Protein AF-A0A433V174-F1 (afdb_monomer_lite)

Foldseek 3Di:
DVVVVVVVVVVVVVVVPPPPPDDDDPCPLVVVLVVLVVVLVVVVVVCVVPVDDDDDPPVNVVSVVVSVVSVLVVLLVDQDQLVVLVVLLVVLVVCCVPVVVVLVVLLVVLCVLLVAPLLSVVLCPDPLNVVLVVLSVVLNVLSVVLSVPADNPDQDSVSSVSVVVSVVSSVVSVVSSVVNVVSSCCSNPPLPVLLVVLLVLLVVLLDDDPPPDDDDLVVLVVSLVSNLSSLSSLLSSLLSCLLVVDPPVVNLVSLVSLLVSVVSLVVCCVVPVVSSQSSQFDPVLVVVCVVDVVVSVVCCVVCVLNTRRNLNSSLVSLVSSLVSNLVNVNQVSNQSSLVSLLVSLLVQQLDPPCQSSNLVSLVVLLVVLVVCLVRVGPCNLVSLAVSLLVRLLDPSGDCVCLLVSLVSNLVSLLVCLLVVVPVSLLSNLCCCQPPPSQQDQCPVLLVVLLVLLCVLPVVLSVVDPCSVVLNVLLLPQADPVSLVVSVVSLVVVCVSRVVSDDPVSNVVSVVSSSSVNSNSSSSNSLLSLLLSVLLSQLSSVVSVVLLSVLCSVCVQPPPPDPDHRDGDRSHDADPQRLLCSLLVPDRNPDVNAQADPPRDGSVLSSLVSSLLRVQVRCVVDDAPVCLVPDAHDPPDDQQSLVCLLVCLVVSLVSLVVVLVVVPSCVSNVGDSVCSVVHSNSSSVSSNVNSVVVSLVCLLPDDFDPVLLVVLLVLLQVLLVVQAAPQVVCVVLVQAAECAPVDDDPDFDWQADKDKAFSQSRHPDHNDHPPCPSNVRSNVSNLVVNVVVVVVLQVVAAEDAPVCVVVLCVVQPQQKEKEKELDQPCVVPVPDPFWDFCVDPPWDDDPGAQWGTFGHDDHHTHTYGYDYHDPLWIKMKIFRSVQFHHKYWYRPDDPPDPDDASVQKDWDKAQCSVDVVVVVVCLVPPDPVLVVLDDSVSSSSVSSRIIIIIIITTIDGGGGPRTYMYMYTDPRPVVPD

Sequence (976 aa):
MIVKKLKTYWSGTLKHLQVFQAWNQRSLANQQIILYGAYFLIGMSLGSLLGLFKYPVIINILAIFSWIESCLNLIISISPNTGFLSDIVAFQGAIIAIAIPLSLEIISRISERYNSGVITKKFSQEWEIKLLPILLTIDIIAAIILKFFIPADSISGYGKFFAWITFIVFIFTIYILYKFFATLRRYITDTNFLLDEFFNDMGELLTPQTQNKKVDNEGLKLKQKQFVESLEATGNILVFETKNKKGEEKITTGLNRIREKIGQFLEMQKSSPEEFERLLLSQDFFDIYAQDKTNSQLLLTFDSKKHLVSFTAAVNQLLRVREAALEVNNSEIERFATYHLIWLLKDISQIPNNNLLVEQLLKNLAEIRRNTNQNQSSSAHLVSTSWYITIVFNDLFDISYLDLFDRYFFYGIQDIISQGHTLQFKRLVSSLFQSGQLIHNDNWSLSIYEEFISDCNPKKYLEINQIDQIQEIIPHIRTIDNLNSCLTLFEDIVKFVEPCFNESQKEQAKEKEDRIRKSINFAFKFNNLKDIIFGASAYCIFKQKYDYIQYLWNYNQPSDSNVIWINHDIVPKGLGVLINFYFRKNHIQKDFSFIWEDHHGSELYYKQYFLLLLLRELQRNNREEIINQFRLSSTLDSRELNNISYSVDSFIELANKLKEDTENLRVLGLDINNIESALIPFLESLKPKAEERIKSLLRTKNISSKKVDQFKKDFSDNFDKSTIIRNILSYHRLYEDRIHAGLEMGINPFGIIEVSDKAAFLEEWYVTYSDMGITYGRELAISENLRIIEEIENLCQEIDISQFDAAIDVFKENLIILTINLDMNSLLPNRANFKSKQQNDCPKIELKGFQGCYTIENFAIPVFTVYDYTGNQRILILDKSKLGKLVQYSPRNGSETEELTGIFHISIQSFSENQELMNDLLQNPPTWLTDLGDKIQQKEYLEEKVKIEIYEKFQFEKHQDFEGYLIKLPNPDSYN

pLDDT: mean 84.81, std 13.23, range [31.92, 96.75]

Radius of gyration: 49.26 Å; chains: 1; bounding box: 135×81×142 Å

Structure (mmCIF, N/CA/C/O backbone):
data_AF-A0A433V174-F1
#
_entry.id   AF-A0A433V174-F1
#
loop_
_atom_site.group_PDB
_atom_site.id
_atom_site.type_symbol
_atom_site.label_atom_id
_atom_site.label_alt_id
_atom_site.label_comp_id
_atom_site.label_asym_id
_atom_site.label_entity_id
_atom_site.label_seq_id
_atom_site.pdbx_PDB_ins_code
_atom_site.Cartn_x
_atom_site.Cartn_y
_atom_site.Cartn_z
_atom_site.occupancy
_atom_site.B_iso_or_equiv
_atom_site.auth_seq_id
_atom_site.auth_comp_id
_atom_site.auth_asym_id
_atom_site.auth_atom_id
_atom_site.pdbx_PDB_model_num
ATOM 1 N N . MET A 1 1 ? 56.994 33.805 -34.866 1.00 48.50 1 MET A N 1
ATOM 2 C CA . MET A 1 1 ? 58.017 33.084 -35.666 1.00 48.50 1 MET A CA 1
ATOM 3 C C . MET A 1 1 ? 57.459 32.425 -36.941 1.00 48.50 1 MET A C 1
ATOM 5 O O . MET A 1 1 ? 58.162 32.413 -37.940 1.00 48.50 1 MET A O 1
ATOM 9 N N . ILE A 1 2 ? 56.192 31.981 -36.981 1.00 43.62 2 ILE A N 1
ATOM 10 C CA . ILE A 1 2 ? 55.532 31.437 -38.195 1.00 43.62 2 ILE A CA 1
ATOM 11 C C . ILE A 1 2 ? 55.223 32.526 -39.253 1.00 43.62 2 ILE A C 1
ATOM 13 O O . ILE A 1 2 ? 55.424 32.314 -40.446 1.00 43.62 2 ILE A O 1
ATOM 17 N N . VAL A 1 3 ? 54.904 33.756 -38.834 1.00 46.12 3 VAL A N 1
ATOM 18 C CA . VAL A 1 3 ? 54.639 34.898 -39.742 1.00 46.12 3 VAL A CA 1
ATOM 19 C C . VAL A 1 3 ? 55.893 35.383 -40.502 1.00 46.12 3 VAL A C 1
ATOM 21 O O . VAL A 1 3 ? 55.791 35.909 -41.607 1.00 46.12 3 VAL A O 1
ATOM 24 N N . LYS A 1 4 ? 57.104 35.138 -39.974 1.00 44.06 4 LYS A N 1
ATOM 25 C CA . LYS A 1 4 ? 58.372 35.516 -40.633 1.00 44.06 4 LYS A CA 1
ATOM 26 C C . LYS A 1 4 ? 58.852 34.471 -41.658 1.00 44.06 4 LYS A C 1
ATOM 28 O O . LYS A 1 4 ? 59.668 34.813 -42.501 1.00 44.06 4 LYS A O 1
ATOM 33 N N . LYS A 1 5 ? 58.315 33.238 -41.626 1.00 46.41 5 LYS A N 1
ATOM 34 C CA . LYS A 1 5 ? 58.540 32.193 -42.651 1.00 46.41 5 LYS A CA 1
ATOM 35 C C . LYS A 1 5 ? 57.543 32.268 -43.819 1.00 46.41 5 LYS A C 1
ATOM 37 O O . LYS A 1 5 ? 57.889 31.875 -44.925 1.00 46.41 5 LYS A O 1
ATOM 42 N N . LEU A 1 6 ? 56.350 32.832 -43.610 1.00 41.47 6 LEU A N 1
ATOM 43 C CA . LEU A 1 6 ? 55.345 33.022 -44.669 1.00 41.47 6 LEU A CA 1
ATOM 44 C C . LEU A 1 6 ? 55.654 34.207 -45.606 1.00 41.47 6 LEU A C 1
ATOM 46 O O . LEU A 1 6 ? 55.340 34.144 -46.792 1.00 41.47 6 LEU A O 1
ATOM 50 N N . LYS A 1 7 ? 56.340 35.254 -45.119 1.00 42.31 7 LYS A N 1
ATOM 51 C CA . LYS A 1 7 ? 56.664 36.451 -45.922 1.00 42.31 7 LYS A CA 1
ATOM 52 C C . LYS A 1 7 ? 57.814 36.240 -46.925 1.00 42.31 7 LYS A C 1
ATOM 54 O O . LYS A 1 7 ? 57.850 36.910 -47.950 1.00 42.31 7 LYS A O 1
ATOM 59 N N . THR A 1 8 ? 58.720 35.295 -46.668 1.00 46.75 8 THR A N 1
ATOM 60 C CA . THR A 1 8 ? 59.842 34.938 -47.562 1.00 46.75 8 THR A CA 1
ATOM 61 C C . THR A 1 8 ? 59.470 33.897 -48.619 1.00 46.75 8 THR A C 1
ATOM 63 O O . THR A 1 8 ? 60.123 33.832 -49.653 1.00 46.75 8 THR A O 1
ATOM 66 N N . TYR A 1 9 ? 58.404 33.117 -48.405 1.00 45.41 9 TYR A N 1
ATOM 67 C CA . TYR A 1 9 ? 57.895 32.165 -49.401 1.00 45.41 9 TYR A CA 1
ATOM 68 C C . TYR A 1 9 ? 57.085 32.867 -50.507 1.00 45.41 9 TYR A C 1
ATOM 70 O O . TYR A 1 9 ? 57.152 32.480 -51.669 1.00 45.41 9 TYR A O 1
ATOM 78 N N . TRP A 1 10 ? 56.388 33.958 -50.170 1.00 43.72 10 TRP A N 1
ATOM 79 C CA . TRP A 1 10 ? 55.555 34.718 -51.113 1.00 43.72 10 TRP A CA 1
ATOM 80 C C . TRP A 1 10 ? 56.307 35.762 -51.958 1.00 43.72 10 TRP A C 1
ATOM 82 O O . TRP A 1 10 ? 55.774 36.217 -52.967 1.00 43.72 10 TRP A O 1
ATOM 92 N N . SER A 1 11 ? 57.548 36.133 -51.615 1.00 40.97 11 SER A N 1
ATOM 93 C CA . SER A 1 11 ? 58.349 37.054 -52.444 1.00 40.97 11 SER A CA 1
ATOM 94 C C . SER A 1 11 ? 59.171 36.356 -53.538 1.00 40.97 11 SER A C 1
ATOM 96 O O . SER A 1 11 ? 59.639 37.022 -54.461 1.00 40.97 11 SER A O 1
ATOM 98 N N . GLY A 1 12 ? 59.326 35.027 -53.474 1.00 45.56 12 GLY A N 1
ATOM 99 C CA . GLY A 1 12 ? 60.058 34.232 -54.471 1.00 45.56 12 GLY A CA 1
ATOM 100 C C . GLY A 1 12 ? 59.216 33.802 -55.678 1.00 45.56 12 GLY A C 1
ATOM 101 O O . GLY A 1 12 ? 59.742 33.657 -56.778 1.00 45.56 12 GLY A O 1
ATOM 102 N N . THR A 1 13 ? 57.902 33.658 -55.513 1.00 44.47 13 THR A N 1
ATOM 103 C CA . THR A 1 13 ? 56.983 33.167 -56.556 1.00 44.47 13 THR A CA 1
ATOM 104 C C . THR A 1 13 ? 56.435 34.260 -57.478 1.00 44.47 13 THR A C 1
ATOM 106 O O . THR A 1 13 ? 55.940 33.945 -58.557 1.00 44.47 13 THR A O 1
ATOM 109 N N . LEU A 1 14 ? 56.600 35.546 -57.140 1.00 42.00 14 LEU A N 1
ATOM 110 C CA . LEU A 1 14 ? 56.149 36.661 -57.989 1.00 42.00 14 LEU A CA 1
ATOM 111 C C . LEU A 1 14 ? 57.153 37.100 -59.074 1.00 42.00 14 LEU A C 1
ATOM 113 O O . LEU A 1 14 ? 56.806 37.917 -59.922 1.00 42.00 14 LEU A O 1
ATOM 117 N N . LYS A 1 15 ? 58.377 36.552 -59.101 1.00 39.56 15 LYS A N 1
ATOM 118 C CA . LYS A 1 15 ? 59.385 36.870 -60.136 1.00 39.56 15 LYS A CA 1
ATOM 119 C C . LYS A 1 15 ? 59.343 35.967 -61.375 1.00 39.56 15 LYS A C 1
ATOM 121 O O . LYS A 1 15 ? 60.004 36.278 -62.358 1.00 39.56 15 LYS A O 1
ATOM 126 N N . HIS A 1 16 ? 58.539 34.902 -61.369 1.00 43.91 16 HIS A N 1
ATOM 127 C CA . HIS A 1 16 ? 58.416 33.976 -62.506 1.00 43.91 16 HIS A CA 1
ATOM 128 C C . HIS A 1 16 ? 57.191 34.214 -63.407 1.00 43.91 16 HIS A C 1
ATOM 130 O O . HIS A 1 16 ? 57.011 33.499 -64.388 1.00 43.91 16 HIS A O 1
ATOM 136 N N . LEU A 1 17 ? 56.387 35.249 -63.140 1.00 37.06 17 LEU A N 1
ATOM 137 C CA . LEU A 1 17 ? 55.154 35.548 -63.887 1.00 37.06 17 LEU A CA 1
ATOM 138 C C . LEU A 1 17 ? 55.270 36.716 -64.888 1.00 37.06 17 LEU A C 1
ATOM 140 O O . LEU A 1 17 ? 54.263 37.135 -65.446 1.00 37.06 17 LEU A O 1
ATOM 144 N N . GLN A 1 18 ? 56.482 37.212 -65.165 1.00 40.66 18 GLN A N 1
ATOM 145 C CA . GLN A 1 18 ? 56.725 38.301 -66.132 1.00 40.66 18 GLN A CA 1
ATOM 146 C C . GLN A 1 18 ? 57.412 37.878 -67.447 1.00 40.66 18 GLN A C 1
ATOM 148 O O . GLN A 1 18 ? 57.797 38.743 -68.224 1.00 40.66 18 GLN A O 1
ATOM 153 N N . VAL A 1 19 ? 57.542 36.579 -67.752 1.00 42.47 19 VAL A N 1
ATOM 154 C CA . VAL A 1 19 ? 58.231 36.121 -68.988 1.00 42.47 19 VAL A CA 1
ATOM 155 C C . VAL A 1 19 ? 57.324 35.379 -69.986 1.00 42.47 19 VAL A C 1
ATOM 157 O O . VAL A 1 19 ? 57.767 35.025 -71.069 1.00 42.47 19 VAL A O 1
ATOM 160 N N . PHE A 1 20 ? 56.023 35.229 -69.729 1.00 35.66 20 PHE A N 1
ATOM 161 C CA . PHE A 1 20 ? 55.095 34.632 -70.708 1.00 35.66 20 PHE A CA 1
ATOM 162 C C . PHE A 1 20 ? 54.058 35.640 -71.227 1.00 35.66 20 PHE A C 1
ATOM 164 O O . PHE A 1 20 ? 52.850 35.445 -71.137 1.00 35.66 20 PHE A O 1
ATOM 171 N N . GLN A 1 21 ? 54.553 36.744 -71.792 1.00 43.94 21 GLN A N 1
ATOM 172 C CA . GLN A 1 21 ? 53.784 37.674 -72.626 1.00 43.94 21 GLN A CA 1
ATOM 173 C C . GLN A 1 21 ? 54.386 37.718 -74.037 1.00 43.94 21 GLN A C 1
ATOM 175 O O . GLN A 1 21 ? 55.070 38.661 -74.416 1.00 43.94 21 GLN A O 1
ATOM 180 N N . ALA A 1 22 ? 54.135 36.665 -74.815 1.00 41.81 22 ALA A N 1
ATOM 181 C CA . ALA A 1 22 ? 54.191 36.706 -76.276 1.00 41.81 22 ALA A CA 1
ATOM 182 C C . ALA A 1 22 ? 53.597 35.409 -76.850 1.00 41.81 22 ALA A C 1
ATOM 184 O O . ALA A 1 22 ? 54.332 34.470 -77.117 1.00 41.81 22 ALA A O 1
ATOM 185 N N . TRP A 1 23 ? 52.266 35.342 -76.987 1.00 35.31 23 TRP A N 1
ATOM 186 C CA . TRP A 1 23 ? 51.590 35.003 -78.250 1.00 35.31 23 TRP A CA 1
ATOM 187 C C . TRP A 1 23 ? 50.060 34.930 -78.096 1.00 35.31 23 TRP A C 1
ATOM 189 O O . TRP A 1 23 ? 49.528 34.288 -77.196 1.00 35.31 23 TRP A O 1
ATOM 199 N N . ASN A 1 24 ? 49.397 35.504 -79.100 1.00 36.19 24 ASN A N 1
ATOM 200 C CA . ASN A 1 24 ? 48.030 35.278 -79.575 1.00 36.19 24 ASN A CA 1
ATOM 201 C C . ASN A 1 24 ? 46.853 36.092 -78.980 1.00 36.19 24 ASN A C 1
ATOM 203 O O . ASN A 1 24 ? 46.341 35.852 -77.890 1.00 36.19 24 ASN A O 1
ATOM 207 N N . GLN A 1 25 ? 46.350 37.011 -79.813 1.00 44.78 25 GLN A N 1
ATOM 208 C CA . GLN A 1 25 ? 45.271 37.992 -79.604 1.00 44.78 25 GLN A CA 1
ATOM 209 C C . GLN A 1 25 ? 43.840 37.412 -79.463 1.00 44.78 25 GLN A C 1
ATOM 211 O O . GLN A 1 25 ? 42.864 38.121 -79.688 1.00 44.78 25 GLN A O 1
ATOM 216 N N . ARG A 1 26 ? 43.659 36.153 -79.044 1.00 43.22 26 ARG A N 1
ATOM 217 C CA . ARG A 1 26 ? 42.319 35.574 -78.775 1.00 43.22 26 ARG A CA 1
ATOM 218 C C . ARG A 1 26 ? 41.911 35.562 -77.291 1.00 43.22 26 ARG A C 1
ATOM 220 O O . ARG A 1 26 ? 40.786 35.178 -76.992 1.00 43.22 26 ARG A O 1
ATOM 227 N N . SER A 1 27 ? 42.770 36.000 -76.360 1.00 48.34 27 SER A N 1
ATOM 228 C CA . SER A 1 27 ? 42.511 35.894 -74.907 1.00 48.34 27 SER A CA 1
ATOM 229 C C . SER A 1 27 ? 41.794 37.089 -74.255 1.00 48.34 27 SER A C 1
ATOM 231 O O . SER A 1 27 ? 41.352 36.969 -73.113 1.00 48.34 27 SER A O 1
ATOM 233 N N . LEU A 1 28 ? 41.612 38.212 -74.957 1.00 46.66 28 LEU A N 1
ATOM 234 C CA . LEU A 1 28 ? 41.011 39.427 -74.379 1.00 46.66 28 LEU A CA 1
ATOM 235 C C . LEU A 1 28 ? 39.514 39.274 -74.045 1.00 46.66 28 LEU A C 1
ATOM 237 O O . LEU A 1 28 ? 39.068 39.794 -73.025 1.00 46.66 28 LEU A O 1
ATOM 241 N N . ALA A 1 29 ? 38.756 38.495 -74.825 1.00 51.31 29 ALA A N 1
ATOM 242 C CA . ALA A 1 29 ? 37.336 38.238 -74.552 1.00 51.31 29 ALA A CA 1
ATOM 243 C C . ALA A 1 29 ? 37.123 37.323 -73.326 1.00 51.31 29 ALA A C 1
ATOM 245 O O . ALA A 1 29 ? 36.254 37.581 -72.495 1.00 51.31 29 ALA A O 1
ATOM 246 N N . ASN A 1 30 ? 37.972 36.303 -73.149 1.00 49.97 30 ASN A N 1
ATOM 247 C CA . ASN A 1 30 ? 37.908 35.410 -71.985 1.00 49.97 30 ASN A CA 1
ATOM 248 C C . ASN A 1 30 ? 38.409 36.082 -70.699 1.00 49.97 30 ASN A C 1
ATOM 250 O O . ASN A 1 30 ? 37.895 35.795 -69.619 1.00 49.97 30 ASN A O 1
ATOM 254 N N . GLN A 1 31 ? 39.371 37.007 -70.795 1.00 53.78 31 GLN A N 1
ATOM 255 C CA . GLN A 1 31 ? 39.810 37.790 -69.640 1.00 53.78 31 GLN A CA 1
ATOM 256 C C . GLN A 1 31 ? 38.721 38.741 -69.144 1.00 53.78 31 GLN A C 1
ATOM 258 O O . GLN A 1 31 ? 38.557 38.854 -67.936 1.00 53.78 31 GLN A O 1
ATOM 263 N N . GLN A 1 32 ? 37.930 39.356 -70.029 1.00 54.12 32 GLN A N 1
ATOM 264 C CA . GLN A 1 32 ? 36.814 40.213 -69.614 1.00 54.12 32 GLN A CA 1
ATOM 265 C C . GLN A 1 32 ? 35.726 39.432 -68.865 1.00 54.12 32 GLN A C 1
ATOM 267 O O . GLN A 1 32 ? 35.292 39.878 -67.810 1.00 54.12 32 GLN A O 1
ATOM 272 N N . ILE A 1 33 ? 35.343 38.237 -69.326 1.00 54.88 33 ILE A N 1
ATOM 273 C CA . ILE A 1 33 ? 34.321 37.405 -68.659 1.00 54.88 33 ILE A CA 1
ATOM 274 C C . ILE A 1 33 ? 34.782 36.948 -67.265 1.00 54.88 33 ILE A C 1
ATOM 276 O O . ILE A 1 33 ? 34.010 37.008 -66.307 1.00 54.88 33 ILE A O 1
ATOM 280 N N . ILE A 1 34 ? 36.051 36.547 -67.127 1.00 57.91 34 ILE A N 1
ATOM 281 C CA . ILE A 1 34 ? 36.640 36.173 -65.831 1.00 57.91 34 ILE A CA 1
ATOM 282 C C . ILE A 1 34 ? 36.738 37.397 -64.908 1.00 57.91 34 ILE A C 1
ATOM 284 O O . ILE A 1 34 ? 36.458 37.288 -63.716 1.00 57.91 34 ILE A O 1
ATOM 288 N N . LEU A 1 35 ? 37.074 38.570 -65.451 1.00 61.03 35 LEU A N 1
ATOM 289 C CA . LEU A 1 35 ? 37.154 39.820 -64.697 1.00 61.03 35 LEU A CA 1
ATOM 290 C C . LEU A 1 35 ? 35.766 40.275 -64.211 1.00 61.03 35 LEU A C 1
ATOM 292 O O . LEU A 1 35 ? 35.623 40.630 -63.046 1.00 61.03 35 LEU A O 1
ATOM 296 N N . TYR A 1 36 ? 34.728 40.196 -65.052 1.00 62.41 36 TYR A N 1
ATOM 297 C CA . TYR A 1 36 ? 33.346 40.514 -64.673 1.00 62.41 36 TYR A CA 1
ATOM 298 C C . TYR A 1 36 ? 32.771 39.509 -63.666 1.00 62.41 36 TYR A C 1
ATOM 300 O O . TYR A 1 36 ? 32.127 39.923 -62.704 1.00 62.41 36 TYR A O 1
ATOM 308 N N . GLY A 1 37 ? 33.061 38.212 -63.818 1.00 59.47 37 GLY A N 1
ATOM 309 C CA . GLY A 1 37 ? 32.696 37.188 -62.833 1.00 59.47 37 GLY A CA 1
ATOM 310 C C . GLY A 1 37 ? 33.398 37.382 -61.483 1.00 59.47 37 GLY A C 1
ATOM 311 O O . GLY A 1 37 ? 32.775 37.235 -60.431 1.00 59.47 37 GLY A O 1
ATOM 312 N N . ALA A 1 38 ? 34.671 37.791 -61.495 1.00 63.75 38 ALA A N 1
ATOM 313 C CA . ALA A 1 38 ? 35.410 38.145 -60.286 1.00 63.75 38 ALA A CA 1
ATOM 314 C C . ALA A 1 38 ? 34.860 39.423 -59.630 1.00 63.75 38 ALA A C 1
ATOM 316 O O . ALA A 1 38 ? 34.658 39.433 -58.418 1.00 63.75 38 ALA A O 1
ATOM 317 N N . TYR A 1 39 ? 34.539 40.469 -60.400 1.00 64.31 39 TYR A N 1
ATOM 318 C CA . TYR A 1 39 ? 33.893 41.679 -59.875 1.00 64.31 39 TYR A CA 1
ATOM 319 C C . TYR A 1 39 ? 32.500 41.397 -59.298 1.00 64.31 39 TYR A C 1
ATOM 321 O O . TYR A 1 39 ? 32.146 41.976 -58.273 1.00 64.31 39 TYR A O 1
ATOM 329 N N . PHE A 1 40 ? 31.741 40.474 -59.893 1.00 63.00 40 PHE A N 1
ATOM 330 C CA . PHE A 1 40 ? 30.439 40.041 -59.385 1.00 63.00 40 PHE A CA 1
ATOM 331 C C . PHE A 1 40 ? 30.557 39.285 -58.053 1.00 63.00 40 PHE A C 1
ATOM 333 O O . PHE A 1 40 ? 29.862 39.614 -57.092 1.00 63.00 40 PHE A O 1
ATOM 340 N N . LEU A 1 41 ? 31.485 38.326 -57.949 1.00 57.81 41 LEU A N 1
ATOM 341 C CA . LEU A 1 41 ? 31.740 37.590 -56.705 1.00 57.81 41 LEU A CA 1
ATOM 342 C C . LEU A 1 41 ? 32.296 38.496 -55.600 1.00 57.81 41 LEU A C 1
ATOM 344 O O . LEU A 1 41 ? 31.858 38.396 -54.455 1.00 57.81 41 LEU A O 1
ATOM 348 N N . ILE A 1 42 ? 33.204 39.418 -55.931 1.00 65.88 42 ILE A N 1
ATOM 349 C CA . ILE A 1 42 ? 33.726 40.425 -54.995 1.00 65.88 42 ILE A CA 1
ATOM 350 C C . ILE A 1 42 ? 32.598 41.366 -54.547 1.00 65.88 42 ILE A C 1
ATOM 352 O O . ILE A 1 42 ? 32.479 41.636 -53.355 1.00 65.88 42 ILE A O 1
ATOM 356 N N . GLY A 1 43 ? 31.723 41.797 -55.460 1.00 62.22 43 GLY A N 1
ATOM 357 C CA . GLY A 1 43 ? 30.558 42.632 -55.160 1.00 62.22 43 GLY A CA 1
ATOM 358 C C . GLY A 1 43 ? 29.526 41.950 -54.256 1.00 62.22 43 GLY A C 1
ATOM 359 O O . GLY A 1 43 ? 29.065 42.565 -53.296 1.00 62.22 43 GLY A O 1
ATOM 360 N N . MET A 1 44 ? 29.210 40.669 -54.492 1.00 57.78 44 MET A N 1
ATOM 361 C CA . MET A 1 44 ? 28.330 39.885 -53.610 1.00 57.78 44 MET A CA 1
ATOM 362 C C . MET A 1 44 ? 28.953 39.662 -52.228 1.00 57.78 44 MET A C 1
ATOM 364 O O . MET A 1 44 ? 28.273 39.788 -51.209 1.00 57.78 44 MET A O 1
ATOM 368 N N . SER A 1 45 ? 30.260 39.393 -52.188 1.00 61.25 45 SER A N 1
ATOM 369 C CA . SER A 1 45 ? 30.997 39.180 -50.940 1.00 61.25 45 SER A CA 1
ATOM 370 C C . SER A 1 45 ? 31.026 40.455 -50.091 1.00 61.25 45 SER A C 1
ATOM 372 O O . SER A 1 45 ? 30.659 40.406 -48.920 1.00 61.25 45 SER A O 1
ATOM 374 N N . LEU A 1 46 ? 31.366 41.608 -50.687 1.00 57.06 46 LEU A N 1
ATOM 375 C CA . LEU A 1 46 ? 31.376 42.916 -50.015 1.00 57.06 46 LEU A CA 1
ATOM 376 C C . LEU A 1 46 ? 29.971 43.406 -49.635 1.00 57.06 46 LEU A C 1
ATOM 378 O O . LEU A 1 46 ? 29.810 43.996 -48.570 1.00 57.06 46 LEU A O 1
ATOM 382 N N . GLY A 1 47 ? 28.954 43.135 -50.457 1.00 57.00 47 GLY A N 1
ATOM 383 C CA . GLY A 1 47 ? 27.562 43.482 -50.157 1.00 57.00 47 GLY A CA 1
ATOM 384 C C . GLY A 1 47 ? 27.000 42.721 -48.952 1.00 57.00 47 GLY A C 1
ATOM 385 O O . GLY A 1 47 ? 26.312 43.318 -48.125 1.00 57.00 47 GLY A O 1
ATOM 386 N N . SER A 1 48 ? 27.342 41.433 -48.803 1.00 49.81 48 SER A N 1
ATOM 387 C CA . SER A 1 48 ? 26.945 40.637 -47.628 1.00 49.81 48 SER A CA 1
ATOM 388 C C . SER A 1 48 ? 27.698 41.035 -46.350 1.00 49.81 48 SER A C 1
ATOM 390 O O . SER A 1 48 ? 27.139 40.954 -45.261 1.00 49.81 48 SER A O 1
ATOM 392 N N . LEU A 1 49 ? 28.937 41.525 -46.488 1.00 53.56 49 LEU A N 1
ATOM 393 C CA . LEU A 1 49 ? 29.795 41.943 -45.373 1.00 53.56 49 LEU A CA 1
ATOM 394 C C . LEU A 1 49 ? 29.469 43.345 -44.833 1.00 53.56 49 LEU A C 1
ATOM 396 O O . LEU A 1 49 ? 29.753 43.614 -43.670 1.00 53.56 49 LEU A O 1
ATOM 400 N N . LEU A 1 50 ? 28.901 44.239 -45.653 1.00 58.00 50 LEU A N 1
ATOM 401 C CA . LEU A 1 50 ? 28.704 45.655 -45.298 1.00 58.00 50 LEU A CA 1
ATOM 402 C C . LEU A 1 50 ? 27.251 46.064 -45.005 1.00 58.00 50 LEU A C 1
ATOM 404 O O . LEU A 1 50 ? 27.028 47.201 -44.600 1.00 58.00 50 LEU A O 1
ATOM 408 N N . GLY A 1 51 ? 26.259 45.183 -45.180 1.00 49.31 51 GLY A N 1
ATOM 409 C CA . GLY A 1 51 ? 24.880 45.431 -44.721 1.00 49.31 51 GLY A CA 1
ATOM 410 C C . GLY A 1 51 ? 24.168 46.649 -45.339 1.00 49.31 51 GLY A C 1
ATOM 411 O O . GLY A 1 51 ? 23.209 47.157 -44.762 1.00 49.31 51 GLY A O 1
ATOM 412 N N . LEU A 1 52 ? 24.608 47.136 -46.504 1.00 50.81 52 LEU A N 1
ATOM 413 C CA . LEU A 1 52 ? 24.034 48.300 -47.188 1.00 50.81 52 LEU A CA 1
ATOM 414 C C . LEU A 1 52 ? 23.132 47.862 -48.350 1.00 50.81 52 LEU A C 1
ATOM 416 O O . LEU A 1 52 ? 23.599 47.691 -49.472 1.00 50.81 52 LEU A O 1
ATOM 420 N N . PHE A 1 53 ? 21.824 47.737 -48.111 1.00 47.00 53 PHE A N 1
ATOM 421 C CA . PHE A 1 53 ? 20.838 47.591 -49.191 1.00 47.00 53 PHE A CA 1
ATOM 422 C C . PHE A 1 53 ? 19.653 48.546 -49.022 1.00 47.00 53 PHE A C 1
ATOM 424 O O . PHE A 1 53 ? 18.590 48.172 -48.535 1.00 47.00 53 PHE A O 1
ATOM 431 N N . LYS A 1 54 ? 19.815 49.776 -49.523 1.00 49.72 54 LYS A N 1
ATOM 432 C CA . LYS A 1 54 ? 18.729 50.548 -50.148 1.00 49.72 54 LYS A CA 1
ATOM 433 C C . LYS A 1 54 ? 19.311 51.242 -51.388 1.00 49.72 54 LYS A C 1
ATOM 435 O O . LYS A 1 54 ? 19.998 52.241 -51.254 1.00 49.72 54 LYS A O 1
ATOM 440 N N . TYR A 1 55 ? 19.033 50.664 -52.566 1.00 52.25 55 TYR A N 1
ATOM 441 C CA . TYR A 1 55 ? 19.562 50.975 -53.914 1.00 52.25 55 TYR A CA 1
ATOM 442 C C . TYR A 1 55 ? 21.040 50.595 -54.147 1.00 52.25 55 TYR A C 1
ATOM 444 O O . TYR A 1 55 ? 21.930 51.284 -53.662 1.00 52.25 55 TYR A O 1
ATOM 452 N N . PRO A 1 56 ? 21.314 49.500 -54.899 1.00 49.81 56 PRO A N 1
ATOM 453 C CA . PRO A 1 56 ? 21.104 49.492 -56.352 1.00 49.81 56 PRO A CA 1
ATOM 454 C C . PRO A 1 56 ? 20.659 48.111 -56.887 1.00 49.81 56 PRO A C 1
ATOM 456 O O . PRO A 1 56 ? 21.468 47.296 -57.326 1.00 49.81 56 PRO A O 1
ATOM 459 N N . VAL A 1 57 ? 19.355 47.833 -56.895 1.00 53.94 57 VAL A N 1
ATOM 460 C CA . VAL A 1 57 ? 18.834 46.582 -57.489 1.00 53.94 57 VAL A CA 1
ATOM 461 C C . VAL A 1 57 ? 18.906 46.629 -59.024 1.00 53.94 57 VAL A C 1
ATOM 463 O O . VAL A 1 57 ? 19.162 45.620 -59.668 1.00 53.94 57 VAL A O 1
ATOM 466 N N . ILE A 1 58 ? 18.802 47.817 -59.626 1.00 53.16 58 ILE A N 1
ATOM 467 C CA . ILE A 1 58 ? 18.742 47.972 -61.089 1.00 53.16 58 ILE A CA 1
ATOM 468 C C . ILE A 1 58 ? 20.126 47.822 -61.754 1.00 53.16 58 ILE A C 1
ATOM 470 O O . ILE A 1 58 ? 20.229 47.202 -62.810 1.00 53.16 58 ILE A O 1
ATOM 474 N N . ILE A 1 59 ? 21.208 48.304 -61.122 1.00 55.31 59 ILE A N 1
ATOM 475 C CA . ILE A 1 59 ? 22.574 48.183 -61.678 1.00 55.31 59 ILE A CA 1
ATOM 476 C C . ILE A 1 59 ? 23.089 46.737 -61.567 1.00 55.31 59 ILE A C 1
ATOM 478 O O . ILE A 1 59 ? 23.735 46.247 -62.491 1.00 55.31 59 ILE A O 1
ATOM 482 N N . ASN A 1 60 ? 22.730 46.011 -60.499 1.00 57.88 60 ASN A N 1
ATOM 483 C CA . ASN A 1 60 ? 23.073 44.592 -60.366 1.00 57.88 60 ASN A CA 1
ATOM 484 C C . ASN A 1 60 ? 22.254 43.693 -61.299 1.00 57.88 60 ASN A C 1
ATOM 486 O O . ASN A 1 60 ? 22.804 42.738 -61.833 1.00 57.88 60 ASN A O 1
ATOM 490 N N . ILE A 1 61 ? 20.981 44.009 -61.561 1.00 60.22 61 ILE A N 1
ATOM 491 C CA . ILE A 1 61 ? 20.183 43.250 -62.534 1.00 60.22 61 ILE A CA 1
ATOM 492 C C . ILE A 1 61 ? 20.751 43.419 -63.947 1.00 60.22 61 ILE A C 1
ATOM 494 O O . ILE A 1 61 ? 20.906 42.422 -64.640 1.00 60.22 61 ILE A O 1
ATOM 498 N N . LEU A 1 62 ? 21.142 44.628 -64.366 1.00 61.91 62 LEU A N 1
ATOM 499 C CA . LEU A 1 62 ? 21.750 44.842 -65.689 1.00 61.91 62 LEU A CA 1
ATOM 500 C C . LEU A 1 62 ? 23.125 44.172 -65.830 1.00 61.91 62 LEU A C 1
ATOM 502 O O . LEU A 1 62 ? 23.421 43.624 -66.888 1.00 61.91 62 LEU A O 1
ATOM 506 N N . ALA A 1 63 ? 23.941 44.153 -64.772 1.00 64.56 63 ALA A N 1
ATOM 507 C CA . ALA A 1 63 ? 25.210 43.424 -64.766 1.00 64.56 63 ALA A CA 1
ATOM 508 C C . ALA A 1 63 ? 25.003 41.900 -64.804 1.00 64.56 63 ALA A C 1
ATOM 510 O O . ALA A 1 63 ? 25.718 41.207 -65.523 1.00 64.56 63 ALA A O 1
ATOM 511 N N . ILE A 1 64 ? 23.992 41.381 -64.098 1.00 69.25 64 ILE A N 1
ATOM 512 C CA . ILE A 1 64 ? 23.585 39.973 -64.173 1.00 69.25 64 ILE A CA 1
ATOM 513 C C . ILE A 1 64 ? 23.048 39.650 -65.568 1.00 69.25 64 ILE A C 1
ATOM 515 O O . ILE A 1 64 ? 23.441 38.636 -66.123 1.00 69.25 64 ILE A O 1
ATOM 519 N N . PHE A 1 65 ? 22.219 40.505 -66.173 1.00 70.31 65 PHE A N 1
ATOM 520 C CA . PHE A 1 65 ? 21.719 40.302 -67.535 1.00 70.31 65 PHE A CA 1
ATOM 521 C C . PHE A 1 65 ? 22.841 40.354 -68.567 1.00 70.31 65 PHE A C 1
ATOM 523 O O . PHE A 1 65 ? 22.887 39.484 -69.420 1.00 70.31 65 PHE A O 1
ATOM 530 N N . SER A 1 66 ? 23.781 41.296 -68.460 1.00 69.06 66 SER A N 1
ATOM 531 C CA . SER A 1 66 ? 24.942 41.382 -69.354 1.00 69.06 66 SER A CA 1
ATOM 532 C C . SER A 1 66 ? 25.899 40.199 -69.175 1.00 69.06 66 SER A C 1
ATOM 534 O O . SER A 1 66 ? 26.450 39.692 -70.152 1.00 69.06 66 SER A O 1
ATOM 536 N N . TRP A 1 67 ? 26.070 39.708 -67.945 1.00 72.00 67 TRP A N 1
ATOM 537 C CA . TRP A 1 67 ? 26.846 38.504 -67.667 1.00 72.00 67 TRP A CA 1
ATOM 538 C C . TRP A 1 67 ? 26.133 37.242 -68.162 1.00 72.00 67 TRP A C 1
ATOM 540 O O . TRP A 1 67 ? 26.764 36.426 -68.821 1.00 72.00 67 TRP A O 1
ATOM 550 N N . ILE A 1 68 ? 24.821 37.112 -67.944 1.00 70.38 68 ILE A N 1
ATOM 551 C CA . ILE A 1 68 ? 23.988 36.031 -68.490 1.00 70.38 68 ILE A CA 1
ATOM 552 C C . ILE A 1 68 ? 24.011 36.077 -70.014 1.00 70.38 68 ILE A C 1
ATOM 554 O O . ILE A 1 68 ? 24.179 35.038 -70.630 1.00 70.38 68 ILE A O 1
ATOM 558 N N . GLU A 1 69 ? 23.907 37.249 -70.633 1.00 72.25 69 GLU A N 1
ATOM 559 C CA . GLU A 1 69 ? 23.985 37.430 -72.082 1.00 72.25 69 GLU A CA 1
ATOM 560 C C . GLU A 1 69 ? 25.380 37.069 -72.603 1.00 72.25 69 GLU A C 1
ATOM 562 O O . GLU A 1 69 ? 25.502 36.352 -73.590 1.00 72.25 69 GLU A O 1
ATOM 567 N N . SER A 1 70 ? 26.446 37.463 -71.903 1.00 70.69 70 SER A N 1
ATOM 568 C CA . SER A 1 70 ? 27.824 37.087 -72.246 1.00 70.69 70 SER A CA 1
ATOM 569 C C . SER A 1 70 ? 28.068 35.585 -72.087 1.00 70.69 70 SER A C 1
ATOM 571 O O . SER A 1 70 ? 28.705 34.970 -72.940 1.00 70.69 70 SER A O 1
ATOM 573 N N . CYS A 1 71 ? 27.529 34.967 -71.036 1.00 65.50 71 CYS A N 1
ATOM 574 C CA . CYS A 1 71 ? 27.571 33.526 -70.817 1.00 65.50 71 CYS A CA 1
ATOM 575 C C . CYS A 1 71 ? 26.719 32.779 -71.844 1.00 65.50 71 CYS A C 1
ATOM 577 O O . CYS A 1 71 ? 27.184 31.783 -72.380 1.00 65.50 71 CYS A O 1
ATOM 579 N N . LEU A 1 72 ? 25.524 33.266 -72.180 1.00 67.50 72 LEU A N 1
ATOM 580 C CA . LEU A 1 72 ? 24.669 32.707 -73.226 1.00 67.50 72 LEU A CA 1
ATOM 581 C C . LEU A 1 72 ? 25.355 32.813 -74.584 1.00 67.50 72 LEU A C 1
ATOM 583 O O . LEU A 1 72 ? 25.378 31.836 -75.317 1.00 67.50 72 LEU A O 1
ATOM 587 N N . ASN A 1 73 ? 25.995 33.939 -74.894 1.00 68.94 73 ASN A N 1
ATOM 588 C CA . ASN A 1 73 ? 26.748 34.118 -76.132 1.00 68.94 73 ASN A CA 1
ATOM 589 C C . ASN A 1 73 ? 27.981 33.201 -76.185 1.00 68.94 73 ASN A C 1
ATOM 591 O O . ASN A 1 73 ? 28.239 32.587 -77.221 1.00 68.94 73 ASN A O 1
ATOM 595 N N . LEU A 1 74 ? 28.697 33.025 -75.069 1.00 67.44 74 LEU A N 1
ATOM 596 C CA . LEU A 1 74 ? 29.775 32.039 -74.943 1.00 67.44 74 LEU A CA 1
ATOM 597 C C . LEU A 1 74 ? 29.248 30.610 -75.173 1.00 67.44 74 LEU A C 1
ATOM 599 O O . LEU A 1 74 ? 29.805 29.871 -75.981 1.00 67.44 74 LEU A O 1
ATOM 603 N N . ILE A 1 75 ? 28.142 30.245 -74.525 1.00 62.75 75 ILE A N 1
ATOM 604 C CA . ILE A 1 75 ? 27.469 28.942 -74.629 1.00 62.75 75 ILE A CA 1
ATOM 605 C C . ILE A 1 75 ? 26.954 28.694 -76.058 1.00 62.75 75 ILE A C 1
ATOM 607 O O . ILE A 1 75 ? 27.103 27.592 -76.575 1.00 62.75 75 ILE A O 1
ATOM 611 N N . ILE A 1 76 ? 26.412 29.711 -76.736 1.00 65.50 76 ILE A N 1
ATOM 612 C CA . ILE A 1 76 ? 25.942 29.643 -78.131 1.00 65.50 76 ILE A CA 1
ATOM 613 C C . ILE A 1 76 ? 27.124 29.504 -79.106 1.00 65.50 76 ILE A C 1
ATOM 615 O O . ILE A 1 76 ? 27.011 28.808 -80.128 1.00 65.50 76 ILE A O 1
ATOM 619 N N . SER A 1 77 ? 28.261 30.141 -78.792 1.00 65.62 77 SER A N 1
ATOM 620 C CA . SER A 1 77 ? 29.492 30.059 -79.589 1.00 65.62 77 SER A CA 1
ATOM 621 C C . SER A 1 77 ? 30.162 28.684 -79.519 1.00 65.62 77 SER A C 1
ATOM 623 O O . SER A 1 77 ? 30.792 28.257 -80.489 1.00 65.62 77 SER A O 1
ATOM 625 N N . ILE A 1 78 ? 29.970 27.948 -78.421 1.00 67.25 78 ILE A N 1
ATOM 626 C CA . ILE A 1 78 ? 30.435 26.571 -78.282 1.00 67.25 78 ILE A CA 1
ATOM 627 C C . ILE A 1 78 ? 29.352 25.669 -78.873 1.00 67.25 78 ILE A C 1
ATOM 629 O O . ILE A 1 78 ? 28.268 25.536 -78.317 1.00 67.25 78 ILE A O 1
ATOM 633 N N . SER A 1 79 ? 29.624 25.060 -80.027 1.00 69.12 79 SER A N 1
ATOM 634 C CA . SER A 1 79 ? 28.701 24.093 -80.635 1.00 69.12 79 SER A CA 1
ATOM 635 C C . SER A 1 79 ? 29.021 22.713 -80.067 1.00 69.12 79 SER A C 1
ATOM 637 O O . SER A 1 79 ? 30.044 22.144 -80.456 1.00 69.12 79 SER A O 1
ATOM 639 N N . PRO A 1 80 ? 28.227 22.187 -79.119 1.00 67.94 80 PRO A N 1
ATOM 640 C CA . PRO A 1 80 ? 28.558 20.915 -78.513 1.00 67.94 80 PRO A CA 1
ATOM 641 C C . PRO A 1 80 ? 28.345 19.811 -79.558 1.00 67.94 80 PRO A C 1
ATOM 643 O O . PRO A 1 80 ? 27.333 19.782 -80.255 1.00 67.94 80 PRO A O 1
ATOM 646 N N . ASN A 1 81 ? 29.335 18.936 -79.720 1.00 77.38 81 ASN A N 1
ATOM 647 C CA . ASN A 1 81 ? 29.270 17.840 -80.685 1.00 77.38 81 ASN A CA 1
ATOM 648 C C . ASN A 1 81 ? 28.165 16.861 -80.266 1.00 77.38 81 ASN A C 1
ATOM 650 O O . ASN A 1 81 ? 28.302 16.246 -79.218 1.00 77.38 81 ASN A O 1
ATOM 654 N N . THR A 1 82 ? 27.121 16.652 -81.075 1.00 76.19 82 THR A N 1
ATOM 655 C CA . THR A 1 82 ? 25.981 15.771 -80.735 1.00 76.19 82 THR A CA 1
ATOM 656 C C . THR A 1 82 ? 26.382 14.346 -80.322 1.00 76.19 82 THR A C 1
ATOM 658 O O . THR A 1 82 ? 25.599 13.669 -79.656 1.00 76.19 82 THR A O 1
ATOM 661 N N . GLY A 1 83 ? 27.615 13.911 -80.617 1.00 82.19 83 GLY A N 1
ATOM 662 C CA . GLY A 1 83 ? 28.237 12.719 -80.035 1.00 82.19 83 GLY A CA 1
ATOM 663 C C . GLY A 1 83 ? 28.104 12.623 -78.509 1.00 82.19 83 GLY A C 1
ATOM 664 O O . GLY A 1 83 ? 27.730 11.559 -78.017 1.00 82.19 83 GLY A O 1
ATOM 665 N N . PHE A 1 84 ? 28.256 13.734 -77.773 1.00 85.25 84 PHE A N 1
ATOM 666 C CA . PHE A 1 84 ? 28.181 13.729 -76.304 1.00 85.25 84 PHE A CA 1
ATOM 667 C C . PHE A 1 84 ? 26.799 13.304 -75.775 1.00 85.25 84 PHE A C 1
ATOM 669 O O . PHE A 1 84 ? 26.710 12.764 -74.679 1.00 85.25 84 PHE A O 1
ATOM 676 N N . LEU A 1 85 ? 25.711 13.498 -76.537 1.00 87.88 85 LEU A N 1
ATOM 677 C CA . LEU A 1 85 ? 24.372 13.037 -76.136 1.00 87.88 85 LEU A CA 1
ATOM 678 C C . LEU A 1 85 ? 24.309 11.506 -76.083 1.00 87.88 85 LEU A C 1
ATOM 680 O O . LEU A 1 85 ? 23.632 10.936 -75.233 1.00 87.88 85 LEU A O 1
ATOM 684 N N . SER A 1 86 ? 25.048 10.834 -76.971 1.00 90.38 86 SER A N 1
ATOM 685 C CA . SER A 1 86 ? 25.194 9.374 -76.928 1.00 90.38 86 SER A CA 1
ATOM 686 C C . SER A 1 86 ? 26.008 8.944 -75.715 1.00 90.38 86 SER A C 1
ATOM 688 O O . SER A 1 86 ? 25.654 7.957 -75.076 1.00 90.38 86 SER A O 1
ATOM 690 N N . ASP A 1 87 ? 27.052 9.707 -75.382 1.00 91.12 87 ASP A N 1
ATOM 691 C CA . ASP A 1 87 ? 27.886 9.460 -74.206 1.00 91.12 87 ASP A CA 1
ATOM 692 C C . ASP A 1 87 ? 27.088 9.649 -72.909 1.00 91.12 87 ASP A C 1
ATOM 694 O O . ASP A 1 87 ? 27.219 8.835 -71.998 1.00 91.12 87 ASP A O 1
ATOM 698 N N . ILE A 1 88 ? 26.200 10.651 -72.841 1.00 91.56 88 ILE A N 1
ATOM 699 C CA . ILE A 1 88 ? 25.269 10.851 -71.718 1.00 91.56 88 ILE A CA 1
ATOM 700 C C . ILE A 1 88 ? 24.350 9.640 -71.565 1.00 91.56 88 ILE A C 1
ATOM 702 O O . ILE A 1 88 ? 24.299 9.061 -70.483 1.00 91.56 88 ILE A O 1
ATOM 706 N N . VAL A 1 89 ? 23.673 9.212 -72.639 1.00 92.81 89 VAL A N 1
ATOM 707 C CA . VAL A 1 89 ? 22.772 8.046 -72.588 1.00 92.81 89 VAL A CA 1
ATOM 708 C C . VAL A 1 89 ? 23.531 6.786 -72.169 1.00 92.81 89 VAL A C 1
ATOM 710 O O . VAL A 1 89 ? 23.053 6.037 -71.320 1.00 92.81 89 VAL A O 1
ATOM 713 N N . ALA A 1 90 ? 24.727 6.558 -72.721 1.00 93.69 90 ALA A N 1
ATOM 714 C CA . ALA A 1 90 ? 25.559 5.409 -72.373 1.00 93.69 90 ALA A CA 1
ATOM 715 C C . ALA A 1 90 ? 26.006 5.451 -70.903 1.00 93.69 90 ALA A C 1
ATOM 717 O O . ALA A 1 90 ? 25.889 4.453 -70.190 1.00 93.69 90 ALA A O 1
ATOM 718 N N . PHE A 1 91 ? 26.468 6.609 -70.426 1.00 93.06 91 PHE A N 1
ATOM 719 C CA . PHE A 1 91 ? 26.900 6.797 -69.044 1.00 93.06 91 PHE A CA 1
ATOM 720 C C . PHE A 1 91 ? 25.739 6.640 -68.061 1.00 93.06 91 PHE A C 1
ATOM 722 O O . PHE A 1 91 ? 25.874 5.961 -67.049 1.00 93.06 91 PHE A O 1
ATOM 729 N N . GLN A 1 92 ? 24.572 7.205 -68.362 1.00 92.69 92 GLN A N 1
ATOM 730 C CA . GLN A 1 92 ? 23.387 7.077 -67.515 1.00 92.69 92 GLN A CA 1
ATOM 731 C C . GLN A 1 92 ? 22.809 5.669 -67.528 1.00 92.69 92 GLN A C 1
ATOM 733 O O . GLN A 1 92 ? 22.412 5.177 -66.476 1.00 92.69 92 GLN A O 1
ATOM 738 N N . GLY A 1 93 ? 22.837 4.984 -68.673 1.00 92.12 93 GLY A N 1
ATOM 739 C CA . GLY A 1 93 ? 22.536 3.557 -68.748 1.00 92.12 93 GLY A CA 1
ATOM 740 C C . GLY A 1 93 ? 23.457 2.738 -67.840 1.00 92.12 93 GLY A C 1
ATOM 741 O O . GLY A 1 93 ? 22.978 1.889 -67.088 1.00 92.12 93 GLY A O 1
ATOM 742 N N . ALA A 1 94 ? 24.759 3.049 -67.827 1.00 93.56 94 ALA A N 1
ATOM 743 C CA . ALA A 1 94 ? 25.714 2.429 -66.910 1.00 93.56 94 ALA A CA 1
ATOM 744 C C . ALA A 1 94 ? 25.417 2.768 -65.438 1.00 93.56 94 ALA A C 1
ATOM 746 O O . ALA A 1 94 ? 25.471 1.880 -64.587 1.00 93.56 94 ALA A O 1
ATOM 747 N N . ILE A 1 95 ? 25.039 4.014 -65.125 1.00 92.19 95 ILE A N 1
ATOM 748 C CA . ILE A 1 95 ? 24.619 4.397 -63.770 1.00 92.19 95 ILE A CA 1
ATOM 749 C C . ILE A 1 95 ? 23.390 3.601 -63.344 1.00 92.19 95 ILE A C 1
ATOM 751 O O . ILE A 1 95 ? 23.406 3.051 -62.253 1.00 92.19 95 ILE A O 1
ATOM 755 N N . ILE A 1 96 ? 22.345 3.507 -64.168 1.00 92.38 96 ILE A N 1
ATOM 756 C CA . ILE A 1 96 ? 21.128 2.745 -63.846 1.00 92.38 96 ILE A CA 1
ATOM 757 C C . ILE A 1 96 ? 21.478 1.280 -63.561 1.00 92.38 96 ILE A C 1
ATOM 759 O O . ILE A 1 96 ? 21.038 0.729 -62.550 1.00 92.38 96 ILE A O 1
ATOM 763 N N . ALA A 1 97 ? 22.310 0.679 -64.417 1.00 91.19 97 ALA A N 1
ATOM 764 C CA . ALA A 1 97 ? 22.744 -0.709 -64.289 1.00 91.19 97 ALA A CA 1
ATOM 765 C C . ALA A 1 97 ? 23.551 -0.985 -63.008 1.00 91.19 97 ALA A C 1
ATOM 767 O O . ALA A 1 97 ? 23.576 -2.121 -62.547 1.00 91.19 97 ALA A O 1
ATOM 768 N N . ILE A 1 98 ? 24.191 0.032 -62.422 1.00 90.69 98 ILE A N 1
ATOM 769 C CA . ILE A 1 98 ? 24.961 -0.095 -61.177 1.00 90.69 98 ILE A CA 1
ATOM 770 C C . ILE A 1 98 ? 24.121 0.334 -59.970 1.00 90.69 98 ILE A C 1
ATOM 772 O O . ILE A 1 98 ? 23.956 -0.427 -59.023 1.00 90.69 98 ILE A O 1
ATOM 776 N N . ALA A 1 99 ? 23.585 1.552 -59.990 1.00 89.50 99 ALA A N 1
ATOM 777 C CA . ALA A 1 99 ? 22.949 2.198 -58.851 1.00 89.50 99 ALA A CA 1
ATOM 778 C C . ALA A 1 99 ? 21.646 1.510 -58.426 1.00 89.50 99 ALA A C 1
ATOM 780 O O . ALA A 1 99 ? 21.425 1.370 -57.225 1.00 89.50 99 ALA A O 1
ATOM 781 N N . ILE A 1 100 ? 20.805 1.041 -59.364 1.00 87.31 100 ILE A N 1
ATOM 782 C CA . ILE A 1 100 ? 19.542 0.377 -58.999 1.00 87.31 100 ILE A CA 1
ATOM 783 C C . ILE A 1 100 ? 19.804 -0.980 -58.329 1.00 87.31 100 ILE A C 1
ATOM 785 O O . ILE A 1 100 ? 19.361 -1.139 -57.187 1.00 87.31 100 ILE A O 1
ATOM 789 N N . PRO A 1 101 ? 20.544 -1.937 -58.935 1.00 91.19 101 PRO A N 1
ATOM 790 C CA . PRO A 1 101 ? 20.842 -3.206 -58.270 1.00 91.19 101 PRO A CA 1
ATOM 791 C C . PRO A 1 101 ? 21.563 -3.009 -56.940 1.00 91.19 101 PRO A C 1
ATOM 793 O O . PRO A 1 101 ? 21.195 -3.635 -55.951 1.00 91.19 101 PRO A O 1
ATOM 796 N N . LEU A 1 102 ? 22.519 -2.076 -56.887 1.00 88.94 102 LEU A N 1
ATOM 797 C CA . LEU A 1 102 ? 23.245 -1.764 -55.663 1.00 88.94 102 LEU A CA 1
ATOM 798 C C . LEU A 1 102 ? 22.320 -1.192 -54.574 1.00 88.94 102 LEU A C 1
ATOM 800 O O . LEU A 1 102 ? 22.452 -1.562 -53.413 1.00 88.94 102 LEU A O 1
ATOM 804 N N . SER A 1 103 ? 21.350 -0.338 -54.926 1.00 86.94 103 SER A N 1
ATOM 805 C CA . SER A 1 103 ? 20.358 0.181 -53.971 1.00 86.94 103 SER A CA 1
ATOM 806 C C . SER A 1 103 ? 19.478 -0.928 -53.386 1.00 86.94 103 SER A C 1
ATOM 808 O O . SER A 1 103 ? 19.256 -0.946 -52.177 1.00 86.94 103 SER A O 1
ATOM 810 N N . LEU A 1 104 ? 19.039 -1.888 -54.211 1.00 88.88 104 LEU A N 1
ATOM 811 C CA . LEU A 1 104 ? 18.236 -3.033 -53.773 1.00 88.88 104 LEU A CA 1
ATOM 812 C C . LEU A 1 104 ? 19.057 -3.986 -52.902 1.00 88.88 104 LEU A C 1
ATOM 814 O O . LEU A 1 104 ? 18.592 -4.419 -51.848 1.00 88.88 104 LEU A O 1
ATOM 818 N N . GLU A 1 105 ? 20.297 -4.264 -53.305 1.00 90.44 105 GLU A N 1
ATOM 819 C CA . GLU A 1 105 ? 21.234 -5.060 -52.517 1.00 90.44 105 GLU A CA 1
ATOM 820 C C . GLU A 1 105 ? 21.491 -4.407 -51.157 1.00 90.44 105 GLU A C 1
ATOM 822 O O . GLU A 1 105 ? 21.565 -5.089 -50.141 1.00 90.44 105 GLU A O 1
ATOM 827 N N . ILE A 1 106 ? 21.579 -3.082 -51.101 1.00 85.31 106 ILE A N 1
ATOM 828 C CA . ILE A 1 106 ? 21.858 -2.368 -49.857 1.00 85.31 106 ILE A CA 1
ATOM 829 C C . ILE A 1 106 ? 20.635 -2.270 -48.970 1.00 85.31 106 ILE A C 1
ATOM 831 O O . ILE A 1 106 ? 20.777 -2.438 -47.765 1.00 85.31 106 ILE A O 1
ATOM 835 N N . ILE A 1 107 ? 19.441 -2.101 -49.532 1.00 88.06 107 ILE A N 1
ATOM 836 C CA . ILE A 1 107 ? 18.197 -2.282 -48.778 1.00 88.06 107 ILE A CA 1
ATOM 837 C C . ILE A 1 107 ? 18.180 -3.680 -48.153 1.00 88.06 107 ILE A C 1
ATOM 839 O O . ILE A 1 107 ? 17.929 -3.800 -46.955 1.00 88.06 107 ILE A O 1
ATOM 843 N N . SER A 1 108 ? 18.537 -4.716 -48.920 1.00 89.19 108 SER A N 1
ATOM 844 C CA . SER A 1 108 ? 18.648 -6.083 -48.405 1.00 89.19 108 SER A CA 1
ATOM 845 C C . SER A 1 108 ? 19.699 -6.190 -47.300 1.00 89.19 108 SER A C 1
ATOM 847 O O . SER A 1 108 ? 19.397 -6.720 -46.239 1.00 89.19 108 SER A O 1
ATOM 849 N N . ARG A 1 109 ? 20.904 -5.634 -47.486 1.00 89.06 109 ARG A N 1
ATOM 850 C CA . ARG A 1 109 ? 21.986 -5.672 -46.487 1.00 89.06 109 ARG A CA 1
ATOM 851 C C . ARG A 1 109 ? 21.665 -4.869 -45.229 1.00 89.06 109 ARG A C 1
ATOM 853 O O . ARG A 1 109 ? 22.034 -5.296 -44.146 1.00 89.06 109 ARG A O 1
ATOM 860 N N . ILE A 1 110 ? 21.002 -3.716 -45.336 1.00 88.50 110 ILE A N 1
ATOM 861 C CA . ILE A 1 110 ? 20.540 -2.915 -44.189 1.00 88.50 110 ILE A CA 1
ATOM 862 C C . ILE A 1 110 ? 19.454 -3.688 -43.440 1.00 88.50 110 ILE A C 1
ATOM 864 O O . ILE A 1 110 ? 19.507 -3.776 -42.212 1.00 88.50 110 ILE A O 1
ATOM 868 N N . SER A 1 111 ? 18.502 -4.274 -44.176 1.00 89.00 111 SER A N 1
ATOM 869 C CA . SER A 1 111 ? 17.460 -5.128 -43.607 1.00 89.00 111 SER A CA 1
ATOM 870 C C . SER A 1 111 ? 18.065 -6.324 -42.890 1.00 89.00 111 SER A C 1
ATOM 872 O O . SER A 1 111 ? 17.668 -6.608 -41.775 1.00 89.00 111 SER A O 1
ATOM 874 N N . GLU A 1 112 ? 19.030 -7.010 -43.495 1.00 88.75 112 GLU A N 1
ATOM 875 C CA . GLU A 1 112 ? 19.699 -8.176 -42.916 1.00 88.75 112 GLU A CA 1
ATOM 876 C C . GLU A 1 112 ? 20.554 -7.781 -41.709 1.00 88.75 112 GLU A C 1
ATOM 878 O O . GLU A 1 112 ? 20.496 -8.426 -40.665 1.00 88.75 112 GLU A O 1
ATOM 883 N N . ARG A 1 113 ? 21.298 -6.675 -41.818 1.00 89.31 113 ARG A N 1
ATOM 884 C CA . ARG A 1 113 ? 22.171 -6.177 -40.756 1.00 89.31 113 ARG A CA 1
ATOM 885 C C . ARG A 1 113 ? 21.383 -5.805 -39.509 1.00 89.31 113 ARG A C 1
ATOM 887 O O . ARG A 1 113 ? 21.730 -6.249 -38.425 1.00 89.31 113 ARG A O 1
ATOM 894 N N . TYR A 1 114 ? 20.359 -4.969 -39.641 1.00 89.94 114 TYR A N 1
ATOM 895 C CA . TYR A 1 114 ? 19.643 -4.428 -38.483 1.00 89.94 114 TYR A CA 1
ATOM 896 C C . TYR A 1 114 ? 18.324 -5.146 -38.188 1.00 89.94 114 TYR A C 1
ATOM 898 O O . TYR A 1 114 ? 17.692 -4.848 -37.181 1.00 89.94 114 TYR A O 1
ATOM 906 N N . ASN A 1 115 ? 17.882 -6.058 -39.056 1.00 90.12 115 ASN A N 1
ATOM 907 C CA . ASN A 1 115 ? 16.560 -6.685 -39.001 1.00 90.12 115 ASN A CA 1
ATOM 908 C C . ASN A 1 115 ? 15.423 -5.653 -38.848 1.00 90.12 115 ASN A C 1
ATOM 910 O O . ASN A 1 115 ? 14.528 -5.808 -38.019 1.00 90.12 115 ASN A O 1
ATOM 914 N N . SER A 1 116 ? 15.505 -4.548 -39.603 1.00 90.75 116 SER A N 1
ATOM 915 C CA . SER A 1 116 ? 14.645 -3.374 -39.416 1.00 90.75 116 SER A CA 1
ATOM 916 C C . SER A 1 116 ? 14.029 -2.877 -40.723 1.00 90.75 116 SER A C 1
ATOM 918 O O . SER A 1 116 ? 14.706 -2.284 -41.568 1.00 90.75 116 SER A O 1
ATOM 920 N N . GLY A 1 117 ? 12.710 -3.043 -40.850 1.00 90.38 117 GLY A N 1
ATOM 921 C CA . GLY A 1 117 ? 11.919 -2.448 -41.934 1.00 90.38 117 GLY A CA 1
ATOM 922 C C . GLY A 1 117 ? 11.853 -0.915 -41.868 1.00 90.38 117 GLY A C 1
ATOM 923 O O . GLY A 1 117 ? 11.679 -0.250 -42.886 1.00 90.38 117 GLY A O 1
ATOM 924 N N . VAL A 1 118 ? 12.036 -0.329 -40.682 1.00 91.94 118 VAL A N 1
ATOM 925 C CA . VAL A 1 118 ? 11.995 1.130 -40.502 1.00 91.94 118 VAL A CA 1
ATOM 926 C C . VAL A 1 118 ? 13.230 1.793 -41.110 1.00 91.94 118 VAL A C 1
ATOM 928 O O . VAL A 1 118 ? 13.105 2.791 -41.815 1.00 91.94 118 VAL A O 1
ATOM 931 N N . ILE A 1 119 ? 14.419 1.214 -40.911 1.00 91.38 119 ILE A N 1
ATOM 932 C CA . ILE A 1 119 ? 15.675 1.780 -41.433 1.00 91.38 119 ILE A CA 1
ATOM 933 C C . ILE A 1 119 ? 15.704 1.694 -42.961 1.00 91.38 119 ILE A C 1
ATOM 935 O O . ILE A 1 119 ? 16.090 2.649 -43.632 1.00 91.38 119 ILE A O 1
ATOM 939 N N . THR A 1 120 ? 15.236 0.579 -43.530 1.00 91.19 120 THR A N 1
ATOM 940 C CA . THR A 1 120 ? 15.122 0.425 -44.988 1.00 91.19 120 THR A CA 1
ATOM 941 C C . THR A 1 120 ? 14.106 1.390 -45.589 1.00 91.19 120 THR A C 1
ATOM 943 O O . THR A 1 120 ? 14.382 2.008 -46.619 1.00 91.19 120 THR A O 1
ATOM 946 N N . LYS A 1 121 ? 12.962 1.590 -44.922 1.00 92.75 121 LYS A N 1
ATOM 947 C CA . LYS A 1 121 ? 11.968 2.601 -45.296 1.00 92.75 121 LYS A CA 1
ATOM 948 C C . LYS A 1 121 ? 12.563 4.011 -45.247 1.00 92.75 121 LYS A C 1
ATOM 950 O O . LYS A 1 121 ? 12.420 4.725 -46.235 1.00 92.75 121 LYS A O 1
ATOM 955 N N . LYS A 1 122 ? 13.264 4.394 -44.174 1.00 92.44 122 LYS A N 1
ATOM 956 C CA . LYS A 1 122 ? 13.920 5.709 -44.043 1.00 92.44 122 LYS A CA 1
ATOM 957 C C . LYS A 1 122 ? 14.935 5.939 -45.167 1.00 92.44 122 LYS A C 1
ATOM 959 O O . LYS A 1 122 ? 14.808 6.916 -45.896 1.00 92.44 122 LYS A O 1
ATOM 964 N N . PHE A 1 123 ? 15.814 4.966 -45.416 1.00 92.69 123 PHE A N 1
ATOM 965 C CA . PHE A 1 123 ? 16.752 5.000 -46.539 1.00 92.69 123 PHE A CA 1
ATOM 966 C C . PHE A 1 123 ? 16.031 5.195 -47.884 1.00 92.69 123 PHE A C 1
ATOM 968 O O . PHE A 1 123 ? 16.364 6.091 -48.648 1.00 92.69 123 PHE A O 1
ATOM 975 N N . SER A 1 124 ? 14.972 4.427 -48.166 1.00 90.81 124 SER A N 1
ATOM 976 C CA . SER A 1 124 ? 14.197 4.579 -49.411 1.00 90.81 124 SER A CA 1
ATOM 977 C C . SER A 1 124 ? 13.473 5.928 -49.538 1.00 90.81 124 SER A C 1
ATOM 979 O O . SER A 1 124 ? 13.031 6.309 -50.625 1.00 90.81 124 SER A O 1
ATOM 981 N N . GLN A 1 125 ? 13.303 6.641 -48.421 1.00 92.06 125 GLN A N 1
ATOM 982 C CA . GLN A 1 125 ? 12.615 7.920 -48.375 1.00 92.06 125 GLN A CA 1
ATOM 983 C C . GLN A 1 125 ? 13.522 9.117 -48.636 1.00 92.06 125 GLN A C 1
ATOM 985 O O . GLN A 1 125 ? 12.968 10.168 -48.977 1.00 92.06 125 GLN A O 1
ATOM 990 N N . GLU A 1 126 ? 14.841 8.937 -48.547 1.00 92.81 126 GLU A N 1
ATOM 991 C CA . GLU A 1 126 ? 15.833 9.967 -48.838 1.00 92.81 126 GLU A CA 1
ATOM 992 C C . GLU A 1 126 ? 15.624 10.557 -50.228 1.00 92.81 126 GLU A C 1
ATOM 994 O O . GLU A 1 126 ? 15.355 9.862 -51.220 1.00 92.81 126 GLU A O 1
ATOM 999 N N . TRP A 1 127 ? 15.731 11.877 -50.299 1.00 93.19 127 TRP A N 1
ATOM 1000 C CA . TRP A 1 127 ? 15.405 12.603 -51.515 1.00 93.19 127 TRP A CA 1
ATOM 1001 C C . TRP A 1 127 ? 16.383 12.258 -52.642 1.00 93.19 127 TRP A C 1
ATOM 1003 O O . TRP A 1 127 ? 15.944 12.154 -53.783 1.00 93.19 127 TRP A O 1
ATOM 1013 N N . GLU A 1 128 ? 17.663 11.986 -52.354 1.00 92.94 128 GLU A N 1
ATOM 1014 C CA . GLU A 1 128 ? 18.632 11.559 -53.369 1.00 92.94 128 GLU A CA 1
ATOM 1015 C C . GLU A 1 128 ? 18.239 10.220 -53.998 1.00 92.94 128 GLU A C 1
ATOM 1017 O O . GLU A 1 128 ? 18.401 10.027 -55.202 1.00 92.94 128 GLU A O 1
ATOM 1022 N N . ILE A 1 129 ? 17.692 9.307 -53.194 1.00 92.56 129 ILE A N 1
ATOM 1023 C CA . ILE A 1 129 ? 17.325 7.950 -53.613 1.00 92.56 129 ILE A CA 1
ATOM 1024 C C . ILE A 1 129 ? 16.062 7.977 -54.473 1.00 92.56 129 ILE A C 1
ATOM 1026 O O . ILE A 1 129 ? 15.993 7.283 -55.486 1.00 92.56 129 ILE A O 1
ATOM 1030 N N . LYS A 1 130 ? 15.092 8.830 -54.129 1.00 93.19 130 LYS A N 1
ATOM 1031 C CA . LYS A 1 130 ? 13.887 9.049 -54.944 1.00 93.19 130 LYS A CA 1
ATOM 1032 C C . LYS A 1 130 ? 14.162 9.844 -56.217 1.00 93.19 130 LYS A C 1
ATOM 1034 O O . LYS A 1 130 ? 13.567 9.562 -57.255 1.00 93.19 130 LYS A O 1
ATOM 1039 N N . LEU A 1 131 ? 15.027 10.856 -56.141 1.00 92.62 131 LEU A N 1
ATOM 1040 C CA . LEU A 1 131 ? 15.258 11.799 -57.232 1.00 92.62 131 LEU A CA 1
ATOM 1041 C C . LEU A 1 131 ? 16.171 11.219 -58.317 1.00 92.62 131 LEU A C 1
ATOM 1043 O O . LEU A 1 131 ? 15.953 11.493 -59.496 1.00 92.62 131 LEU A O 1
ATOM 1047 N N . LEU A 1 132 ? 17.166 10.405 -57.948 1.00 93.31 132 LEU A N 1
ATOM 1048 C CA . LEU A 1 132 ? 18.156 9.877 -58.889 1.00 93.31 132 LEU A CA 1
ATOM 1049 C C . LEU A 1 132 ? 17.528 9.084 -60.058 1.00 93.31 132 LEU A C 1
ATOM 1051 O O . LEU A 1 132 ? 17.840 9.417 -61.202 1.00 93.31 132 LEU A O 1
ATOM 1055 N N . PRO A 1 133 ? 16.612 8.111 -59.851 1.00 92.12 133 PRO A N 1
ATOM 1056 C CA . PRO A 1 133 ? 15.967 7.400 -60.960 1.00 92.12 133 PRO A CA 1
ATOM 1057 C C . PRO A 1 133 ? 15.143 8.322 -61.867 1.00 92.12 133 PRO A C 1
ATOM 1059 O O . PRO A 1 133 ? 15.121 8.135 -63.085 1.00 92.12 133 PRO A O 1
ATOM 1062 N N . ILE A 1 134 ? 14.490 9.334 -61.286 1.00 93.69 134 ILE A N 1
ATOM 1063 C CA . ILE A 1 134 ? 13.670 10.306 -62.019 1.00 93.69 134 ILE A CA 1
ATOM 1064 C C . ILE A 1 134 ? 14.561 11.170 -62.916 1.00 93.69 134 ILE A C 1
ATOM 1066 O O . ILE A 1 134 ? 14.289 11.286 -64.109 1.00 93.69 134 ILE A O 1
ATOM 1070 N N . LEU A 1 135 ? 15.650 11.727 -62.373 1.00 93.38 135 LEU A N 1
ATOM 1071 C CA . LEU A 1 135 ? 16.599 12.543 -63.136 1.00 93.38 135 LEU A CA 1
ATOM 1072 C C . LEU A 1 135 ? 17.270 11.747 -64.253 1.00 93.38 135 LEU A C 1
ATOM 1074 O O . LEU A 1 135 ? 17.311 12.222 -65.383 1.00 93.38 135 LEU A O 1
ATOM 1078 N N . LEU A 1 136 ? 17.725 10.523 -63.962 1.00 92.88 136 LEU A N 1
ATOM 1079 C CA . LEU A 1 136 ? 18.315 9.636 -64.967 1.00 92.88 136 LEU A CA 1
ATOM 1080 C C . LEU A 1 136 ? 17.332 9.360 -66.109 1.00 92.88 136 LEU A C 1
ATOM 1082 O O . LEU A 1 136 ? 17.706 9.428 -67.274 1.00 92.88 136 LEU A O 1
ATOM 1086 N N . THR A 1 137 ? 16.063 9.092 -65.792 1.00 93.44 137 THR A N 1
ATOM 1087 C CA . THR A 1 137 ? 15.036 8.823 -66.809 1.00 93.44 137 THR A CA 1
ATOM 1088 C C . THR A 1 137 ? 14.752 10.059 -67.664 1.00 93.44 137 THR A C 1
ATOM 1090 O O . THR A 1 137 ? 14.704 9.958 -68.889 1.00 93.44 137 THR A O 1
ATOM 1093 N N . ILE A 1 138 ? 14.591 11.229 -67.036 1.00 93.88 138 ILE A N 1
ATOM 1094 C CA . ILE A 1 138 ? 14.336 12.493 -67.740 1.00 93.88 138 ILE A CA 1
ATOM 1095 C C . ILE A 1 138 ? 15.499 12.835 -68.673 1.00 93.88 138 ILE A C 1
ATOM 1097 O O . ILE A 1 138 ? 15.265 13.202 -69.823 1.00 93.88 138 ILE A O 1
ATOM 1101 N N . ASP A 1 139 ? 16.735 12.697 -68.200 1.00 93.81 139 ASP A N 1
ATOM 1102 C CA . ASP A 1 139 ? 17.916 13.100 -68.957 1.00 93.81 139 ASP A CA 1
ATOM 1103 C C . ASP A 1 139 ? 18.226 12.129 -70.110 1.00 93.81 139 ASP A C 1
ATOM 1105 O O . ASP A 1 139 ? 18.524 12.576 -71.218 1.00 93.81 139 ASP A O 1
ATOM 1109 N N . ILE A 1 140 ? 18.001 10.817 -69.924 1.00 93.94 140 ILE A N 1
ATOM 1110 C CA . ILE A 1 140 ? 18.052 9.827 -71.016 1.00 93.94 140 ILE A CA 1
ATOM 1111 C C . ILE A 1 140 ? 17.009 10.156 -72.086 1.00 93.94 140 ILE A C 1
ATOM 1113 O O . ILE A 1 140 ? 17.336 10.196 -73.273 1.00 93.94 140 ILE A O 1
ATOM 1117 N N . ILE A 1 141 ? 15.753 10.396 -71.691 1.00 94.31 141 ILE A N 1
ATOM 1118 C CA . ILE A 1 141 ? 14.675 10.721 -72.635 1.00 94.31 141 ILE A CA 1
ATOM 1119 C C . ILE A 1 141 ? 15.008 12.016 -73.384 1.00 94.31 141 ILE A C 1
ATOM 1121 O O . ILE A 1 141 ? 14.899 12.053 -74.610 1.00 94.31 141 ILE A O 1
ATOM 1125 N N . ALA A 1 142 ? 15.468 13.054 -72.680 1.00 93.44 142 ALA A N 1
ATOM 1126 C CA . ALA A 1 142 ? 15.865 14.319 -73.285 1.00 93.44 142 ALA A CA 1
ATOM 1127 C C . ALA A 1 142 ? 17.023 14.137 -74.279 1.00 93.44 142 ALA A C 1
ATOM 1129 O O . ALA A 1 142 ? 16.936 14.615 -75.410 1.00 93.44 142 ALA A O 1
ATOM 1130 N N . ALA A 1 143 ? 18.070 13.397 -73.907 1.00 93.31 143 ALA A N 1
ATOM 1131 C CA . ALA A 1 143 ? 19.218 13.138 -74.769 1.00 93.31 143 ALA A CA 1
ATOM 1132 C C . ALA A 1 143 ? 18.845 12.316 -76.016 1.00 93.31 143 ALA A C 1
ATOM 1134 O O . ALA A 1 143 ? 19.311 12.630 -77.113 1.00 93.31 143 ALA A O 1
ATOM 1135 N N . ILE A 1 144 ? 17.964 11.314 -75.884 1.00 93.06 144 ILE A N 1
ATOM 1136 C CA . ILE A 1 144 ? 17.440 10.531 -77.015 1.00 93.06 144 ILE A CA 1
ATOM 1137 C C . ILE A 1 144 ? 16.627 11.427 -77.951 1.00 93.06 144 ILE A C 1
ATOM 1139 O O . ILE A 1 144 ? 16.896 11.448 -79.152 1.00 93.06 144 ILE A O 1
ATOM 1143 N N . ILE A 1 145 ? 15.671 12.194 -77.419 1.00 92.88 145 ILE A N 1
ATOM 1144 C CA . ILE A 1 145 ? 14.850 13.123 -78.208 1.00 92.88 145 ILE A CA 1
ATOM 1145 C C . ILE A 1 145 ? 15.762 14.095 -78.967 1.00 92.88 145 ILE A C 1
ATOM 1147 O O . ILE A 1 145 ? 15.663 14.211 -80.187 1.00 92.88 145 ILE A O 1
ATOM 1151 N N . LEU A 1 146 ? 16.716 14.733 -78.290 1.00 89.50 146 LEU A N 1
ATOM 1152 C CA . LEU A 1 146 ? 17.636 15.671 -78.935 1.00 89.50 146 LEU A CA 1
ATOM 1153 C C . LEU A 1 146 ? 18.495 15.004 -80.010 1.00 89.50 146 LEU A C 1
ATOM 1155 O O . LEU A 1 146 ? 18.687 15.589 -81.072 1.00 89.50 146 LEU A O 1
ATOM 1159 N N . LYS A 1 147 ? 18.955 13.770 -79.788 1.00 88.88 147 LYS A N 1
ATOM 1160 C CA . LYS A 1 147 ? 19.727 13.015 -80.783 1.00 88.88 147 LYS A CA 1
ATOM 1161 C C . LYS A 1 147 ? 18.912 12.680 -82.037 1.00 88.88 147 LYS A C 1
ATOM 1163 O O . LYS A 1 147 ? 19.476 12.669 -83.126 1.00 88.88 147 LYS A O 1
ATOM 1168 N N . PHE A 1 148 ? 17.614 12.407 -81.901 1.00 88.62 148 PHE A N 1
ATOM 1169 C CA . PHE A 1 148 ? 16.742 12.096 -83.039 1.00 88.62 148 PHE A CA 1
ATOM 1170 C C . PHE A 1 148 ? 16.285 13.340 -83.808 1.00 88.62 148 PHE A C 1
ATOM 1172 O O . PHE A 1 148 ? 16.167 13.287 -85.030 1.00 88.62 148 PHE A O 1
ATOM 1179 N N . PHE A 1 149 ? 16.023 14.451 -83.115 1.00 86.50 149 PHE A N 1
ATOM 1180 C CA . PHE A 1 149 ? 15.438 15.650 -83.727 1.00 86.50 149 PHE A CA 1
ATOM 1181 C C . PHE A 1 149 ? 16.462 16.712 -84.155 1.00 86.50 149 PHE A C 1
ATOM 1183 O O . PHE A 1 149 ? 16.089 17.659 -84.849 1.00 86.50 149 PHE A O 1
ATOM 1190 N N . ILE A 1 150 ? 17.739 16.579 -83.781 1.00 82.56 150 ILE A N 1
ATOM 1191 C CA . ILE A 1 150 ? 18.808 17.503 -84.186 1.00 82.56 150 ILE A CA 1
ATOM 1192 C C . ILE A 1 150 ? 19.686 16.836 -85.262 1.00 82.56 150 ILE A C 1
ATOM 1194 O O . ILE A 1 150 ? 20.425 15.903 -84.944 1.00 82.56 150 ILE A O 1
ATOM 1198 N N . PRO A 1 151 ? 19.658 17.312 -86.525 1.00 76.06 151 PRO A N 1
ATOM 1199 C CA . PRO A 1 151 ? 20.511 16.793 -87.594 1.00 76.06 151 PRO A CA 1
ATOM 1200 C C . PRO A 1 151 ? 21.999 16.961 -87.264 1.00 76.06 151 PRO A C 1
ATOM 1202 O O . PRO A 1 151 ? 22.410 18.020 -86.784 1.00 76.06 151 PRO A O 1
ATOM 1205 N N . ALA A 1 152 ? 22.811 15.943 -87.568 1.00 70.75 152 ALA A N 1
ATOM 1206 C CA . ALA A 1 152 ? 24.245 15.918 -87.256 1.00 70.75 152 ALA A CA 1
ATOM 1207 C C . ALA A 1 152 ? 25.035 17.094 -87.866 1.00 70.75 152 ALA A C 1
ATOM 1209 O O . ALA A 1 152 ? 26.019 17.540 -87.278 1.00 70.75 152 ALA A O 1
ATOM 1210 N N . ASP A 1 153 ? 24.561 17.637 -88.990 1.00 73.31 153 ASP A N 1
ATOM 1211 C CA . ASP A 1 153 ? 25.303 18.616 -89.789 1.00 73.31 153 ASP A CA 1
ATOM 1212 C C . ASP A 1 153 ? 24.916 20.080 -89.494 1.00 73.31 153 ASP A C 1
ATOM 1214 O O . ASP A 1 153 ? 25.606 21.003 -89.931 1.00 73.31 153 ASP A O 1
ATOM 1218 N N . SER A 1 154 ? 23.840 20.336 -88.731 1.00 70.31 154 SER A N 1
ATOM 1219 C CA . SER A 1 154 ? 23.419 21.704 -88.384 1.00 70.31 154 SER A CA 1
ATOM 1220 C C . SER A 1 154 ? 22.535 21.766 -87.130 1.00 70.31 154 SER A C 1
ATOM 1222 O O . SER A 1 154 ? 21.313 21.605 -87.192 1.00 70.31 154 SER A O 1
ATOM 1224 N N . ILE A 1 155 ? 23.137 22.067 -85.977 1.00 71.06 155 ILE A N 1
ATOM 1225 C CA . ILE A 1 155 ? 22.396 22.284 -84.728 1.00 71.06 155 ILE A CA 1
ATOM 1226 C C . ILE A 1 155 ? 21.743 23.673 -84.771 1.00 71.06 155 ILE A C 1
ATOM 1228 O O . ILE A 1 155 ? 22.435 24.694 -84.726 1.00 71.06 155 ILE A O 1
ATOM 1232 N N . SER A 1 156 ? 20.410 23.720 -84.837 1.00 78.00 156 SER A N 1
ATOM 1233 C CA . SER A 1 156 ? 19.643 24.967 -84.710 1.00 78.00 156 SER A CA 1
ATOM 1234 C C . SER A 1 156 ? 19.921 25.655 -83.362 1.00 78.00 156 SER A C 1
ATOM 1236 O O . SER A 1 156 ? 20.306 25.002 -82.391 1.00 78.00 156 SER A O 1
ATOM 1238 N N . GLY A 1 157 ? 19.718 26.975 -83.264 1.00 79.44 157 GLY A N 1
ATOM 1239 C CA . GLY A 1 157 ? 19.961 27.716 -82.013 1.00 79.44 157 GLY A CA 1
ATOM 1240 C C . GLY A 1 157 ? 19.229 27.117 -80.801 1.00 79.44 157 GLY A C 1
ATOM 1241 O O . GLY A 1 157 ? 19.818 26.970 -79.732 1.00 79.44 157 GLY A O 1
ATOM 1242 N N . TYR A 1 158 ? 17.988 26.662 -81.000 1.00 80.19 158 TYR A N 1
ATOM 1243 C CA . TYR A 1 158 ? 17.214 25.955 -79.977 1.00 80.19 158 TYR A CA 1
ATOM 1244 C C . TYR A 1 158 ? 17.797 24.577 -79.641 1.00 80.19 158 TYR A C 1
ATOM 1246 O O . TYR A 1 158 ? 17.859 24.214 -78.470 1.00 80.19 158 TYR A O 1
ATOM 1254 N N . GLY A 1 159 ? 18.290 23.834 -80.636 1.00 83.62 159 GLY A N 1
ATOM 1255 C CA . GLY A 1 159 ? 18.959 22.554 -80.410 1.00 83.62 159 GLY A CA 1
ATOM 1256 C C . GLY A 1 159 ? 20.206 22.687 -79.531 1.00 83.62 159 GLY A C 1
ATOM 1257 O O . GLY A 1 159 ? 20.402 21.882 -78.626 1.00 83.62 159 GLY A O 1
ATOM 1258 N N . LYS A 1 160 ? 21.005 23.748 -79.726 1.00 83.06 160 LYS A N 1
ATOM 1259 C CA . LYS A 1 160 ? 22.170 24.041 -78.871 1.00 83.06 160 LYS A CA 1
ATOM 1260 C C . LYS A 1 160 ? 21.749 24.336 -77.437 1.00 83.06 160 LYS A C 1
ATOM 1262 O O . LYS A 1 160 ? 22.366 23.837 -76.503 1.00 83.06 160 LYS A O 1
ATOM 1267 N N . PHE A 1 161 ? 20.700 25.136 -77.270 1.00 84.12 161 PHE A N 1
ATOM 1268 C CA . PHE A 1 161 ? 20.179 25.493 -75.956 1.00 84.12 161 PHE A CA 1
ATOM 1269 C C . PHE A 1 161 ? 19.707 24.260 -75.175 1.00 84.12 161 PHE A C 1
ATOM 1271 O O . PHE A 1 161 ? 20.139 24.052 -74.043 1.00 84.12 161 PHE A O 1
ATOM 1278 N N . PHE A 1 162 ? 18.896 23.395 -75.792 1.00 88.00 162 PHE A N 1
ATOM 1279 C CA . PHE A 1 162 ? 18.445 22.164 -75.141 1.00 88.00 162 PHE A CA 1
ATOM 1280 C C . PHE A 1 162 ? 19.590 21.181 -74.878 1.00 88.00 162 PHE A C 1
ATOM 1282 O O . PHE A 1 162 ? 19.633 20.596 -73.802 1.00 88.00 162 PHE A O 1
ATOM 1289 N N . ALA A 1 163 ? 20.558 21.058 -75.793 1.00 87.44 163 ALA A N 1
ATOM 1290 C CA . ALA A 1 163 ? 21.755 20.244 -75.583 1.00 87.44 163 ALA A CA 1
ATOM 1291 C C . ALA A 1 163 ? 22.551 20.692 -74.341 1.00 87.44 163 ALA A C 1
ATOM 1293 O O . ALA A 1 163 ? 23.009 19.856 -73.562 1.00 87.44 163 ALA A O 1
ATOM 1294 N N . TRP A 1 164 ? 22.665 22.003 -74.109 1.00 86.88 164 TRP A N 1
ATOM 1295 C CA . TRP A 1 164 ? 23.290 22.549 -72.904 1.00 86.88 164 TRP A CA 1
ATOM 1296 C C . TRP A 1 164 ? 22.460 22.337 -71.637 1.00 86.88 164 TRP A C 1
ATOM 1298 O O . TRP A 1 164 ? 23.038 22.035 -70.596 1.00 86.88 164 TRP A O 1
ATOM 1308 N N . ILE A 1 165 ? 21.128 22.443 -71.702 1.00 90.06 165 ILE A N 1
ATOM 1309 C CA . ILE A 1 165 ? 20.258 22.107 -70.562 1.00 90.06 165 ILE A CA 1
ATOM 1310 C C . ILE A 1 165 ? 20.427 20.639 -70.179 1.00 90.06 165 ILE A C 1
ATOM 1312 O O . ILE A 1 165 ? 20.673 20.356 -69.011 1.00 90.06 165 ILE A O 1
ATOM 1316 N N . THR A 1 166 ? 20.352 19.722 -71.146 1.00 91.50 166 THR A N 1
ATOM 1317 C CA . THR A 1 166 ? 20.598 18.288 -70.936 1.00 91.50 166 THR A CA 1
ATOM 1318 C C . THR A 1 166 ? 21.979 18.067 -70.323 1.00 91.50 166 THR A C 1
ATOM 1320 O O . THR A 1 166 ? 22.111 17.362 -69.334 1.00 91.50 166 THR A O 1
ATOM 1323 N N . PHE A 1 167 ? 23.015 18.765 -70.794 1.00 90.19 167 PHE A N 1
ATOM 1324 C CA . PHE A 1 167 ? 24.337 18.680 -70.170 1.00 90.19 167 PHE A CA 1
ATOM 1325 C C . PHE A 1 167 ? 24.373 19.203 -68.717 1.00 90.19 167 PHE A C 1
ATOM 1327 O O . PHE A 1 167 ? 25.040 18.622 -67.865 1.00 90.19 167 PHE A O 1
ATOM 1334 N N . ILE A 1 168 ? 23.653 20.277 -68.387 1.00 90.81 168 ILE A N 1
ATOM 1335 C CA . ILE A 1 168 ? 23.568 20.783 -67.005 1.00 90.81 168 ILE A CA 1
ATOM 1336 C C . ILE A 1 168 ? 22.817 19.792 -66.107 1.00 90.81 168 ILE A C 1
ATOM 1338 O O . ILE A 1 168 ? 23.274 19.512 -64.997 1.00 90.81 168 ILE A O 1
ATOM 1342 N N . VAL A 1 169 ? 21.698 19.237 -66.586 1.00 92.81 169 VAL A N 1
ATOM 1343 C CA . VAL A 1 169 ? 20.941 18.186 -65.887 1.00 92.81 169 VAL A CA 1
ATOM 1344 C C . VAL A 1 169 ? 21.820 16.955 -65.677 1.00 92.81 169 VAL A C 1
ATOM 1346 O O . VAL A 1 169 ? 21.817 16.388 -64.585 1.00 92.81 169 VAL A O 1
ATOM 1349 N N . PHE A 1 170 ? 22.652 16.602 -66.652 1.00 93.56 170 PHE A N 1
ATOM 1350 C CA . PHE A 1 170 ? 23.637 15.536 -66.537 1.00 93.56 170 PHE A CA 1
ATOM 1351 C C . PHE A 1 170 ? 24.663 15.795 -65.423 1.00 93.56 170 PHE A C 1
ATOM 1353 O O . PHE A 1 170 ? 24.865 14.940 -64.559 1.00 93.56 170 PHE A O 1
ATOM 1360 N N . ILE A 1 171 ? 25.273 16.987 -65.375 1.00 92.88 171 ILE A N 1
ATOM 1361 C CA . ILE A 1 171 ? 26.213 17.361 -64.301 1.00 92.88 171 ILE A CA 1
ATOM 1362 C C . ILE A 1 171 ? 25.522 17.344 -62.931 1.00 92.88 171 ILE A C 1
ATOM 1364 O O . ILE A 1 171 ? 26.085 16.840 -61.956 1.00 92.88 171 ILE A O 1
ATOM 1368 N N . PHE A 1 172 ? 24.289 17.845 -62.852 1.00 93.88 172 PHE A N 1
ATOM 1369 C CA . PHE A 1 172 ? 23.490 17.772 -61.633 1.00 93.88 172 PHE A CA 1
ATOM 1370 C C . PHE A 1 172 ? 23.209 16.317 -61.234 1.00 93.88 172 PHE A C 1
ATOM 1372 O O . PHE A 1 172 ? 23.369 15.960 -60.071 1.00 93.88 172 PHE A O 1
ATOM 1379 N N . THR A 1 173 ? 22.901 15.446 -62.194 1.00 93.12 173 THR A N 1
ATOM 1380 C CA . THR A 1 173 ? 22.694 14.009 -61.969 1.00 93.12 173 THR A CA 1
ATOM 1381 C C . THR A 1 173 ? 23.959 13.333 -61.439 1.00 93.12 173 THR A C 1
ATOM 1383 O O . THR A 1 173 ? 23.869 12.533 -60.512 1.00 93.12 173 THR A O 1
ATOM 1386 N N . ILE A 1 174 ? 25.150 13.694 -61.935 1.00 93.06 174 ILE A N 1
ATOM 1387 C CA . ILE A 1 174 ? 26.433 13.221 -61.381 1.00 93.06 174 ILE A CA 1
ATOM 1388 C C . ILE A 1 174 ? 26.606 13.673 -59.926 1.00 93.06 174 ILE A C 1
ATOM 1390 O O . ILE A 1 174 ? 27.032 12.885 -59.080 1.00 93.06 174 ILE A O 1
ATOM 1394 N N . TYR A 1 175 ? 26.265 14.924 -59.610 1.00 94.69 175 TYR A N 1
ATOM 1395 C CA . TYR A 1 175 ? 26.314 15.422 -58.235 1.00 94.69 175 TYR A CA 1
ATOM 1396 C C . TYR A 1 175 ? 25.349 14.660 -57.312 1.00 94.69 175 TYR A C 1
ATOM 1398 O O . TYR A 1 175 ? 25.744 14.252 -56.216 1.00 94.69 175 TYR A O 1
ATOM 1406 N N . ILE A 1 176 ? 24.114 14.411 -57.763 1.00 94.25 176 ILE A N 1
ATOM 1407 C CA . ILE A 1 176 ? 23.136 13.599 -57.026 1.00 94.25 176 ILE A CA 1
ATOM 1408 C C . ILE A 1 176 ? 23.628 12.161 -56.871 1.00 94.25 176 ILE A C 1
ATOM 1410 O O . ILE A 1 176 ? 23.506 11.605 -55.787 1.00 94.25 176 ILE A O 1
ATOM 1414 N N . LEU A 1 177 ? 24.255 11.571 -57.889 1.00 92.94 177 LEU A N 1
ATOM 1415 C CA . LEU A 1 177 ? 24.851 10.239 -57.796 1.00 92.94 177 LEU A CA 1
ATOM 1416 C C . LEU A 1 177 ? 25.979 10.188 -56.752 1.00 92.94 177 LEU A C 1
ATOM 1418 O O . LEU A 1 177 ? 26.051 9.253 -55.956 1.00 92.94 177 LEU A O 1
ATOM 1422 N N . TYR A 1 178 ? 26.844 11.204 -56.712 1.00 94.62 178 TYR A N 1
ATOM 1423 C CA . TYR A 1 178 ? 27.869 11.320 -55.674 1.00 94.62 178 TYR A CA 1
ATOM 1424 C C . TYR A 1 178 ? 27.242 11.394 -54.274 1.00 94.62 178 TYR A C 1
ATOM 1426 O O . TYR A 1 178 ? 27.679 10.692 -53.360 1.00 94.62 178 TYR A O 1
ATOM 1434 N N . LYS A 1 179 ? 26.193 12.210 -54.108 1.00 94.31 179 LYS A N 1
ATOM 1435 C CA . LYS A 1 179 ? 25.441 12.305 -52.852 1.00 94.31 179 LYS A CA 1
ATOM 1436 C C . LYS A 1 179 ? 24.766 10.987 -52.486 1.00 94.31 179 LYS A C 1
ATOM 1438 O O . LYS A 1 179 ? 24.909 10.562 -51.347 1.00 94.31 179 LYS A O 1
ATOM 1443 N N . PHE A 1 180 ? 24.154 10.301 -53.448 1.00 93.69 180 PHE A N 1
ATOM 1444 C CA . PHE A 1 180 ? 23.591 8.965 -53.286 1.00 93.69 180 PHE A CA 1
ATOM 1445 C C . PHE A 1 180 ? 24.633 8.005 -52.705 1.00 93.69 180 PHE A C 1
ATOM 1447 O O . PHE A 1 180 ? 24.385 7.421 -51.657 1.00 93.69 180 PHE A O 1
ATOM 1454 N N . PHE A 1 181 ? 25.832 7.904 -53.292 1.00 91.19 181 PHE A N 1
ATOM 1455 C CA . PHE A 1 181 ? 26.898 7.046 -52.757 1.00 91.19 181 PHE A CA 1
ATOM 1456 C C . PHE A 1 181 ? 27.406 7.491 -51.378 1.00 91.19 181 PHE A C 1
ATOM 1458 O O . PHE A 1 181 ? 27.785 6.652 -50.557 1.00 91.19 181 PHE A O 1
ATOM 1465 N N . ALA A 1 182 ? 27.420 8.795 -51.093 1.00 92.06 182 ALA A N 1
ATOM 1466 C CA . ALA A 1 182 ? 27.775 9.302 -49.771 1.00 92.06 182 ALA A CA 1
ATOM 1467 C C . ALA A 1 182 ? 26.733 8.901 -48.710 1.00 92.06 182 ALA A C 1
ATOM 1469 O O . ALA A 1 182 ? 27.117 8.406 -47.649 1.00 92.06 182 ALA A O 1
ATOM 1470 N N . THR A 1 183 ? 25.438 9.051 -49.006 1.00 91.81 183 THR A N 1
ATOM 1471 C CA . THR A 1 183 ? 24.320 8.612 -48.155 1.00 91.81 183 THR A CA 1
ATOM 1472 C C . THR A 1 183 ? 24.359 7.099 -47.965 1.00 91.81 183 THR A C 1
ATOM 1474 O O . THR A 1 183 ? 24.341 6.610 -46.840 1.00 91.81 183 THR A O 1
ATOM 1477 N N . LEU A 1 184 ? 24.564 6.355 -49.050 1.00 89.38 184 LEU A N 1
ATOM 1478 C CA . LEU A 1 184 ? 24.739 4.907 -49.050 1.00 89.38 184 LEU A CA 1
ATOM 1479 C C . LEU A 1 184 ? 25.831 4.452 -48.081 1.00 89.38 184 LEU A C 1
ATOM 1481 O O . LEU A 1 184 ? 25.623 3.579 -47.239 1.00 89.38 184 LEU A O 1
ATOM 1485 N N . ARG A 1 185 ? 27.005 5.082 -48.173 1.00 91.31 185 ARG A N 1
ATOM 1486 C CA . ARG A 1 185 ? 28.134 4.785 -47.295 1.00 91.31 185 ARG A CA 1
ATOM 1487 C C . ARG A 1 185 ? 27.788 5.069 -45.836 1.00 91.31 185 ARG A C 1
ATOM 1489 O O . ARG A 1 185 ? 28.160 4.264 -44.984 1.00 91.31 185 ARG A O 1
ATOM 1496 N N . ARG A 1 186 ? 27.096 6.175 -45.540 1.00 91.94 186 ARG A N 1
ATOM 1497 C CA . ARG A 1 186 ? 26.683 6.524 -44.169 1.00 91.94 186 ARG A CA 1
ATOM 1498 C C . ARG A 1 186 ? 25.755 5.465 -43.584 1.00 91.94 186 ARG A C 1
ATOM 1500 O O . ARG A 1 186 ? 26.104 4.888 -42.564 1.00 91.94 186 ARG A O 1
ATOM 1507 N N . TYR A 1 187 ? 24.679 5.110 -44.282 1.00 91.00 187 TYR A N 1
ATOM 1508 C CA . TYR A 1 187 ? 23.722 4.096 -43.822 1.00 91.00 187 TYR A CA 1
ATOM 1509 C C . TYR A 1 187 ? 24.349 2.706 -43.623 1.00 91.00 187 TYR A C 1
ATOM 1511 O O . TYR A 1 187 ? 23.931 1.953 -42.748 1.00 91.00 187 TYR A O 1
ATOM 1519 N N . ILE A 1 188 ? 25.368 2.349 -44.414 1.00 87.00 188 ILE A N 1
ATOM 1520 C CA . ILE A 1 188 ? 26.050 1.057 -44.268 1.00 87.00 188 ILE A CA 1
ATOM 1521 C C . ILE A 1 188 ? 27.118 1.090 -43.182 1.00 87.00 188 ILE A C 1
ATOM 1523 O O . ILE A 1 188 ? 27.325 0.082 -42.525 1.00 87.00 188 ILE A O 1
ATOM 1527 N N . THR A 1 189 ? 27.879 2.168 -43.015 1.00 86.94 189 THR A N 1
ATOM 1528 C CA . THR A 1 189 ? 29.107 2.120 -42.192 1.00 86.94 189 THR A CA 1
ATOM 1529 C C . THR A 1 189 ? 29.023 2.920 -40.903 1.00 86.94 189 THR A C 1
ATOM 1531 O O . THR A 1 189 ? 29.705 2.571 -39.939 1.00 86.94 189 THR A O 1
ATOM 1534 N N . ASP A 1 190 ? 28.185 3.950 -40.860 1.00 91.44 190 ASP A N 1
ATOM 1535 C CA . ASP A 1 190 ? 28.137 4.919 -39.776 1.00 91.44 190 ASP A CA 1
ATOM 1536 C C . ASP A 1 190 ? 26.900 4.712 -38.896 1.00 91.44 190 ASP A C 1
ATOM 1538 O O . ASP A 1 190 ? 25.850 5.327 -39.073 1.00 91.44 190 ASP A O 1
ATOM 1542 N N . THR A 1 191 ? 27.039 3.827 -37.910 1.00 91.94 191 THR A N 1
ATOM 1543 C CA . THR A 1 191 ? 25.989 3.591 -36.915 1.00 91.94 191 THR A CA 1
ATOM 1544 C C . THR A 1 191 ? 25.642 4.856 -36.114 1.00 91.94 191 THR A C 1
ATOM 1546 O O . THR A 1 191 ? 24.495 5.011 -35.703 1.00 91.94 191 THR A O 1
ATOM 1549 N N . ASN A 1 192 ? 26.600 5.767 -35.893 1.00 92.50 192 ASN A N 1
ATOM 1550 C CA . ASN A 1 192 ? 26.350 6.979 -35.107 1.00 92.50 192 ASN A CA 1
ATOM 1551 C C . ASN A 1 192 ? 25.431 7.927 -35.870 1.00 92.50 192 ASN A C 1
ATOM 1553 O O . ASN A 1 192 ? 24.477 8.428 -35.288 1.00 92.50 192 ASN A O 1
ATOM 1557 N N . PHE A 1 193 ? 25.670 8.083 -37.175 1.00 94.06 193 PHE A N 1
ATOM 1558 C CA . PHE A 1 193 ? 24.787 8.842 -38.055 1.00 94.06 193 PHE A CA 1
ATOM 1559 C C . PHE A 1 193 ? 23.333 8.353 -37.965 1.00 94.06 193 PHE A C 1
ATOM 1561 O O . PHE A 1 193 ? 22.439 9.166 -37.754 1.00 94.06 193 PHE A O 1
ATOM 1568 N N . LEU A 1 194 ? 23.100 7.036 -38.047 1.00 93.88 194 LEU A N 1
ATOM 1569 C CA . LEU A 1 194 ? 21.745 6.476 -37.949 1.00 93.88 194 LEU A CA 1
ATOM 1570 C C . LEU A 1 194 ? 21.104 6.734 -36.583 1.00 93.88 194 LEU A C 1
ATOM 1572 O O . LEU A 1 194 ? 19.944 7.127 -36.510 1.00 93.88 194 LEU A O 1
ATOM 1576 N N . LEU A 1 195 ? 21.851 6.517 -35.496 1.00 94.56 195 LEU A N 1
ATOM 1577 C CA . LEU A 1 195 ? 21.352 6.797 -34.150 1.00 94.56 195 LEU A CA 1
ATOM 1578 C C . LEU A 1 195 ? 20.994 8.280 -34.000 1.00 94.56 195 LEU A C 1
ATOM 1580 O O . LEU A 1 195 ? 19.907 8.596 -33.525 1.00 94.56 195 LEU A O 1
ATOM 1584 N N . ASP A 1 196 ? 21.879 9.182 -34.429 1.00 95.69 196 ASP A N 1
ATOM 1585 C CA . ASP A 1 196 ? 21.648 10.625 -34.383 1.00 95.69 196 ASP A CA 1
ATOM 1586 C C . ASP A 1 196 ? 20.391 11.027 -35.144 1.00 95.69 196 ASP A C 1
ATOM 1588 O O . ASP A 1 196 ? 19.586 11.797 -34.623 1.00 95.69 196 ASP A O 1
ATOM 1592 N N . GLU A 1 197 ? 20.193 10.469 -36.334 1.00 94.50 197 GLU A N 1
ATOM 1593 C CA . GLU A 1 197 ? 19.017 10.722 -37.155 1.00 94.50 197 GLU A CA 1
ATOM 1594 C C . GLU A 1 197 ? 17.722 10.301 -36.446 1.00 94.50 197 GLU A C 1
ATOM 1596 O O . GLU A 1 197 ? 16.829 11.130 -36.269 1.00 94.50 197 GLU A O 1
ATOM 1601 N N . PHE A 1 198 ? 17.637 9.069 -35.933 1.00 96.31 198 PHE A N 1
ATOM 1602 C CA . PHE A 1 198 ? 16.425 8.608 -35.244 1.00 96.31 198 PHE A CA 1
ATOM 1603 C C . PHE A 1 198 ? 16.167 9.341 -33.923 1.00 96.31 198 PHE A C 1
ATOM 1605 O O . PHE A 1 198 ? 15.014 9.591 -33.571 1.00 96.31 198 PHE A O 1
ATOM 1612 N N . PHE A 1 199 ? 17.205 9.726 -33.177 1.00 96.75 199 PHE A N 1
ATOM 1613 C CA . PHE A 1 199 ? 17.029 10.525 -31.960 1.00 96.75 199 PHE A CA 1
ATOM 1614 C C . PHE A 1 199 ? 16.614 11.973 -32.250 1.00 96.75 199 PHE A C 1
ATOM 1616 O O . PHE A 1 199 ? 15.893 12.568 -31.440 1.00 96.75 199 PHE A O 1
ATOM 1623 N N . ASN A 1 200 ? 17.055 12.541 -33.375 1.00 94.94 200 ASN A N 1
ATOM 1624 C CA . ASN A 1 200 ? 16.593 13.846 -33.841 1.00 94.94 200 ASN A CA 1
ATOM 1625 C C . ASN A 1 200 ? 15.125 13.767 -34.266 1.00 94.94 200 ASN A C 1
ATOM 1627 O O . ASN A 1 200 ? 14.333 14.560 -33.763 1.00 94.94 200 ASN A O 1
ATOM 1631 N N . ASP A 1 201 ? 14.747 12.746 -35.045 1.00 93.69 201 ASP A N 1
ATOM 1632 C CA . ASP A 1 201 ? 13.351 12.477 -35.409 1.00 93.69 201 ASP A CA 1
ATOM 1633 C C . ASP A 1 201 ? 12.470 12.381 -34.150 1.00 93.69 201 ASP A C 1
ATOM 1635 O O . ASP A 1 201 ? 11.440 13.042 -34.053 1.00 93.69 201 ASP A O 1
ATOM 1639 N N . MET A 1 202 ? 12.894 11.623 -33.128 1.00 95.62 202 MET A N 1
ATOM 1640 C CA . MET A 1 202 ? 12.178 11.569 -31.845 1.00 95.62 202 MET A CA 1
ATOM 1641 C C . MET A 1 202 ? 12.055 12.948 -31.187 1.00 95.62 202 MET A C 1
ATOM 1643 O O . MET A 1 202 ? 11.000 13.277 -30.665 1.00 95.62 202 MET A O 1
ATOM 1647 N N . GLY A 1 203 ? 13.118 13.758 -31.181 1.00 93.50 203 GLY A N 1
ATOM 1648 C CA . GLY A 1 203 ? 13.086 15.100 -30.587 1.00 93.50 203 GLY A CA 1
ATOM 1649 C C . GLY A 1 203 ? 12.102 16.040 -31.283 1.00 93.50 203 GLY A C 1
ATOM 1650 O O . GLY A 1 203 ? 11.334 16.734 -30.616 1.00 93.50 203 GLY A O 1
ATOM 1651 N N . GLU A 1 204 ? 12.080 16.023 -32.614 1.00 92.56 204 GLU A N 1
ATOM 1652 C CA . GLU A 1 204 ? 11.115 16.789 -33.407 1.00 92.56 204 GLU A CA 1
ATOM 1653 C C . GLU A 1 204 ? 9.680 16.333 -33.119 1.00 92.56 204 GLU A C 1
ATOM 1655 O O . GLU A 1 204 ? 8.787 17.159 -32.922 1.00 92.56 204 GLU A O 1
ATOM 1660 N N . LEU A 1 205 ? 9.469 15.019 -32.988 1.00 92.06 205 LEU A N 1
ATOM 1661 C CA . LEU A 1 205 ? 8.180 14.437 -32.616 1.00 92.06 205 LEU A CA 1
ATOM 1662 C C . LEU A 1 205 ? 7.792 14.705 -31.153 1.00 92.06 205 LEU A C 1
ATOM 1664 O O . LEU A 1 205 ? 6.625 14.596 -30.823 1.00 92.06 205 LEU A O 1
ATOM 1668 N N . LEU A 1 206 ? 8.694 15.079 -30.253 1.00 91.69 206 LEU A N 1
ATOM 1669 C CA . LEU A 1 206 ? 8.328 15.416 -28.867 1.00 91.69 206 LEU A CA 1
ATOM 1670 C C . LEU A 1 206 ? 8.190 16.925 -28.636 1.00 91.69 206 LEU A C 1
ATOM 1672 O O . LEU A 1 206 ? 7.768 17.356 -27.567 1.00 91.69 206 LEU A O 1
ATOM 1676 N N . THR A 1 207 ? 8.500 17.745 -29.642 1.00 87.50 207 THR A N 1
ATOM 1677 C CA . THR A 1 207 ? 8.331 19.195 -29.541 1.00 87.50 207 THR A CA 1
ATOM 1678 C C . THR A 1 207 ? 6.833 19.546 -29.596 1.00 87.50 207 THR A C 1
ATOM 1680 O O . THR A 1 207 ? 6.153 19.119 -30.541 1.00 87.50 207 THR A O 1
ATOM 1683 N N . PRO A 1 208 ? 6.293 20.308 -28.619 1.00 74.38 208 PRO A N 1
ATOM 1684 C CA . PRO A 1 208 ? 4.882 20.685 -28.605 1.00 74.38 208 PRO A CA 1
ATOM 1685 C C . PRO A 1 208 ? 4.510 21.458 -29.869 1.00 74.38 208 PRO A C 1
ATOM 1687 O O . PRO A 1 208 ? 5.208 22.400 -30.262 1.00 74.38 208 PRO A O 1
ATOM 1690 N N . GLN A 1 209 ? 3.395 21.098 -30.506 1.00 68.12 209 GLN A N 1
ATOM 1691 C CA . GLN A 1 209 ? 2.867 21.929 -31.585 1.00 68.12 209 GLN A CA 1
ATOM 1692 C C . GLN A 1 209 ? 2.362 23.253 -30.991 1.00 68.12 209 GLN A C 1
ATOM 1694 O O . GLN A 1 209 ? 1.701 23.281 -29.955 1.00 68.12 209 GLN A O 1
ATOM 1699 N N . THR A 1 210 ? 2.708 24.379 -31.620 1.00 58.19 210 THR A N 1
ATOM 1700 C CA . THR A 1 210 ? 2.315 25.714 -31.143 1.00 58.19 210 THR A CA 1
ATOM 1701 C C . THR A 1 210 ? 0.792 25.805 -30.982 1.00 58.19 210 THR A C 1
ATOM 1703 O O . THR A 1 210 ? 0.045 25.459 -31.896 1.00 58.19 210 THR A O 1
ATOM 1706 N N . GLN A 1 211 ? 0.352 26.306 -29.820 1.00 52.91 211 GLN A N 1
ATOM 1707 C CA . GLN A 1 211 ? -1.001 26.229 -29.228 1.00 52.91 211 GLN A CA 1
ATOM 1708 C C . GLN A 1 211 ? -2.195 26.732 -30.079 1.00 52.91 211 GLN A C 1
ATOM 1710 O O . GLN A 1 211 ? -3.330 26.689 -29.621 1.00 52.91 211 GLN A O 1
ATOM 1715 N N . ASN A 1 212 ? -1.989 27.188 -31.317 1.00 52.84 212 ASN A N 1
ATOM 1716 C CA . ASN A 1 212 ? -3.028 27.811 -32.145 1.00 52.84 212 ASN A CA 1
ATOM 1717 C C . ASN A 1 212 ? -3.604 26.916 -33.256 1.00 52.84 212 ASN A C 1
ATOM 1719 O O . ASN A 1 212 ? -4.469 27.371 -34.006 1.00 52.84 212 ASN A O 1
ATOM 1723 N N . LYS A 1 213 ? -3.164 25.658 -33.393 1.00 58.69 213 LYS A N 1
ATOM 1724 C CA . LYS A 1 213 ? -3.717 24.727 -34.389 1.00 58.69 213 LYS A CA 1
ATOM 1725 C C . LYS A 1 213 ? -4.510 23.628 -33.689 1.00 58.69 213 LYS A C 1
ATOM 1727 O O . LYS A 1 213 ? -3.965 22.899 -32.870 1.00 58.69 213 LYS A O 1
ATOM 1732 N N . LYS A 1 214 ? -5.803 23.525 -34.016 1.00 60.69 214 LYS A N 1
ATOM 1733 C CA . LYS A 1 214 ? -6.682 22.442 -33.558 1.00 60.69 214 LYS A CA 1
ATOM 1734 C C . LYS A 1 214 ? -5.998 21.104 -33.856 1.00 60.69 214 LYS A C 1
ATOM 1736 O O . LYS A 1 214 ? -5.658 20.845 -35.010 1.00 60.69 214 LYS A O 1
ATOM 1741 N N . VAL A 1 215 ? -5.762 20.325 -32.806 1.00 62.91 215 VAL A N 1
ATOM 1742 C CA . VAL A 1 215 ? -5.053 19.047 -32.845 1.00 62.91 215 VAL A CA 1
ATOM 1743 C C . VAL A 1 215 ? -5.789 18.093 -33.791 1.00 62.91 215 VAL A C 1
ATOM 1745 O O . VAL A 1 215 ? -6.965 17.792 -33.591 1.00 62.91 215 VAL A O 1
ATOM 1748 N N . ASP A 1 216 ? -5.118 17.673 -34.862 1.00 79.69 216 ASP A N 1
ATOM 1749 C CA . ASP A 1 216 ? -5.648 16.710 -35.828 1.00 79.69 216 ASP A CA 1
ATOM 1750 C C . ASP A 1 216 ? -5.367 15.282 -35.337 1.00 79.69 216 ASP A C 1
ATOM 1752 O O . ASP A 1 216 ? -4.207 14.897 -35.177 1.00 79.69 216 ASP A O 1
ATOM 1756 N N . ASN A 1 217 ? -6.423 14.498 -35.095 1.00 80.75 217 ASN A N 1
ATOM 1757 C CA . ASN A 1 217 ? -6.314 13.126 -34.588 1.00 80.75 217 ASN A CA 1
ATOM 1758 C C . ASN A 1 217 ? -5.501 12.222 -35.528 1.00 80.75 217 ASN A C 1
ATOM 1760 O O . ASN A 1 217 ? -4.707 11.411 -35.053 1.00 80.75 217 ASN A O 1
ATOM 1764 N N . GLU A 1 218 ? -5.650 12.372 -36.849 1.00 85.75 218 GLU A N 1
ATOM 1765 C CA . GLU A 1 218 ? -4.858 11.595 -37.816 1.00 85.75 218 GLU A CA 1
ATOM 1766 C C . GLU A 1 218 ? -3.383 12.016 -37.788 1.00 85.75 218 GLU A C 1
ATOM 1768 O O . GLU A 1 218 ? -2.482 11.173 -37.839 1.00 85.75 218 GLU A O 1
ATOM 1773 N N . GLY A 1 219 ? -3.125 13.314 -37.607 1.00 86.94 219 GLY A N 1
ATOM 1774 C CA . GLY A 1 219 ? -1.785 13.851 -37.383 1.00 86.94 219 GLY A CA 1
ATOM 1775 C C . GLY A 1 219 ? -1.113 13.262 -36.141 1.00 86.94 219 GLY A C 1
ATOM 1776 O O . GLY A 1 219 ? 0.032 12.818 -36.221 1.00 86.94 219 GLY A O 1
ATOM 1777 N N . LEU A 1 220 ? -1.821 13.191 -35.008 1.00 86.75 220 LEU A N 1
ATOM 1778 C CA . LEU A 1 220 ? -1.292 12.593 -33.776 1.00 86.75 220 LEU A CA 1
ATOM 1779 C C . LEU A 1 220 ? -1.076 11.084 -33.884 1.00 86.75 220 LEU A C 1
ATOM 1781 O O . LEU A 1 220 ? -0.080 10.571 -33.379 1.00 86.75 220 LEU A O 1
ATOM 1785 N N . LYS A 1 221 ? -1.958 10.372 -34.587 1.00 89.19 221 LYS A N 1
ATOM 1786 C CA . LYS A 1 221 ? -1.792 8.942 -34.863 1.00 89.19 221 LYS A CA 1
ATOM 1787 C C . LYS A 1 221 ? -0.540 8.673 -35.696 1.00 89.19 221 LYS A C 1
ATOM 1789 O O . LYS A 1 221 ? 0.238 7.768 -35.387 1.00 89.19 221 LYS A O 1
ATOM 1794 N N . LEU A 1 222 ? -0.312 9.478 -36.736 1.00 91.00 222 LEU A N 1
ATOM 1795 C CA . LEU A 1 222 ? 0.910 9.403 -37.534 1.00 91.00 222 LEU A CA 1
ATOM 1796 C C . LEU A 1 222 ? 2.145 9.722 -36.681 1.00 91.00 222 LEU A C 1
ATOM 1798 O O . LEU A 1 222 ? 3.141 9.006 -36.768 1.00 91.00 222 LEU A O 1
ATOM 1802 N N . LYS A 1 223 ? 2.048 10.741 -35.823 1.00 92.38 223 LYS A N 1
ATOM 1803 C CA . LYS A 1 223 ? 3.104 11.163 -34.898 1.00 92.38 223 LYS A CA 1
ATOM 1804 C C . LYS A 1 223 ? 3.482 10.054 -33.906 1.00 92.38 223 LYS A C 1
ATOM 1806 O O . LYS A 1 223 ? 4.663 9.741 -33.781 1.00 92.38 223 LYS A O 1
ATOM 1811 N N . GLN A 1 224 ? 2.500 9.394 -33.282 1.00 93.88 224 GLN A N 1
ATOM 1812 C CA . GLN A 1 224 ? 2.710 8.231 -32.407 1.00 93.88 224 GLN A CA 1
ATOM 1813 C C . GLN A 1 224 ? 3.409 7.096 -33.159 1.00 93.88 224 GLN A C 1
ATOM 1815 O O . GLN A 1 224 ? 4.413 6.561 -32.693 1.00 93.88 224 GLN A O 1
ATOM 1820 N N . LYS A 1 225 ? 2.910 6.754 -34.354 1.00 94.44 225 LYS A N 1
ATOM 1821 C CA . LYS A 1 225 ? 3.496 5.699 -35.186 1.00 94.44 225 LYS A CA 1
ATOM 1822 C C . LYS A 1 225 ? 4.954 5.994 -35.534 1.00 94.44 225 LYS A C 1
ATOM 1824 O O . LYS A 1 225 ? 5.788 5.108 -35.412 1.00 94.44 225 LYS A O 1
ATOM 1829 N N . GLN A 1 226 ? 5.264 7.219 -35.954 1.00 94.25 226 GLN A N 1
ATOM 1830 C CA . GLN A 1 226 ? 6.634 7.628 -36.274 1.00 94.25 226 GLN A CA 1
ATOM 1831 C C . GLN A 1 226 ? 7.540 7.581 -35.042 1.00 94.25 226 GLN A C 1
ATOM 1833 O O . GLN A 1 226 ? 8.674 7.127 -35.142 1.00 94.25 226 GLN A O 1
ATOM 1838 N N . PHE A 1 227 ? 7.033 7.988 -33.877 1.00 95.25 227 PHE A N 1
ATOM 1839 C CA . PHE A 1 227 ? 7.792 7.940 -32.631 1.00 95.25 227 PHE A CA 1
ATOM 1840 C C . PHE A 1 227 ? 8.148 6.498 -32.239 1.00 95.25 227 PHE A C 1
ATOM 1842 O O . PHE A 1 227 ? 9.307 6.202 -31.944 1.00 95.25 227 PHE A O 1
ATOM 1849 N N . VAL A 1 228 ? 7.175 5.585 -32.319 1.00 95.75 228 VAL A N 1
ATOM 1850 C CA . VAL A 1 228 ? 7.371 4.145 -32.088 1.00 95.75 228 VAL A CA 1
ATOM 1851 C C . VAL A 1 228 ? 8.330 3.537 -33.114 1.00 95.75 228 VAL A C 1
ATOM 1853 O O . VAL A 1 228 ? 9.275 2.857 -32.720 1.00 95.75 228 VAL A O 1
ATOM 1856 N N . GLU A 1 229 ? 8.146 3.823 -34.409 1.00 95.62 229 GLU A N 1
ATOM 1857 C CA . GLU A 1 229 ? 9.033 3.355 -35.486 1.00 95.62 229 GLU A CA 1
ATOM 1858 C C . GLU A 1 229 ? 10.489 3.797 -35.230 1.00 95.62 229 GLU A C 1
ATOM 1860 O O . GLU A 1 229 ? 11.410 2.983 -35.333 1.00 95.62 229 GLU A O 1
ATOM 1865 N N . SER A 1 230 ? 10.711 5.056 -34.835 1.00 96.31 230 SER A N 1
ATOM 1866 C CA . SER A 1 230 ? 12.047 5.559 -34.496 1.00 96.31 230 SER A CA 1
ATOM 1867 C C . SER A 1 230 ? 12.638 4.850 -33.277 1.00 96.31 230 SER A C 1
ATOM 1869 O O . SER A 1 230 ? 13.825 4.520 -33.282 1.00 96.31 230 SER A O 1
ATOM 1871 N N . LEU A 1 231 ? 11.841 4.588 -32.231 1.00 96.19 231 LEU A N 1
ATOM 1872 C CA . LEU A 1 231 ? 12.303 3.844 -31.051 1.00 96.19 231 LEU A CA 1
ATOM 1873 C C . LEU A 1 231 ? 12.747 2.433 -31.444 1.00 96.19 231 LEU A C 1
ATOM 1875 O O . LEU A 1 231 ? 13.850 2.014 -31.095 1.00 96.19 231 LEU A O 1
ATOM 1879 N N . GLU A 1 232 ? 11.927 1.721 -32.213 1.00 96.12 232 GLU A N 1
ATOM 1880 C CA . GLU A 1 232 ? 12.236 0.377 -32.706 1.00 96.12 232 GLU A CA 1
ATOM 1881 C C . GLU A 1 232 ? 13.485 0.351 -33.590 1.00 96.12 232 GLU A C 1
ATOM 1883 O O . GLU A 1 232 ? 14.323 -0.542 -33.439 1.00 96.12 232 GLU A O 1
ATOM 1888 N N . ALA A 1 233 ? 13.651 1.336 -34.478 1.00 95.94 233 ALA A N 1
ATOM 1889 C CA . ALA A 1 233 ? 14.837 1.464 -35.318 1.00 95.94 233 ALA A CA 1
ATOM 1890 C C . ALA A 1 233 ? 16.109 1.646 -34.480 1.00 95.94 233 ALA A C 1
ATOM 1892 O O . ALA A 1 233 ? 17.087 0.924 -34.690 1.00 95.94 233 ALA A O 1
ATOM 1893 N N . THR A 1 234 ? 16.075 2.539 -33.489 1.00 96.69 234 THR A N 1
ATOM 1894 C CA . THR A 1 234 ? 17.172 2.725 -32.532 1.00 96.69 234 THR A CA 1
ATOM 1895 C C . THR A 1 234 ? 17.466 1.432 -31.775 1.00 96.69 234 THR A C 1
ATOM 1897 O O . THR A 1 234 ? 18.617 1.004 -31.716 1.00 96.69 234 THR A O 1
ATOM 1900 N N . GLY A 1 235 ? 16.446 0.754 -31.243 1.00 96.38 235 GLY A N 1
ATOM 1901 C CA . GLY A 1 235 ? 16.629 -0.514 -30.534 1.00 96.38 235 GLY A CA 1
ATOM 1902 C C . GLY A 1 235 ? 17.234 -1.612 -31.414 1.00 96.38 235 GLY A C 1
ATOM 1903 O O . GLY A 1 235 ? 18.156 -2.299 -30.983 1.00 96.38 235 GLY A O 1
ATOM 1904 N N . ASN A 1 236 ? 16.795 -1.728 -32.671 1.00 96.25 236 ASN A N 1
ATOM 1905 C CA . ASN A 1 236 ? 17.359 -2.649 -33.664 1.00 96.25 236 ASN A CA 1
ATOM 1906 C C . ASN A 1 236 ? 18.856 -2.397 -33.900 1.00 96.25 236 ASN A C 1
ATOM 1908 O O . ASN A 1 236 ? 19.651 -3.340 -33.935 1.00 96.25 236 ASN A O 1
ATOM 1912 N N . ILE A 1 237 ? 19.253 -1.125 -34.001 1.00 95.12 237 ILE A N 1
ATOM 1913 C CA . ILE A 1 237 ? 20.658 -0.729 -34.129 1.00 95.12 237 ILE A CA 1
ATOM 1914 C C . ILE A 1 237 ? 21.459 -1.137 -32.885 1.00 95.12 237 ILE A C 1
ATOM 1916 O O . ILE A 1 237 ? 22.510 -1.766 -33.012 1.00 95.12 237 ILE A O 1
ATOM 1920 N N . LEU A 1 238 ? 20.967 -0.823 -31.684 1.00 96.25 238 LEU A N 1
ATOM 1921 C CA . LEU A 1 238 ? 21.674 -1.120 -30.433 1.00 96.25 238 LEU A CA 1
ATOM 1922 C C . LEU A 1 238 ? 21.796 -2.627 -30.166 1.00 96.25 238 LEU A C 1
ATOM 1924 O O . LEU A 1 238 ? 22.846 -3.092 -29.718 1.00 96.25 238 LEU A O 1
ATOM 1928 N N . VAL A 1 239 ? 20.755 -3.401 -30.480 1.00 96.44 239 VAL A N 1
ATOM 1929 C CA . VAL A 1 239 ? 20.771 -4.871 -30.425 1.00 96.44 239 VAL A CA 1
ATOM 1930 C C . VAL A 1 239 ? 21.838 -5.430 -31.361 1.00 96.44 239 VAL A C 1
ATOM 1932 O O . VAL A 1 239 ? 22.623 -6.285 -30.950 1.00 96.44 239 VAL A O 1
ATOM 1935 N N . PHE A 1 240 ? 21.913 -4.930 -32.598 1.00 94.81 240 PHE A N 1
ATOM 1936 C CA . PHE A 1 240 ? 22.941 -5.346 -33.548 1.00 94.81 240 PHE A CA 1
ATOM 1937 C C . PHE A 1 240 ? 24.357 -5.055 -33.031 1.00 94.81 240 PHE A C 1
ATOM 1939 O O . PHE A 1 240 ? 25.212 -5.940 -33.057 1.00 94.81 240 PHE A O 1
ATOM 1946 N N . GLU A 1 241 ? 24.623 -3.841 -32.542 1.00 94.00 241 GLU A N 1
ATOM 1947 C CA . GLU A 1 241 ? 25.954 -3.485 -32.021 1.00 94.00 241 GLU A CA 1
ATOM 1948 C C . GLU A 1 241 ? 26.327 -4.344 -30.802 1.00 94.00 241 GLU A C 1
ATOM 1950 O O . GLU A 1 241 ? 27.449 -4.849 -30.710 1.00 94.00 241 GLU A O 1
ATOM 1955 N N . THR A 1 242 ? 25.349 -4.626 -29.935 1.00 94.81 242 THR A N 1
ATOM 1956 C CA . THR A 1 242 ? 25.523 -5.496 -28.765 1.00 94.81 242 THR A CA 1
ATOM 1957 C C . THR A 1 242 ? 25.907 -6.915 -29.184 1.00 94.81 242 THR A C 1
ATOM 1959 O O . THR A 1 242 ? 26.900 -7.453 -28.690 1.00 94.81 242 THR A O 1
ATOM 1962 N N . LYS A 1 243 ? 25.199 -7.503 -30.160 1.00 93.56 243 LYS A N 1
ATOM 1963 C CA . LYS A 1 243 ? 25.499 -8.856 -30.662 1.00 93.56 243 LYS A CA 1
ATOM 1964 C C . LYS A 1 243 ? 26.887 -8.969 -31.295 1.00 93.56 243 LYS A C 1
ATOM 1966 O O . LYS A 1 243 ? 27.520 -10.019 -31.220 1.00 93.56 243 LYS A O 1
ATOM 1971 N N . ASN A 1 244 ? 27.395 -7.884 -31.874 1.00 89.75 244 ASN A N 1
ATOM 1972 C CA . ASN A 1 244 ? 28.712 -7.865 -32.508 1.00 89.75 244 ASN A CA 1
ATOM 1973 C C . ASN A 1 244 ? 29.879 -7.590 -31.549 1.00 89.75 244 ASN A C 1
ATOM 1975 O O . ASN A 1 244 ? 31.021 -7.533 -32.013 1.00 89.75 244 ASN A O 1
ATOM 1979 N N . LYS A 1 245 ? 29.627 -7.425 -30.239 1.00 82.56 245 LYS A N 1
ATOM 1980 C CA . LYS A 1 245 ? 30.644 -7.117 -29.211 1.00 82.56 245 LYS A CA 1
ATOM 1981 C C . LYS A 1 245 ? 31.533 -5.918 -29.576 1.00 82.56 245 LYS A C 1
ATOM 1983 O O . LYS A 1 245 ? 32.726 -5.901 -29.278 1.00 82.56 245 LYS A O 1
ATOM 1988 N N . LYS A 1 246 ? 30.970 -4.927 -30.269 1.00 73.06 246 LYS A N 1
ATOM 1989 C CA . LYS A 1 246 ? 31.662 -3.699 -30.678 1.00 73.06 246 LYS A CA 1
ATOM 1990 C C . LYS A 1 246 ? 30.879 -2.489 -30.183 1.00 73.06 246 LYS A C 1
ATOM 1992 O O . LYS A 1 246 ? 29.658 -2.515 -30.136 1.00 73.06 246 LYS A O 1
ATOM 1997 N N . GLY A 1 247 ? 31.601 -1.416 -29.858 1.00 77.25 247 GLY A N 1
ATOM 1998 C CA . GLY A 1 247 ? 30.990 -0.115 -29.591 1.00 77.25 247 GLY A CA 1
ATOM 1999 C C . GLY A 1 247 ? 30.237 -0.022 -28.265 1.00 77.25 247 GLY A C 1
ATOM 2000 O O . GLY A 1 247 ? 29.141 0.525 -28.251 1.00 77.25 247 GLY A O 1
ATOM 2001 N N . GLU A 1 248 ? 30.820 -0.493 -27.160 1.00 87.31 248 GLU A N 1
ATOM 2002 C CA . GLU A 1 248 ? 30.229 -0.346 -25.816 1.00 87.31 248 GLU A CA 1
ATOM 2003 C C . GLU A 1 248 ? 29.836 1.106 -25.515 1.00 87.31 248 GLU A C 1
ATOM 2005 O O . GLU A 1 248 ? 28.705 1.355 -25.114 1.00 87.31 248 GLU A O 1
ATOM 2010 N N . GLU A 1 249 ? 30.697 2.075 -25.846 1.00 90.56 249 GLU A N 1
ATOM 2011 C CA . GLU A 1 249 ? 30.401 3.513 -25.738 1.00 90.56 249 GLU A CA 1
ATOM 2012 C C . GLU A 1 249 ? 29.162 3.940 -26.546 1.00 90.56 249 GLU A C 1
ATOM 2014 O O . GLU A 1 249 ? 28.372 4.774 -26.104 1.00 90.56 249 GLU A O 1
ATOM 2019 N N . LYS A 1 250 ? 28.950 3.352 -27.729 1.00 91.31 250 LYS A N 1
ATOM 2020 C CA . LYS A 1 250 ? 27.774 3.646 -28.561 1.00 91.31 250 LYS A CA 1
ATOM 2021 C C . LYS A 1 250 ? 26.510 3.085 -27.931 1.00 91.31 250 LYS A C 1
ATOM 2023 O O . LYS A 1 250 ? 25.475 3.745 -27.954 1.00 91.31 250 LYS A O 1
ATOM 2028 N N . ILE A 1 251 ? 26.598 1.880 -27.369 1.00 94.06 251 ILE A N 1
ATOM 2029 C CA . ILE A 1 251 ? 25.474 1.224 -26.704 1.00 94.06 251 ILE A CA 1
ATOM 2030 C C . ILE A 1 251 ? 25.085 2.013 -25.454 1.00 94.06 251 ILE A C 1
ATOM 2032 O O . ILE A 1 251 ? 23.914 2.352 -25.291 1.00 94.06 251 ILE A O 1
ATOM 2036 N N . THR A 1 252 ? 26.055 2.377 -24.614 1.00 93.06 252 THR A N 1
ATOM 2037 C CA . THR A 1 252 ? 25.798 3.154 -23.395 1.00 93.06 252 THR A CA 1
ATOM 2038 C C . THR A 1 252 ? 25.242 4.542 -23.718 1.00 93.06 252 THR A C 1
ATOM 2040 O O . THR A 1 252 ? 24.237 4.952 -23.137 1.00 93.06 252 THR A O 1
ATOM 2043 N N . THR A 1 253 ? 25.807 5.234 -24.712 1.00 94.62 253 THR A N 1
ATOM 2044 C CA . THR A 1 253 ? 25.290 6.526 -25.198 1.00 94.62 253 THR A CA 1
ATOM 2045 C C . THR A 1 253 ? 23.875 6.396 -25.766 1.00 94.62 253 THR A C 1
ATOM 2047 O O . THR A 1 253 ? 23.016 7.229 -25.486 1.00 94.62 253 THR A O 1
ATOM 2050 N N . GLY A 1 254 ? 23.597 5.337 -26.530 1.00 95.31 254 GLY A N 1
ATOM 2051 C CA . GLY A 1 254 ? 22.269 5.067 -27.075 1.00 95.31 254 GLY A CA 1
ATOM 2052 C C . GLY A 1 254 ? 21.221 4.826 -25.988 1.00 95.31 254 GLY A C 1
ATOM 2053 O O . GLY A 1 254 ? 20.142 5.410 -26.041 1.00 95.31 254 GLY A O 1
ATOM 2054 N N . LEU A 1 255 ? 21.543 4.027 -24.968 1.00 95.81 255 LEU A N 1
ATOM 2055 C CA . LEU A 1 255 ? 20.646 3.765 -23.836 1.00 95.81 255 LEU A CA 1
ATOM 2056 C C . LEU A 1 255 ? 20.377 5.033 -23.004 1.00 95.81 255 LEU A C 1
ATOM 2058 O O . LEU A 1 255 ? 19.227 5.284 -22.633 1.00 95.81 255 LEU A O 1
ATOM 2062 N N . ASN A 1 256 ? 21.398 5.872 -22.786 1.00 95.50 256 ASN A N 1
ATOM 2063 C CA . ASN A 1 256 ? 21.238 7.196 -22.171 1.00 95.50 256 ASN A CA 1
ATOM 2064 C C . ASN A 1 256 ? 20.256 8.066 -22.964 1.00 95.50 256 ASN A C 1
ATOM 2066 O O . ASN A 1 256 ? 19.295 8.579 -22.395 1.00 95.50 256 ASN A O 1
ATOM 2070 N N . ARG A 1 257 ? 20.437 8.165 -24.283 1.00 96.31 257 ARG A N 1
ATOM 2071 C CA . ARG A 1 257 ? 19.568 8.979 -25.143 1.00 96.31 257 ARG A CA 1
ATOM 2072 C C . ARG A 1 257 ? 18.142 8.443 -25.223 1.00 96.31 257 ARG A C 1
ATOM 2074 O O . ARG A 1 257 ? 17.214 9.242 -25.257 1.00 96.31 257 ARG A O 1
ATOM 2081 N N . ILE A 1 258 ? 17.929 7.121 -25.190 1.00 95.88 258 ILE A N 1
ATOM 2082 C CA . ILE A 1 258 ? 16.576 6.549 -25.057 1.00 95.88 258 ILE A CA 1
ATOM 2083 C C . ILE A 1 258 ? 15.925 7.054 -23.766 1.00 95.88 258 ILE A C 1
ATOM 2085 O O . ILE A 1 258 ? 14.810 7.568 -23.813 1.00 95.88 258 ILE A O 1
ATOM 2089 N N . ARG A 1 259 ? 16.620 6.966 -22.623 1.00 94.62 259 ARG A N 1
ATOM 2090 C CA . ARG A 1 259 ? 16.102 7.470 -21.340 1.00 94.62 259 ARG A CA 1
ATOM 2091 C C . ARG A 1 259 ? 15.797 8.968 -21.402 1.00 94.62 259 ARG A C 1
ATOM 2093 O O . ARG A 1 259 ? 14.721 9.367 -20.972 1.00 94.62 259 ARG A O 1
ATOM 2100 N N . GLU A 1 260 ? 16.693 9.777 -21.964 1.00 95.06 260 GLU A N 1
ATOM 2101 C CA . GLU A 1 260 ? 16.473 11.220 -22.148 1.00 95.06 260 GLU A CA 1
ATOM 2102 C C . GLU A 1 260 ? 15.219 11.508 -22.981 1.00 95.06 260 GLU A C 1
ATOM 2104 O O . GLU A 1 260 ? 14.422 12.370 -22.615 1.00 95.06 260 GLU A O 1
ATOM 2109 N N . LYS A 1 261 ? 14.995 10.764 -24.073 1.00 95.75 261 LYS A N 1
ATOM 2110 C CA . LYS A 1 261 ? 13.791 10.915 -24.905 1.00 95.75 261 LYS A CA 1
ATOM 2111 C C . LYS A 1 261 ? 12.520 10.476 -24.194 1.00 95.75 261 LYS A C 1
ATOM 2113 O O . LYS A 1 261 ? 11.490 11.117 -24.372 1.00 95.75 261 LYS A O 1
ATOM 2118 N N . ILE A 1 262 ? 12.582 9.450 -23.349 1.00 94.06 262 ILE A N 1
ATOM 2119 C CA . ILE A 1 262 ? 11.446 9.090 -22.494 1.00 94.06 262 ILE A CA 1
ATOM 2120 C C . ILE A 1 262 ? 11.188 10.191 -21.456 1.00 94.06 262 ILE A C 1
ATOM 2122 O O . ILE A 1 262 ? 10.036 10.534 -21.223 1.00 94.06 262 ILE A O 1
ATOM 2126 N N . GLY A 1 263 ? 12.233 10.800 -20.887 1.00 92.62 263 GLY A N 1
ATOM 2127 C CA . GLY A 1 263 ? 12.105 11.967 -20.010 1.00 92.62 263 GLY A CA 1
ATOM 2128 C C . GLY A 1 263 ? 11.390 13.132 -20.699 1.00 92.62 263 GLY A C 1
ATOM 2129 O O . GLY A 1 263 ? 10.394 13.625 -20.179 1.00 92.62 263 GLY A O 1
ATOM 2130 N N . GLN A 1 264 ? 11.817 13.492 -21.915 1.00 93.19 264 GLN A N 1
ATOM 2131 C CA . GLN A 1 264 ? 11.152 14.511 -22.744 1.00 93.19 264 GLN A CA 1
ATOM 2132 C C . GLN A 1 264 ? 9.686 14.153 -23.029 1.00 93.19 264 GLN A C 1
ATOM 2134 O O . GLN A 1 264 ? 8.810 15.009 -22.957 1.00 93.19 264 GLN A O 1
ATOM 2139 N N . PHE A 1 265 ? 9.405 12.880 -23.314 1.00 93.81 265 PHE A N 1
ATOM 2140 C CA . PHE A 1 265 ? 8.043 12.392 -23.515 1.00 93.81 265 PHE A CA 1
ATOM 2141 C C . PHE A 1 265 ? 7.182 12.537 -22.251 1.00 93.81 265 PHE A C 1
ATOM 2143 O O . PHE A 1 265 ? 6.041 12.977 -22.341 1.00 93.81 265 PHE A O 1
ATOM 2150 N N . LEU A 1 266 ? 7.720 12.245 -21.066 1.00 91.69 266 LEU A N 1
ATOM 2151 C CA . LEU A 1 266 ? 7.012 12.417 -19.793 1.00 91.69 266 LEU A CA 1
ATOM 2152 C C . LEU A 1 266 ? 6.819 13.894 -19.424 1.00 91.69 266 LEU A C 1
ATOM 2154 O O . LEU A 1 266 ? 5.794 14.254 -18.853 1.00 91.69 266 LEU A O 1
ATOM 2158 N N . GLU A 1 267 ? 7.749 14.780 -19.785 1.00 91.06 267 GLU A N 1
ATOM 2159 C CA . GLU A 1 267 ? 7.584 16.228 -19.597 1.00 91.06 267 GLU A CA 1
ATOM 2160 C C . GLU A 1 267 ? 6.386 16.790 -20.382 1.00 91.06 267 GLU A C 1
ATOM 2162 O O . GLU A 1 267 ? 5.768 17.769 -19.943 1.00 91.06 267 GLU A O 1
ATOM 2167 N N . MET A 1 268 ? 5.987 16.140 -21.485 1.00 90.56 268 MET A N 1
ATOM 2168 C CA . MET A 1 268 ? 4.767 16.494 -22.221 1.00 90.56 268 MET A CA 1
ATOM 2169 C C . MET A 1 268 ? 3.509 16.379 -21.360 1.00 90.56 268 MET A C 1
ATOM 2171 O O . MET A 1 268 ? 2.570 17.140 -21.570 1.00 90.56 268 MET A O 1
ATOM 2175 N N . GLN A 1 269 ? 3.500 15.517 -20.338 1.00 90.12 269 GLN A N 1
ATOM 2176 C CA . GLN A 1 269 ? 2.389 15.411 -19.390 1.00 90.12 269 GLN A CA 1
ATOM 2177 C C . GLN A 1 269 ? 2.080 16.755 -18.710 1.00 90.12 269 GLN A C 1
ATOM 2179 O O . GLN A 1 269 ? 0.927 17.032 -18.399 1.00 90.12 269 GLN A O 1
ATOM 2184 N N . LYS A 1 270 ? 3.096 17.605 -18.492 1.00 88.62 270 LYS A N 1
ATOM 2185 C CA . LYS A 1 270 ? 2.930 18.935 -17.883 1.00 88.62 270 LYS A CA 1
ATOM 2186 C C . LYS A 1 270 ? 2.628 20.019 -18.916 1.00 88.62 270 LYS A C 1
ATOM 2188 O O . LYS A 1 270 ? 1.841 20.918 -18.637 1.00 88.62 270 LYS A O 1
ATOM 2193 N N . SER A 1 271 ? 3.271 19.970 -20.083 1.00 88.50 271 SER A N 1
ATOM 2194 C CA . SER A 1 271 ? 3.180 21.036 -21.093 1.00 88.50 271 SER A CA 1
ATOM 2195 C C . SER A 1 271 ? 2.012 20.869 -22.073 1.00 88.50 271 SER A C 1
ATOM 2197 O O . SER A 1 271 ? 1.496 21.864 -22.580 1.00 88.50 271 SER A O 1
ATOM 2199 N N . SER A 1 272 ? 1.598 19.629 -22.347 1.00 88.75 272 SER A N 1
ATOM 2200 C CA . SER A 1 272 ? 0.599 19.253 -23.359 1.00 88.75 272 SER A CA 1
ATOM 2201 C C . SER A 1 272 ? -0.109 17.920 -23.009 1.00 88.75 272 SER A C 1
ATOM 2203 O O . SER A 1 272 ? 0.060 16.923 -23.712 1.00 88.75 272 SER A O 1
ATOM 2205 N N . PRO A 1 273 ? -0.937 17.876 -21.940 1.00 89.44 273 PRO A N 1
ATOM 2206 C CA . PRO A 1 273 ? -1.501 16.627 -21.407 1.00 89.44 273 PRO A CA 1
ATOM 2207 C C . PRO A 1 273 ? -2.309 15.800 -22.422 1.00 89.44 273 PRO A C 1
ATOM 2209 O O . PRO A 1 273 ? -2.156 14.585 -22.487 1.00 89.44 273 PRO A O 1
ATOM 2212 N N . GLU A 1 274 ? -3.134 16.450 -23.251 1.00 87.75 274 GLU A N 1
ATOM 2213 C CA . GLU A 1 274 ? -3.950 15.767 -24.270 1.00 87.75 274 GLU A CA 1
ATOM 2214 C C . GLU A 1 274 ? -3.079 15.116 -25.356 1.00 87.75 274 GLU A C 1
ATOM 2216 O O . GLU A 1 274 ? -3.327 13.987 -25.779 1.00 87.75 274 GLU A O 1
ATOM 2221 N N . GLU A 1 275 ? -2.023 15.808 -25.788 1.00 89.88 275 GLU A N 1
ATOM 2222 C CA . GLU A 1 275 ? -1.076 15.278 -26.767 1.00 89.88 275 GLU A CA 1
ATOM 2223 C C . GLU A 1 275 ? -0.268 14.116 -26.176 1.00 89.88 275 GLU A C 1
ATOM 2225 O O . GLU A 1 275 ? -0.090 13.092 -26.838 1.00 89.88 275 GLU A O 1
ATOM 2230 N N . PHE A 1 276 ? 0.152 14.234 -24.913 1.00 92.50 276 PHE A N 1
ATOM 2231 C CA . PHE A 1 276 ? 0.797 13.153 -24.175 1.00 92.50 276 PHE A CA 1
ATOM 2232 C C . PHE A 1 276 ? -0.083 11.900 -24.108 1.00 92.50 276 PHE A C 1
ATOM 2234 O O . PHE A 1 276 ? 0.376 10.824 -24.486 1.00 92.50 276 PHE A O 1
ATOM 2241 N N . GLU A 1 277 ? -1.350 12.020 -23.698 1.00 90.56 277 GLU A N 1
ATOM 2242 C CA . GLU A 1 277 ? -2.272 10.879 -23.622 1.00 90.56 277 GLU A CA 1
ATOM 2243 C C . GLU A 1 277 ? -2.458 10.202 -24.984 1.00 90.56 277 GLU A C 1
ATOM 2245 O O . GLU A 1 277 ? -2.413 8.974 -25.082 1.00 90.56 277 GLU A O 1
ATOM 2250 N N . ARG A 1 278 ? -2.612 10.992 -26.052 1.00 89.81 278 ARG A N 1
ATOM 2251 C CA . ARG A 1 278 ? -2.769 10.488 -27.425 1.00 89.81 278 ARG A CA 1
ATOM 2252 C C . ARG A 1 278 ? -1.526 9.782 -27.950 1.00 89.81 278 ARG A C 1
ATOM 2254 O O . ARG A 1 278 ? -1.646 8.807 -28.684 1.00 89.81 278 ARG A O 1
ATOM 2261 N N . LEU A 1 279 ? -0.341 10.261 -27.584 1.00 91.38 279 LEU A N 1
ATOM 2262 C CA . LEU A 1 279 ? 0.917 9.602 -27.920 1.00 91.38 279 LEU A CA 1
ATOM 2263 C C . LEU A 1 279 ? 1.164 8.371 -27.042 1.00 91.38 279 LEU A C 1
ATOM 2265 O O . LEU A 1 279 ? 1.778 7.412 -27.507 1.00 91.38 279 LEU A O 1
ATOM 2269 N N . LEU A 1 280 ? 0.689 8.355 -25.800 1.00 93.56 280 LEU A N 1
ATOM 2270 C CA . LEU A 1 280 ? 0.874 7.241 -24.875 1.00 93.56 280 LEU A CA 1
ATOM 2271 C C . LEU A 1 280 ? -0.018 6.044 -25.220 1.00 93.56 280 LEU A C 1
ATOM 2273 O O . LEU A 1 280 ? 0.467 4.912 -25.244 1.00 93.56 280 LEU A O 1
ATOM 2277 N N . LEU A 1 281 ? -1.304 6.299 -25.462 1.00 92.38 281 LEU A N 1
ATOM 2278 C CA . LEU A 1 281 ? -2.349 5.281 -25.517 1.00 92.38 281 LEU A CA 1
ATOM 2279 C C . LEU A 1 281 ? -2.625 4.792 -26.944 1.00 92.38 281 LEU A C 1
ATOM 2281 O O . LEU A 1 281 ? -2.591 5.559 -27.903 1.00 92.38 281 LEU A O 1
ATOM 2285 N N . SER A 1 282 ? -2.933 3.502 -27.094 1.00 90.62 282 SER A N 1
ATOM 2286 C CA . SER A 1 282 ? -3.327 2.903 -28.378 1.00 90.62 282 SER A CA 1
ATOM 2287 C C . SER A 1 282 ? -4.599 3.545 -28.941 1.00 90.62 282 SER A C 1
ATOM 2289 O O . SER A 1 282 ? -5.500 3.886 -28.176 1.00 90.62 282 SER A O 1
ATOM 2291 N N . GLN A 1 283 ? -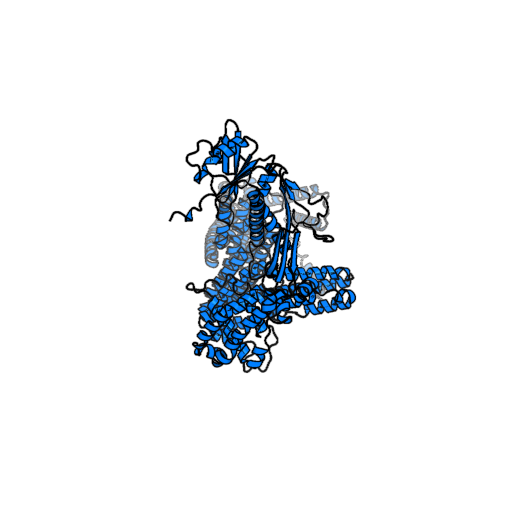4.740 3.599 -30.268 1.00 86.94 283 GLN A N 1
ATOM 2292 C CA . GLN A 1 283 ? -5.991 4.047 -30.894 1.00 86.94 283 GLN A CA 1
ATOM 2293 C C . GLN A 1 283 ? -7.189 3.184 -30.466 1.00 86.94 283 GLN A C 1
ATOM 2295 O O . GLN A 1 283 ? -8.218 3.730 -30.081 1.00 86.94 283 GLN A O 1
ATOM 2300 N N . ASP A 1 284 ? -7.011 1.860 -30.424 1.00 85.94 284 ASP A N 1
ATOM 2301 C CA . ASP A 1 284 ? -8.035 0.909 -29.979 1.00 85.94 284 ASP A CA 1
ATOM 2302 C C . ASP A 1 284 ? -8.567 1.246 -28.576 1.00 85.94 284 ASP A C 1
ATOM 2304 O O . ASP A 1 284 ? -9.755 1.095 -28.303 1.00 85.94 284 ASP A O 1
ATOM 2308 N N . PHE A 1 285 ? -7.704 1.744 -27.682 1.00 88.69 285 PHE A N 1
ATOM 2309 C CA . PHE A 1 285 ? -8.127 2.194 -26.357 1.00 88.69 285 PHE A CA 1
ATOM 2310 C C . PHE A 1 285 ? -9.096 3.376 -26.449 1.00 88.69 285 PHE A C 1
ATOM 2312 O O . PHE A 1 285 ? -10.127 3.358 -25.784 1.00 88.69 285 PHE A O 1
ATOM 2319 N N . PHE A 1 286 ? -8.803 4.385 -27.274 1.00 86.75 286 PHE A N 1
ATOM 2320 C CA . PHE A 1 286 ? -9.694 5.537 -27.441 1.00 86.75 286 PHE A CA 1
ATOM 2321 C C . PHE A 1 286 ? -11.016 5.158 -28.109 1.00 86.75 286 PHE A C 1
ATOM 2323 O O . PHE A 1 286 ? -12.056 5.705 -27.742 1.00 86.75 286 PHE A O 1
ATOM 2330 N N . ASP A 1 287 ? -10.983 4.210 -29.043 1.00 87.12 287 ASP A N 1
ATOM 2331 C CA . ASP A 1 287 ? -12.182 3.700 -29.705 1.00 87.12 287 ASP A CA 1
ATOM 2332 C C . ASP A 1 287 ? -13.096 2.979 -28.695 1.00 87.12 287 ASP A C 1
ATOM 2334 O O . ASP A 1 287 ? -14.310 3.190 -28.704 1.00 87.12 287 ASP A O 1
ATOM 2338 N N . ILE A 1 288 ? -12.520 2.202 -27.766 1.00 87.12 288 ILE A N 1
ATOM 2339 C CA . ILE A 1 288 ? -13.261 1.554 -26.671 1.00 87.12 288 ILE A CA 1
ATOM 2340 C C . ILE A 1 288 ? -13.705 2.579 -25.623 1.00 87.12 288 ILE A C 1
ATOM 2342 O O . ILE A 1 288 ? -14.845 2.528 -25.181 1.00 87.12 288 ILE A O 1
ATOM 2346 N N . TYR A 1 289 ? -12.855 3.536 -25.244 1.00 87.56 289 TYR A N 1
ATOM 2347 C CA . TYR A 1 289 ? -13.181 4.580 -24.264 1.00 87.56 289 TYR A CA 1
ATOM 2348 C C . TYR A 1 289 ? -14.374 5.435 -24.711 1.00 87.56 289 TYR A C 1
ATOM 2350 O O . TYR A 1 289 ? -15.204 5.820 -23.888 1.00 87.56 289 TYR A O 1
ATOM 2358 N N . ALA A 1 290 ? -14.491 5.702 -26.016 1.00 87.44 290 ALA A N 1
ATOM 2359 C CA . ALA A 1 290 ? -15.638 6.400 -26.592 1.00 87.44 290 ALA A CA 1
ATOM 2360 C C . ALA A 1 290 ? -16.948 5.592 -26.502 1.00 87.44 290 ALA A C 1
ATOM 2362 O O . ALA A 1 290 ? -18.025 6.187 -26.512 1.00 87.44 290 ALA A O 1
ATOM 2363 N N . GLN A 1 291 ? -16.864 4.260 -26.416 1.00 90.81 291 GLN A N 1
ATOM 2364 C CA . GLN A 1 291 ? -18.013 3.355 -26.315 1.00 90.81 291 GLN A CA 1
ATOM 2365 C C . GLN A 1 291 ? -18.373 3.031 -24.856 1.00 90.81 291 GLN A C 1
ATOM 2367 O O . GLN A 1 291 ? -19.546 3.066 -24.496 1.00 90.81 291 GLN A O 1
ATOM 2372 N N . ASP A 1 292 ? -17.375 2.726 -24.022 1.00 89.50 292 ASP A N 1
ATOM 2373 C CA . ASP A 1 292 ? -17.523 2.328 -22.621 1.00 89.50 292 ASP A CA 1
ATOM 2374 C C . ASP A 1 292 ? -16.297 2.750 -21.790 1.00 89.50 292 ASP A C 1
ATOM 2376 O O . ASP A 1 292 ? -15.226 2.125 -21.793 1.00 89.50 292 ASP A O 1
ATOM 2380 N N . LYS A 1 293 ? -16.483 3.820 -21.014 1.00 87.62 293 LYS A N 1
ATOM 2381 C CA . LYS A 1 293 ? -15.450 4.373 -20.137 1.00 87.62 293 LYS A CA 1
ATOM 2382 C C . LYS A 1 293 ? -15.026 3.394 -19.038 1.00 87.62 293 LYS A C 1
ATOM 2384 O O . LYS A 1 293 ? -13.838 3.310 -18.742 1.00 87.62 293 LYS A O 1
ATOM 2389 N N . THR A 1 294 ? -15.949 2.642 -18.447 1.00 83.00 294 THR A N 1
ATOM 2390 C CA . THR A 1 294 ? -15.634 1.728 -17.340 1.00 83.00 294 THR A CA 1
ATOM 2391 C C . THR A 1 294 ? -14.848 0.522 -17.845 1.00 83.00 294 THR A C 1
ATOM 2393 O O . THR A 1 294 ? -13.810 0.182 -17.276 1.00 83.00 294 THR A O 1
ATOM 2396 N N . ASN A 1 295 ? -15.275 -0.078 -18.957 1.00 85.25 295 ASN A N 1
ATOM 2397 C CA . ASN A 1 295 ? -14.566 -1.210 -19.552 1.00 85.25 295 ASN A CA 1
ATOM 2398 C C . ASN A 1 295 ? -13.166 -0.818 -20.055 1.00 85.25 295 ASN A C 1
ATOM 2400 O O . ASN A 1 295 ? -12.203 -1.551 -19.843 1.00 85.25 295 ASN A O 1
ATOM 2404 N N . SER A 1 296 ? -13.015 0.367 -20.657 1.00 82.06 296 SER A N 1
ATOM 2405 C CA . SER A 1 296 ? -11.697 0.850 -21.093 1.00 82.06 296 SER A CA 1
ATOM 2406 C C . SER A 1 296 ? -10.703 1.000 -19.928 1.00 82.06 296 SER A C 1
ATOM 2408 O O . SER A 1 296 ? -9.544 0.604 -20.052 1.00 82.06 296 SER A O 1
ATOM 2410 N N . GLN A 1 297 ? -11.154 1.495 -18.770 1.00 80.69 297 GLN A N 1
ATOM 2411 C CA . GLN A 1 297 ? -10.320 1.601 -17.570 1.00 80.69 297 GLN A CA 1
ATOM 2412 C C . GLN A 1 297 ? -9.897 0.223 -17.047 1.00 80.69 297 GLN A C 1
ATOM 2414 O O . GLN A 1 297 ? -8.728 0.038 -16.720 1.00 80.69 297 GLN A O 1
ATOM 2419 N N . LEU A 1 298 ? -10.805 -0.759 -17.044 1.00 83.06 298 LEU A N 1
ATOM 2420 C CA . LEU A 1 298 ? -10.475 -2.140 -16.677 1.00 83.06 298 LEU A CA 1
ATOM 2421 C C . LEU A 1 298 ? -9.435 -2.746 -17.631 1.00 83.06 298 LEU A C 1
ATOM 2423 O O . LEU A 1 298 ? -8.466 -3.352 -17.177 1.00 83.06 298 LEU A O 1
ATOM 2427 N N . LEU A 1 299 ? -9.586 -2.546 -18.943 1.00 81.94 299 LEU A N 1
ATOM 2428 C CA . LEU A 1 299 ? -8.627 -3.038 -19.938 1.00 81.94 299 LEU A CA 1
ATOM 2429 C C . LEU A 1 299 ? -7.227 -2.449 -19.744 1.00 81.94 299 LEU A C 1
ATOM 2431 O O . LEU A 1 299 ? -6.246 -3.183 -19.846 1.00 81.94 299 LEU A O 1
ATOM 2435 N N . LEU A 1 300 ? -7.120 -1.160 -19.402 1.00 79.69 300 LEU A N 1
ATOM 2436 C CA . LEU A 1 300 ? -5.832 -0.554 -19.052 1.00 79.69 300 LEU A CA 1
ATOM 2437 C C . LEU A 1 300 ? -5.189 -1.203 -17.825 1.00 79.69 300 LEU A C 1
ATOM 2439 O O . LEU A 1 300 ? -3.970 -1.362 -17.792 1.00 79.69 300 LEU A O 1
ATOM 2443 N N . THR A 1 301 ? -5.988 -1.583 -16.828 1.00 77.75 301 THR A N 1
ATOM 2444 C CA . THR A 1 301 ? -5.495 -2.261 -15.624 1.00 77.75 301 THR A CA 1
ATOM 2445 C C . THR A 1 301 ? -5.031 -3.691 -15.923 1.00 77.75 301 THR A C 1
ATOM 2447 O O . THR A 1 301 ? -3.983 -4.115 -15.430 1.00 77.75 301 THR A O 1
ATOM 2450 N N . PHE A 1 302 ? -5.769 -4.439 -16.751 1.00 79.25 302 PHE A N 1
ATOM 2451 C CA . PHE A 1 302 ? -5.466 -5.846 -17.038 1.00 79.25 302 PHE A CA 1
ATOM 2452 C C . PHE A 1 302 ? -4.396 -6.050 -18.121 1.00 79.25 302 PHE A C 1
ATOM 2454 O O . PHE A 1 302 ? -3.596 -6.978 -17.999 1.00 79.25 302 PHE A O 1
ATOM 2461 N N . ASP A 1 303 ? -4.337 -5.190 -19.143 1.00 82.94 303 ASP A N 1
ATOM 2462 C CA . ASP A 1 303 ? -3.408 -5.308 -20.278 1.00 82.94 303 ASP A CA 1
ATOM 2463 C C . ASP A 1 303 ? -2.742 -3.965 -20.626 1.00 82.94 303 ASP A C 1
ATOM 2465 O O . ASP A 1 303 ? -2.828 -3.428 -21.735 1.00 82.94 303 ASP A O 1
ATOM 2469 N N . SER A 1 304 ? -2.039 -3.401 -19.641 1.00 84.50 304 SER A N 1
ATOM 2470 C CA . SER A 1 304 ? -1.333 -2.128 -19.803 1.00 84.50 304 SER A CA 1
ATOM 2471 C C . SER A 1 304 ? -0.274 -2.165 -20.916 1.00 84.50 304 SER A C 1
ATOM 2473 O O . SER A 1 304 ? -0.094 -1.169 -21.615 1.00 84.50 304 SER A O 1
ATOM 2475 N N . LYS A 1 305 ? 0.373 -3.321 -21.154 1.00 84.69 305 LYS A N 1
ATOM 2476 C CA . LYS A 1 305 ? 1.375 -3.504 -22.225 1.00 84.69 305 LYS A CA 1
ATOM 2477 C C . LYS A 1 305 ? 0.769 -3.271 -23.616 1.00 84.69 305 LYS A C 1
ATOM 2479 O O . LYS A 1 305 ? 1.416 -2.654 -24.459 1.00 84.69 305 LYS A O 1
ATOM 2484 N N . LYS A 1 306 ? -0.458 -3.739 -23.868 1.00 86.12 306 LYS A N 1
ATOM 2485 C CA . LYS A 1 306 ? -1.130 -3.550 -25.163 1.00 86.12 306 LYS A CA 1
ATOM 2486 C C . LYS A 1 306 ? -1.530 -2.098 -25.413 1.00 86.12 306 LYS A C 1
ATOM 2488 O O . LYS A 1 306 ? -1.493 -1.634 -26.551 1.00 86.12 306 LYS A O 1
ATOM 2493 N N . HIS A 1 307 ? -1.915 -1.387 -24.359 1.00 87.00 307 HIS A N 1
ATOM 2494 C CA . HIS A 1 307 ? -2.532 -0.073 -24.495 1.00 87.00 307 HIS A CA 1
ATOM 2495 C C . HIS A 1 307 ? -1.562 1.100 -24.310 1.00 87.00 307 HIS A C 1
ATOM 2497 O O . HIS A 1 307 ? -1.820 2.155 -24.877 1.00 87.00 307 HIS A O 1
ATOM 2503 N N . LEU A 1 308 ? -0.431 0.941 -23.615 1.00 91.44 308 LEU A N 1
ATOM 2504 C CA . LEU A 1 308 ? 0.592 1.984 -23.426 1.00 91.44 308 LEU A CA 1
ATOM 2505 C C . LEU A 1 308 ? 1.666 1.924 -24.525 1.00 91.44 308 LEU A C 1
ATOM 2507 O O . LEU A 1 308 ? 2.840 1.684 -24.243 1.00 91.44 308 LEU A O 1
ATOM 2511 N N . VAL A 1 309 ? 1.269 2.081 -25.789 1.00 92.50 309 VAL A N 1
ATOM 2512 C CA . VAL A 1 309 ? 2.072 1.730 -26.978 1.00 92.50 309 VAL A CA 1
ATOM 2513 C C . VAL A 1 309 ? 3.461 2.372 -26.976 1.00 92.50 309 VAL A C 1
ATOM 2515 O O . VAL A 1 309 ? 4.460 1.656 -27.025 1.00 92.50 309 VAL A O 1
ATOM 2518 N N . SER A 1 310 ? 3.549 3.703 -26.886 1.00 93.25 310 SER A N 1
ATOM 2519 C CA . SER A 1 310 ? 4.836 4.414 -26.989 1.00 93.25 310 SER A CA 1
ATOM 2520 C C . SER A 1 310 ? 5.772 4.104 -25.826 1.00 93.25 310 SER A C 1
ATOM 2522 O O . SER A 1 310 ? 6.966 3.878 -26.023 1.00 93.25 310 SER A O 1
ATOM 2524 N N . PHE A 1 311 ? 5.226 4.037 -24.610 1.00 94.50 311 PHE A N 1
ATOM 2525 C CA . PHE A 1 311 ? 6.009 3.710 -23.424 1.00 94.50 311 PHE A CA 1
ATOM 2526 C C . PHE A 1 311 ? 6.490 2.254 -23.452 1.00 94.50 311 PHE A C 1
ATOM 2528 O O . PHE A 1 311 ? 7.669 1.981 -23.228 1.00 94.50 311 PHE A O 1
ATOM 2535 N N . THR A 1 312 ? 5.608 1.326 -23.827 1.00 94.38 312 THR A N 1
ATOM 2536 C CA . THR A 1 312 ? 5.937 -0.092 -24.007 1.00 94.38 312 THR A CA 1
ATOM 2537 C C . THR A 1 312 ? 7.012 -0.277 -25.069 1.00 94.38 312 THR A C 1
ATOM 2539 O O . THR A 1 312 ? 7.969 -1.011 -24.838 1.00 94.38 312 THR A O 1
ATOM 2542 N N . ALA A 1 313 ? 6.909 0.420 -26.205 1.00 94.75 313 ALA A N 1
ATOM 2543 C CA . ALA A 1 313 ? 7.910 0.370 -27.266 1.00 94.75 313 ALA A CA 1
ATOM 2544 C C . ALA A 1 313 ? 9.290 0.810 -26.763 1.00 94.75 313 ALA A C 1
ATOM 2546 O O . ALA A 1 313 ? 10.276 0.117 -27.016 1.00 94.75 313 ALA A O 1
ATOM 2547 N N . ALA A 1 314 ? 9.356 1.908 -26.007 1.00 94.88 314 ALA A N 1
ATOM 2548 C CA . ALA A 1 314 ? 10.584 2.408 -25.394 1.00 94.88 314 ALA A CA 1
ATOM 2549 C C . ALA A 1 314 ? 11.198 1.399 -24.408 1.00 94.88 314 ALA A C 1
ATOM 2551 O O . ALA A 1 314 ? 12.376 1.050 -24.523 1.00 94.88 314 ALA A O 1
ATOM 2552 N N . VAL A 1 315 ? 10.396 0.882 -23.473 1.00 95.38 315 VAL A N 1
ATOM 2553 C CA . VAL A 1 315 ? 10.849 -0.099 -22.474 1.00 95.38 315 VAL A CA 1
ATOM 2554 C C . VAL A 1 315 ? 11.302 -1.403 -23.136 1.00 95.38 315 VAL A C 1
ATOM 2556 O O . VAL A 1 315 ? 12.342 -1.952 -22.767 1.00 95.38 315 VAL A O 1
ATOM 2559 N N . ASN A 1 316 ? 10.592 -1.860 -24.169 1.00 95.50 316 ASN A N 1
ATOM 2560 C CA . ASN A 1 316 ? 10.961 -3.048 -24.933 1.00 95.50 316 ASN A CA 1
ATOM 2561 C C . ASN A 1 316 ? 12.335 -2.909 -25.593 1.00 95.50 316 ASN A C 1
ATOM 2563 O O . ASN A 1 316 ? 13.059 -3.897 -25.665 1.00 95.50 316 ASN A O 1
ATOM 2567 N N . GLN A 1 317 ? 12.751 -1.716 -26.030 1.00 96.12 317 GLN A N 1
ATOM 2568 C CA . GLN A 1 317 ? 14.096 -1.567 -26.595 1.00 96.12 317 GLN A CA 1
ATOM 2569 C C . GLN A 1 317 ? 15.189 -1.797 -25.548 1.00 96.12 317 GLN A C 1
ATOM 2571 O O . GLN A 1 317 ? 16.185 -2.454 -25.844 1.00 96.12 317 GLN A O 1
ATOM 2576 N N . LEU A 1 318 ? 14.987 -1.329 -24.312 1.00 96.44 318 LEU A N 1
ATOM 2577 C CA . LEU A 1 318 ? 15.914 -1.591 -23.206 1.00 96.44 318 LEU A CA 1
ATOM 2578 C C . LEU A 1 318 ? 15.982 -3.095 -22.886 1.00 96.44 318 LEU A C 1
ATOM 2580 O O . LEU A 1 318 ? 17.072 -3.643 -22.711 1.00 96.44 318 LEU A O 1
ATOM 2584 N N . LEU A 1 319 ? 14.828 -3.773 -22.870 1.00 95.50 319 LEU A N 1
ATOM 2585 C CA . LEU A 1 319 ? 14.737 -5.222 -22.652 1.00 95.50 319 LEU A CA 1
ATOM 2586 C C . LEU A 1 319 ? 15.444 -6.017 -23.756 1.00 95.50 319 LEU A C 1
ATOM 2588 O O . LEU A 1 319 ? 16.253 -6.891 -23.453 1.00 95.50 319 LEU A O 1
ATOM 2592 N N . ARG A 1 320 ? 15.223 -5.666 -25.026 1.00 96.00 320 ARG A N 1
ATOM 2593 C CA . ARG A 1 320 ? 15.847 -6.336 -26.177 1.00 96.00 320 ARG A CA 1
ATOM 2594 C C . ARG A 1 320 ? 17.365 -6.178 -26.194 1.00 96.00 320 ARG A C 1
ATOM 2596 O O . ARG A 1 320 ? 18.073 -7.136 -26.493 1.00 96.00 320 ARG A O 1
ATOM 2603 N N . VAL A 1 321 ? 17.885 -4.992 -25.862 1.00 96.06 321 VAL A N 1
ATOM 2604 C CA . VAL A 1 321 ? 19.339 -4.776 -25.737 1.00 96.06 321 VAL A CA 1
ATOM 2605 C C . VAL A 1 321 ? 19.912 -5.637 -24.611 1.00 96.06 321 VAL A C 1
ATOM 2607 O O . VAL A 1 321 ? 20.951 -6.271 -24.792 1.00 96.06 321 VAL A O 1
ATOM 2610 N N . ARG A 1 322 ? 19.213 -5.726 -23.474 1.00 94.00 322 ARG A N 1
ATOM 2611 C CA . ARG A 1 322 ? 19.600 -6.605 -22.364 1.00 94.00 322 ARG A CA 1
ATOM 2612 C C . ARG A 1 322 ? 19.620 -8.082 -22.777 1.00 94.00 322 ARG A C 1
ATOM 2614 O O . ARG A 1 322 ? 20.583 -8.780 -22.474 1.00 94.00 322 ARG A O 1
ATOM 2621 N N . GLU A 1 323 ? 18.585 -8.565 -23.458 1.00 92.88 323 GLU A N 1
ATOM 2622 C CA . GLU A 1 323 ? 18.504 -9.948 -23.951 1.00 92.88 323 GLU A CA 1
ATOM 2623 C C . GLU A 1 323 ? 19.626 -10.259 -24.943 1.00 92.88 323 GLU A C 1
ATOM 2625 O O . GLU A 1 323 ? 20.325 -11.258 -24.795 1.00 92.88 323 GLU A O 1
ATOM 2630 N N . ALA A 1 324 ? 19.883 -9.350 -25.884 1.00 94.25 324 ALA A N 1
ATOM 2631 C CA . ALA A 1 324 ? 21.000 -9.468 -26.812 1.00 94.25 324 ALA A CA 1
ATOM 2632 C C . ALA A 1 324 ? 22.357 -9.527 -26.091 1.00 94.25 324 ALA A C 1
ATOM 2634 O O . ALA A 1 324 ? 23.240 -10.273 -26.511 1.00 94.25 324 ALA A O 1
ATOM 2635 N N . ALA A 1 325 ? 22.527 -8.771 -25.000 1.00 92.62 325 ALA A N 1
ATOM 2636 C CA . ALA A 1 325 ? 23.737 -8.805 -24.182 1.00 92.62 325 ALA A CA 1
ATOM 2637 C C . ALA A 1 325 ? 23.907 -10.150 -23.457 1.00 92.62 325 ALA A C 1
ATOM 2639 O O . ALA A 1 325 ? 25.023 -10.672 -23.402 1.00 92.62 325 ALA A O 1
ATOM 2640 N N . LEU A 1 326 ? 22.813 -10.738 -22.959 1.00 89.81 326 LEU A N 1
ATOM 2641 C CA . LEU A 1 326 ? 22.811 -12.079 -22.367 1.00 89.81 326 LEU A CA 1
ATOM 2642 C C . LEU A 1 326 ? 23.191 -13.151 -23.392 1.00 89.81 326 LEU A C 1
ATOM 2644 O O . LEU A 1 326 ? 24.061 -13.968 -23.105 1.00 89.81 326 LEU A O 1
ATOM 2648 N N . GLU A 1 327 ? 22.612 -13.113 -24.597 1.00 91.00 327 GLU A N 1
ATOM 2649 C CA . GLU A 1 327 ? 22.917 -14.068 -25.677 1.00 91.00 327 GLU A CA 1
ATOM 2650 C C . GLU A 1 327 ? 24.417 -14.119 -26.013 1.00 91.00 327 GLU A C 1
ATOM 2652 O O . GLU A 1 327 ? 24.949 -15.178 -26.348 1.00 91.00 327 GLU A O 1
ATOM 2657 N N . VAL A 1 328 ? 25.120 -12.986 -25.903 1.00 92.19 328 VAL A N 1
ATOM 2658 C CA . VAL A 1 328 ? 26.559 -12.893 -26.202 1.00 92.19 328 VAL A CA 1
ATOM 2659 C C . VAL A 1 328 ? 27.467 -12.907 -24.969 1.00 92.19 328 VAL A C 1
ATOM 2661 O O . VAL A 1 328 ? 28.688 -12.759 -25.116 1.00 92.19 328 VAL A O 1
ATOM 2664 N N . ASN A 1 329 ? 26.902 -13.120 -23.776 1.00 89.69 329 ASN A N 1
ATOM 2665 C CA . ASN A 1 329 ? 27.588 -13.097 -22.480 1.00 89.69 329 ASN A CA 1
ATOM 2666 C C . ASN A 1 329 ? 28.344 -11.780 -22.196 1.00 89.69 329 ASN A C 1
ATOM 2668 O O . ASN A 1 329 ? 29.466 -11.805 -21.689 1.00 89.69 329 ASN A O 1
ATOM 2672 N N . ASN A 1 330 ? 27.761 -10.623 -22.535 1.00 90.56 330 ASN A N 1
ATOM 2673 C CA . ASN A 1 330 ? 28.287 -9.312 -22.137 1.00 90.56 330 ASN A CA 1
ATOM 2674 C C . ASN A 1 330 ? 27.581 -8.819 -20.859 1.00 90.56 330 ASN A C 1
ATOM 2676 O O . ASN A 1 330 ? 26.538 -8.167 -20.916 1.00 90.56 330 ASN A O 1
ATOM 2680 N N . SER A 1 331 ? 28.168 -9.125 -19.699 1.00 88.69 331 SER A N 1
ATOM 2681 C CA . SER A 1 331 ? 27.628 -8.759 -18.381 1.00 88.69 331 SER A CA 1
ATOM 2682 C C . SER A 1 331 ? 27.578 -7.251 -18.119 1.00 88.69 331 SER A C 1
ATOM 2684 O O . SER A 1 331 ? 26.754 -6.792 -17.332 1.00 88.69 331 SER A O 1
ATOM 2686 N N . GLU A 1 332 ? 28.463 -6.467 -18.739 1.00 90.62 332 GLU A N 1
ATOM 2687 C CA . GLU A 1 332 ? 28.529 -5.022 -18.510 1.00 90.62 332 GLU A CA 1
ATOM 2688 C C . GLU A 1 332 ? 27.351 -4.306 -19.170 1.00 90.62 332 GLU A C 1
ATOM 2690 O O . GLU A 1 332 ? 26.613 -3.588 -18.493 1.00 90.62 332 GLU A O 1
ATOM 2695 N N . ILE A 1 333 ? 27.107 -4.578 -20.455 1.00 92.94 333 ILE A N 1
ATOM 2696 C CA . ILE A 1 333 ? 25.963 -4.018 -21.187 1.00 92.94 333 ILE A CA 1
ATOM 2697 C C . ILE A 1 333 ? 24.639 -4.524 -20.610 1.00 92.94 333 ILE A C 1
ATOM 2699 O O . ILE A 1 333 ? 23.691 -3.753 -20.474 1.00 92.94 333 ILE A O 1
ATOM 2703 N N . GLU A 1 334 ? 24.576 -5.793 -20.207 1.00 92.12 334 GLU A N 1
ATOM 2704 C CA . GLU A 1 334 ? 23.412 -6.372 -19.533 1.00 92.12 334 GLU A CA 1
ATOM 2705 C C . GLU A 1 334 ? 23.067 -5.628 -18.235 1.00 92.12 334 GLU A C 1
ATOM 2707 O O . GLU A 1 334 ? 21.915 -5.229 -18.014 1.00 92.12 334 GLU A O 1
ATOM 2712 N N . ARG A 1 335 ? 24.080 -5.373 -17.399 1.00 90.38 335 ARG A N 1
ATOM 2713 C CA . ARG A 1 335 ? 23.940 -4.603 -16.164 1.00 90.38 335 ARG A CA 1
ATOM 2714 C C . ARG A 1 335 ? 23.553 -3.155 -16.455 1.00 90.38 335 ARG A C 1
ATOM 2716 O O . ARG A 1 335 ? 22.689 -2.612 -15.770 1.00 90.38 335 ARG A O 1
ATOM 2723 N N . PHE A 1 336 ? 24.154 -2.540 -17.470 1.00 92.12 336 PHE A N 1
ATOM 2724 C CA . PHE A 1 336 ? 23.890 -1.156 -17.851 1.00 92.12 336 PHE A CA 1
ATOM 2725 C C . PHE A 1 336 ? 22.459 -0.962 -18.377 1.00 92.12 336 PHE A C 1
ATOM 2727 O O . PHE A 1 336 ? 21.743 -0.084 -17.899 1.00 92.12 336 PHE A O 1
ATOM 2734 N N . ALA A 1 337 ? 21.980 -1.835 -19.267 1.00 94.25 337 ALA A N 1
ATOM 2735 C CA . ALA A 1 337 ? 20.590 -1.830 -19.731 1.00 94.25 337 ALA A CA 1
ATOM 2736 C C . ALA A 1 337 ? 19.597 -2.033 -18.570 1.00 94.25 337 ALA A C 1
ATOM 2738 O O . ALA A 1 337 ? 18.567 -1.361 -18.494 1.00 94.25 337 ALA A O 1
ATOM 2739 N N . THR A 1 338 ? 19.942 -2.900 -17.613 1.00 93.81 338 THR A N 1
ATOM 2740 C CA . THR A 1 338 ? 19.152 -3.096 -16.389 1.00 93.81 338 THR A CA 1
ATOM 2741 C C . THR A 1 338 ? 19.118 -1.836 -15.515 1.00 93.81 338 THR A C 1
ATOM 2743 O O . THR A 1 338 ? 18.057 -1.468 -15.011 1.00 93.81 338 THR A O 1
ATOM 2746 N N . TYR A 1 339 ? 20.244 -1.131 -15.358 1.00 93.81 339 TYR A N 1
ATOM 2747 C CA . TYR A 1 339 ? 20.271 0.149 -14.646 1.00 93.81 339 TYR A CA 1
ATOM 2748 C C . TYR A 1 339 ? 19.377 1.191 -15.302 1.00 93.81 339 TYR A C 1
ATOM 2750 O O . TYR A 1 339 ? 18.674 1.896 -14.589 1.00 93.81 339 TYR A O 1
ATOM 2758 N N . HIS A 1 340 ? 19.339 1.251 -16.631 1.00 94.62 340 HIS A N 1
ATOM 2759 C CA . HIS A 1 340 ? 18.454 2.170 -17.340 1.00 94.62 340 HIS A CA 1
ATOM 2760 C C . HIS A 1 340 ? 16.970 1.916 -17.070 1.00 94.62 340 HIS A C 1
ATOM 2762 O O . HIS A 1 340 ? 16.217 2.878 -16.942 1.00 94.62 340 HIS A O 1
ATOM 2768 N N . LEU A 1 341 ? 16.555 0.657 -16.908 1.00 94.81 341 LEU A N 1
ATOM 2769 C CA . LEU A 1 341 ? 15.190 0.325 -16.486 1.00 94.81 341 LEU A CA 1
ATOM 2770 C C . LEU A 1 341 ? 14.903 0.797 -15.054 1.00 94.81 341 LEU A C 1
ATOM 2772 O O . LEU A 1 341 ? 13.858 1.390 -14.799 1.00 94.81 341 LEU A O 1
ATOM 2776 N N . ILE A 1 342 ? 15.840 0.575 -14.127 1.00 95.19 342 ILE A N 1
ATOM 2777 C CA . ILE A 1 342 ? 15.716 1.007 -12.724 1.00 95.19 342 ILE A CA 1
ATOM 2778 C C . ILE A 1 342 ? 15.723 2.537 -12.618 1.00 95.19 342 ILE A C 1
ATOM 2780 O O . ILE A 1 342 ? 14.941 3.105 -11.862 1.00 95.19 342 ILE A O 1
ATOM 2784 N N . TRP A 1 343 ? 16.577 3.223 -13.375 1.00 95.19 343 TRP A N 1
ATOM 2785 C CA . TRP A 1 343 ? 16.615 4.682 -13.420 1.00 95.19 343 TRP A CA 1
ATOM 2786 C C . TRP A 1 343 ? 15.353 5.264 -14.038 1.00 95.19 343 TRP A C 1
ATOM 2788 O O . TRP A 1 343 ? 14.839 6.243 -13.518 1.00 95.19 343 TRP A O 1
ATOM 2798 N N . LEU A 1 344 ? 14.810 4.639 -15.082 1.00 95.50 344 LEU A N 1
ATOM 2799 C CA . LEU A 1 344 ? 13.534 5.063 -15.641 1.00 95.50 344 LEU A CA 1
ATOM 2800 C C . LEU A 1 344 ? 12.392 4.894 -14.627 1.00 95.50 344 LEU A C 1
ATOM 2802 O O . LEU A 1 344 ? 11.584 5.803 -14.460 1.00 95.50 344 LEU A O 1
ATOM 2806 N N . LEU A 1 345 ? 12.354 3.767 -13.905 1.00 96.44 345 LEU A N 1
ATOM 2807 C CA . LEU A 1 345 ? 11.392 3.558 -12.820 1.00 96.44 345 LEU A CA 1
ATOM 2808 C C . LEU A 1 345 ? 11.552 4.619 -11.726 1.00 96.44 345 LEU A C 1
ATOM 2810 O O . LEU A 1 345 ? 10.554 5.169 -11.264 1.00 96.44 345 LEU A O 1
ATOM 2814 N N . LYS A 1 346 ? 12.799 4.939 -11.356 1.00 95.94 346 LYS A N 1
ATOM 2815 C CA . LYS A 1 346 ? 13.115 6.012 -10.413 1.00 95.94 346 LYS A CA 1
ATOM 2816 C C . LYS A 1 346 ? 12.527 7.338 -10.886 1.00 95.94 346 LYS A C 1
ATOM 2818 O O . LYS A 1 346 ? 11.761 7.930 -10.139 1.00 95.94 346 LYS A O 1
ATOM 2823 N N . ASP A 1 347 ? 12.845 7.768 -12.104 1.00 93.94 347 ASP A N 1
ATOM 2824 C CA . ASP A 1 347 ? 12.423 9.064 -12.644 1.00 93.94 347 ASP A CA 1
ATOM 2825 C C . ASP A 1 347 ? 10.888 9.181 -12.697 1.00 93.94 347 ASP A C 1
ATOM 2827 O O . ASP A 1 347 ? 10.324 10.197 -12.298 1.00 93.94 347 ASP A O 1
ATOM 2831 N N . ILE A 1 348 ? 10.191 8.118 -13.111 1.00 94.56 348 ILE A N 1
ATOM 2832 C CA . ILE A 1 348 ? 8.720 8.103 -13.194 1.00 94.56 348 ILE A CA 1
ATOM 2833 C C . ILE A 1 348 ? 8.074 8.118 -11.807 1.00 94.56 348 ILE A C 1
ATOM 2835 O O . ILE A 1 348 ? 7.066 8.795 -11.616 1.00 94.56 348 ILE A O 1
ATOM 2839 N N . SER A 1 349 ? 8.657 7.412 -10.834 1.00 96.19 349 SER A N 1
ATOM 2840 C CA . SER A 1 349 ? 8.144 7.353 -9.455 1.00 96.19 349 SER A CA 1
ATOM 2841 C C . SER A 1 349 ? 8.289 8.663 -8.669 1.00 96.19 349 SER A C 1
ATOM 2843 O O . SER A 1 349 ? 7.806 8.754 -7.544 1.00 96.19 349 SER A O 1
ATOM 2845 N N . GLN A 1 350 ? 8.947 9.677 -9.240 1.00 94.69 350 GLN A N 1
ATOM 2846 C CA . GLN A 1 350 ? 9.020 11.029 -8.673 1.00 94.69 350 GLN A CA 1
ATOM 2847 C C . GLN A 1 350 ? 7.855 11.923 -9.118 1.00 94.69 350 GLN A C 1
ATOM 2849 O O . GLN A 1 350 ? 7.680 13.024 -8.600 1.00 94.69 350 GLN A O 1
ATOM 2854 N N . ILE A 1 351 ? 7.085 11.487 -10.118 1.00 91.69 351 ILE A N 1
ATOM 2855 C CA . ILE A 1 351 ? 5.982 12.251 -10.697 1.00 91.69 351 ILE A CA 1
ATOM 2856 C C . ILE A 1 351 ? 4.670 11.592 -10.251 1.00 91.69 351 ILE A C 1
ATOM 2858 O O . ILE A 1 351 ? 4.512 10.398 -10.511 1.00 91.69 351 ILE A O 1
ATOM 2862 N N . PRO A 1 352 ? 3.723 12.318 -9.628 1.00 90.00 352 PRO A N 1
ATOM 2863 C CA . PRO A 1 352 ? 2.434 11.762 -9.208 1.00 90.00 352 PRO A CA 1
ATOM 2864 C C . PRO A 1 352 ? 1.586 11.292 -10.399 1.00 90.00 352 PRO A C 1
ATOM 2866 O O . PRO A 1 352 ? 1.769 11.745 -11.528 1.00 90.00 352 PRO A O 1
ATOM 2869 N N . ASN A 1 353 ? 0.596 10.433 -10.135 1.00 88.25 353 ASN A N 1
ATOM 2870 C CA . ASN A 1 353 ? -0.420 9.971 -11.100 1.00 88.25 353 ASN A CA 1
ATOM 2871 C C . ASN A 1 353 ? 0.085 9.126 -12.293 1.00 88.25 353 ASN A C 1
ATOM 2873 O O . ASN A 1 353 ? -0.594 9.017 -13.311 1.00 88.25 353 ASN A O 1
ATOM 2877 N N . ASN A 1 354 ? 1.224 8.452 -12.153 1.00 91.75 354 ASN A N 1
ATOM 2878 C CA . ASN A 1 354 ? 1.834 7.553 -13.141 1.00 91.75 354 ASN A CA 1
ATOM 2879 C C . ASN A 1 354 ? 1.721 6.062 -12.766 1.00 91.75 354 ASN A C 1
ATOM 2881 O O . ASN A 1 354 ? 2.522 5.244 -13.225 1.00 91.75 354 ASN A O 1
ATOM 2885 N N . ASN A 1 355 ? 0.712 5.689 -11.966 1.00 90.62 355 ASN A N 1
ATOM 2886 C CA . ASN A 1 355 ? 0.509 4.330 -11.436 1.00 90.62 355 ASN A CA 1
ATOM 2887 C C . ASN A 1 355 ? 0.673 3.225 -12.499 1.00 90.62 355 ASN A C 1
ATOM 2889 O O . ASN A 1 355 ? 1.391 2.256 -12.271 1.00 90.62 355 ASN A O 1
ATOM 2893 N N . LEU A 1 356 ? 0.074 3.397 -13.686 1.00 90.62 356 LEU A N 1
ATOM 2894 C CA . LEU A 1 356 ? 0.132 2.405 -14.769 1.00 90.62 356 LEU A CA 1
ATOM 2895 C C . LEU A 1 356 ? 1.547 2.225 -15.351 1.00 90.62 356 LEU A C 1
ATOM 2897 O O . LEU A 1 356 ? 1.960 1.099 -15.629 1.00 90.62 356 LEU A O 1
ATOM 2901 N N . LEU A 1 357 ? 2.298 3.322 -15.519 1.00 93.88 357 LEU A N 1
ATOM 2902 C CA . LEU A 1 357 ? 3.670 3.296 -16.046 1.00 93.88 357 LEU A CA 1
ATOM 2903 C C . LEU A 1 357 ? 4.626 2.649 -15.038 1.00 93.88 357 LEU A C 1
ATOM 2905 O O . LEU A 1 357 ? 5.448 1.804 -15.401 1.00 93.88 357 LEU A O 1
ATOM 2909 N N . VAL A 1 358 ? 4.476 3.022 -13.762 1.00 95.44 358 VAL A N 1
ATOM 2910 C CA . VAL A 1 358 ? 5.211 2.440 -12.633 1.00 95.44 358 VAL A CA 1
ATOM 2911 C C . VAL A 1 358 ? 4.948 0.938 -12.554 1.00 95.44 358 VAL A C 1
ATOM 2913 O O . VAL A 1 358 ? 5.891 0.146 -12.549 1.00 95.44 358 VAL A O 1
ATOM 2916 N N . GLU A 1 359 ? 3.679 0.525 -12.555 1.00 93.94 359 GLU A N 1
ATOM 2917 C CA . GLU A 1 359 ? 3.307 -0.885 -12.468 1.00 93.94 359 GLU A CA 1
ATOM 2918 C C . GLU A 1 359 ? 3.845 -1.693 -13.654 1.00 93.94 359 GLU A C 1
ATOM 2920 O O . GLU A 1 359 ? 4.360 -2.794 -13.465 1.00 93.94 359 GLU A O 1
ATOM 2925 N N . GLN A 1 360 ? 3.789 -1.156 -14.877 1.00 93.12 360 GLN A N 1
ATOM 2926 C CA . GLN A 1 360 ? 4.337 -1.839 -16.047 1.00 93.12 360 GLN A CA 1
ATOM 2927 C C . GLN A 1 360 ? 5.847 -2.093 -15.915 1.00 93.12 360 GLN A C 1
ATOM 2929 O O . GLN A 1 360 ? 6.318 -3.191 -16.225 1.00 93.12 360 GLN A O 1
ATOM 2934 N N . LEU A 1 361 ? 6.616 -1.110 -15.438 1.00 95.12 361 LEU A N 1
ATOM 2935 C CA . LEU A 1 361 ? 8.047 -1.289 -15.193 1.00 95.12 361 LEU A CA 1
ATOM 2936 C C . LEU A 1 361 ? 8.317 -2.300 -14.077 1.00 95.12 361 LEU A C 1
ATOM 2938 O O . LEU A 1 361 ? 9.206 -3.136 -14.230 1.00 95.12 361 LEU A O 1
ATOM 2942 N N . LEU A 1 362 ? 7.532 -2.284 -12.999 1.00 95.12 362 LEU A N 1
ATOM 2943 C CA . LEU A 1 362 ? 7.626 -3.276 -11.926 1.00 95.12 362 LEU A CA 1
ATOM 2944 C C . LEU A 1 362 ? 7.310 -4.698 -12.425 1.00 95.12 362 LEU A C 1
ATOM 2946 O O . LEU A 1 362 ? 8.037 -5.635 -12.086 1.00 95.12 362 LEU A O 1
ATOM 2950 N N . LYS A 1 363 ? 6.301 -4.864 -13.295 1.00 92.81 363 LYS A N 1
ATOM 2951 C CA . LYS A 1 363 ? 5.998 -6.133 -13.987 1.00 92.81 363 LYS A CA 1
ATOM 2952 C C . LYS A 1 363 ? 7.183 -6.605 -14.826 1.00 92.81 363 LYS A C 1
ATOM 2954 O O . LYS A 1 363 ? 7.581 -7.762 -14.715 1.00 92.81 363 LYS A O 1
ATOM 2959 N N . ASN A 1 364 ? 7.788 -5.710 -15.606 1.00 92.50 364 ASN A N 1
ATOM 2960 C CA . ASN A 1 364 ? 8.959 -6.039 -16.420 1.00 92.50 364 ASN A CA 1
ATOM 2961 C C . ASN A 1 364 ? 10.182 -6.392 -15.558 1.00 92.50 364 ASN A C 1
ATOM 2963 O O . ASN A 1 364 ? 10.892 -7.341 -15.875 1.00 92.50 364 ASN A O 1
ATOM 2967 N N . LEU A 1 365 ? 10.418 -5.698 -14.438 1.00 92.88 365 LEU A N 1
ATOM 2968 C CA . LEU A 1 365 ? 11.479 -6.061 -13.490 1.00 92.88 365 LEU A CA 1
ATOM 2969 C C . LEU A 1 365 ? 11.223 -7.427 -12.839 1.00 92.88 365 LEU A C 1
ATOM 2971 O O . LEU A 1 365 ? 12.161 -8.207 -12.668 1.00 92.88 365 LEU A O 1
ATOM 2975 N N . ALA A 1 366 ? 9.969 -7.748 -12.510 1.00 90.69 366 ALA A N 1
ATOM 2976 C CA . ALA A 1 366 ? 9.595 -9.061 -11.991 1.00 90.69 366 ALA A CA 1
ATOM 2977 C C . ALA A 1 366 ? 9.802 -10.178 -13.031 1.00 90.69 366 ALA A C 1
ATOM 2979 O O . ALA A 1 366 ? 10.304 -11.249 -12.688 1.00 90.69 366 ALA A O 1
ATOM 2980 N N . GLU A 1 367 ? 9.471 -9.926 -14.299 1.00 89.38 367 GLU A N 1
ATOM 2981 C CA . GLU A 1 367 ? 9.723 -10.835 -15.423 1.00 89.38 367 GLU A CA 1
ATOM 2982 C C . GLU A 1 367 ? 11.228 -11.043 -15.647 1.00 89.38 367 GLU A C 1
ATOM 2984 O O . GLU A 1 367 ? 11.705 -12.178 -15.703 1.00 89.38 367 GLU A O 1
ATOM 2989 N N . ILE A 1 368 ? 12.004 -9.953 -15.648 1.00 89.50 368 ILE A N 1
ATOM 2990 C CA . ILE A 1 368 ? 13.465 -10.007 -15.702 1.00 89.50 368 ILE A CA 1
ATOM 2991 C C . ILE A 1 368 ? 14.006 -10.863 -14.559 1.00 89.50 368 ILE A C 1
ATOM 2993 O O . ILE A 1 368 ? 14.818 -11.750 -14.811 1.00 89.50 368 ILE A O 1
ATOM 2997 N N . ARG A 1 369 ? 13.573 -10.637 -13.316 1.00 87.44 369 ARG A N 1
ATOM 2998 C CA . ARG A 1 369 ? 14.026 -11.406 -12.148 1.00 87.44 369 ARG A CA 1
ATOM 2999 C C . ARG A 1 369 ? 13.823 -12.910 -12.348 1.00 87.44 369 ARG A C 1
ATOM 3001 O O . ARG A 1 369 ? 14.786 -13.661 -12.187 1.00 87.44 369 ARG A O 1
ATOM 3008 N N . ARG A 1 370 ? 12.624 -13.329 -12.772 1.00 82.38 370 ARG A N 1
ATOM 3009 C CA . ARG A 1 370 ? 12.305 -14.742 -13.055 1.00 82.38 370 ARG A CA 1
ATOM 3010 C C . ARG A 1 370 ? 13.258 -15.342 -14.096 1.00 82.38 370 ARG A C 1
ATOM 3012 O O . ARG A 1 370 ? 13.806 -16.416 -13.867 1.00 82.38 370 ARG A O 1
ATOM 3019 N N . ASN A 1 371 ? 13.543 -14.609 -15.174 1.00 79.81 371 ASN A N 1
ATOM 3020 C CA . ASN A 1 371 ? 14.446 -15.060 -16.242 1.00 79.81 371 ASN A CA 1
ATOM 3021 C C . ASN A 1 371 ? 15.933 -15.034 -15.825 1.00 79.81 371 ASN A C 1
ATOM 3023 O O . ASN A 1 371 ? 16.739 -15.837 -16.288 1.00 79.81 371 ASN A O 1
ATOM 3027 N N . THR A 1 372 ? 16.329 -14.105 -14.951 1.00 73.25 372 THR A N 1
ATOM 3028 C CA . THR A 1 372 ? 17.734 -13.900 -14.542 1.00 73.25 372 THR A CA 1
ATOM 3029 C C . THR A 1 372 ? 18.205 -14.970 -13.559 1.00 73.25 372 THR A C 1
ATOM 3031 O O . THR A 1 372 ? 19.367 -15.380 -13.600 1.00 73.25 372 THR A O 1
ATOM 3034 N N . ASN A 1 373 ? 17.301 -15.455 -12.707 1.00 60.47 373 ASN A N 1
ATOM 3035 C CA . ASN A 1 373 ? 17.587 -16.498 -11.725 1.00 60.47 373 ASN A CA 1
ATOM 3036 C C . ASN A 1 373 ? 17.974 -17.845 -12.365 1.00 60.47 373 ASN A C 1
ATOM 3038 O O . ASN A 1 373 ? 18.739 -18.600 -11.774 1.00 60.47 373 ASN A O 1
ATOM 3042 N N . GLN A 1 374 ? 17.546 -18.100 -13.602 1.00 58.88 374 GLN A N 1
ATOM 3043 C CA . GLN A 1 374 ? 17.911 -19.301 -14.361 1.00 58.88 374 GLN A CA 1
ATOM 3044 C C . GLN A 1 374 ? 19.334 -19.237 -14.955 1.00 58.88 374 GLN A C 1
ATOM 3046 O O . GLN A 1 374 ? 19.939 -20.275 -15.203 1.00 58.88 374 GLN A O 1
ATOM 3051 N N . ASN A 1 375 ? 19.899 -18.033 -15.129 1.00 56.75 375 ASN A N 1
ATOM 3052 C CA . ASN A 1 375 ? 21.096 -17.798 -15.953 1.00 56.75 375 ASN A CA 1
ATOM 3053 C C . ASN A 1 375 ? 22.332 -17.292 -15.178 1.00 56.75 375 ASN A C 1
ATOM 3055 O O . ASN A 1 375 ? 23.301 -16.867 -15.799 1.00 56.75 375 ASN A O 1
ATOM 3059 N N . GLN A 1 376 ? 22.312 -17.289 -13.836 1.00 63.44 376 GLN A N 1
ATOM 3060 C CA . GLN A 1 376 ? 23.412 -16.789 -12.980 1.00 63.44 376 GLN A CA 1
ATOM 3061 C C . GLN A 1 376 ? 23.929 -15.376 -13.358 1.00 63.44 376 GLN A C 1
ATOM 3063 O O . GLN A 1 376 ? 25.117 -15.081 -13.214 1.00 63.44 376 GLN A O 1
ATOM 3068 N N . SER A 1 377 ? 23.057 -14.482 -13.843 1.00 70.38 377 SER A N 1
ATOM 3069 C CA . SER A 1 377 ? 23.496 -13.178 -14.369 1.00 70.38 377 SER A CA 1
ATOM 3070 C C . SER A 1 377 ? 24.012 -12.214 -13.286 1.00 70.38 377 SER A C 1
ATOM 3072 O O . SER A 1 377 ? 23.573 -12.206 -12.129 1.00 70.38 377 SER A O 1
ATOM 3074 N N . SER A 1 378 ? 24.934 -11.341 -13.700 1.00 70.00 378 SER A N 1
ATOM 3075 C CA . SER A 1 378 ? 25.501 -10.245 -12.910 1.00 70.00 378 SER A CA 1
ATOM 3076 C C . SER A 1 378 ? 24.467 -9.251 -12.383 1.00 70.00 378 SER A C 1
ATOM 3078 O O . SER A 1 378 ? 24.680 -8.671 -11.315 1.00 70.00 378 SER A O 1
ATOM 3080 N N . SER A 1 379 ? 23.349 -9.047 -13.087 1.00 81.25 379 SER A N 1
ATOM 3081 C CA . SER A 1 379 ? 22.308 -8.098 -12.679 1.00 81.25 379 SER A CA 1
ATOM 3082 C C . SER A 1 379 ? 21.293 -8.677 -11.696 1.00 81.25 379 SER A C 1
ATOM 3084 O O . SER A 1 379 ? 20.495 -7.911 -11.157 1.00 81.25 379 SER A O 1
ATOM 3086 N N . ALA A 1 380 ? 21.335 -9.984 -11.396 1.00 80.31 380 ALA A N 1
ATOM 3087 C CA . ALA A 1 380 ? 20.338 -10.654 -10.555 1.00 80.31 380 ALA A CA 1
ATOM 3088 C C . ALA A 1 380 ? 20.101 -9.930 -9.222 1.00 80.31 380 ALA A C 1
ATOM 3090 O O . ALA A 1 380 ? 18.965 -9.769 -8.790 1.00 80.31 380 ALA A O 1
ATOM 3091 N N . HIS A 1 381 ? 21.164 -9.423 -8.594 1.00 80.69 381 HIS A N 1
ATOM 3092 C CA . HIS A 1 381 ? 21.060 -8.634 -7.365 1.00 80.69 381 HIS A CA 1
ATOM 3093 C C . HIS A 1 381 ? 20.318 -7.300 -7.559 1.00 80.69 381 HIS A C 1
ATOM 3095 O O . HIS A 1 381 ? 19.519 -6.906 -6.710 1.00 80.69 381 HIS A O 1
ATOM 3101 N N . LEU A 1 382 ? 20.550 -6.618 -8.683 1.00 83.81 382 LEU A N 1
ATOM 3102 C CA . LEU A 1 382 ? 19.958 -5.314 -8.972 1.00 83.81 382 LEU A CA 1
ATOM 3103 C C . LEU A 1 382 ? 18.444 -5.408 -9.126 1.00 83.81 382 LEU A C 1
ATOM 3105 O O . LEU A 1 382 ? 17.731 -4.661 -8.464 1.00 83.81 382 LEU A O 1
ATOM 3109 N N . VAL A 1 383 ? 17.970 -6.357 -9.940 1.00 85.69 383 VAL A N 1
ATOM 3110 C CA . VAL A 1 383 ? 16.533 -6.577 -10.188 1.00 85.69 383 VAL A CA 1
ATOM 3111 C C . VAL A 1 383 ? 15.813 -7.278 -9.043 1.00 85.69 383 VAL A C 1
ATOM 3113 O O . VAL A 1 383 ? 14.600 -7.145 -8.904 1.00 85.69 383 VAL A O 1
ATOM 3116 N N . SER A 1 384 ? 16.541 -8.019 -8.209 1.00 80.94 384 SER A N 1
ATOM 3117 C CA . SER A 1 384 ? 15.922 -8.751 -7.105 1.00 80.94 384 SER A CA 1
ATOM 3118 C C . SER A 1 384 ? 15.811 -7.911 -5.840 1.00 80.94 384 SER A C 1
ATOM 3120 O O . SER A 1 384 ? 14.814 -8.038 -5.138 1.00 80.94 384 SER A O 1
ATOM 3122 N N . THR A 1 385 ? 16.810 -7.073 -5.530 1.00 79.31 385 THR A N 1
ATOM 3123 C CA . THR A 1 385 ? 16.900 -6.475 -4.187 1.00 79.31 385 THR A CA 1
ATOM 3124 C C . THR A 1 385 ? 17.297 -4.996 -4.173 1.00 79.31 385 THR A C 1
ATOM 3126 O O . THR A 1 385 ? 16.705 -4.219 -3.433 1.00 79.31 385 THR A O 1
ATOM 3129 N N . SER A 1 386 ? 18.274 -4.571 -4.983 1.00 85.31 386 SER A N 1
ATOM 3130 C CA . SER A 1 386 ? 18.857 -3.221 -4.856 1.00 85.31 386 SER A CA 1
ATOM 3131 C C . SER A 1 386 ? 17.932 -2.093 -5.325 1.00 85.31 386 SER A C 1
ATOM 3133 O O . SER A 1 386 ? 18.036 -0.973 -4.818 1.00 85.31 386 SER A O 1
ATOM 3135 N N . TRP A 1 387 ? 17.071 -2.355 -6.314 1.00 92.94 387 TRP A N 1
ATOM 3136 C CA . TRP A 1 387 ? 16.221 -1.331 -6.932 1.00 92.94 387 TRP A CA 1
ATOM 3137 C C . TRP A 1 387 ? 15.274 -0.673 -5.921 1.00 92.94 387 TRP A C 1
ATOM 3139 O O . TRP A 1 387 ? 15.142 0.548 -5.930 1.00 92.94 387 TRP A O 1
ATOM 3149 N N . TYR A 1 388 ? 14.682 -1.461 -5.017 1.00 94.69 388 TYR A N 1
ATOM 3150 C CA . TYR A 1 388 ? 13.695 -0.981 -4.051 1.00 94.69 388 TYR A CA 1
ATOM 3151 C C . TYR A 1 388 ? 14.304 0.072 -3.126 1.00 94.69 388 TYR A C 1
ATOM 3153 O O . TYR A 1 388 ? 13.808 1.192 -3.066 1.00 94.69 388 TYR A O 1
ATOM 3161 N N . ILE A 1 389 ? 15.437 -0.247 -2.486 1.00 91.69 389 ILE A N 1
ATOM 3162 C CA . ILE A 1 389 ? 16.116 0.683 -1.573 1.00 91.69 389 ILE A CA 1
ATOM 3163 C C . ILE A 1 389 ? 16.526 1.954 -2.331 1.00 91.69 389 ILE A C 1
ATOM 3165 O O . ILE A 1 389 ? 16.233 3.059 -1.883 1.00 91.69 389 ILE A O 1
ATOM 3169 N N . THR A 1 390 ? 17.099 1.785 -3.530 1.00 91.31 390 THR A N 1
ATOM 3170 C CA . THR A 1 390 ? 17.588 2.888 -4.378 1.00 91.31 390 THR A CA 1
ATOM 3171 C C . THR A 1 390 ? 16.497 3.895 -4.746 1.00 91.31 390 THR A C 1
ATOM 3173 O O . THR A 1 390 ? 16.784 5.090 -4.873 1.00 91.31 390 THR A O 1
ATOM 3176 N N . ILE A 1 391 ? 15.274 3.409 -4.967 1.00 95.25 391 ILE A N 1
ATOM 3177 C CA . ILE A 1 391 ? 14.149 4.213 -5.441 1.00 95.25 391 ILE A CA 1
ATOM 3178 C C . ILE A 1 391 ? 13.314 4.730 -4.271 1.00 95.25 391 ILE A C 1
ATOM 3180 O O . ILE A 1 391 ? 13.144 5.938 -4.154 1.00 95.25 391 ILE A O 1
ATOM 3184 N N . VAL A 1 392 ? 12.844 3.853 -3.381 1.00 94.94 392 VAL A N 1
ATOM 3185 C CA . VAL A 1 392 ? 11.905 4.212 -2.305 1.00 94.94 392 VAL A CA 1
ATOM 3186 C C . VAL A 1 392 ? 12.528 5.190 -1.312 1.00 94.94 392 VAL A C 1
ATOM 3188 O O . VAL A 1 392 ? 11.890 6.166 -0.914 1.00 94.94 392 VAL A O 1
ATOM 3191 N N . PHE A 1 393 ? 13.797 4.987 -0.952 1.00 92.00 393 PHE A N 1
ATOM 3192 C CA . PHE A 1 393 ? 14.522 5.863 -0.025 1.00 92.00 393 PHE A CA 1
ATOM 3193 C C . PHE A 1 393 ? 15.175 7.064 -0.722 1.00 92.00 393 PHE A C 1
ATOM 3195 O O . PHE A 1 393 ? 16.019 7.742 -0.147 1.00 92.00 393 PHE A O 1
ATOM 3202 N N . ASN A 1 394 ? 14.786 7.362 -1.964 1.00 91.31 394 ASN A N 1
ATOM 3203 C CA . ASN A 1 394 ? 15.109 8.636 -2.584 1.00 91.31 394 ASN A CA 1
ATOM 3204 C C . ASN A 1 394 ? 14.184 9.746 -2.048 1.00 91.31 394 ASN A C 1
ATOM 3206 O O . ASN A 1 394 ? 12.974 9.546 -1.933 1.00 91.31 394 ASN A O 1
ATOM 3210 N N . ASP A 1 395 ? 14.744 10.928 -1.784 1.00 87.44 395 ASP A N 1
ATOM 3211 C CA . ASP A 1 395 ? 13.992 12.096 -1.293 1.00 87.44 395 ASP A CA 1
ATOM 3212 C C . ASP A 1 395 ? 12.860 12.540 -2.229 1.00 87.44 395 ASP A C 1
ATOM 3214 O O . ASP A 1 395 ? 11.863 13.079 -1.764 1.00 87.44 395 ASP A O 1
ATOM 3218 N N . LEU A 1 396 ? 13.006 12.316 -3.539 1.00 91.50 396 LEU A N 1
ATOM 3219 C CA . LEU A 1 396 ? 12.025 12.726 -4.546 1.00 91.50 396 LEU A CA 1
ATOM 3220 C C . LEU A 1 396 ? 10.951 11.658 -4.805 1.00 91.50 396 LEU A C 1
ATOM 3222 O O . LEU A 1 396 ? 10.082 11.878 -5.640 1.00 91.50 396 LEU A O 1
ATOM 3226 N N . PHE A 1 397 ? 11.026 10.492 -4.155 1.00 95.19 397 PHE A N 1
ATOM 3227 C CA . PHE A 1 397 ? 10.057 9.413 -4.347 1.00 95.19 397 PHE A CA 1
ATOM 3228 C C . PHE A 1 397 ? 8.670 9.815 -3.844 1.00 95.19 397 PHE A C 1
ATOM 3230 O O . PHE A 1 397 ? 8.519 10.189 -2.676 1.00 95.19 397 PHE A O 1
ATOM 3237 N N . ASP A 1 398 ? 7.662 9.655 -4.698 1.00 94.62 398 ASP A N 1
ATOM 3238 C CA . ASP A 1 398 ? 6.269 9.894 -4.348 1.00 94.62 398 ASP A CA 1
ATOM 3239 C C . ASP A 1 398 ? 5.710 8.731 -3.512 1.00 94.62 398 ASP A C 1
ATOM 3241 O O . ASP A 1 398 ? 5.634 7.579 -3.948 1.00 94.62 398 ASP A O 1
ATOM 3245 N N . ILE A 1 399 ? 5.299 9.055 -2.284 1.00 92.75 399 ILE A N 1
ATOM 3246 C CA . ILE A 1 399 ? 4.815 8.101 -1.280 1.00 92.75 399 ILE A CA 1
ATOM 3247 C C . ILE A 1 399 ? 3.540 7.375 -1.732 1.00 92.75 399 ILE A C 1
ATOM 3249 O O . ILE A 1 399 ? 3.294 6.257 -1.279 1.00 92.75 399 ILE A O 1
ATOM 3253 N N . SER A 1 400 ? 2.763 7.944 -2.658 1.00 92.56 400 SER A N 1
ATOM 3254 C CA . SER A 1 400 ? 1.564 7.291 -3.198 1.00 92.56 400 SER A CA 1
ATOM 3255 C C . SER A 1 400 ? 1.862 5.956 -3.893 1.00 92.56 400 SER A C 1
ATOM 3257 O O . SER A 1 400 ? 0.996 5.083 -3.926 1.00 92.56 400 SER A O 1
ATOM 3259 N N . TYR A 1 401 ? 3.093 5.739 -4.373 1.00 94.69 401 TYR A N 1
ATOM 3260 C CA . TYR A 1 401 ? 3.508 4.472 -4.983 1.00 94.69 401 TYR A CA 1
ATOM 3261 C C . TYR A 1 401 ? 4.022 3.432 -3.985 1.00 94.69 401 TYR A C 1
ATOM 3263 O O . TYR A 1 401 ? 4.340 2.315 -4.396 1.00 94.69 401 TYR A O 1
ATOM 3271 N N . LEU A 1 402 ? 4.144 3.764 -2.695 1.00 93.00 402 LEU A N 1
ATOM 3272 C CA . LEU A 1 402 ? 4.841 2.914 -1.730 1.00 93.00 402 LEU A CA 1
ATOM 3273 C C . LEU A 1 402 ? 4.221 1.516 -1.621 1.00 93.00 402 LEU A C 1
ATOM 3275 O O . LEU A 1 402 ? 4.948 0.538 -1.735 1.00 93.00 402 LEU A O 1
ATOM 3279 N N . ASP A 1 403 ? 2.894 1.406 -1.512 1.00 90.38 403 ASP A N 1
ATOM 3280 C CA . ASP A 1 403 ? 2.221 0.099 -1.431 1.00 90.38 403 ASP A CA 1
ATOM 3281 C C . ASP A 1 403 ? 2.493 -0.780 -2.665 1.00 90.38 403 ASP A C 1
ATOM 3283 O O . ASP A 1 403 ? 2.745 -1.983 -2.562 1.00 90.38 403 ASP A O 1
ATOM 3287 N N . LEU A 1 404 ? 2.512 -0.165 -3.850 1.00 91.62 404 LEU A N 1
ATOM 3288 C CA . LEU A 1 404 ? 2.811 -0.862 -5.095 1.00 91.62 404 LEU A CA 1
ATOM 3289 C C . LEU A 1 404 ? 4.264 -1.364 -5.113 1.00 91.62 404 LEU A C 1
ATOM 3291 O O . LEU A 1 404 ? 4.519 -2.509 -5.485 1.00 91.62 404 LEU A O 1
ATOM 3295 N N . PHE A 1 405 ? 5.220 -0.539 -4.683 1.00 94.94 405 PHE A N 1
ATOM 3296 C CA . PHE A 1 405 ? 6.626 -0.936 -4.566 1.00 94.94 405 PHE A CA 1
ATOM 3297 C C . PHE A 1 405 ? 6.821 -2.045 -3.522 1.00 94.94 405 PHE A C 1
ATOM 3299 O O . PHE A 1 405 ? 7.482 -3.043 -3.828 1.00 94.94 405 PHE A O 1
ATOM 3306 N N . ASP A 1 406 ? 6.210 -1.906 -2.339 1.00 92.50 406 ASP A N 1
ATOM 3307 C CA . ASP A 1 406 ? 6.219 -2.885 -1.245 1.00 92.50 406 ASP A CA 1
ATOM 3308 C C . ASP A 1 406 ? 5.769 -4.260 -1.754 1.00 92.50 406 ASP A C 1
ATOM 3310 O O . ASP A 1 406 ? 6.443 -5.268 -1.533 1.00 92.50 406 ASP A O 1
ATOM 3314 N N . ARG A 1 407 ? 4.673 -4.288 -2.524 1.00 90.56 407 ARG A N 1
ATOM 3315 C CA . ARG A 1 407 ? 4.092 -5.500 -3.117 1.00 90.56 407 ARG A CA 1
ATOM 3316 C C . ARG A 1 407 ? 5.064 -6.241 -4.024 1.00 90.56 407 ARG A C 1
ATOM 3318 O O . ARG A 1 407 ? 5.329 -7.428 -3.835 1.00 90.56 407 ARG A O 1
ATOM 3325 N N . TYR A 1 408 ? 5.603 -5.548 -5.027 1.00 92.44 408 TYR A N 1
ATOM 3326 C CA . TYR A 1 408 ? 6.503 -6.159 -6.010 1.00 92.44 408 TYR A CA 1
ATOM 3327 C C . TYR A 1 408 ? 7.848 -6.553 -5.398 1.00 92.44 408 TYR A C 1
ATOM 3329 O O . TYR A 1 408 ? 8.466 -7.529 -5.845 1.00 92.44 408 TYR A O 1
ATOM 3337 N N . PHE A 1 409 ? 8.294 -5.817 -4.379 1.00 94.06 409 PHE A N 1
ATOM 3338 C CA . PHE A 1 409 ? 9.476 -6.161 -3.607 1.00 94.06 409 PHE A CA 1
ATOM 3339 C C . PHE A 1 409 ? 9.244 -7.419 -2.769 1.00 94.06 409 PHE A C 1
ATOM 3341 O O . PHE A 1 409 ? 10.021 -8.366 -2.893 1.00 94.06 409 PHE A O 1
ATOM 3348 N N . PHE A 1 410 ? 8.136 -7.500 -2.026 1.00 92.31 410 PHE A N 1
ATOM 3349 C CA . PHE A 1 410 ? 7.775 -8.684 -1.246 1.00 92.31 410 PHE A CA 1
ATOM 3350 C C . PHE A 1 410 ? 7.620 -9.935 -2.123 1.00 92.31 410 PHE A C 1
ATOM 3352 O O . PHE A 1 410 ? 8.241 -10.956 -1.832 1.00 92.31 410 PHE A O 1
ATOM 3359 N N . TYR A 1 411 ? 6.923 -9.841 -3.262 1.00 90.19 411 TYR A N 1
ATOM 3360 C CA . TYR A 1 411 ? 6.842 -10.937 -4.241 1.00 90.19 411 TYR A CA 1
ATOM 3361 C C . TYR A 1 411 ? 8.214 -11.363 -4.773 1.00 90.19 411 TYR A C 1
ATOM 3363 O O . TYR A 1 411 ? 8.435 -12.532 -5.086 1.00 90.19 411 TYR A O 1
ATOM 3371 N N . GLY A 1 412 ? 9.157 -10.425 -4.890 1.00 91.00 412 GLY A N 1
ATOM 3372 C CA . GLY A 1 412 ? 10.538 -10.752 -5.232 1.00 91.00 412 GLY A CA 1
ATOM 3373 C C . GLY A 1 412 ? 11.257 -11.528 -4.143 1.00 91.00 412 GLY A C 1
ATOM 3374 O O . GLY A 1 412 ? 11.964 -12.483 -4.452 1.00 91.00 412 GLY A O 1
ATOM 3375 N N . ILE A 1 413 ? 11.041 -11.170 -2.881 1.00 92.38 413 ILE A N 1
ATOM 3376 C CA . ILE A 1 413 ? 11.612 -11.892 -1.745 1.00 92.38 413 ILE A CA 1
ATOM 3377 C C . ILE A 1 413 ? 11.008 -13.301 -1.639 1.00 92.38 413 ILE A C 1
ATOM 3379 O O . ILE A 1 413 ? 11.753 -14.262 -1.452 1.00 92.38 413 ILE A O 1
ATOM 3383 N N . GLN A 1 414 ? 9.695 -13.452 -1.840 1.00 91.50 414 GLN A N 1
ATOM 3384 C CA . GLN A 1 414 ? 9.033 -14.761 -1.867 1.00 91.50 414 GLN A CA 1
ATOM 3385 C C . GLN A 1 414 ? 9.591 -15.669 -2.972 1.00 91.50 414 GLN A C 1
ATOM 3387 O O . GLN A 1 414 ? 9.887 -16.836 -2.716 1.00 91.50 414 GLN A O 1
ATOM 3392 N N . ASP A 1 415 ? 9.816 -15.138 -4.177 1.00 89.94 415 ASP A N 1
ATOM 3393 C CA . ASP A 1 415 ? 10.452 -15.872 -5.282 1.00 89.94 415 ASP A CA 1
ATOM 3394 C C . ASP A 1 415 ? 11.878 -16.335 -4.918 1.00 89.94 415 ASP A C 1
ATOM 3396 O O . ASP A 1 415 ? 12.239 -17.488 -5.138 1.00 89.94 415 ASP A O 1
ATOM 3400 N N . ILE A 1 416 ? 12.681 -15.479 -4.271 1.00 90.94 416 ILE A N 1
ATOM 3401 C CA . ILE A 1 416 ? 14.027 -15.843 -3.788 1.00 90.94 416 ILE A CA 1
ATOM 3402 C C . ILE A 1 416 ? 13.965 -16.989 -2.764 1.00 90.94 416 ILE A C 1
ATOM 3404 O O . ILE A 1 416 ? 14.760 -17.927 -2.851 1.00 90.94 416 ILE A O 1
ATOM 3408 N N . ILE A 1 417 ? 13.048 -16.910 -1.793 1.00 93.81 417 ILE A N 1
ATOM 3409 C CA . ILE A 1 417 ? 12.919 -17.888 -0.702 1.00 93.81 417 ILE A CA 1
ATOM 3410 C C . ILE A 1 417 ? 12.392 -19.228 -1.225 1.00 93.81 417 ILE A C 1
ATOM 3412 O O . ILE A 1 417 ? 12.985 -20.272 -0.949 1.00 93.81 417 ILE A O 1
ATOM 3416 N N . SER A 1 418 ? 11.304 -19.203 -1.999 1.00 91.94 418 SER A N 1
ATOM 3417 C CA . SER A 1 418 ? 10.648 -20.406 -2.529 1.00 91.94 418 SER A CA 1
ATOM 3418 C C . SER A 1 418 ? 11.553 -21.203 -3.469 1.00 91.94 418 SER A C 1
ATOM 3420 O O . SER A 1 418 ? 11.588 -22.427 -3.379 1.00 91.94 418 SER A O 1
ATOM 3422 N N . GLN A 1 419 ? 12.343 -20.521 -4.303 1.00 89.75 419 GLN A N 1
ATOM 3423 C CA . GLN A 1 419 ? 13.306 -21.153 -5.210 1.00 89.75 419 GLN A CA 1
ATOM 3424 C C . GLN A 1 419 ? 14.646 -21.505 -4.532 1.00 89.75 419 GLN A C 1
ATOM 3426 O O . GLN A 1 419 ? 15.510 -22.127 -5.146 1.00 89.75 419 GLN A O 1
ATOM 3431 N N . GLY A 1 420 ? 14.855 -21.121 -3.266 1.00 89.88 420 GLY A N 1
ATOM 3432 C CA . GLY A 1 420 ? 16.084 -21.427 -2.525 1.00 89.88 420 GLY A CA 1
ATOM 3433 C C . GLY A 1 420 ? 17.335 -20.700 -3.040 1.00 89.88 420 GLY A C 1
ATOM 3434 O O . GLY A 1 420 ? 18.443 -21.235 -2.963 1.00 89.88 420 GLY A O 1
ATOM 3435 N N . HIS A 1 421 ? 17.187 -19.480 -3.560 1.00 89.50 421 HIS A N 1
ATOM 3436 C CA . HIS A 1 421 ? 18.284 -18.668 -4.095 1.00 89.50 421 HIS A CA 1
ATOM 3437 C C . HIS A 1 421 ? 19.138 -18.018 -2.984 1.00 89.50 421 HIS A C 1
ATOM 3439 O O . HIS A 1 421 ? 19.115 -16.802 -2.766 1.00 89.50 421 HIS A O 1
ATOM 3445 N N . THR A 1 422 ? 19.937 -18.825 -2.279 1.00 90.81 422 THR A N 1
ATOM 3446 C CA . THR A 1 422 ? 20.656 -18.412 -1.056 1.00 90.81 422 THR A CA 1
ATOM 3447 C C . THR A 1 422 ? 21.601 -17.227 -1.262 1.00 90.81 422 THR A C 1
ATOM 3449 O O . THR A 1 422 ? 21.681 -16.349 -0.404 1.00 90.81 422 THR A O 1
ATOM 3452 N N . LEU A 1 423 ? 22.321 -17.149 -2.387 1.00 88.19 423 LEU A N 1
ATOM 3453 C CA . LEU A 1 423 ? 23.238 -16.031 -2.650 1.00 88.19 423 LEU A CA 1
ATOM 3454 C C . LEU A 1 423 ? 22.479 -14.701 -2.789 1.00 88.19 423 LEU A C 1
ATOM 3456 O O . LEU A 1 423 ? 22.916 -13.679 -2.263 1.00 88.19 423 LEU A O 1
ATOM 3460 N N . GLN A 1 424 ? 21.339 -14.716 -3.473 1.00 88.81 424 GLN A N 1
ATOM 3461 C CA . GLN A 1 424 ? 20.468 -13.564 -3.674 1.00 88.81 424 GLN A CA 1
ATOM 3462 C C . GLN A 1 424 ? 19.859 -13.120 -2.346 1.00 88.81 424 GLN A C 1
ATOM 3464 O O . GLN A 1 424 ? 19.863 -11.924 -2.062 1.00 88.81 424 GLN A O 1
ATOM 3469 N N . PHE A 1 425 ? 19.431 -14.063 -1.501 1.00 92.19 425 PHE A N 1
ATOM 3470 C CA . PHE A 1 425 ? 18.969 -13.754 -0.148 1.00 92.19 425 PHE A CA 1
ATOM 3471 C C . PHE A 1 425 ? 20.078 -13.114 0.701 1.00 92.19 425 PHE A C 1
ATOM 3473 O O . PHE A 1 425 ? 19.868 -12.077 1.323 1.00 92.19 425 PHE A O 1
ATOM 3480 N N . LYS A 1 426 ? 21.306 -13.649 0.671 1.00 91.50 426 LYS A N 1
ATOM 3481 C CA . LYS A 1 426 ? 22.436 -13.038 1.394 1.00 91.50 426 LYS A CA 1
ATOM 3482 C C . LYS A 1 426 ? 22.732 -11.614 0.917 1.00 91.50 426 LYS A C 1
ATOM 3484 O O . LYS A 1 426 ? 23.001 -10.730 1.729 1.00 91.50 426 LYS A O 1
ATOM 3489 N N . ARG A 1 427 ? 22.642 -11.370 -0.394 1.00 89.00 427 ARG A N 1
ATOM 3490 C CA . ARG A 1 427 ? 22.797 -10.029 -0.975 1.00 89.00 427 ARG A CA 1
ATOM 3491 C C . ARG A 1 427 ? 21.636 -9.087 -0.625 1.00 89.00 427 ARG A C 1
ATOM 3493 O O . ARG A 1 427 ? 21.891 -7.907 -0.407 1.00 89.00 427 ARG A O 1
ATOM 3500 N N . LEU A 1 428 ? 20.398 -9.587 -0.529 1.00 91.25 428 LEU A N 1
ATOM 3501 C CA . LEU A 1 428 ? 19.252 -8.834 0.002 1.00 91.25 428 LEU A CA 1
ATOM 3502 C C . LEU A 1 428 ? 19.575 -8.331 1.406 1.00 91.25 428 LEU A C 1
ATOM 3504 O O . LEU A 1 428 ? 19.585 -7.126 1.636 1.00 91.25 428 LEU A O 1
ATOM 3508 N N . VAL A 1 429 ? 19.905 -9.253 2.311 1.00 91.12 429 VAL A N 1
ATOM 3509 C CA . VAL A 1 429 ? 20.233 -8.941 3.705 1.00 91.12 429 VAL A CA 1
ATOM 3510 C C . VAL A 1 429 ? 21.380 -7.933 3.773 1.00 91.12 429 VAL A C 1
ATOM 3512 O O . VAL A 1 429 ? 21.255 -6.912 4.437 1.00 91.12 429 VAL A O 1
ATOM 3515 N N . SER A 1 430 ? 22.443 -8.135 2.994 1.00 87.06 430 SER A N 1
ATOM 3516 C CA . SER A 1 430 ? 23.548 -7.177 2.908 1.00 87.06 430 SER A CA 1
ATOM 3517 C C . SER A 1 430 ? 23.104 -5.774 2.489 1.00 87.06 430 SER A C 1
ATOM 3519 O O . SER A 1 430 ? 23.508 -4.798 3.120 1.00 87.06 430 SER A O 1
ATOM 3521 N N . SER A 1 431 ? 22.217 -5.653 1.497 1.00 87.06 431 SER A N 1
ATOM 3522 C CA . SER A 1 431 ? 21.698 -4.349 1.070 1.00 87.06 431 SER A CA 1
ATOM 3523 C C . SER A 1 431 ? 20.833 -3.650 2.128 1.00 87.06 431 SER A C 1
ATOM 3525 O O . SER A 1 431 ? 20.863 -2.424 2.200 1.00 87.06 431 SER A O 1
ATOM 3527 N N . LEU A 1 432 ? 20.130 -4.401 2.985 1.00 87.19 432 LEU A N 1
ATOM 3528 C CA . LEU A 1 432 ? 19.314 -3.842 4.073 1.00 87.19 432 LEU A CA 1
ATOM 3529 C C . LEU A 1 432 ? 20.157 -3.183 5.174 1.00 87.19 432 LEU A C 1
ATOM 3531 O O . LEU A 1 432 ? 19.677 -2.273 5.839 1.00 87.19 432 LEU A O 1
ATOM 3535 N N . PHE A 1 433 ? 21.402 -3.626 5.363 1.00 80.94 433 PHE A N 1
ATOM 3536 C CA . PHE A 1 433 ? 22.258 -3.156 6.459 1.00 80.94 433 PHE A CA 1
ATOM 3537 C C . PHE A 1 433 ? 23.412 -2.252 6.012 1.00 80.94 433 PHE A C 1
ATOM 3539 O O . PHE A 1 433 ? 23.869 -1.417 6.792 1.00 80.94 433 PHE A O 1
ATOM 3546 N N . GLN A 1 434 ? 23.897 -2.408 4.776 1.00 76.94 434 GLN A N 1
ATOM 3547 C CA . GLN A 1 434 ? 25.063 -1.677 4.261 1.00 76.94 434 GLN A CA 1
ATOM 3548 C C . GLN A 1 434 ? 24.709 -0.514 3.323 1.00 76.94 434 GLN A C 1
ATOM 3550 O O . GLN A 1 434 ? 25.597 0.246 2.940 1.00 76.94 434 GLN A O 1
ATOM 3555 N N . SER A 1 435 ? 23.445 -0.360 2.916 1.00 73.31 435 SER A N 1
ATOM 3556 C CA . SER A 1 435 ? 23.065 0.744 2.029 1.00 73.31 435 SER A CA 1
ATOM 3557 C C . SER A 1 435 ? 23.182 2.081 2.756 1.00 73.31 435 SER A C 1
ATOM 3559 O O . SER A 1 435 ? 22.426 2.334 3.687 1.00 73.31 435 SER A O 1
ATOM 3561 N N . GLY A 1 436 ? 24.064 2.973 2.288 1.00 65.50 436 GLY A N 1
ATOM 3562 C CA . GLY A 1 436 ? 24.223 4.326 2.842 1.00 65.50 436 GLY A CA 1
ATOM 3563 C C . GLY A 1 436 ? 22.920 5.132 2.909 1.00 65.50 436 GLY A C 1
ATOM 3564 O O . GLY A 1 436 ? 22.768 5.974 3.787 1.00 65.50 436 GLY A O 1
ATOM 3565 N N . GLN A 1 437 ? 21.945 4.818 2.049 1.00 71.50 437 GLN A N 1
ATOM 3566 C CA . GLN A 1 437 ? 20.612 5.430 2.075 1.00 71.50 437 GLN A CA 1
ATOM 3567 C C . GLN A 1 437 ? 19.785 5.046 3.309 1.00 71.50 437 GLN A C 1
ATOM 3569 O O . GLN A 1 437 ? 18.879 5.783 3.662 1.00 71.50 437 GLN A O 1
ATOM 3574 N N . LEU A 1 438 ? 20.079 3.912 3.956 1.00 73.56 438 LEU A N 1
ATOM 3575 C CA . LEU A 1 438 ? 19.410 3.450 5.179 1.00 73.56 438 LEU A CA 1
ATOM 3576 C C . LEU A 1 438 ? 20.175 3.832 6.459 1.00 73.56 438 LEU A C 1
ATOM 3578 O O . LEU A 1 438 ? 19.660 3.647 7.558 1.00 73.56 438 LEU A O 1
ATOM 3582 N N . ILE A 1 439 ? 21.407 4.334 6.320 1.00 64.12 439 ILE A N 1
ATOM 3583 C CA . ILE A 1 439 ? 22.309 4.659 7.436 1.00 64.12 439 ILE A CA 1
ATOM 3584 C C . ILE A 1 439 ? 22.061 6.083 7.956 1.00 64.12 439 ILE A C 1
ATOM 3586 O O . ILE A 1 439 ? 22.232 6.341 9.145 1.00 64.12 439 ILE A O 1
ATOM 3590 N N . HIS A 1 440 ? 21.616 7.000 7.093 1.00 55.78 440 HIS A N 1
ATOM 3591 C CA . HIS A 1 440 ? 21.331 8.386 7.462 1.00 55.78 440 HIS A CA 1
ATOM 3592 C C . HIS A 1 440 ? 19.883 8.559 7.917 1.00 55.78 440 HIS A C 1
ATOM 3594 O O . HIS A 1 440 ? 19.009 8.912 7.131 1.00 55.78 440 HIS A O 1
ATOM 3600 N N . ASN A 1 441 ? 19.645 8.329 9.202 1.00 54.69 441 ASN A N 1
ATOM 3601 C CA . ASN A 1 441 ? 18.445 8.807 9.868 1.00 54.69 441 ASN A CA 1
ATOM 3602 C C . ASN A 1 441 ? 18.878 9.772 10.970 1.00 54.69 441 ASN A C 1
ATOM 3604 O O . ASN A 1 441 ? 19.342 9.361 12.037 1.00 54.69 441 ASN A O 1
ATOM 3608 N N . ASP A 1 442 ? 18.753 11.064 10.691 1.00 54.72 442 ASP A N 1
ATOM 3609 C CA . ASP A 1 442 ? 18.997 12.109 11.670 1.00 54.72 442 ASP A CA 1
ATOM 3610 C C . ASP A 1 442 ? 17.805 12.142 12.639 1.00 54.72 442 ASP A C 1
ATOM 3612 O O . ASP A 1 442 ? 17.013 13.078 12.625 1.00 54.72 442 ASP A O 1
ATOM 3616 N N . ASN A 1 443 ? 17.685 11.165 13.549 1.00 54.22 443 ASN A N 1
ATOM 3617 C CA . ASN A 1 443 ? 16.847 11.344 14.749 1.00 54.22 443 ASN A CA 1
ATOM 3618 C C . ASN A 1 443 ? 17.270 12.612 15.529 1.00 54.22 443 ASN A C 1
ATOM 3620 O O . ASN A 1 443 ? 16.510 13.132 16.337 1.00 54.22 443 ASN A O 1
ATOM 3624 N N . TRP A 1 444 ? 18.471 13.132 15.256 1.00 55.06 444 TRP A N 1
ATOM 3625 C CA . TRP A 1 444 ? 18.988 14.398 15.764 1.00 55.06 444 TRP A CA 1
ATOM 3626 C C . TRP A 1 444 ? 18.309 15.626 15.131 1.00 55.06 444 TRP A C 1
ATOM 3628 O O . TRP A 1 444 ? 18.484 16.731 15.631 1.00 55.06 444 TRP A O 1
ATOM 3638 N N . SER A 1 445 ? 17.531 15.489 14.047 1.00 72.25 445 SER A N 1
ATOM 3639 C CA . SER A 1 445 ? 16.948 16.645 13.354 1.00 72.25 445 SER A CA 1
ATOM 3640 C C . SER A 1 445 ? 15.908 17.383 14.197 1.00 72.25 445 SER A C 1
ATOM 3642 O O . SER A 1 445 ? 15.832 18.606 14.105 1.00 72.25 445 SER A O 1
ATOM 3644 N N . LEU A 1 446 ? 15.134 16.662 15.022 1.00 80.56 446 LEU A N 1
ATOM 3645 C CA . LEU A 1 446 ? 14.125 17.274 15.892 1.00 80.56 446 LEU A CA 1
ATOM 3646 C C . LEU A 1 446 ? 14.784 18.016 17.062 1.00 80.56 446 LEU A C 1
ATOM 3648 O O . LEU A 1 446 ? 14.525 19.199 17.248 1.00 80.56 446 LEU A O 1
ATOM 3652 N N . SER A 1 447 ? 15.740 17.373 17.742 1.00 80.62 447 SER A N 1
ATOM 3653 C CA . SER A 1 447 ? 16.503 17.988 18.836 1.00 80.62 447 SER A CA 1
ATOM 3654 C C . SER A 1 447 ? 17.321 19.203 18.381 1.00 80.62 447 SER A C 1
ATOM 3656 O O . SER A 1 447 ? 17.448 20.178 19.111 1.00 80.62 447 SER A O 1
ATOM 3658 N N . ILE A 1 448 ? 17.845 19.191 17.149 1.00 83.25 448 ILE A N 1
ATOM 3659 C CA . ILE A 1 448 ? 18.539 20.353 16.563 1.00 83.25 448 ILE A CA 1
ATOM 3660 C C . ILE A 1 448 ? 17.565 21.516 16.308 1.00 83.25 448 ILE A C 1
ATOM 3662 O O . ILE A 1 448 ? 17.954 22.682 16.383 1.00 83.25 448 ILE A O 1
ATOM 3666 N N . TYR A 1 449 ? 16.308 21.228 15.965 1.00 87.00 449 TYR A N 1
ATOM 3667 C CA . TYR A 1 449 ? 15.288 22.262 15.784 1.00 87.00 449 TYR A CA 1
ATOM 3668 C C . TYR A 1 449 ? 14.768 22.785 17.125 1.00 87.00 449 TYR A C 1
ATOM 3670 O O . TYR A 1 449 ? 14.582 23.988 17.263 1.00 87.00 449 TYR A O 1
ATOM 3678 N N . GLU A 1 450 ? 14.626 21.919 18.129 1.00 85.75 450 GLU A N 1
ATOM 3679 C CA . GLU A 1 450 ? 14.356 22.301 19.521 1.00 85.75 450 GLU A CA 1
ATOM 3680 C C . GLU A 1 450 ? 15.409 23.271 20.055 1.00 85.75 450 GLU A C 1
ATOM 3682 O O . GLU A 1 450 ? 15.063 24.350 20.534 1.00 85.75 450 GLU A O 1
ATOM 3687 N N . GLU A 1 451 ? 16.691 22.921 19.917 1.00 87.12 451 GLU A N 1
ATOM 3688 C CA . GLU A 1 451 ? 17.814 23.771 20.319 1.00 87.12 451 GLU A CA 1
ATOM 3689 C C . GLU A 1 451 ? 17.769 25.115 19.580 1.00 87.12 451 GLU A C 1
ATOM 3691 O O . GLU A 1 451 ? 17.865 26.172 20.199 1.00 87.12 451 GLU A O 1
ATOM 3696 N N . PHE A 1 452 ? 17.493 25.094 18.272 1.00 89.12 452 PHE A N 1
ATOM 3697 C CA . PHE A 1 452 ? 17.344 26.309 17.474 1.00 89.12 452 PHE A CA 1
ATOM 3698 C C . PHE A 1 452 ? 16.179 27.202 17.938 1.00 89.12 452 PHE A C 1
ATOM 3700 O O . PHE A 1 452 ? 16.343 28.421 18.036 1.00 89.12 452 PHE A O 1
ATOM 3707 N N . ILE A 1 453 ? 15.009 26.627 18.239 1.00 88.25 453 ILE A N 1
ATOM 3708 C CA . ILE A 1 453 ? 13.863 27.378 18.772 1.00 88.25 453 ILE A CA 1
ATOM 3709 C C . ILE A 1 453 ? 14.215 27.957 20.144 1.00 88.25 453 ILE A C 1
ATOM 3711 O O . ILE A 1 453 ? 13.936 29.130 20.396 1.00 88.25 453 ILE A O 1
ATOM 3715 N N . SER A 1 454 ? 14.839 27.156 21.011 1.00 87.94 454 SER A N 1
ATOM 3716 C CA . SER A 1 454 ? 15.281 27.572 22.342 1.00 87.94 454 SER A CA 1
ATOM 3717 C C . SER A 1 454 ? 16.251 28.754 22.264 1.00 87.94 454 SER A C 1
ATOM 3719 O O . SER A 1 454 ? 16.047 29.751 22.954 1.00 87.94 454 SER A O 1
ATOM 3721 N N . ASP A 1 455 ? 17.243 28.698 21.374 1.00 88.19 455 ASP A N 1
ATOM 3722 C CA . ASP A 1 455 ? 18.218 29.775 21.168 1.00 88.19 455 ASP A CA 1
ATOM 3723 C C . ASP A 1 455 ? 17.573 31.058 20.630 1.00 88.19 455 ASP A C 1
ATOM 3725 O O . ASP A 1 455 ? 17.965 32.169 20.999 1.00 88.19 455 ASP A O 1
ATOM 3729 N N . CYS A 1 456 ? 16.565 30.925 19.764 1.00 87.31 456 CYS A N 1
ATOM 3730 C CA . CYS A 1 456 ? 15.871 32.070 19.181 1.00 87.31 456 CYS A CA 1
ATOM 3731 C C . CYS A 1 456 ? 14.862 32.706 20.149 1.00 87.31 456 CYS A C 1
ATOM 3733 O O . CYS A 1 456 ? 14.757 33.934 20.206 1.00 87.31 456 CYS A O 1
ATOM 3735 N N . ASN A 1 457 ? 14.090 31.899 20.885 1.00 85.00 457 ASN A N 1
ATOM 3736 C CA . ASN A 1 457 ? 13.064 32.371 21.812 1.00 85.00 457 ASN A CA 1
ATOM 3737 C C . ASN A 1 457 ? 12.791 31.362 22.955 1.00 85.00 457 ASN A C 1
ATOM 3739 O O . ASN A 1 457 ? 11.833 30.581 22.888 1.00 85.00 457 ASN A O 1
ATOM 3743 N N . PRO A 1 458 ? 13.548 31.444 24.067 1.00 84.06 458 PRO A N 1
ATOM 3744 C CA . PRO A 1 458 ? 13.451 30.495 25.180 1.00 84.06 458 PRO A CA 1
ATOM 3745 C C . PRO A 1 458 ? 12.070 30.448 25.847 1.00 84.06 458 PRO A C 1
ATOM 3747 O O . PRO A 1 458 ? 11.645 29.409 26.343 1.00 84.06 458 PRO A O 1
ATOM 3750 N N . LYS A 1 459 ? 11.349 31.579 25.879 1.00 83.62 459 LYS A N 1
ATOM 3751 C CA . LYS A 1 459 ? 10.008 31.640 26.486 1.00 83.62 459 LYS A CA 1
ATOM 3752 C C . LYS A 1 459 ? 8.992 30.872 25.655 1.00 83.62 459 LYS A C 1
ATOM 3754 O O . LYS A 1 459 ? 8.173 30.160 26.218 1.00 83.62 459 LYS A O 1
ATOM 3759 N N . LYS A 1 460 ? 9.064 31.017 24.329 1.00 81.12 460 LYS A N 1
ATOM 3760 C CA . LYS A 1 460 ? 8.150 30.337 23.412 1.00 81.12 460 LYS A CA 1
ATOM 3761 C C . LYS A 1 460 ? 8.421 28.838 23.368 1.00 81.12 460 LYS A C 1
ATOM 3763 O O . LYS A 1 460 ? 7.470 28.074 23.336 1.00 81.12 460 LYS A O 1
ATOM 3768 N N . TYR A 1 461 ? 9.688 28.429 23.459 1.00 82.44 461 TYR A N 1
ATOM 3769 C CA . TYR A 1 461 ? 10.082 27.024 23.581 1.00 82.44 461 TYR A CA 1
ATOM 3770 C C . TYR A 1 461 ? 9.392 26.311 24.757 1.00 82.44 461 TYR A C 1
ATOM 3772 O O . TYR A 1 461 ? 8.839 25.233 24.572 1.00 82.44 461 TYR A O 1
ATOM 3780 N N . LEU A 1 462 ? 9.331 26.942 25.938 1.00 81.75 462 LEU A N 1
ATOM 3781 C CA . LEU A 1 462 ? 8.661 26.373 27.119 1.00 81.75 462 LEU A CA 1
ATOM 3782 C C . LEU A 1 462 ? 7.143 26.168 26.943 1.00 81.75 462 LEU A C 1
ATOM 3784 O O . LEU A 1 462 ? 6.539 25.434 27.722 1.00 81.75 462 LEU A O 1
ATOM 3788 N N . GLU A 1 463 ? 6.521 26.807 25.949 1.00 81.75 463 GLU A N 1
ATOM 3789 C CA . GLU A 1 463 ? 5.103 26.618 25.618 1.00 81.75 463 GLU A CA 1
ATOM 3790 C C . GLU A 1 463 ? 4.873 25.414 24.680 1.00 81.75 463 GLU A C 1
ATOM 3792 O O . GLU A 1 463 ? 3.729 24.993 24.507 1.00 81.75 463 GLU A O 1
ATOM 3797 N N . ILE A 1 464 ? 5.927 24.839 24.083 1.00 79.19 464 ILE A N 1
ATOM 3798 C CA . ILE A 1 464 ? 5.818 23.757 23.097 1.00 79.19 464 ILE A CA 1
ATOM 3799 C C . ILE A 1 464 ? 5.902 22.394 23.793 1.00 79.19 464 ILE A C 1
ATOM 3801 O O . ILE A 1 464 ? 6.969 21.808 23.935 1.00 79.19 464 ILE A O 1
ATOM 3805 N N . ASN A 1 465 ? 4.754 21.847 24.187 1.00 75.94 465 ASN A N 1
ATOM 3806 C CA . ASN A 1 465 ? 4.656 20.486 24.738 1.00 75.94 465 ASN A CA 1
ATOM 3807 C C . ASN A 1 465 ? 4.465 19.390 23.665 1.00 75.94 465 ASN A C 1
ATOM 3809 O O . ASN A 1 465 ? 4.467 18.202 23.978 1.00 75.94 465 ASN A O 1
ATOM 3813 N N . GLN A 1 466 ? 4.261 19.776 22.404 1.00 78.94 466 GLN A N 1
ATOM 3814 C CA . GLN A 1 466 ? 3.918 18.867 21.300 1.00 78.94 466 GLN A CA 1
ATOM 3815 C C . GLN A 1 466 ? 5.137 18.177 20.676 1.00 78.94 466 GLN A C 1
ATOM 3817 O O . GLN A 1 466 ? 4.986 17.175 19.982 1.00 78.94 466 GLN A O 1
ATOM 3822 N N . ILE A 1 467 ? 6.347 18.689 20.908 1.00 78.25 467 ILE A N 1
ATOM 3823 C CA . ILE A 1 467 ? 7.568 18.131 20.320 1.00 78.25 467 ILE A CA 1
ATOM 3824 C C . ILE A 1 467 ? 7.865 16.730 20.873 1.00 78.25 467 ILE A C 1
ATOM 3826 O O . ILE A 1 467 ? 8.110 15.812 20.089 1.00 78.25 467 ILE A O 1
ATOM 3830 N N . ASP A 1 468 ? 7.744 16.538 22.189 1.00 78.50 468 ASP A N 1
ATOM 3831 C CA . ASP A 1 468 ? 7.888 15.220 22.822 1.00 78.50 468 ASP A CA 1
ATOM 3832 C C . ASP A 1 468 ? 6.886 14.214 22.232 1.00 78.50 468 ASP A C 1
ATOM 3834 O O . ASP A 1 468 ? 7.226 13.065 21.955 1.00 78.50 468 ASP A O 1
ATOM 3838 N N . GLN A 1 469 ? 5.664 14.671 21.928 1.00 79.69 469 GLN A N 1
ATOM 3839 C CA . GLN A 1 469 ? 4.644 13.840 21.282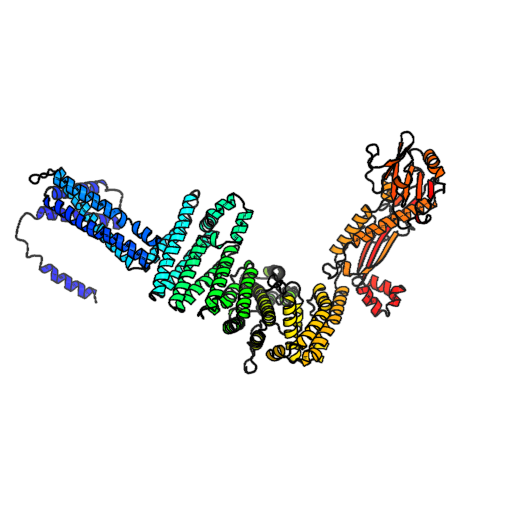 1.00 79.69 469 GLN A CA 1
ATOM 3840 C C . GLN A 1 469 ? 5.081 13.401 19.876 1.00 79.69 469 GLN A C 1
ATOM 3842 O O . GLN A 1 469 ? 4.896 12.241 19.512 1.00 79.69 469 GLN A O 1
ATOM 3847 N N . ILE A 1 470 ? 5.700 14.286 19.084 1.00 81.19 470 ILE A N 1
ATOM 3848 C CA . ILE A 1 470 ? 6.244 13.928 17.763 1.00 81.19 470 ILE A CA 1
ATOM 3849 C C . ILE A 1 470 ? 7.358 12.886 17.902 1.00 81.19 470 ILE A C 1
ATOM 3851 O O . ILE A 1 470 ? 7.358 11.899 17.159 1.00 81.19 470 ILE A O 1
ATOM 3855 N N . GLN A 1 471 ? 8.280 13.064 18.855 1.00 81.44 471 GLN A N 1
ATOM 3856 C CA . GLN A 1 471 ? 9.355 12.097 19.101 1.00 81.44 471 GLN A CA 1
ATOM 3857 C C . GLN A 1 471 ? 8.804 10.711 19.459 1.00 81.44 471 GLN A C 1
ATOM 3859 O O . GLN A 1 471 ? 9.315 9.702 18.970 1.00 81.44 471 GLN A O 1
ATOM 3864 N N . GLU A 1 472 ? 7.734 10.651 20.254 1.00 77.94 472 GLU A N 1
ATOM 3865 C CA . GLU A 1 472 ? 7.061 9.398 20.598 1.00 77.94 472 GLU A CA 1
ATOM 3866 C C . GLU A 1 472 ? 6.314 8.775 19.406 1.00 77.94 472 GLU A C 1
ATOM 3868 O O . GLU A 1 472 ? 6.266 7.551 19.283 1.00 77.94 472 GLU A O 1
ATOM 3873 N N . ILE A 1 473 ? 5.753 9.582 18.499 1.00 79.94 473 ILE A N 1
ATOM 3874 C CA . ILE A 1 473 ? 4.976 9.096 17.348 1.00 79.94 473 ILE A CA 1
ATOM 3875 C C . ILE A 1 473 ? 5.874 8.572 16.219 1.00 79.94 473 ILE A C 1
ATOM 3877 O O . ILE A 1 473 ? 5.531 7.558 15.606 1.00 79.94 473 ILE A O 1
ATOM 3881 N N . ILE A 1 474 ? 7.016 9.217 15.935 1.00 82.94 474 ILE A N 1
ATOM 3882 C CA . ILE A 1 474 ? 7.899 8.903 14.789 1.00 82.94 474 ILE A CA 1
ATOM 3883 C C . ILE A 1 474 ? 8.242 7.403 14.661 1.00 82.94 474 ILE A C 1
ATOM 3885 O O . ILE A 1 474 ? 8.045 6.840 13.576 1.00 82.94 474 ILE A O 1
ATOM 3889 N N . PRO A 1 475 ? 8.683 6.700 15.726 1.00 79.38 475 PRO A N 1
ATOM 3890 C CA . PRO A 1 475 ? 8.988 5.266 15.669 1.00 79.38 475 PRO A CA 1
ATOM 3891 C C . PRO A 1 475 ? 7.788 4.381 15.304 1.00 79.38 475 PRO A C 1
ATOM 3893 O O . PRO A 1 475 ? 7.949 3.188 15.034 1.00 79.38 475 PRO A O 1
ATOM 3896 N N . HIS A 1 476 ? 6.583 4.945 15.314 1.00 76.56 476 HIS A N 1
ATOM 3897 C CA . HIS A 1 476 ? 5.317 4.253 15.147 1.00 76.56 476 HIS A CA 1
ATOM 3898 C C . HIS A 1 476 ? 4.519 4.715 13.914 1.00 76.56 476 HIS A C 1
ATOM 3900 O O . HIS A 1 476 ? 3.394 4.255 13.707 1.00 76.56 476 HIS A O 1
ATOM 3906 N N . ILE A 1 477 ? 5.089 5.572 13.058 1.00 83.81 477 ILE A N 1
ATOM 3907 C CA . ILE A 1 477 ? 4.448 5.997 11.806 1.00 83.81 477 ILE A CA 1
ATOM 3908 C C . ILE A 1 477 ? 4.472 4.847 10.803 1.00 83.81 477 ILE A C 1
ATOM 3910 O O . ILE A 1 477 ? 5.537 4.420 10.352 1.00 83.81 477 ILE A O 1
ATOM 3914 N N . ARG A 1 478 ? 3.285 4.337 10.467 1.00 78.19 478 ARG A N 1
ATOM 3915 C CA . ARG A 1 478 ? 3.113 3.130 9.643 1.00 78.19 478 ARG A CA 1
ATOM 3916 C C . ARG A 1 478 ? 1.901 3.147 8.713 1.00 78.19 478 ARG A C 1
ATOM 3918 O O . ARG A 1 478 ? 1.791 2.279 7.855 1.00 78.19 478 ARG A O 1
ATOM 3925 N N . THR A 1 479 ? 1.006 4.123 8.842 1.00 81.00 479 THR A N 1
ATOM 3926 C CA . THR A 1 479 ? -0.062 4.397 7.866 1.00 81.00 479 THR A CA 1
ATOM 3927 C C . THR A 1 479 ? 0.136 5.779 7.257 1.00 81.00 479 THR A C 1
ATOM 3929 O O . THR A 1 479 ? 0.826 6.626 7.832 1.00 81.00 479 THR A O 1
ATOM 3932 N N . ILE A 1 480 ? -0.500 6.011 6.107 1.00 85.94 480 ILE A N 1
ATOM 3933 C CA . ILE A 1 480 ? -0.556 7.345 5.506 1.00 85.94 480 ILE A CA 1
ATOM 3934 C C . ILE A 1 480 ? -1.271 8.338 6.431 1.00 85.94 480 ILE A C 1
ATOM 3936 O O . ILE A 1 480 ? -0.835 9.476 6.544 1.00 85.94 480 ILE A O 1
ATOM 3940 N N . ASP A 1 481 ? -2.290 7.887 7.169 1.00 84.31 481 ASP A N 1
ATOM 3941 C CA . ASP A 1 481 ? -3.000 8.715 8.144 1.00 84.31 481 ASP A CA 1
ATOM 3942 C C . ASP A 1 481 ? -2.084 9.109 9.304 1.00 84.31 481 ASP A C 1
ATOM 3944 O O . ASP A 1 481 ? -1.980 10.289 9.608 1.00 84.31 481 ASP A O 1
ATOM 3948 N N . ASN A 1 482 ? -1.323 8.169 9.879 1.00 84.56 482 ASN A N 1
ATOM 3949 C CA . ASN A 1 482 ? -0.359 8.466 10.943 1.00 84.56 482 ASN A CA 1
ATOM 3950 C C . ASN A 1 482 ? 0.743 9.410 10.446 1.00 84.56 482 ASN A C 1
ATOM 3952 O O . ASN A 1 482 ? 1.189 10.280 11.193 1.00 84.56 482 ASN A O 1
ATOM 3956 N N . LEU A 1 483 ? 1.189 9.236 9.196 1.00 89.88 483 LEU A N 1
ATOM 3957 C CA . LEU A 1 483 ? 2.160 10.131 8.571 1.00 89.88 483 LEU A CA 1
ATOM 3958 C C . LEU A 1 483 ? 1.579 11.543 8.453 1.00 89.88 483 LEU A C 1
ATOM 3960 O O . LEU A 1 483 ? 2.203 12.497 8.908 1.00 89.88 483 LEU A O 1
ATOM 3964 N N . ASN A 1 484 ? 0.372 11.666 7.903 1.00 90.75 484 ASN A N 1
ATOM 3965 C CA . ASN A 1 484 ? -0.313 12.941 7.725 1.00 90.75 484 ASN A CA 1
ATOM 3966 C C . ASN A 1 484 ? -0.622 13.616 9.067 1.00 90.75 484 ASN A C 1
ATOM 3968 O O . ASN A 1 484 ? -0.412 14.819 9.197 1.00 90.75 484 ASN A O 1
ATOM 3972 N N . SER A 1 485 ? -1.063 12.866 10.080 1.00 88.00 485 SER A N 1
ATOM 3973 C CA . SER A 1 485 ? -1.290 13.375 11.435 1.00 88.00 485 SER A CA 1
ATOM 3974 C C . SER A 1 485 ? 0.001 13.885 12.073 1.00 88.00 485 SER A C 1
ATOM 3976 O O . SER A 1 485 ? 0.001 14.977 12.633 1.00 88.00 485 SER A O 1
ATOM 3978 N N . CYS A 1 486 ? 1.110 13.148 11.947 1.00 90.06 486 CYS A N 1
ATOM 3979 C CA . CYS A 1 486 ? 2.407 13.587 12.464 1.00 90.06 486 CYS A CA 1
ATOM 3980 C C . CYS A 1 486 ? 2.918 14.840 11.734 1.00 90.06 486 CYS A C 1
ATOM 3982 O O . CYS A 1 486 ? 3.346 15.798 12.374 1.00 90.06 486 CYS A O 1
ATOM 3984 N N . LEU A 1 487 ? 2.817 14.873 10.400 1.00 91.56 487 LEU A N 1
ATOM 3985 C CA . LEU A 1 487 ? 3.176 16.051 9.608 1.00 91.56 487 LEU A CA 1
ATOM 3986 C C . LEU A 1 487 ? 2.294 17.256 9.959 1.00 91.56 487 LEU A C 1
ATOM 3988 O O . LEU A 1 487 ? 2.816 18.352 10.093 1.00 91.56 487 LEU A O 1
ATOM 3992 N N . THR A 1 488 ? 0.991 17.065 10.175 1.00 92.88 488 THR A N 1
ATOM 3993 C CA . THR A 1 488 ? 0.077 18.147 10.586 1.00 92.88 488 THR A CA 1
ATOM 3994 C C . THR A 1 488 ? 0.472 18.712 11.946 1.00 92.88 488 THR A C 1
ATOM 3996 O O . THR A 1 488 ? 0.593 19.926 12.082 1.00 92.88 488 THR A O 1
ATOM 3999 N N . LEU A 1 489 ? 0.763 17.841 12.919 1.00 89.75 489 LEU A N 1
ATOM 4000 C CA . LEU A 1 489 ? 1.246 18.253 14.237 1.00 89.75 489 LEU A CA 1
ATOM 4001 C C . LEU A 1 489 ? 2.554 19.054 14.132 1.00 89.75 489 LEU A C 1
ATOM 4003 O O . LEU A 1 489 ? 2.713 20.071 14.802 1.00 89.75 489 LEU A O 1
ATOM 4007 N N . PHE A 1 490 ? 3.473 18.631 13.259 1.00 91.94 490 PHE A N 1
ATOM 4008 C CA . PHE A 1 490 ? 4.707 19.367 13.000 1.00 91.94 490 PHE A CA 1
ATOM 4009 C C . PHE A 1 490 ? 4.451 20.735 12.348 1.00 91.94 490 PHE A C 1
ATOM 4011 O O . PHE A 1 490 ? 5.015 21.734 12.788 1.00 91.94 490 PHE A O 1
ATOM 4018 N N . GLU A 1 491 ? 3.572 20.815 11.345 1.00 92.56 491 GLU A N 1
ATOM 4019 C CA . GLU A 1 491 ? 3.216 22.084 10.693 1.00 92.56 491 GLU A CA 1
ATOM 4020 C C . GLU A 1 491 ? 2.543 23.072 11.656 1.00 92.56 491 GLU A C 1
ATOM 4022 O O . GLU A 1 491 ? 2.725 24.284 11.532 1.00 92.56 491 GLU A O 1
ATOM 4027 N N . ASP A 1 492 ? 1.789 22.582 12.638 1.00 90.44 492 ASP A N 1
ATOM 4028 C CA . ASP A 1 492 ? 1.189 23.433 13.665 1.00 90.44 492 ASP A CA 1
ATOM 4029 C C . ASP A 1 492 ? 2.254 24.040 14.592 1.00 90.44 492 ASP A C 1
ATOM 4031 O O . ASP A 1 492 ? 2.173 25.227 14.922 1.00 90.44 492 ASP A O 1
ATOM 4035 N N . ILE A 1 493 ? 3.307 23.282 14.926 1.00 89.25 493 ILE A N 1
ATOM 4036 C CA . ILE A 1 493 ? 4.474 23.807 15.652 1.00 89.25 493 ILE A CA 1
ATOM 4037 C C . ILE A 1 493 ? 5.192 24.859 14.806 1.00 89.25 493 ILE A C 1
ATOM 4039 O O . ILE A 1 493 ? 5.470 25.944 15.315 1.00 89.25 493 ILE A O 1
ATOM 4043 N N . VAL A 1 494 ? 5.445 24.580 13.521 1.00 91.19 494 VAL A N 1
ATOM 4044 C CA . VAL A 1 494 ? 6.098 25.527 12.600 1.00 91.19 494 VAL A CA 1
ATOM 4045 C C . VAL A 1 494 ? 5.330 26.850 12.557 1.00 91.19 494 VAL A C 1
ATOM 4047 O O . VAL A 1 494 ? 5.913 27.902 12.813 1.00 91.19 494 VAL A O 1
ATOM 4050 N N . LYS A 1 495 ? 4.007 26.817 12.349 1.00 91.56 495 LYS A N 1
ATOM 4051 C CA . LYS A 1 495 ? 3.158 28.026 12.346 1.00 91.56 495 LYS A CA 1
ATOM 4052 C C . LYS A 1 495 ? 3.171 28.768 13.681 1.00 91.56 495 LYS A C 1
ATOM 4054 O O . LYS A 1 495 ? 3.032 29.991 13.708 1.00 91.56 495 LYS A O 1
ATOM 4059 N N . PHE A 1 496 ? 3.303 28.045 14.791 1.00 88.38 496 PHE A N 1
ATOM 4060 C CA . PHE A 1 496 ? 3.357 28.634 16.125 1.00 88.38 496 PHE A CA 1
ATOM 4061 C C . PHE A 1 496 ? 4.676 29.376 16.390 1.00 88.38 496 PHE A C 1
ATOM 4063 O O . PHE A 1 496 ? 4.664 30.420 17.050 1.00 88.38 496 PHE A O 1
ATOM 4070 N N . VAL A 1 497 ? 5.804 28.873 15.869 1.00 89.62 497 VAL A N 1
ATOM 4071 C CA . VAL A 1 497 ? 7.141 29.452 16.102 1.00 89.62 497 VAL A CA 1
ATOM 4072 C C . VAL A 1 497 ? 7.603 30.422 15.016 1.00 89.62 497 VAL A C 1
ATOM 4074 O O . VAL A 1 497 ? 8.342 31.350 15.334 1.00 89.62 497 VAL A O 1
ATOM 4077 N N . GLU A 1 498 ? 7.137 30.285 13.770 1.00 90.25 498 GLU A N 1
ATOM 4078 C CA . GLU A 1 498 ? 7.541 31.120 12.625 1.00 90.25 498 GLU A CA 1
ATOM 4079 C C . GLU A 1 498 ? 7.473 32.639 12.900 1.00 90.25 498 GLU A C 1
ATOM 4081 O O . GLU A 1 498 ? 8.430 33.346 12.559 1.00 90.25 498 GLU A O 1
ATOM 4086 N N . PRO A 1 499 ? 6.432 33.185 13.574 1.00 90.50 499 PRO A N 1
ATOM 4087 C CA . PRO A 1 499 ? 6.363 34.615 13.885 1.00 90.50 499 PRO A CA 1
ATOM 4088 C C . PRO A 1 499 ? 7.482 35.115 14.811 1.00 90.50 499 PRO A C 1
ATOM 4090 O O . PRO A 1 499 ? 7.672 36.324 14.941 1.00 90.50 499 PRO A O 1
ATOM 4093 N N . CYS A 1 500 ? 8.205 34.210 15.477 1.00 86.12 500 CYS A N 1
ATOM 4094 C CA . CYS A 1 500 ? 9.293 34.539 16.395 1.00 86.12 500 CYS A CA 1
ATOM 4095 C C . CYS A 1 500 ? 10.649 34.714 15.694 1.00 86.12 500 CYS A C 1
ATOM 4097 O O . CYS A 1 500 ? 11.604 35.142 16.342 1.00 86.12 500 CYS A O 1
ATOM 4099 N N . PHE A 1 501 ? 10.752 34.389 14.403 1.00 91.56 501 PHE A N 1
ATOM 4100 C CA . PHE A 1 501 ? 12.008 34.416 13.658 1.00 91.56 501 PHE A CA 1
ATOM 4101 C C . PHE A 1 501 ? 12.162 35.696 12.826 1.00 91.56 501 PHE A C 1
ATOM 4103 O O . PHE A 1 501 ? 11.232 36.151 12.157 1.00 91.56 501 PHE A O 1
ATOM 4110 N N . ASN A 1 502 ? 13.369 36.266 12.816 1.00 90.94 502 ASN A N 1
ATOM 4111 C CA . ASN A 1 502 ? 13.750 37.276 11.826 1.00 90.94 502 ASN A CA 1
ATOM 4112 C C . ASN A 1 502 ? 14.023 36.631 10.451 1.00 90.94 502 ASN A C 1
ATOM 4114 O O . ASN A 1 502 ? 14.142 35.416 10.345 1.00 90.94 502 ASN A O 1
ATOM 4118 N N . GLU A 1 503 ? 14.165 37.428 9.390 1.00 89.44 503 GLU A N 1
ATOM 4119 C CA . GLU A 1 503 ? 14.322 36.902 8.019 1.00 89.44 503 GLU A CA 1
ATOM 4120 C C . GLU A 1 503 ? 15.509 35.932 7.842 1.00 89.44 503 GLU A C 1
ATOM 4122 O O . GLU A 1 503 ? 15.377 34.930 7.147 1.00 89.44 503 GLU A O 1
ATOM 4127 N N . SER A 1 504 ? 16.639 36.162 8.522 1.00 89.88 504 SER A N 1
ATOM 4128 C CA . SER A 1 504 ? 17.794 35.245 8.481 1.00 89.88 504 SER A CA 1
ATOM 4129 C C . SER A 1 504 ? 17.517 33.935 9.228 1.00 89.88 504 SER A C 1
ATOM 4131 O O . SER A 1 504 ? 17.883 32.849 8.776 1.00 89.88 504 SER A O 1
ATOM 4133 N N . GLN A 1 505 ? 16.824 34.020 10.364 1.00 91.19 505 GLN A N 1
ATOM 4134 C CA . GLN A 1 505 ? 16.397 32.853 11.133 1.00 91.19 505 GLN A CA 1
ATOM 4135 C C . GLN A 1 505 ? 15.342 32.037 10.384 1.00 91.19 505 GLN A C 1
ATOM 4137 O O . GLN A 1 505 ? 15.388 30.818 10.461 1.00 91.19 505 GLN A O 1
ATOM 4142 N N . LYS A 1 506 ? 14.440 32.669 9.623 1.00 90.94 506 LYS A N 1
ATOM 4143 C CA . LYS A 1 506 ? 13.432 31.962 8.816 1.00 90.94 506 LYS A CA 1
ATOM 4144 C C . LYS A 1 506 ? 14.061 31.067 7.752 1.00 90.94 506 LYS A C 1
ATOM 4146 O O . LYS A 1 506 ? 13.605 29.947 7.555 1.00 90.94 506 LYS A O 1
ATOM 4151 N N . GLU A 1 507 ? 15.123 31.524 7.090 1.00 91.00 507 GLU A N 1
ATOM 4152 C CA . GLU A 1 507 ? 15.830 30.707 6.096 1.00 91.00 507 GLU A CA 1
ATOM 4153 C C . GLU A 1 507 ? 16.511 29.490 6.746 1.00 91.00 507 GLU A C 1
ATOM 4155 O O . GLU A 1 507 ? 16.377 28.367 6.258 1.00 91.00 507 GLU A O 1
ATOM 4160 N N . GLN A 1 508 ? 17.154 29.686 7.904 1.00 90.81 508 GLN A N 1
ATOM 4161 C CA . GLN A 1 508 ? 17.754 28.593 8.681 1.00 90.81 508 GLN A CA 1
ATOM 4162 C C . GLN A 1 508 ? 16.708 27.626 9.253 1.00 90.81 508 GLN A C 1
ATOM 4164 O O . GLN A 1 508 ? 16.930 26.414 9.253 1.00 90.81 508 GLN A O 1
ATOM 4169 N N . ALA A 1 509 ? 15.575 28.147 9.731 1.00 90.38 509 ALA A N 1
ATOM 4170 C CA . ALA A 1 509 ? 14.452 27.363 10.232 1.00 90.38 509 ALA A CA 1
ATOM 4171 C C . ALA A 1 509 ? 13.910 26.461 9.124 1.00 90.38 509 ALA A C 1
ATOM 4173 O O . ALA A 1 509 ? 13.834 25.250 9.309 1.00 90.38 509 ALA A O 1
ATOM 4174 N N . LYS A 1 510 ? 13.673 27.024 7.934 1.00 91.62 510 LYS A N 1
ATOM 4175 C CA . LYS A 1 510 ? 13.174 26.288 6.771 1.00 91.62 510 LYS A CA 1
ATOM 4176 C C . LYS A 1 510 ? 14.076 25.117 6.379 1.00 91.62 510 LYS A C 1
ATOM 4178 O O . LYS A 1 510 ? 13.578 24.025 6.122 1.00 91.62 510 LYS A O 1
ATOM 4183 N N . GLU A 1 511 ? 15.398 25.304 6.384 1.00 90.00 511 GLU A N 1
ATOM 4184 C CA . GLU A 1 511 ? 16.335 24.207 6.102 1.00 90.00 511 GLU A CA 1
ATOM 4185 C C . GLU A 1 511 ? 16.211 23.067 7.130 1.00 90.00 511 GLU A C 1
ATOM 4187 O O . GLU A 1 511 ? 16.239 21.889 6.766 1.00 90.00 511 GLU A O 1
ATOM 4192 N N . LYS A 1 512 ? 16.056 23.396 8.420 1.00 90.38 512 LYS A N 1
ATOM 4193 C CA . LYS A 1 512 ? 15.876 22.403 9.492 1.00 90.38 512 LYS A CA 1
ATOM 4194 C C . LYS A 1 512 ? 14.517 21.711 9.406 1.00 90.38 512 LYS A C 1
ATOM 4196 O O . LYS A 1 512 ? 14.447 20.493 9.555 1.00 90.38 512 LYS A O 1
ATOM 4201 N N . GLU A 1 513 ? 13.462 22.460 9.113 1.00 91.56 513 GLU A N 1
ATOM 4202 C CA . GLU A 1 513 ? 12.109 21.936 8.928 1.00 91.56 513 GLU A CA 1
ATOM 4203 C C . GLU A 1 513 ? 12.045 20.952 7.757 1.00 91.56 513 GLU A C 1
ATOM 4205 O O . GLU A 1 513 ? 11.483 19.866 7.892 1.00 91.56 513 GLU A O 1
ATOM 4210 N N . ASP A 1 514 ? 12.695 21.267 6.633 1.00 89.75 514 ASP A N 1
ATOM 4211 C CA . ASP A 1 514 ? 12.782 20.361 5.486 1.00 89.75 514 ASP A CA 1
ATOM 4212 C C . ASP A 1 514 ? 13.533 19.067 5.831 1.00 89.75 514 ASP A C 1
ATOM 4214 O O . ASP A 1 514 ? 13.148 17.988 5.370 1.00 89.75 514 ASP A O 1
ATOM 4218 N N . ARG A 1 515 ? 14.564 19.130 6.686 1.00 88.00 515 ARG A N 1
ATOM 4219 C CA . ARG A 1 515 ? 15.232 17.925 7.207 1.00 88.00 515 ARG A CA 1
ATOM 4220 C C . ARG A 1 515 ? 14.299 17.095 8.089 1.00 88.00 515 ARG A C 1
ATOM 4222 O O . ARG A 1 515 ? 14.259 15.882 7.917 1.00 88.00 515 ARG A O 1
ATOM 4229 N N . ILE A 1 516 ? 13.509 17.718 8.964 1.00 88.69 516 ILE A N 1
ATOM 4230 C CA . ILE A 1 516 ? 12.535 17.002 9.807 1.00 88.69 516 ILE A CA 1
ATOM 4231 C C . ILE A 1 516 ? 11.468 16.313 8.953 1.00 88.69 516 ILE A C 1
ATOM 4233 O O . ILE A 1 516 ? 11.208 15.126 9.152 1.00 88.69 516 ILE A O 1
ATOM 4237 N N . ARG A 1 517 ? 10.899 17.002 7.952 1.00 89.81 517 ARG A N 1
ATOM 4238 C CA . ARG A 1 517 ? 9.934 16.401 7.011 1.00 89.81 517 ARG A CA 1
ATOM 4239 C C . ARG A 1 517 ? 10.529 15.173 6.314 1.00 89.81 517 ARG A C 1
ATOM 4241 O O . ARG A 1 517 ? 9.858 14.146 6.182 1.00 89.81 517 ARG A O 1
ATOM 4248 N N . LYS A 1 518 ? 11.802 15.242 5.908 1.00 88.44 518 LYS A N 1
ATOM 4249 C CA . LYS A 1 518 ? 12.529 14.095 5.342 1.00 88.44 518 LYS A CA 1
ATOM 4250 C C . LYS A 1 518 ? 12.700 12.959 6.352 1.00 88.44 518 LYS A C 1
ATOM 4252 O O . LYS A 1 518 ? 12.419 11.821 5.985 1.00 88.44 518 LYS A O 1
ATOM 4257 N N . SER A 1 519 ? 13.077 13.241 7.601 1.00 86.94 519 SER A N 1
ATOM 4258 C CA . SER A 1 519 ? 13.208 12.233 8.667 1.00 86.94 519 SER A CA 1
ATOM 4259 C C . SER A 1 519 ? 11.879 11.532 8.975 1.00 86.94 519 SER A C 1
ATOM 4261 O O . SER A 1 519 ? 11.836 10.308 9.082 1.00 86.94 519 SER A O 1
ATOM 4263 N N . ILE A 1 520 ? 10.770 12.278 9.042 1.00 89.62 520 ILE A N 1
ATOM 4264 C CA . ILE A 1 520 ? 9.421 11.727 9.251 1.00 89.62 520 ILE A CA 1
ATOM 4265 C C . ILE A 1 520 ? 9.037 10.780 8.097 1.00 89.62 520 ILE A C 1
ATOM 4267 O O . ILE A 1 520 ? 8.626 9.639 8.327 1.00 89.62 520 ILE A O 1
ATOM 4271 N N . ASN A 1 521 ? 9.234 11.212 6.845 1.00 90.88 521 ASN A N 1
ATOM 4272 C CA . ASN A 1 521 ? 8.982 10.381 5.663 1.00 90.88 521 ASN A CA 1
ATOM 4273 C C . ASN A 1 521 ? 9.894 9.146 5.610 1.00 90.88 521 ASN A C 1
ATOM 4275 O O . ASN A 1 521 ? 9.451 8.058 5.232 1.00 90.88 521 ASN A O 1
ATOM 4279 N N . PHE A 1 522 ? 11.164 9.296 5.991 1.00 89.75 522 PHE A N 1
ATOM 4280 C CA . PHE A 1 522 ? 12.112 8.193 6.096 1.00 89.75 522 PHE A CA 1
ATOM 4281 C C . PHE A 1 522 ? 11.642 7.164 7.128 1.00 89.75 522 PHE A C 1
ATOM 4283 O O . PHE A 1 522 ? 11.595 5.977 6.809 1.00 89.75 522 PHE A O 1
ATOM 4290 N N . ALA A 1 523 ? 11.233 7.600 8.324 1.00 88.19 523 ALA A N 1
ATOM 4291 C CA . ALA A 1 523 ? 10.737 6.719 9.377 1.00 88.19 523 ALA A CA 1
ATOM 4292 C C . ALA A 1 523 ? 9.527 5.898 8.907 1.00 88.19 523 ALA A C 1
ATOM 4294 O O . ALA A 1 523 ? 9.497 4.683 9.107 1.00 88.19 523 ALA A O 1
ATOM 4295 N N . PHE A 1 524 ? 8.584 6.525 8.196 1.00 90.25 524 PHE A N 1
ATOM 4296 C CA . PHE A 1 524 ? 7.455 5.823 7.584 1.00 90.25 524 PHE A CA 1
ATOM 4297 C C . PHE A 1 524 ? 7.908 4.749 6.580 1.00 90.25 524 PHE A C 1
ATOM 4299 O O . PHE A 1 524 ? 7.530 3.582 6.699 1.00 90.25 524 PHE A O 1
ATOM 4306 N N . LYS A 1 525 ? 8.766 5.106 5.613 1.00 91.81 525 LYS A N 1
ATOM 4307 C CA . LYS A 1 525 ? 9.314 4.166 4.612 1.00 91.81 525 LYS A CA 1
ATOM 4308 C C . LYS A 1 525 ? 10.097 3.021 5.266 1.00 91.81 525 LYS A C 1
ATOM 4310 O O . LYS A 1 525 ? 9.975 1.866 4.861 1.00 91.81 525 LYS A O 1
ATOM 4315 N N . PHE A 1 526 ? 10.877 3.324 6.300 1.00 90.25 526 PHE A N 1
ATOM 4316 C CA . PHE A 1 526 ? 11.687 2.351 7.024 1.00 90.25 526 PHE A CA 1
ATOM 4317 C C . PHE A 1 526 ? 10.836 1.385 7.851 1.00 90.25 526 PHE A C 1
ATOM 4319 O O . PHE A 1 526 ? 11.094 0.182 7.845 1.00 90.25 526 PHE A O 1
ATOM 4326 N N . ASN A 1 527 ? 9.785 1.873 8.512 1.00 87.06 527 ASN A N 1
ATOM 4327 C CA . ASN A 1 527 ? 8.843 1.014 9.226 1.00 87.06 527 ASN A CA 1
ATOM 4328 C C . ASN A 1 527 ? 8.081 0.086 8.266 1.00 87.06 527 ASN A C 1
ATOM 4330 O O . ASN A 1 527 ? 7.945 -1.098 8.563 1.00 87.06 527 ASN A O 1
ATOM 4334 N N . ASN A 1 528 ? 7.694 0.571 7.080 1.00 88.38 528 ASN A N 1
ATOM 4335 C CA . ASN A 1 528 ? 7.125 -0.281 6.029 1.00 88.38 528 ASN A CA 1
ATOM 4336 C C . ASN A 1 528 ? 8.105 -1.377 5.580 1.00 88.38 528 ASN A C 1
ATOM 4338 O O . ASN A 1 528 ? 7.722 -2.539 5.460 1.00 88.38 528 ASN A O 1
ATOM 4342 N N . LEU A 1 529 ? 9.389 -1.044 5.409 1.00 91.06 529 LEU A N 1
ATOM 4343 C CA . LEU A 1 529 ? 10.418 -2.037 5.094 1.00 91.06 529 LEU A CA 1
ATOM 4344 C C . LEU A 1 529 ? 10.573 -3.084 6.211 1.00 91.06 529 LEU A C 1
ATOM 4346 O O . LEU A 1 529 ? 10.718 -4.268 5.909 1.00 91.06 529 LEU A O 1
ATOM 4350 N N . LYS A 1 530 ? 10.498 -2.694 7.492 1.00 89.62 530 LYS A N 1
ATOM 4351 C CA . LYS A 1 530 ? 10.509 -3.656 8.610 1.00 89.62 530 LYS A CA 1
ATOM 4352 C C . LYS A 1 530 ? 9.345 -4.639 8.525 1.00 89.62 530 LYS A C 1
ATOM 4354 O O . LYS A 1 530 ? 9.559 -5.829 8.745 1.00 89.62 530 LYS A O 1
ATOM 4359 N N . ASP A 1 531 ? 8.155 -4.170 8.161 1.00 87.94 531 ASP A N 1
ATOM 4360 C CA . ASP A 1 531 ? 6.972 -5.024 8.007 1.00 87.94 531 ASP A CA 1
ATOM 4361 C C . ASP A 1 531 ? 7.150 -6.041 6.873 1.00 87.94 531 ASP A C 1
ATOM 4363 O O . ASP A 1 531 ? 6.863 -7.228 7.051 1.00 87.94 531 ASP A O 1
ATOM 4367 N N . ILE A 1 532 ? 7.728 -5.618 5.743 1.00 90.75 532 ILE A N 1
ATOM 4368 C CA . ILE A 1 532 ? 8.074 -6.516 4.631 1.00 90.75 532 ILE A CA 1
ATOM 4369 C C . ILE A 1 532 ? 9.066 -7.591 5.087 1.00 90.75 532 ILE A C 1
ATOM 4371 O O . ILE A 1 532 ? 8.881 -8.769 4.784 1.00 90.75 532 ILE A O 1
ATOM 4375 N N . ILE A 1 533 ? 10.117 -7.218 5.824 1.00 93.00 533 ILE A N 1
ATOM 4376 C CA . ILE A 1 533 ? 11.137 -8.171 6.289 1.00 93.00 533 ILE A CA 1
ATOM 4377 C C . ILE A 1 533 ? 10.597 -9.104 7.378 1.00 93.00 533 ILE A C 1
ATOM 4379 O O . ILE A 1 533 ? 10.956 -10.287 7.411 1.00 93.00 533 ILE A O 1
ATOM 4383 N N . PHE A 1 534 ? 9.687 -8.621 8.224 1.00 92.06 534 PHE A N 1
ATOM 4384 C CA . PHE A 1 534 ? 8.954 -9.459 9.166 1.00 92.06 534 PHE A CA 1
ATOM 4385 C C . PHE A 1 534 ? 8.113 -10.506 8.421 1.00 92.06 534 PHE A C 1
ATOM 4387 O O . PHE A 1 534 ? 8.214 -11.698 8.714 1.00 92.06 534 PHE A O 1
ATOM 4394 N N . GLY A 1 535 ? 7.368 -10.086 7.393 1.00 91.31 535 GLY A N 1
ATOM 4395 C CA . GLY A 1 535 ? 6.611 -10.990 6.526 1.00 91.31 535 GLY A CA 1
ATOM 4396 C C . GLY A 1 535 ? 7.483 -11.967 5.746 1.00 91.31 535 GLY A C 1
ATOM 4397 O O . GLY A 1 535 ? 7.149 -13.144 5.636 1.00 91.31 535 GLY A O 1
ATOM 4398 N N . ALA A 1 536 ? 8.644 -11.526 5.259 1.00 93.19 536 ALA A N 1
ATOM 4399 C CA . ALA A 1 536 ? 9.586 -12.391 4.553 1.00 93.19 536 ALA A CA 1
ATOM 4400 C C . ALA A 1 536 ? 10.131 -13.486 5.473 1.00 93.19 536 ALA A C 1
ATOM 4402 O O . ALA A 1 536 ? 10.290 -14.630 5.057 1.00 93.19 536 ALA A O 1
ATOM 4403 N N . SER A 1 537 ? 10.365 -13.150 6.741 1.00 94.81 537 SER A N 1
ATOM 4404 C CA . SER A 1 537 ? 10.819 -14.108 7.747 1.00 94.81 537 SER A CA 1
ATOM 4405 C C . SER A 1 537 ? 9.718 -15.101 8.127 1.00 94.81 537 SER A C 1
ATOM 4407 O O . SER A 1 537 ? 9.995 -16.290 8.247 1.00 94.81 537 SER A O 1
ATOM 4409 N N . ALA A 1 538 ? 8.461 -14.656 8.226 1.00 93.94 538 ALA A N 1
ATOM 4410 C CA . ALA A 1 538 ? 7.315 -15.556 8.358 1.00 93.94 538 ALA A CA 1
ATOM 4411 C C . ALA A 1 538 ? 7.195 -16.497 7.141 1.00 93.94 538 ALA A C 1
ATOM 4413 O O . ALA A 1 538 ? 6.993 -17.700 7.293 1.00 93.94 538 ALA A O 1
ATOM 4414 N N . TYR A 1 539 ? 7.406 -15.986 5.927 1.00 94.62 539 TYR A N 1
ATOM 4415 C CA . TYR A 1 539 ? 7.404 -16.803 4.712 1.00 94.62 539 TYR A CA 1
ATOM 4416 C C . TYR A 1 539 ? 8.574 -17.806 4.670 1.00 94.62 539 TYR A C 1
ATOM 4418 O O . TYR A 1 539 ? 8.404 -18.929 4.192 1.00 94.62 539 TYR A O 1
ATOM 4426 N N . CYS A 1 540 ? 9.740 -17.469 5.239 1.00 96.50 540 CYS A N 1
ATOM 4427 C CA . CYS A 1 540 ? 10.817 -18.439 5.457 1.00 96.50 540 CYS A CA 1
ATOM 4428 C C . CYS A 1 540 ? 10.362 -19.610 6.337 1.00 96.50 540 CYS A C 1
ATOM 4430 O O . CYS A 1 540 ? 10.712 -20.743 6.023 1.00 96.50 540 CYS A O 1
ATOM 4432 N N . ILE A 1 541 ? 9.567 -19.376 7.389 1.00 95.44 541 ILE A N 1
ATOM 4433 C CA . ILE A 1 541 ? 9.021 -20.459 8.228 1.00 95.44 541 ILE A CA 1
ATOM 4434 C C . ILE A 1 541 ? 8.111 -21.363 7.395 1.00 95.44 541 ILE A C 1
ATOM 4436 O O . ILE A 1 541 ? 8.288 -22.580 7.390 1.00 95.44 541 ILE A O 1
ATOM 4440 N N . PHE A 1 542 ? 7.201 -20.774 6.615 1.00 94.50 542 PHE A N 1
ATOM 4441 C CA . PHE A 1 542 ? 6.316 -21.525 5.722 1.00 94.50 542 PHE A CA 1
ATOM 4442 C C . PHE A 1 542 ? 7.073 -22.399 4.715 1.00 94.50 542 PHE A C 1
ATOM 4444 O O . PHE A 1 542 ? 6.705 -23.551 4.495 1.00 94.50 542 PHE A O 1
ATOM 4451 N N . LYS A 1 543 ? 8.170 -21.888 4.144 1.00 95.38 543 LYS A N 1
ATOM 4452 C CA . LYS A 1 543 ? 9.042 -22.637 3.221 1.00 95.38 543 LYS A CA 1
ATOM 4453 C C . LYS A 1 543 ? 10.146 -23.447 3.914 1.00 95.38 543 LYS A C 1
ATOM 4455 O O . LYS A 1 543 ? 11.019 -23.972 3.223 1.00 95.38 543 LYS A O 1
ATOM 4460 N N . GLN A 1 544 ? 10.128 -23.549 5.246 1.00 95.25 544 GLN A N 1
ATOM 4461 C CA . GLN A 1 544 ? 11.122 -24.260 6.065 1.00 95.25 544 GLN A CA 1
ATOM 4462 C C . GLN A 1 544 ? 12.581 -23.809 5.815 1.00 95.25 544 GLN A C 1
ATOM 4464 O O . GLN A 1 544 ? 13.518 -24.603 5.853 1.00 95.25 544 GLN A O 1
ATOM 4469 N N . LYS A 1 545 ? 12.793 -22.514 5.555 1.00 96.38 545 LYS A N 1
ATOM 4470 C CA . LYS A 1 545 ? 14.100 -21.863 5.337 1.00 96.38 545 LYS A CA 1
ATOM 4471 C C . LYS A 1 545 ? 14.604 -21.157 6.599 1.00 96.38 545 LYS A C 1
ATOM 4473 O O . LYS A 1 545 ? 14.841 -19.949 6.612 1.00 96.38 545 LYS A O 1
ATOM 4478 N N . TYR A 1 546 ? 14.747 -21.898 7.695 1.00 95.81 546 TYR A N 1
ATOM 4479 C CA . TYR A 1 546 ? 15.202 -21.348 8.981 1.00 95.81 546 TYR A CA 1
ATOM 4480 C C . TYR A 1 546 ? 16.650 -20.834 8.951 1.00 95.81 546 TYR A C 1
ATOM 4482 O O . TYR A 1 546 ? 16.990 -19.888 9.661 1.00 95.81 546 TYR A O 1
ATOM 4490 N N . ASP A 1 547 ? 17.490 -21.385 8.076 1.00 95.38 547 ASP A N 1
ATOM 4491 C CA . ASP A 1 547 ? 18.854 -20.914 7.825 1.00 95.38 547 ASP A CA 1
ATOM 4492 C C . ASP A 1 547 ? 18.890 -19.465 7.302 1.00 95.38 547 ASP A C 1
ATOM 4494 O O . ASP A 1 547 ? 19.807 -18.701 7.613 1.00 95.38 547 ASP A O 1
ATOM 4498 N N . TYR A 1 548 ? 17.862 -19.041 6.559 1.00 96.56 548 TYR A N 1
ATOM 4499 C CA . TYR A 1 548 ? 17.745 -17.666 6.063 1.00 96.56 548 TYR A CA 1
ATOM 4500 C C . TYR A 1 548 ? 17.426 -16.698 7.204 1.00 96.56 548 TYR A C 1
ATOM 4502 O O . TYR A 1 548 ? 18.015 -15.617 7.287 1.00 96.56 548 TYR A O 1
ATOM 4510 N N . ILE A 1 549 ? 16.546 -17.106 8.121 1.00 96.19 549 ILE A N 1
ATOM 4511 C CA . ILE A 1 549 ? 16.233 -16.342 9.335 1.00 96.19 549 ILE A CA 1
ATOM 4512 C C . ILE A 1 549 ? 17.490 -16.212 10.202 1.00 96.19 549 ILE A C 1
ATOM 4514 O O . ILE A 1 549 ? 17.838 -15.105 10.611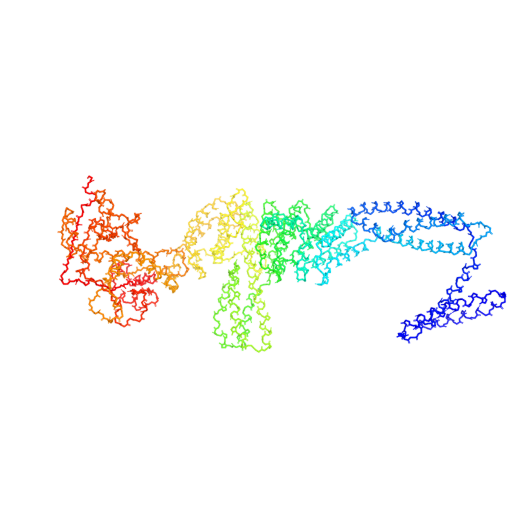 1.00 96.19 549 ILE A O 1
ATOM 4518 N N . GLN A 1 550 ? 18.219 -17.312 10.418 1.00 94.56 550 GLN A N 1
ATOM 4519 C CA . GLN A 1 550 ? 19.47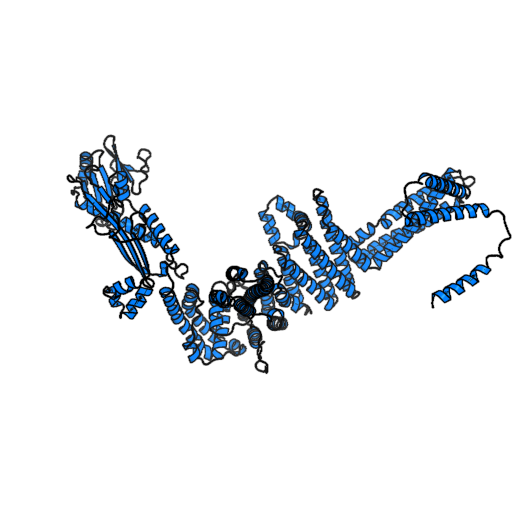9 -17.306 11.164 1.00 94.56 550 GLN A CA 1
ATOM 4520 C C . GLN A 1 550 ? 20.492 -16.323 10.554 1.00 94.56 550 GLN A C 1
ATOM 4522 O O . GLN A 1 550 ? 21.115 -15.539 11.275 1.00 94.56 550 GLN A O 1
ATOM 4527 N N . TYR A 1 551 ? 20.637 -16.333 9.225 1.00 94.12 551 TYR A N 1
ATOM 4528 C CA . TYR A 1 551 ? 21.533 -15.417 8.523 1.00 94.12 551 TYR A CA 1
ATOM 4529 C C . TYR A 1 551 ? 21.124 -13.950 8.711 1.00 94.12 551 TYR A C 1
ATOM 4531 O O . TYR A 1 551 ? 21.971 -13.125 9.050 1.00 94.12 551 TYR A O 1
ATOM 4539 N N . LEU A 1 552 ? 19.834 -13.625 8.551 1.00 93.88 552 LEU A N 1
ATOM 4540 C CA . LEU A 1 552 ? 19.297 -12.279 8.788 1.00 93.88 552 LEU A CA 1
ATOM 4541 C C . LEU A 1 552 ? 19.573 -11.811 10.224 1.00 93.88 552 LEU A C 1
ATOM 4543 O O . LEU A 1 552 ? 20.023 -10.690 10.449 1.00 93.88 552 LEU A O 1
ATOM 4547 N N . TRP A 1 553 ? 19.330 -12.683 11.199 1.00 91.69 553 TRP A N 1
ATOM 4548 C CA . TRP A 1 553 ? 19.481 -12.387 12.619 1.00 91.69 553 TRP A CA 1
ATOM 4549 C C . TRP A 1 553 ? 20.918 -12.097 13.040 1.00 91.69 553 TRP A C 1
ATOM 4551 O O . TRP A 1 553 ? 21.124 -11.254 13.919 1.00 91.69 553 TRP A O 1
ATOM 4561 N N . ASN A 1 554 ? 21.884 -12.796 12.451 1.00 88.56 554 ASN A N 1
ATOM 4562 C CA . ASN A 1 554 ? 23.290 -12.729 12.844 1.00 88.56 554 ASN A CA 1
ATOM 4563 C C . ASN A 1 554 ? 24.124 -11.804 11.947 1.00 88.56 554 ASN A C 1
ATOM 4565 O O . ASN A 1 554 ? 25.308 -11.627 12.211 1.00 88.56 554 ASN A O 1
ATOM 4569 N N . TYR A 1 555 ? 23.522 -11.187 10.923 1.00 87.88 555 TYR A N 1
ATOM 4570 C CA . TYR A 1 555 ? 24.246 -10.369 9.950 1.00 87.88 555 TYR A CA 1
ATOM 4571 C C . TYR A 1 555 ? 25.003 -9.191 10.583 1.00 87.88 555 TYR A C 1
ATOM 4573 O O . TYR A 1 555 ? 26.188 -9.013 10.319 1.00 87.88 555 TYR A O 1
ATOM 4581 N N . ASN A 1 556 ? 24.333 -8.405 11.433 1.00 78.62 556 ASN A N 1
ATOM 4582 C CA . ASN A 1 556 ? 24.930 -7.217 12.059 1.00 78.62 556 ASN A CA 1
ATOM 4583 C C . ASN A 1 556 ? 25.969 -7.544 13.133 1.00 78.62 556 ASN A C 1
ATOM 4585 O O . ASN A 1 556 ? 26.849 -6.735 13.401 1.00 78.62 556 ASN A O 1
ATOM 4589 N N . GLN A 1 557 ? 25.841 -8.696 13.789 1.00 75.81 557 GLN A N 1
ATOM 4590 C CA . GLN A 1 557 ? 26.696 -9.060 14.913 1.00 75.81 557 GLN A CA 1
ATOM 4591 C C . GLN A 1 557 ? 26.992 -10.569 14.885 1.00 75.81 557 GLN A C 1
ATOM 4593 O O . GLN A 1 557 ? 26.406 -11.320 15.671 1.00 75.81 557 GLN A O 1
ATOM 4598 N N . PRO A 1 558 ? 27.869 -11.030 13.971 1.00 77.75 558 PRO A N 1
ATOM 4599 C CA . PRO A 1 558 ? 28.369 -12.400 13.981 1.00 77.75 558 PRO A CA 1
ATOM 4600 C C . PRO A 1 558 ? 29.002 -12.755 15.331 1.00 77.75 558 PRO A C 1
ATOM 4602 O O . PRO A 1 558 ? 29.532 -11.883 16.024 1.00 77.75 558 PRO A O 1
ATOM 4605 N N . SER A 1 559 ? 28.975 -14.035 15.706 1.00 71.75 559 SER A N 1
ATOM 4606 C CA . SER A 1 559 ? 29.496 -14.509 17.000 1.00 71.75 559 SER A CA 1
ATOM 4607 C C . SER A 1 559 ? 30.998 -14.274 17.193 1.00 71.75 559 SER A C 1
ATOM 4609 O O . SER A 1 559 ? 31.474 -14.253 18.321 1.00 71.75 559 SER A O 1
ATOM 4611 N N . ASP A 1 560 ? 31.739 -14.114 16.100 1.00 75.19 560 ASP A N 1
ATOM 4612 C CA . ASP A 1 560 ? 33.174 -13.837 16.044 1.00 75.19 560 ASP A CA 1
ATOM 4613 C C . ASP A 1 560 ? 33.497 -12.352 15.790 1.00 75.19 560 ASP A C 1
ATOM 4615 O O . ASP A 1 560 ? 34.666 -11.989 15.649 1.00 75.19 560 ASP A O 1
ATOM 4619 N N . SER A 1 561 ? 32.485 -11.476 15.743 1.00 77.06 561 SER A N 1
ATOM 4620 C CA . SER A 1 561 ? 32.693 -10.051 15.484 1.00 77.06 561 SER A CA 1
ATOM 4621 C C . SER A 1 561 ? 33.375 -9.353 16.659 1.00 77.06 561 SER A C 1
ATOM 4623 O O . SER A 1 561 ? 32.873 -9.349 17.783 1.00 77.06 561 SER A O 1
ATOM 4625 N N . ASN A 1 562 ? 34.488 -8.680 16.373 1.00 72.50 562 ASN A N 1
ATOM 4626 C CA . ASN A 1 562 ? 35.200 -7.797 17.298 1.00 72.50 562 ASN A CA 1
ATOM 4627 C C . ASN A 1 562 ? 34.738 -6.326 17.218 1.00 72.50 562 ASN A C 1
ATOM 4629 O O . ASN A 1 562 ? 35.259 -5.487 17.951 1.00 72.50 562 ASN A O 1
ATOM 4633 N N . VAL A 1 563 ? 33.780 -6.008 16.338 1.00 71.25 563 VAL A N 1
ATOM 4634 C CA . VAL A 1 563 ? 33.222 -4.660 16.141 1.00 71.25 563 VAL A CA 1
ATOM 4635 C C . VAL A 1 563 ? 31.735 -4.665 16.494 1.00 71.25 563 VAL A C 1
ATOM 4637 O O . VAL A 1 563 ? 31.008 -5.596 16.145 1.00 71.25 563 VAL A O 1
ATOM 4640 N N . ILE A 1 564 ? 31.275 -3.624 17.189 1.00 66.69 564 ILE A N 1
ATOM 4641 C CA . ILE A 1 564 ? 29.852 -3.398 17.475 1.00 66.69 564 ILE A CA 1
ATOM 4642 C C . ILE A 1 564 ? 29.254 -2.607 16.312 1.00 66.69 564 ILE A C 1
ATOM 4644 O O . ILE A 1 564 ? 29.754 -1.535 15.969 1.00 66.69 564 ILE A O 1
ATOM 4648 N N . TRP A 1 565 ? 28.190 -3.129 15.706 1.00 65.50 565 TRP A N 1
ATOM 4649 C CA . TRP A 1 565 ? 27.475 -2.430 14.639 1.00 65.50 565 TRP A CA 1
ATOM 4650 C C . TRP A 1 565 ? 26.481 -1.413 15.218 1.00 65.50 565 TRP A C 1
ATOM 4652 O O . TRP A 1 565 ? 25.686 -1.759 16.090 1.00 65.50 565 TRP A O 1
ATOM 4662 N N . ILE A 1 566 ? 26.523 -0.162 14.738 1.00 60.81 566 ILE A N 1
ATOM 4663 C CA . ILE A 1 566 ? 25.788 0.982 15.324 1.00 60.81 566 ILE A CA 1
ATOM 4664 C C . ILE A 1 566 ? 24.568 1.409 14.469 1.00 60.81 566 ILE A C 1
ATOM 4666 O O . ILE A 1 566 ? 23.773 2.239 14.900 1.00 60.81 566 ILE A O 1
ATOM 4670 N N . ASN A 1 567 ? 24.352 0.833 13.277 1.00 66.06 567 ASN A N 1
ATOM 4671 C CA . ASN A 1 567 ? 23.229 1.242 12.414 1.00 66.06 567 ASN A CA 1
ATOM 4672 C C . ASN A 1 567 ? 21.871 0.701 12.890 1.00 66.06 567 ASN A C 1
ATOM 4674 O O . ASN A 1 567 ? 21.788 -0.266 13.650 1.00 66.06 567 ASN A O 1
ATOM 4678 N N . HIS A 1 568 ? 20.793 1.294 12.365 1.00 69.31 568 HIS A N 1
ATOM 4679 C CA . HIS A 1 568 ? 19.428 0.823 12.582 1.00 69.31 568 HIS A CA 1
ATOM 4680 C C . HIS A 1 568 ? 19.256 -0.650 12.203 1.00 69.31 568 HIS A C 1
ATOM 4682 O O . HIS A 1 568 ? 19.599 -1.077 11.101 1.00 69.31 568 HIS A O 1
ATOM 4688 N N . ASP A 1 569 ? 18.674 -1.422 13.120 1.00 79.50 569 ASP A N 1
ATOM 4689 C CA . ASP A 1 569 ? 18.333 -2.813 12.859 1.00 79.50 569 ASP A CA 1
ATOM 4690 C C . ASP A 1 569 ? 16.971 -2.919 12.163 1.00 79.50 569 ASP A C 1
ATOM 4692 O O . ASP A 1 569 ? 15.996 -2.265 12.555 1.00 79.50 569 ASP A O 1
ATOM 4696 N N . ILE A 1 570 ? 16.910 -3.757 11.129 1.00 86.94 570 ILE A N 1
ATOM 4697 C CA . ILE A 1 570 ? 15.668 -4.081 10.428 1.00 86.94 570 ILE A CA 1
ATOM 4698 C C . ILE A 1 570 ? 14.858 -5.135 11.188 1.00 86.94 570 ILE A C 1
ATOM 4700 O O . ILE A 1 570 ? 13.638 -5.192 11.053 1.00 86.94 570 ILE A O 1
ATOM 4704 N N . VAL A 1 571 ? 15.520 -5.947 12.019 1.00 89.69 571 VAL A N 1
ATOM 4705 C CA . VAL A 1 571 ? 14.862 -6.903 12.906 1.00 89.69 571 VAL A CA 1
ATOM 4706 C C . VAL A 1 571 ? 14.535 -6.184 14.218 1.00 89.69 571 VAL A C 1
ATOM 4708 O O . VAL A 1 571 ? 15.455 -5.700 14.883 1.00 89.69 571 VAL A O 1
ATOM 4711 N N . PRO A 1 572 ? 13.254 -6.100 14.625 1.00 87.62 572 PRO A N 1
ATOM 4712 C CA . PRO A 1 572 ? 12.895 -5.489 15.899 1.00 87.62 572 PRO A CA 1
ATOM 4713 C C . PRO A 1 572 ? 13.568 -6.219 17.074 1.00 87.62 572 PRO A C 1
ATOM 4715 O O . PRO A 1 572 ? 13.598 -7.449 17.114 1.00 87.62 572 PRO A O 1
ATOM 4718 N N . LYS A 1 573 ? 14.109 -5.452 18.026 1.00 85.31 573 LYS A N 1
ATOM 4719 C CA . LYS A 1 573 ? 14.820 -5.941 19.218 1.00 85.31 573 LYS A CA 1
ATOM 4720 C C . LYS A 1 573 ? 14.224 -5.326 20.479 1.00 85.31 573 LYS A C 1
ATOM 4722 O O . LYS A 1 573 ? 13.789 -4.177 20.447 1.00 85.31 573 LYS A O 1
ATOM 4727 N N . GLY A 1 574 ? 14.256 -6.067 21.582 1.00 87.19 574 GLY A N 1
ATOM 4728 C CA . GLY A 1 574 ? 13.634 -5.689 22.846 1.00 87.19 574 GLY A CA 1
ATOM 4729 C C . GLY A 1 574 ? 12.152 -6.060 22.921 1.00 87.19 574 GLY A C 1
ATOM 4730 O O . GLY A 1 574 ? 11.384 -5.861 21.979 1.00 87.19 574 GLY A O 1
ATOM 4731 N N . LEU A 1 575 ? 11.737 -6.568 24.084 1.00 89.62 575 LEU A N 1
ATOM 4732 C CA . LEU A 1 575 ? 10.373 -7.058 24.311 1.00 89.62 575 LEU A CA 1
ATOM 4733 C C . LEU A 1 575 ? 9.315 -5.975 24.070 1.00 89.62 575 LEU A C 1
ATOM 4735 O O . LEU A 1 575 ? 8.343 -6.223 23.369 1.00 89.62 575 LEU A O 1
ATOM 4739 N N . GLY A 1 576 ? 9.519 -4.755 24.579 1.00 87.56 576 GLY A N 1
ATOM 4740 C CA . GLY A 1 576 ? 8.541 -3.667 24.430 1.00 87.56 576 GLY A CA 1
ATOM 4741 C C . GLY A 1 576 ? 8.351 -3.241 22.976 1.00 87.56 576 GLY A C 1
ATOM 4742 O O . GLY A 1 576 ? 7.223 -3.052 22.526 1.00 87.56 576 GLY A O 1
ATOM 4743 N N . VAL A 1 577 ? 9.452 -3.173 22.219 1.00 86.38 577 VAL A N 1
ATOM 4744 C CA . VAL A 1 577 ? 9.417 -2.879 20.782 1.00 86.38 577 VAL A CA 1
ATOM 4745 C C . VAL A 1 577 ? 8.711 -4.002 20.032 1.00 86.38 577 VAL A C 1
ATOM 4747 O O . VAL A 1 577 ? 7.900 -3.700 19.169 1.00 86.38 577 VAL A O 1
ATOM 4750 N N . LEU A 1 578 ? 8.967 -5.273 20.365 1.00 89.94 578 LEU A N 1
ATOM 4751 C CA . LEU A 1 578 ? 8.310 -6.424 19.735 1.00 89.94 578 LEU A CA 1
ATOM 4752 C C . LEU A 1 578 ? 6.802 -6.460 20.002 1.00 89.94 578 LEU A C 1
ATOM 4754 O O . LEU A 1 578 ? 6.035 -6.602 19.052 1.00 89.94 578 LEU A O 1
ATOM 4758 N N . ILE A 1 579 ? 6.372 -6.293 21.260 1.00 90.50 579 ILE A N 1
ATOM 4759 C CA . ILE A 1 579 ? 4.945 -6.237 21.616 1.00 90.50 579 ILE A CA 1
ATOM 4760 C C . ILE A 1 579 ? 4.262 -5.094 20.854 1.00 90.50 579 ILE A C 1
ATOM 4762 O O . ILE A 1 579 ? 3.269 -5.324 20.167 1.00 90.50 579 ILE A O 1
ATOM 4766 N N . ASN A 1 580 ? 4.830 -3.884 20.901 1.00 86.38 580 ASN A N 1
ATOM 4767 C CA . ASN A 1 580 ? 4.277 -2.734 20.184 1.00 86.38 580 ASN A CA 1
ATOM 4768 C C . ASN A 1 580 ? 4.282 -2.934 18.664 1.00 86.38 580 ASN A C 1
ATOM 4770 O O . ASN A 1 580 ? 3.347 -2.523 17.987 1.00 86.38 580 ASN A O 1
ATOM 4774 N N . PHE A 1 581 ? 5.336 -3.544 18.118 1.00 85.62 581 PHE A N 1
ATOM 4775 C CA . PHE A 1 581 ? 5.466 -3.819 16.690 1.00 85.62 581 PHE A CA 1
ATOM 4776 C C . PHE A 1 581 ? 4.362 -4.761 16.206 1.00 85.62 581 PHE A C 1
ATOM 4778 O O . PHE A 1 581 ? 3.784 -4.512 15.153 1.00 85.62 581 PHE A O 1
ATOM 4785 N N . TYR A 1 582 ? 4.086 -5.830 16.957 1.00 87.69 582 TYR A N 1
ATOM 4786 C CA . TYR A 1 582 ? 3.161 -6.880 16.537 1.00 87.69 582 TYR A CA 1
ATOM 4787 C C . TYR A 1 582 ? 1.690 -6.515 16.769 1.00 87.69 582 TYR A C 1
ATOM 4789 O O . TYR A 1 582 ? 0.855 -6.755 15.900 1.00 87.69 582 TYR A O 1
ATOM 4797 N N . PHE A 1 583 ? 1.361 -5.951 17.936 1.00 85.94 583 PHE A N 1
ATOM 4798 C CA . PHE A 1 583 ? -0.033 -5.750 18.345 1.00 85.94 583 PHE A CA 1
ATOM 4799 C C . PHE A 1 583 ? -0.653 -4.436 17.879 1.00 85.94 583 PHE A C 1
ATOM 4801 O O . PHE A 1 583 ? -1.881 -4.336 17.902 1.00 85.94 583 PHE A O 1
ATOM 4808 N N . ARG A 1 584 ? 0.145 -3.454 17.435 1.00 79.69 584 ARG A N 1
ATOM 4809 C CA . ARG A 1 584 ? -0.413 -2.212 16.893 1.00 79.69 584 ARG A CA 1
ATOM 4810 C C . ARG A 1 584 ? -1.218 -2.488 15.625 1.00 79.69 584 ARG A C 1
ATOM 4812 O O . ARG A 1 584 ? -0.712 -3.059 14.653 1.00 79.69 584 ARG A O 1
ATOM 4819 N N . LYS A 1 585 ? -2.501 -2.132 15.675 1.00 57.34 585 LYS A N 1
ATOM 4820 C CA . LYS A 1 585 ? -3.521 -2.532 14.696 1.00 57.34 585 LYS A CA 1
ATOM 4821 C C . LYS A 1 585 ? -3.183 -1.948 13.311 1.00 57.34 585 LYS A C 1
ATOM 4823 O O . LYS A 1 585 ? -2.876 -0.766 13.223 1.00 57.34 585 LYS A O 1
ATOM 4828 N N . ASN A 1 586 ? -3.293 -2.773 12.254 1.00 54.59 586 ASN A N 1
ATOM 4829 C CA . ASN A 1 586 ? -3.192 -2.470 10.801 1.00 54.59 586 ASN A CA 1
ATOM 4830 C C . ASN A 1 586 ? -1.906 -2.868 10.036 1.00 54.59 586 ASN A C 1
ATOM 4832 O O . ASN A 1 586 ? -1.834 -2.594 8.840 1.00 54.59 586 ASN A O 1
ATOM 4836 N N . HIS A 1 587 ? -0.901 -3.515 10.637 1.00 53.56 587 HIS A N 1
ATOM 4837 C CA . HIS A 1 587 ? 0.431 -3.552 9.987 1.00 53.56 587 HIS A CA 1
ATOM 4838 C C . HIS A 1 587 ? 0.892 -4.899 9.445 1.00 53.56 587 HIS A C 1
ATOM 4840 O O . HIS A 1 587 ? 1.411 -4.975 8.334 1.00 53.56 587 HIS A O 1
ATOM 4846 N N . ILE A 1 588 ? 0.643 -5.982 10.175 1.00 51.97 588 ILE A N 1
ATOM 4847 C CA . ILE A 1 588 ? 0.960 -7.325 9.675 1.00 51.97 588 ILE A CA 1
ATOM 4848 C C . ILE A 1 588 ? -0.054 -7.773 8.602 1.00 51.97 588 ILE A C 1
ATOM 4850 O O . ILE A 1 588 ? 0.277 -8.568 7.727 1.00 51.97 588 ILE A O 1
ATOM 4854 N N . GLN A 1 589 ? -1.253 -7.181 8.617 1.00 50.03 589 GLN A N 1
ATOM 4855 C CA . GLN A 1 589 ? -2.360 -7.438 7.692 1.00 50.03 589 GLN A CA 1
ATOM 4856 C C . GLN A 1 589 ? -2.418 -6.455 6.506 1.00 50.03 589 GLN A C 1
ATOM 4858 O O . GLN A 1 589 ? -3.503 -6.098 6.056 1.00 50.03 589 GLN A O 1
ATOM 4863 N N . LYS A 1 590 ? -1.276 -6.001 5.967 1.00 54.81 590 LYS A N 1
ATOM 4864 C CA . LYS A 1 590 ? -1.294 -5.467 4.590 1.00 54.81 590 LYS A CA 1
ATOM 4865 C C . LYS A 1 590 ? -1.793 -6.575 3.647 1.00 54.81 590 LYS A C 1
ATOM 4867 O O . LYS A 1 590 ? -1.575 -7.757 3.934 1.00 54.81 590 LYS A O 1
ATOM 4872 N N . ASP A 1 591 ? -2.397 -6.214 2.514 1.00 54.00 591 ASP A N 1
ATOM 4873 C CA . ASP A 1 591 ? -2.989 -7.124 1.507 1.00 54.00 591 ASP A CA 1
ATOM 4874 C C . ASP A 1 591 ? -2.068 -8.276 1.024 1.00 54.00 591 ASP A C 1
ATOM 4876 O O . ASP A 1 591 ? -2.513 -9.204 0.352 1.00 54.00 591 ASP A O 1
ATOM 4880 N N . PHE A 1 592 ? -0.782 -8.272 1.392 1.00 56.91 592 PHE A N 1
ATOM 4881 C CA . PHE A 1 592 ? 0.214 -9.321 1.136 1.00 56.91 592 PHE A CA 1
ATOM 4882 C C . PHE A 1 592 ? 0.014 -10.629 1.930 1.00 56.91 592 PHE A C 1
ATOM 4884 O O . PHE A 1 592 ? 0.740 -11.599 1.701 1.00 56.91 592 PHE A O 1
ATOM 4891 N N . SER A 1 593 ? -0.908 -10.655 2.898 1.00 55.03 593 SER A N 1
ATOM 4892 C CA . SER A 1 593 ? -0.894 -11.612 4.016 1.00 55.03 593 SER A CA 1
ATOM 4893 C C . SER A 1 593 ? -2.107 -12.551 4.099 1.00 55.03 593 SER A C 1
ATOM 4895 O O . SER A 1 593 ? -2.091 -13.495 4.886 1.00 55.03 593 SER A O 1
ATOM 4897 N N . PHE A 1 594 ? -3.167 -12.377 3.314 1.00 60.47 594 PHE A N 1
ATOM 4898 C CA . PHE A 1 594 ? -4.358 -13.205 3.551 1.00 60.47 594 PHE A CA 1
ATOM 4899 C C . PHE A 1 594 ? -4.221 -14.624 2.997 1.00 60.47 594 PHE A C 1
ATOM 4901 O O . PHE A 1 594 ? -4.655 -15.573 3.648 1.00 60.47 594 PHE A O 1
ATOM 4908 N N . ILE A 1 595 ? -3.592 -14.784 1.828 1.00 64.81 595 ILE A N 1
ATOM 4909 C CA . ILE A 1 595 ? -3.478 -16.075 1.144 1.00 64.81 595 ILE A CA 1
ATOM 4910 C C . ILE A 1 595 ? -2.102 -16.197 0.474 1.00 64.81 595 ILE A C 1
ATOM 4912 O O . ILE A 1 595 ? -1.749 -15.398 -0.392 1.00 64.81 595 ILE A O 1
ATOM 4916 N N . TRP A 1 596 ? -1.329 -17.203 0.876 1.00 83.62 596 TRP A N 1
ATOM 4917 C CA . TRP A 1 596 ? -0.097 -17.637 0.211 1.00 83.62 596 TRP A CA 1
ATOM 4918 C C . TRP A 1 596 ? -0.376 -18.788 -0.764 1.00 83.62 596 TRP A C 1
ATOM 4920 O O . TRP A 1 596 ? -1.535 -19.095 -1.058 1.00 83.62 596 TRP A O 1
ATOM 4930 N N . GLU A 1 597 ? 0.675 -19.395 -1.331 1.00 82.19 597 GLU A N 1
ATOM 4931 C CA . GLU A 1 597 ? 0.493 -20.523 -2.250 1.00 82.19 597 GLU A CA 1
ATOM 4932 C C . GLU A 1 597 ? -0.320 -21.653 -1.591 1.00 82.19 597 GLU A C 1
ATOM 4934 O O . GLU A 1 597 ? -0.318 -21.804 -0.368 1.00 82.19 597 GLU A O 1
ATOM 4939 N N . ASP A 1 598 ? -1.056 -22.409 -2.407 1.00 82.62 598 ASP A N 1
ATOM 4940 C CA . ASP A 1 598 ? -1.942 -23.503 -1.977 1.00 82.62 598 ASP A CA 1
ATOM 4941 C C . ASP A 1 598 ? -3.050 -23.089 -0.988 1.00 82.62 598 ASP A C 1
ATOM 4943 O O . ASP A 1 598 ? -3.569 -23.900 -0.226 1.00 82.62 598 ASP A O 1
ATOM 4947 N N . HIS A 1 599 ? -3.453 -21.814 -1.028 1.00 79.00 599 HIS A N 1
ATOM 4948 C CA . HIS A 1 599 ? -4.506 -21.235 -0.189 1.00 79.00 599 HIS A CA 1
ATOM 4949 C C . HIS A 1 599 ? -4.196 -21.206 1.320 1.00 79.00 599 HIS A C 1
ATOM 4951 O O . HIS A 1 599 ? -5.105 -21.047 2.138 1.00 79.00 599 HIS A O 1
ATOM 4957 N N . HIS A 1 600 ? -2.923 -21.320 1.712 1.00 82.62 600 HIS A N 1
ATOM 4958 C CA . HIS A 1 600 ? -2.526 -21.221 3.115 1.00 82.62 600 HIS A CA 1
ATOM 4959 C C . HIS A 1 600 ? -2.639 -19.781 3.637 1.00 82.62 600 HIS A C 1
ATOM 4961 O O . HIS A 1 600 ? -2.123 -18.843 3.030 1.00 82.62 600 HIS A O 1
ATOM 4967 N N . GLY A 1 601 ? -3.278 -19.600 4.795 1.00 83.38 601 GLY A N 1
ATOM 4968 C CA . GLY A 1 601 ? -3.294 -18.314 5.495 1.00 83.38 601 GLY A CA 1
ATOM 4969 C C . GLY A 1 601 ? -1.936 -18.004 6.131 1.00 83.38 601 GLY A C 1
ATOM 4970 O O . GLY A 1 601 ? -1.313 -18.883 6.727 1.00 83.38 601 GLY A O 1
ATOM 4971 N N . SER A 1 602 ? -1.471 -16.755 6.034 1.00 87.69 602 SER A N 1
ATOM 4972 C CA . SER A 1 602 ? -0.144 -16.391 6.558 1.00 87.69 602 SER A CA 1
ATOM 4973 C C . SER A 1 602 ? -0.090 -16.208 8.078 1.00 87.69 602 SER A C 1
ATOM 4975 O O . SER A 1 602 ? 0.986 -16.312 8.669 1.00 87.69 602 SER A O 1
ATOM 4977 N N . GLU A 1 603 ? -1.233 -15.942 8.721 1.00 87.06 603 GLU A N 1
ATOM 4978 C CA . GLU A 1 603 ? -1.314 -15.491 10.118 1.00 87.06 603 GLU A CA 1
ATOM 4979 C C . GLU A 1 603 ? -0.569 -16.419 11.087 1.00 87.06 603 GLU A C 1
ATOM 4981 O O . GLU A 1 603 ? 0.159 -15.950 11.965 1.00 87.06 603 GLU A O 1
ATOM 4986 N N . LEU A 1 604 ? -0.690 -17.735 10.883 1.00 90.56 604 LEU A N 1
ATOM 4987 C CA . LEU A 1 604 ? 0.022 -18.749 11.660 1.00 90.56 604 LEU A CA 1
ATOM 4988 C C . LEU A 1 604 ? 1.536 -18.499 11.662 1.00 90.56 604 LEU A C 1
ATOM 4990 O O . LEU A 1 604 ? 2.161 -18.488 12.720 1.00 90.56 604 LEU A O 1
ATOM 4994 N N . TYR A 1 605 ? 2.121 -18.257 10.492 1.00 92.25 605 TYR A N 1
ATOM 4995 C CA . TYR A 1 605 ? 3.562 -18.080 10.329 1.00 92.25 605 TYR A CA 1
ATOM 4996 C C . TYR A 1 605 ? 4.043 -16.733 10.872 1.00 92.25 605 TYR A C 1
ATOM 4998 O O . TYR A 1 605 ? 5.136 -16.648 11.431 1.00 92.25 605 TYR A O 1
ATOM 5006 N N . TYR A 1 606 ? 3.218 -15.685 10.781 1.00 91.62 606 TYR A N 1
ATOM 5007 C CA . TYR A 1 606 ? 3.500 -14.410 11.446 1.00 91.62 606 TYR A CA 1
ATOM 5008 C C . TYR A 1 606 ? 3.519 -14.564 12.970 1.00 91.62 606 TYR A C 1
ATOM 5010 O O . TYR A 1 606 ? 4.428 -14.044 13.621 1.00 91.62 606 TYR A O 1
ATOM 5018 N N . LYS A 1 607 ? 2.563 -15.310 13.544 1.00 92.62 607 LYS A N 1
ATOM 5019 C CA . LYS A 1 607 ? 2.557 -15.645 14.977 1.00 92.62 607 LYS A CA 1
ATOM 5020 C C . LYS A 1 607 ? 3.784 -16.473 15.361 1.00 92.62 607 LYS A C 1
ATOM 5022 O O . LYS A 1 607 ? 4.427 -16.168 16.361 1.00 92.62 607 LYS A O 1
ATOM 5027 N N . GLN A 1 608 ? 4.158 -17.469 14.555 1.00 94.75 608 GLN A N 1
ATOM 5028 C CA . GLN A 1 608 ? 5.361 -18.272 14.797 1.00 94.75 608 GLN A CA 1
ATOM 5029 C C . GLN A 1 608 ? 6.623 -17.404 14.785 1.00 94.75 608 GLN A C 1
ATOM 5031 O O . GLN A 1 608 ? 7.410 -17.469 15.724 1.00 94.75 608 GLN A O 1
ATOM 5036 N N . TYR A 1 609 ? 6.802 -16.539 13.781 1.00 95.25 609 TYR A N 1
ATOM 5037 C CA . TYR A 1 609 ? 7.980 -15.673 13.714 1.00 95.25 609 TYR A CA 1
ATOM 5038 C C . TYR A 1 609 ? 8.054 -14.691 14.889 1.00 95.25 609 TYR A C 1
ATOM 5040 O O . TYR A 1 609 ? 9.127 -14.486 15.461 1.00 95.25 609 TYR A O 1
ATOM 5048 N N . PHE A 1 610 ? 6.913 -14.136 15.301 1.00 95.00 610 PHE A N 1
ATOM 5049 C CA . PHE A 1 610 ? 6.819 -13.308 16.500 1.00 95.00 610 PHE A CA 1
ATOM 5050 C C . PHE A 1 610 ? 7.292 -14.048 17.760 1.00 95.00 610 PHE A C 1
ATOM 5052 O O . PHE A 1 610 ? 8.125 -13.524 18.500 1.00 95.00 610 PHE A O 1
ATOM 5059 N N . LEU A 1 611 ? 6.829 -15.285 17.973 1.00 95.69 611 LEU A N 1
ATOM 5060 C CA . LEU A 1 611 ? 7.252 -16.117 19.105 1.00 95.69 611 LEU A CA 1
ATOM 5061 C C . LEU A 1 611 ? 8.750 -16.435 19.066 1.00 95.69 611 LEU A C 1
ATOM 5063 O O . LEU A 1 611 ? 9.409 -16.384 20.102 1.00 95.69 611 LEU A O 1
ATOM 5067 N N . LEU A 1 612 ? 9.308 -16.709 17.883 1.00 95.75 612 LEU A N 1
ATOM 5068 C CA . LEU A 1 612 ? 10.744 -16.953 17.716 1.00 95.75 612 LEU A CA 1
ATOM 5069 C C . LEU A 1 612 ? 11.583 -15.716 18.077 1.00 95.75 612 LEU A C 1
ATOM 5071 O O . LEU A 1 612 ? 12.633 -15.850 18.707 1.00 95.75 612 LEU A O 1
ATOM 5075 N N . LEU A 1 613 ? 11.116 -14.511 17.734 1.00 94.75 613 LEU A N 1
ATOM 5076 C CA . LEU A 1 613 ? 11.763 -13.261 18.142 1.00 94.75 613 LEU A CA 1
ATOM 5077 C C . LEU A 1 613 ? 11.656 -13.016 19.653 1.00 94.75 613 LEU A C 1
ATOM 5079 O O . LEU A 1 613 ? 12.652 -12.642 20.270 1.00 94.75 613 LEU A O 1
ATOM 5083 N N . LEU A 1 614 ? 10.493 -13.265 20.265 1.00 94.00 614 LEU A N 1
ATOM 5084 C CA . LEU A 1 614 ? 10.338 -13.173 21.722 1.00 94.00 614 LEU A CA 1
ATOM 5085 C C . LEU A 1 614 ? 11.266 -14.155 22.446 1.00 94.00 614 LEU A C 1
ATOM 5087 O O . LEU A 1 614 ? 11.974 -13.760 23.372 1.00 94.00 614 LEU A O 1
ATOM 5091 N N . LEU A 1 615 ? 11.320 -15.410 21.992 1.00 93.38 615 LEU A N 1
ATOM 5092 C CA . LEU A 1 615 ? 12.193 -16.439 22.553 1.00 93.38 615 LEU A CA 1
ATOM 5093 C C . LEU A 1 615 ? 13.668 -16.030 22.471 1.00 93.38 615 LEU A C 1
ATOM 5095 O O . LEU A 1 615 ? 14.407 -16.164 23.448 1.00 93.38 615 LEU A O 1
ATOM 5099 N N . ARG A 1 616 ? 14.084 -15.471 21.327 1.00 92.06 616 ARG A N 1
ATOM 5100 C CA . ARG A 1 616 ? 15.440 -14.948 21.117 1.00 92.06 616 ARG A CA 1
ATOM 5101 C C . ARG A 1 616 ? 15.801 -13.860 22.129 1.00 92.06 616 ARG A C 1
ATOM 5103 O O . ARG A 1 616 ? 16.911 -13.867 22.658 1.00 92.06 616 ARG A O 1
ATOM 5110 N N . GLU A 1 617 ? 14.890 -12.927 22.391 1.00 90.62 617 GLU A N 1
ATOM 5111 C CA . GLU A 1 617 ? 15.132 -11.822 23.325 1.00 90.62 617 GLU A CA 1
ATOM 5112 C C . GLU A 1 617 ? 15.091 -12.277 24.791 1.00 90.62 617 GLU A C 1
ATOM 5114 O O . GLU A 1 617 ? 15.887 -11.802 25.601 1.00 90.62 617 GLU A O 1
ATOM 5119 N N . LEU A 1 618 ? 14.241 -13.246 25.139 1.00 89.88 618 LEU A N 1
ATOM 5120 C CA . LEU A 1 618 ? 14.196 -13.830 26.484 1.00 89.88 618 LEU A CA 1
ATOM 5121 C C . LEU A 1 618 ? 15.439 -14.674 26.799 1.00 89.88 618 LEU A C 1
ATOM 5123 O O . LEU A 1 618 ? 15.926 -14.651 27.926 1.00 89.88 618 LEU A O 1
ATOM 5127 N N . GLN A 1 619 ? 16.004 -15.374 25.810 1.00 87.00 619 GLN A N 1
ATOM 5128 C CA . GLN A 1 619 ? 17.221 -16.175 25.988 1.00 87.00 619 GLN A CA 1
ATOM 5129 C C . GLN A 1 619 ? 18.466 -15.325 26.290 1.00 87.00 619 GLN A C 1
ATOM 5131 O O . GLN A 1 619 ? 19.403 -15.810 26.923 1.00 87.00 619 GLN A O 1
ATOM 5136 N N . ARG A 1 620 ? 18.497 -14.066 25.838 1.00 76.56 620 ARG A N 1
ATOM 5137 C CA . ARG A 1 620 ? 19.647 -13.161 25.999 1.00 76.56 620 ARG A CA 1
ATOM 5138 C C . ARG A 1 620 ? 19.775 -12.550 27.390 1.00 76.56 620 ARG A C 1
ATOM 5140 O O . ARG A 1 620 ? 20.820 -11.979 27.685 1.00 76.56 620 ARG A O 1
ATOM 5147 N N . ASN A 1 621 ? 18.741 -12.643 28.221 1.00 71.19 621 ASN A N 1
ATOM 5148 C CA . ASN A 1 621 ? 18.653 -11.861 29.442 1.00 71.19 621 ASN A CA 1
ATOM 5149 C C . ASN A 1 621 ? 18.267 -12.693 30.684 1.00 71.19 621 ASN A C 1
ATOM 5151 O O . ASN A 1 621 ? 17.901 -13.863 30.578 1.00 71.19 621 ASN A O 1
ATOM 5155 N N . ASN A 1 622 ? 18.337 -12.081 31.875 1.00 69.75 622 ASN A N 1
ATOM 5156 C CA . ASN A 1 622 ? 17.911 -12.712 33.128 1.00 69.75 622 ASN A CA 1
ATOM 5157 C C . ASN A 1 622 ? 16.378 -12.890 33.160 1.00 69.75 622 ASN A C 1
ATOM 5159 O O . ASN A 1 622 ? 15.631 -11.910 33.160 1.00 69.75 622 ASN A O 1
ATOM 5163 N N . ARG A 1 623 ? 15.922 -14.148 33.154 1.00 75.62 623 ARG A N 1
ATOM 5164 C CA . ARG A 1 623 ? 14.555 -14.546 32.764 1.00 75.62 623 ARG A CA 1
ATOM 5165 C C . ARG A 1 623 ? 13.483 -14.036 33.725 1.00 75.62 623 ARG A C 1
ATOM 5167 O O . ARG A 1 623 ? 12.542 -13.382 33.292 1.00 75.62 623 ARG A O 1
ATOM 5174 N N . GLU A 1 624 ? 13.637 -14.304 35.018 1.00 74.44 624 GLU A N 1
ATOM 5175 C CA . GLU A 1 624 ? 12.617 -13.973 36.025 1.00 74.44 624 GLU A CA 1
ATOM 5176 C C . GLU A 1 624 ? 12.484 -12.463 36.246 1.00 74.44 624 GLU A C 1
ATOM 5178 O O . GLU A 1 624 ? 11.379 -11.930 36.340 1.00 74.44 624 GLU A O 1
ATOM 5183 N N . GLU A 1 625 ? 13.613 -11.755 36.291 1.00 77.69 625 GLU A N 1
ATOM 5184 C CA . GLU A 1 625 ? 13.635 -10.320 36.564 1.00 77.69 625 GLU A CA 1
ATOM 5185 C C . GLU A 1 625 ? 12.930 -9.523 35.459 1.00 77.69 625 GLU A C 1
ATOM 5187 O O . GLU A 1 625 ? 12.112 -8.647 35.742 1.00 77.69 625 GLU A O 1
ATOM 5192 N N . ILE A 1 626 ? 13.169 -9.879 34.197 1.00 80.69 626 ILE A N 1
ATOM 5193 C CA . ILE A 1 626 ? 12.570 -9.188 33.052 1.00 80.69 626 ILE A CA 1
ATOM 5194 C C . ILE A 1 626 ? 11.081 -9.450 32.934 1.00 80.69 626 ILE A C 1
ATOM 5196 O O . ILE A 1 626 ? 10.331 -8.515 32.661 1.00 80.69 626 ILE A O 1
ATOM 5200 N N . ILE A 1 627 ? 10.634 -10.689 33.151 1.00 81.88 627 ILE A N 1
ATOM 5201 C CA . ILE A 1 627 ? 9.206 -11.016 33.096 1.00 81.88 627 ILE A CA 1
ATOM 5202 C C . ILE A 1 627 ? 8.449 -10.193 34.143 1.00 81.88 627 ILE A C 1
ATOM 5204 O O . ILE A 1 627 ? 7.428 -9.576 33.827 1.00 81.88 627 ILE A O 1
ATOM 5208 N N . ASN A 1 628 ? 8.988 -10.098 35.359 1.00 81.44 628 ASN A N 1
ATOM 5209 C CA . ASN A 1 628 ? 8.356 -9.358 36.447 1.00 81.44 628 ASN A CA 1
ATOM 5210 C C . ASN A 1 628 ? 8.394 -7.836 36.232 1.00 81.44 628 ASN A C 1
ATOM 5212 O O . ASN A 1 628 ? 7.393 -7.162 36.467 1.00 81.44 628 ASN A O 1
ATOM 5216 N N . GLN A 1 629 ? 9.507 -7.284 35.743 1.00 86.81 629 GLN A N 1
ATOM 5217 C CA . GLN A 1 629 ? 9.667 -5.835 35.557 1.00 86.81 629 GLN A CA 1
ATOM 5218 C C . GLN A 1 629 ? 9.068 -5.303 34.244 1.00 86.81 629 GLN A C 1
ATOM 5220 O O . GLN A 1 629 ? 8.881 -4.092 34.108 1.00 86.81 629 GLN A O 1
ATOM 5225 N N . PHE A 1 630 ? 8.756 -6.168 33.271 1.00 89.31 630 PHE A N 1
ATOM 5226 C CA . PHE A 1 630 ? 8.225 -5.741 31.977 1.00 89.31 630 PHE A CA 1
ATOM 5227 C C . PHE A 1 630 ? 6.885 -5.012 32.119 1.00 89.31 630 PHE A C 1
ATOM 5229 O O . PHE A 1 630 ? 5.931 -5.554 32.684 1.00 89.31 630 PHE A O 1
ATOM 5236 N N . ARG A 1 631 ? 6.792 -3.817 31.527 1.00 89.44 631 ARG A N 1
ATOM 5237 C CA . ARG A 1 631 ? 5.568 -3.013 31.454 1.00 89.44 631 ARG A CA 1
ATOM 5238 C C . ARG A 1 631 ? 5.136 -2.844 30.004 1.00 89.44 631 ARG A C 1
ATOM 5240 O O . ARG A 1 631 ? 5.965 -2.584 29.133 1.00 89.44 631 ARG A O 1
ATOM 5247 N N . LEU A 1 632 ? 3.832 -2.962 29.766 1.00 90.38 632 LEU A N 1
ATOM 5248 C CA . LEU A 1 632 ? 3.236 -2.630 28.475 1.00 90.38 632 LEU A CA 1
ATOM 5249 C C . LEU A 1 632 ? 3.394 -1.133 28.200 1.00 90.38 632 LEU A C 1
ATOM 5251 O O . LEU A 1 632 ? 3.351 -0.310 29.117 1.00 90.38 632 LEU A O 1
ATOM 5255 N N . SER A 1 633 ? 3.592 -0.785 26.931 1.00 85.38 633 SER A N 1
ATOM 5256 C CA . SER A 1 633 ? 3.792 0.604 26.532 1.00 85.38 633 SER A CA 1
ATOM 5257 C C . SER A 1 633 ? 2.562 1.454 26.844 1.00 85.38 633 SER A C 1
ATOM 5259 O O . SER A 1 633 ? 1.426 1.028 26.638 1.00 85.38 633 SER A O 1
ATOM 5261 N N . SER A 1 634 ? 2.795 2.690 27.289 1.00 80.75 634 SER A N 1
ATOM 5262 C CA . SER A 1 634 ? 1.747 3.696 27.491 1.00 80.75 634 SER A CA 1
ATOM 5263 C C . SER A 1 634 ? 1.002 4.052 26.207 1.00 80.75 634 SER A C 1
ATOM 5265 O O . SER A 1 634 ? -0.118 4.543 26.287 1.00 80.75 634 SER A O 1
ATOM 5267 N N . THR A 1 635 ? 1.626 3.791 25.060 1.00 78.06 635 THR A N 1
ATOM 5268 C CA . THR A 1 635 ? 1.142 4.168 23.735 1.00 78.06 635 THR A CA 1
ATOM 5269 C C . THR A 1 635 ? 0.170 3.166 23.106 1.00 78.06 635 THR A C 1
ATOM 5271 O O . THR A 1 635 ? -0.341 3.445 22.027 1.00 78.06 635 THR A O 1
ATOM 5274 N N . LEU A 1 636 ? -0.059 2.008 23.742 1.00 84.75 636 LEU A N 1
ATOM 5275 C CA . LEU A 1 636 ? -1.028 1.018 23.269 1.00 84.75 636 LEU A CA 1
ATOM 5276 C C . LEU A 1 636 ? -2.455 1.459 23.603 1.00 84.75 636 LEU A C 1
ATOM 5278 O O . LEU A 1 636 ? -2.744 1.825 24.748 1.00 84.75 636 LEU A O 1
ATOM 5282 N N . ASP A 1 637 ? -3.347 1.395 22.618 1.00 86.06 637 ASP A N 1
ATOM 5283 C CA . ASP A 1 637 ? -4.753 1.750 22.805 1.00 86.06 637 ASP A CA 1
ATOM 5284 C C . ASP A 1 637 ? -5.574 0.612 23.450 1.00 86.06 637 ASP A C 1
ATOM 5286 O O . ASP A 1 637 ? -5.098 -0.498 23.705 1.00 86.06 637 ASP A O 1
ATOM 5290 N N . SER A 1 638 ? -6.851 0.883 23.731 1.00 89.56 638 SER A N 1
ATOM 5291 C CA . SER A 1 638 ? -7.738 -0.090 24.379 1.00 89.56 638 SER A CA 1
ATOM 5292 C C . SER A 1 638 ? -8.001 -1.339 23.522 1.00 89.56 638 SER A C 1
ATOM 5294 O O . SER A 1 638 ? -8.197 -2.425 24.065 1.00 89.56 638 SER A O 1
ATOM 5296 N N . ARG A 1 639 ? -7.971 -1.222 22.189 1.00 87.75 639 ARG A N 1
ATOM 5297 C CA . ARG A 1 639 ? -8.183 -2.330 21.246 1.00 87.75 639 ARG A CA 1
ATOM 5298 C C . ARG A 1 639 ? -6.947 -3.209 21.145 1.00 87.75 639 ARG A C 1
ATOM 5300 O O . ARG A 1 639 ? -7.080 -4.427 21.108 1.00 87.75 639 ARG A O 1
ATOM 5307 N N . GLU A 1 640 ? -5.767 -2.607 21.113 1.00 89.06 640 GLU A N 1
ATOM 5308 C CA . GLU A 1 640 ? -4.475 -3.289 21.072 1.00 89.06 640 GLU A CA 1
ATOM 5309 C C . GLU A 1 640 ? -4.237 -4.065 22.368 1.00 89.06 640 GLU A C 1
ATOM 5311 O O . GLU A 1 640 ? -3.885 -5.243 22.326 1.00 89.06 640 GLU A O 1
ATOM 5316 N N . LEU A 1 641 ? -4.531 -3.453 23.518 1.00 91.75 641 LEU A N 1
ATOM 5317 C CA . LEU A 1 641 ? -4.484 -4.130 24.815 1.00 91.75 641 LEU A CA 1
ATOM 5318 C C . LEU A 1 641 ? -5.484 -5.292 24.887 1.00 91.75 641 LEU A C 1
ATOM 5320 O O . LEU A 1 641 ? -5.134 -6.378 25.349 1.00 91.75 641 LEU A O 1
ATOM 5324 N N . ASN A 1 642 ? -6.708 -5.106 24.385 1.00 90.75 642 ASN A N 1
ATOM 5325 C CA . ASN A 1 642 ? -7.691 -6.187 24.337 1.00 90.75 642 ASN A CA 1
ATOM 5326 C C . ASN A 1 642 ? -7.242 -7.327 23.404 1.00 90.75 642 ASN A C 1
ATOM 5328 O O . ASN A 1 642 ? -7.407 -8.499 23.731 1.00 90.75 642 ASN A O 1
ATOM 5332 N N . ASN A 1 643 ? -6.620 -6.997 22.268 1.00 89.56 643 ASN A N 1
ATOM 5333 C CA . ASN A 1 643 ? -6.057 -7.984 21.350 1.00 89.56 643 ASN A CA 1
ATOM 5334 C C . ASN A 1 643 ? -4.937 -8.806 22.009 1.00 89.56 643 ASN A C 1
ATOM 5336 O O . ASN A 1 643 ? -4.876 -10.019 21.811 1.00 89.56 643 ASN A O 1
ATOM 5340 N N . ILE A 1 644 ? -4.091 -8.174 22.834 1.00 92.12 644 ILE A N 1
ATOM 5341 C CA . ILE A 1 644 ? -3.106 -8.886 23.661 1.00 92.12 644 ILE A CA 1
ATOM 5342 C C . ILE A 1 644 ? -3.825 -9.874 24.583 1.00 92.12 644 ILE A C 1
ATOM 5344 O O . ILE A 1 644 ? -3.533 -11.065 24.517 1.00 92.12 644 ILE A O 1
ATOM 5348 N N . SER A 1 645 ? -4.790 -9.411 25.388 1.00 90.19 645 SER A N 1
ATOM 5349 C CA . SER A 1 645 ? -5.504 -10.275 26.346 1.00 90.19 645 SER A CA 1
ATOM 5350 C C . SER A 1 645 ? -6.177 -11.480 25.668 1.00 90.19 645 SER A C 1
ATOM 5352 O O . SER A 1 645 ? -6.058 -12.607 26.152 1.00 90.19 645 SER A O 1
ATOM 5354 N N . TYR A 1 646 ? -6.803 -11.273 24.505 1.00 89.31 646 TYR A N 1
ATOM 5355 C CA . TYR A 1 646 ? -7.494 -12.330 23.761 1.00 89.31 646 TYR A CA 1
ATOM 5356 C C . TYR A 1 646 ? -6.542 -13.303 23.044 1.00 89.31 646 TYR A C 1
ATOM 5358 O O . TYR A 1 646 ? -6.828 -14.493 22.932 1.00 89.31 646 TYR A O 1
ATOM 5366 N N . SER A 1 647 ? -5.403 -12.816 22.545 1.00 90.00 647 SER A N 1
ATOM 5367 C CA . SER A 1 647 ? -4.500 -13.620 21.710 1.00 90.00 647 SER A CA 1
ATOM 5368 C C . SER A 1 647 ? -3.501 -14.464 22.502 1.00 90.00 647 SER A C 1
ATOM 5370 O O . SER A 1 647 ? -2.931 -15.396 21.934 1.00 90.00 647 SER A O 1
ATOM 5372 N N . VAL A 1 648 ? -3.260 -14.155 23.784 1.00 93.12 648 VAL A N 1
ATOM 5373 C CA . VAL A 1 648 ? -2.262 -14.848 24.625 1.00 93.12 648 VAL A CA 1
ATOM 5374 C C . VAL A 1 648 ? -2.468 -16.363 24.632 1.00 93.12 648 VAL A C 1
ATOM 5376 O O . VAL A 1 648 ? -1.508 -17.097 24.406 1.00 93.12 648 VAL A O 1
ATOM 5379 N N . ASP A 1 649 ? -3.705 -16.837 24.790 1.00 93.38 649 ASP A N 1
ATOM 5380 C CA . ASP A 1 649 ? -3.995 -18.275 24.862 1.00 93.38 649 ASP A CA 1
ATOM 5381 C C . ASP A 1 649 ? -3.643 -18.983 23.534 1.00 93.38 649 ASP A C 1
ATOM 5383 O O . ASP A 1 649 ? -3.019 -20.046 23.523 1.00 93.38 649 ASP A O 1
ATOM 5387 N N . SER A 1 650 ? -3.925 -18.334 22.397 1.00 92.94 650 SER A N 1
ATOM 5388 C CA . SER A 1 650 ? -3.530 -18.815 21.065 1.00 92.94 650 SER A CA 1
ATOM 5389 C C . SER A 1 650 ? -2.006 -18.825 20.876 1.00 92.94 650 SER A C 1
ATOM 5391 O O . SER A 1 650 ? -1.462 -19.748 20.263 1.00 92.94 650 SER A O 1
ATOM 5393 N N . PHE A 1 651 ? -1.294 -17.831 21.418 1.00 95.25 651 PHE A N 1
ATOM 5394 C CA . PHE A 1 651 ? 0.170 -17.805 21.401 1.00 95.25 651 PHE A CA 1
ATOM 5395 C C . PHE A 1 651 ? 0.788 -18.906 22.257 1.00 95.25 651 PHE A C 1
ATOM 5397 O O . PHE A 1 651 ? 1.780 -19.495 21.836 1.00 95.25 651 PHE A O 1
ATOM 5404 N N . ILE A 1 652 ? 0.208 -19.207 23.418 1.00 95.50 652 ILE A N 1
ATOM 5405 C CA . ILE A 1 652 ? 0.660 -20.298 24.288 1.00 95.50 652 ILE A CA 1
ATOM 5406 C C . ILE A 1 652 ? 0.448 -21.649 23.595 1.00 95.50 652 ILE A C 1
ATOM 5408 O O . ILE A 1 652 ? 1.365 -22.470 23.563 1.00 95.50 652 ILE A O 1
ATOM 5412 N N . GLU A 1 653 ? -0.714 -21.876 22.973 1.00 95.44 653 GLU A N 1
ATOM 5413 C CA . GLU A 1 653 ? -0.964 -23.092 22.186 1.00 95.44 653 GLU A CA 1
ATOM 5414 C C . GLU A 1 653 ? 0.084 -23.260 21.074 1.00 95.44 653 GLU A C 1
ATOM 5416 O O . GLU A 1 653 ? 0.648 -24.339 20.878 1.00 95.44 653 GLU A O 1
ATOM 5421 N N . LEU A 1 654 ? 0.395 -22.173 20.367 1.00 95.50 654 LEU A N 1
ATOM 5422 C CA . LEU A 1 654 ? 1.386 -22.186 19.300 1.00 95.50 654 LEU A CA 1
ATOM 5423 C C . LEU A 1 654 ? 2.820 -22.369 19.818 1.00 95.50 654 LEU A C 1
ATOM 5425 O O . LEU A 1 654 ? 3.598 -23.085 19.192 1.00 95.50 654 LEU A O 1
ATOM 5429 N N . ALA A 1 655 ? 3.170 -21.770 20.958 1.00 95.00 655 ALA A N 1
ATOM 5430 C CA . ALA A 1 655 ? 4.464 -21.958 21.611 1.00 95.00 655 ALA A CA 1
ATOM 5431 C C . ALA A 1 655 ? 4.676 -23.424 22.021 1.00 95.00 655 ALA A C 1
ATOM 5433 O O . ALA A 1 655 ? 5.762 -23.966 21.818 1.00 95.00 655 ALA A O 1
ATOM 5434 N N . ASN A 1 656 ? 3.624 -24.090 22.509 1.00 94.50 656 ASN A N 1
ATOM 5435 C CA . ASN A 1 656 ? 3.657 -25.522 22.800 1.00 94.50 656 ASN A CA 1
ATOM 5436 C C . ASN A 1 656 ? 3.881 -26.364 21.536 1.00 94.50 656 ASN A C 1
ATOM 5438 O O . ASN A 1 656 ? 4.702 -27.275 21.563 1.00 94.50 656 ASN A O 1
ATOM 5442 N N . LYS A 1 657 ? 3.244 -26.025 20.407 1.00 93.75 657 LYS A N 1
ATOM 5443 C CA . LYS A 1 657 ? 3.513 -26.694 19.117 1.00 93.75 657 LYS A CA 1
ATOM 5444 C C . LYS A 1 657 ? 4.947 -26.465 18.633 1.00 93.75 657 LYS A C 1
ATOM 5446 O O . LYS A 1 657 ? 5.579 -27.390 18.138 1.00 93.75 657 LYS A O 1
ATOM 5451 N N . LEU A 1 658 ? 5.493 -25.256 18.805 1.00 91.56 658 LEU A N 1
ATOM 5452 C CA . LEU A 1 658 ? 6.885 -24.947 18.440 1.00 91.56 658 LEU A CA 1
ATOM 5453 C C . LEU A 1 658 ? 7.902 -25.793 19.217 1.00 91.56 658 LEU A C 1
ATOM 5455 O O . LEU A 1 658 ? 8.978 -26.068 18.693 1.00 91.56 658 LEU A O 1
ATOM 5459 N N . LYS A 1 659 ? 7.563 -26.246 20.431 1.00 89.69 659 LYS A N 1
ATOM 5460 C CA . LYS A 1 659 ? 8.398 -27.165 21.218 1.00 89.69 659 LYS A CA 1
ATOM 5461 C C . LYS A 1 659 ? 8.671 -28.480 20.477 1.00 89.69 659 LYS A C 1
ATOM 5463 O O . LYS A 1 659 ? 9.716 -29.086 20.673 1.00 89.69 659 LYS A O 1
ATOM 5468 N N . GLU A 1 660 ? 7.766 -28.927 19.614 1.00 90.12 660 GLU A N 1
ATOM 5469 C CA . GLU A 1 660 ? 7.944 -30.172 18.860 1.00 90.12 660 GLU A CA 1
ATOM 5470 C C . GLU A 1 660 ? 8.957 -30.021 17.706 1.00 90.12 660 GLU A C 1
ATOM 5472 O O . GLU A 1 660 ? 9.515 -31.014 17.240 1.00 90.12 660 GLU A O 1
ATOM 5477 N N . ASP A 1 661 ? 9.265 -28.789 17.282 1.00 87.81 661 ASP A N 1
ATOM 5478 C CA . ASP A 1 661 ? 10.153 -28.482 16.154 1.00 87.81 661 ASP A CA 1
ATOM 5479 C C . ASP A 1 661 ? 11.623 -28.277 16.586 1.00 87.81 661 ASP A C 1
ATOM 5481 O O . ASP A 1 661 ? 12.249 -27.231 16.375 1.00 87.81 661 ASP A O 1
ATOM 5485 N N . THR A 1 662 ? 12.192 -29.294 17.241 1.00 87.88 662 THR A N 1
ATOM 5486 C CA . THR A 1 662 ? 13.529 -29.232 17.862 1.00 87.88 662 THR A CA 1
ATOM 5487 C C . THR A 1 662 ? 14.647 -28.895 16.876 1.00 87.88 662 THR A C 1
ATOM 5489 O O . THR A 1 662 ? 15.594 -28.183 17.219 1.00 87.88 662 THR A O 1
ATOM 5492 N N . GLU A 1 663 ? 14.564 -29.416 15.652 1.00 90.19 663 GLU A N 1
ATOM 5493 C CA . GLU A 1 663 ? 15.611 -29.257 14.641 1.00 90.19 663 GLU A CA 1
ATOM 5494 C C . GLU A 1 663 ? 15.692 -27.817 14.128 1.00 90.19 663 GLU A C 1
ATOM 5496 O O . GLU A 1 663 ? 16.782 -27.240 14.079 1.00 90.19 663 GLU A O 1
ATOM 5501 N N . ASN A 1 664 ? 14.552 -27.195 13.821 1.00 92.12 664 ASN A N 1
ATOM 5502 C CA . ASN A 1 664 ? 14.530 -25.827 13.311 1.00 92.12 664 ASN A CA 1
ATOM 5503 C C . ASN A 1 664 ? 14.885 -24.796 14.393 1.00 92.12 664 ASN A C 1
ATOM 5505 O O . ASN A 1 664 ? 15.612 -23.837 14.116 1.00 92.12 664 ASN A O 1
ATOM 5509 N N . LEU A 1 665 ? 14.472 -25.016 15.648 1.00 91.69 665 LEU A N 1
ATOM 5510 C CA . LEU A 1 665 ? 14.909 -24.187 16.779 1.00 91.69 665 LEU A CA 1
ATOM 5511 C C . LEU A 1 665 ? 16.429 -24.249 16.977 1.00 91.69 665 LEU A C 1
ATOM 5513 O O . LEU A 1 665 ? 17.073 -23.216 17.187 1.00 91.69 665 LEU A O 1
ATOM 5517 N N . ARG A 1 666 ? 17.020 -25.442 16.827 1.00 90.94 666 ARG A N 1
ATOM 5518 C CA . ARG A 1 666 ? 18.473 -25.631 16.898 1.00 90.94 666 ARG A CA 1
ATOM 5519 C C . ARG A 1 666 ? 19.204 -24.864 15.796 1.00 90.94 666 ARG A C 1
ATOM 5521 O O . ARG A 1 666 ? 20.232 -24.254 16.088 1.00 90.94 666 ARG A O 1
ATOM 5528 N N . VAL A 1 667 ? 18.679 -24.839 14.565 1.00 92.19 667 VAL A N 1
ATOM 5529 C CA . VAL A 1 667 ? 19.238 -24.024 13.464 1.00 92.19 667 VAL A CA 1
ATOM 5530 C C . VAL A 1 667 ? 19.287 -22.546 13.850 1.00 92.19 667 VAL A C 1
ATOM 5532 O O . VAL A 1 667 ? 20.285 -21.877 13.604 1.00 92.19 667 VAL A O 1
ATOM 5535 N N . LEU A 1 668 ? 18.258 -22.032 14.523 1.00 92.50 668 LEU A N 1
ATOM 5536 C CA . LEU A 1 668 ? 18.223 -20.642 14.985 1.00 92.50 668 LEU A CA 1
ATOM 5537 C C . LEU A 1 668 ? 19.100 -20.360 16.219 1.00 92.50 668 LEU A C 1
ATOM 5539 O O . LEU A 1 668 ? 19.249 -19.198 16.602 1.00 92.50 668 LEU A O 1
ATOM 5543 N N . GLY A 1 669 ? 19.688 -21.388 16.838 1.00 90.44 669 GLY A N 1
ATOM 5544 C CA . GLY A 1 669 ? 20.431 -21.266 18.096 1.00 90.44 669 GLY A CA 1
ATOM 5545 C C . GLY A 1 669 ? 19.534 -21.000 19.311 1.00 90.44 669 GLY A C 1
ATOM 5546 O O . GLY A 1 669 ? 19.988 -20.402 20.291 1.00 90.44 669 GLY A O 1
ATOM 5547 N N . LEU A 1 670 ? 18.263 -21.402 19.242 1.00 91.56 670 LEU A N 1
ATOM 5548 C CA . LEU A 1 670 ? 17.284 -21.232 20.314 1.00 91.56 670 LEU A CA 1
ATOM 5549 C C . LEU A 1 670 ? 17.225 -22.492 21.184 1.00 91.56 670 LEU A C 1
ATOM 5551 O O . LEU A 1 670 ? 17.150 -23.609 20.674 1.00 91.56 670 LEU A O 1
ATOM 5555 N N . ASP A 1 671 ? 17.257 -22.306 22.502 1.00 89.19 671 ASP A N 1
ATOM 5556 C CA . ASP A 1 671 ? 17.122 -23.393 23.471 1.00 89.19 671 ASP A CA 1
ATOM 5557 C C . ASP A 1 671 ? 15.641 -23.672 23.750 1.00 89.19 671 ASP A C 1
ATOM 5559 O O . ASP A 1 671 ? 14.908 -22.822 24.260 1.00 89.19 671 ASP A O 1
ATOM 5563 N N . ILE A 1 672 ? 15.216 -24.894 23.436 1.00 88.75 672 ILE A N 1
ATOM 5564 C CA . ILE A 1 672 ? 13.852 -25.387 23.638 1.00 88.75 672 ILE A CA 1
ATOM 5565 C C . ILE A 1 672 ? 13.382 -25.272 25.093 1.00 88.75 672 ILE A C 1
ATOM 5567 O O . ILE A 1 672 ? 12.208 -24.996 25.341 1.00 88.75 672 ILE A O 1
ATOM 5571 N N . ASN A 1 673 ? 14.290 -25.407 26.065 1.00 88.62 673 ASN A N 1
ATOM 5572 C CA . ASN A 1 673 ? 13.950 -25.320 27.486 1.00 88.62 673 ASN A CA 1
ATOM 5573 C C . ASN A 1 673 ? 13.466 -23.912 27.873 1.00 88.62 673 ASN A C 1
ATOM 5575 O O . ASN A 1 673 ? 12.779 -23.733 28.882 1.00 88.62 673 ASN A O 1
ATOM 5579 N N . ASN A 1 674 ? 13.792 -22.897 27.067 1.00 89.81 674 ASN A N 1
ATOM 5580 C CA . ASN A 1 674 ? 13.369 -21.515 27.292 1.00 89.81 674 ASN A CA 1
ATOM 5581 C C . ASN A 1 674 ? 11.911 -21.278 26.895 1.00 89.81 674 ASN A C 1
ATOM 5583 O O . ASN A 1 674 ? 11.336 -20.271 27.305 1.00 89.81 674 ASN A O 1
ATOM 5587 N N . ILE A 1 675 ? 11.296 -22.191 26.138 1.00 91.00 675 ILE A N 1
ATOM 5588 C CA . ILE A 1 675 ? 9.869 -22.100 25.823 1.00 91.00 675 ILE A CA 1
ATOM 5589 C C . ILE A 1 675 ? 9.055 -22.230 27.115 1.00 91.00 675 ILE A C 1
ATOM 5591 O O . ILE A 1 675 ? 8.278 -21.336 27.440 1.00 91.00 675 ILE A O 1
ATOM 5595 N N . GLU A 1 676 ? 9.299 -23.288 27.891 1.00 90.12 676 GLU A N 1
ATOM 5596 C CA . GLU A 1 676 ? 8.585 -23.540 29.150 1.00 90.12 676 GLU A CA 1
ATOM 5597 C C . GLU A 1 676 ? 9.068 -22.641 30.286 1.00 90.12 676 GLU A C 1
ATOM 5599 O O . GLU A 1 676 ? 8.263 -22.152 31.067 1.00 90.12 676 GLU A O 1
ATOM 5604 N N . SER A 1 677 ? 10.379 -22.395 30.376 1.00 88.88 677 SER A N 1
ATOM 5605 C CA . SER A 1 677 ? 10.941 -21.636 31.502 1.00 88.88 677 SER A CA 1
ATOM 5606 C C . SER A 1 677 ? 10.891 -20.113 31.346 1.00 88.88 677 SER A C 1
ATOM 5608 O O . SER A 1 677 ? 11.143 -19.415 32.324 1.00 88.88 677 SER A O 1
ATOM 5610 N N . ALA A 1 678 ? 10.604 -19.575 30.153 1.00 91.00 678 ALA A N 1
ATOM 5611 C CA . ALA A 1 678 ? 10.583 -18.126 29.929 1.00 91.00 678 ALA A CA 1
ATOM 5612 C C . ALA A 1 678 ? 9.453 -17.643 29.012 1.00 91.00 678 ALA A C 1
ATOM 5614 O O . ALA A 1 678 ? 8.719 -16.739 29.400 1.00 91.00 678 ALA A O 1
ATOM 5615 N N . LEU A 1 679 ? 9.296 -18.208 27.808 1.00 93.06 679 LEU A N 1
ATOM 5616 C CA . LEU A 1 679 ? 8.330 -17.698 26.825 1.00 93.06 679 LEU A CA 1
ATOM 5617 C C . LEU A 1 679 ? 6.881 -17.854 27.294 1.00 93.06 679 LEU A C 1
ATOM 5619 O O . LEU A 1 679 ? 6.139 -16.877 27.263 1.00 93.06 679 LEU A O 1
ATOM 5623 N N . ILE A 1 680 ? 6.487 -19.050 27.739 1.00 94.12 680 ILE A N 1
ATOM 5624 C CA . ILE A 1 680 ? 5.130 -19.303 28.243 1.00 94.12 680 ILE A CA 1
ATOM 5625 C C . ILE A 1 680 ? 4.838 -18.434 29.481 1.00 94.12 680 ILE A C 1
ATOM 5627 O O . ILE A 1 680 ? 3.883 -17.661 29.408 1.00 94.12 680 ILE A O 1
ATOM 5631 N N . PRO A 1 681 ? 5.681 -18.415 30.538 1.00 93.56 681 PRO A N 1
ATOM 5632 C CA . PRO A 1 681 ? 5.476 -17.522 31.682 1.00 93.56 681 PRO A CA 1
ATOM 5633 C C . PRO A 1 681 ? 5.401 -16.036 31.302 1.00 93.56 681 PRO A C 1
ATOM 5635 O O . PRO A 1 681 ? 4.615 -15.275 31.869 1.00 93.56 681 PRO A O 1
ATOM 5638 N N . PHE A 1 682 ? 6.193 -15.597 30.316 1.00 93.94 682 PHE A N 1
ATOM 5639 C CA . PHE A 1 682 ? 6.114 -14.231 29.807 1.00 93.94 682 PHE A CA 1
ATOM 5640 C C . PHE A 1 682 ? 4.750 -13.946 29.173 1.00 93.94 682 PHE A C 1
ATOM 5642 O O . PHE A 1 682 ? 4.129 -12.944 29.528 1.00 93.94 682 PHE A O 1
ATOM 5649 N N . LEU A 1 683 ? 4.271 -14.818 28.278 1.00 94.12 683 LEU A N 1
ATOM 5650 C CA . LEU A 1 683 ? 2.963 -14.686 27.629 1.00 94.12 683 LEU A CA 1
ATOM 5651 C C . LEU A 1 683 ? 1.821 -14.694 28.654 1.00 94.12 683 LEU A C 1
ATOM 5653 O O . LEU A 1 683 ? 0.955 -13.823 28.595 1.00 94.12 683 LEU A O 1
ATOM 5657 N N . GLU A 1 684 ? 1.864 -15.602 29.631 1.00 93.31 684 GLU A N 1
ATOM 5658 C CA . GLU A 1 684 ? 0.902 -15.663 30.739 1.00 93.31 684 GLU A CA 1
ATOM 5659 C C . GLU A 1 684 ? 0.872 -14.355 31.539 1.00 93.31 684 GLU A C 1
ATOM 5661 O O . GLU A 1 684 ? -0.198 -13.896 31.934 1.00 93.31 684 GLU A O 1
ATOM 5666 N N . SER A 1 685 ? 2.023 -13.693 31.710 1.00 93.50 685 SER A N 1
ATOM 5667 C CA . SER A 1 685 ? 2.098 -12.395 32.392 1.00 93.50 685 SER A CA 1
ATOM 5668 C C . SER A 1 685 ? 1.490 -11.231 31.594 1.00 93.50 685 SER A C 1
ATOM 5670 O O . SER A 1 685 ? 1.153 -10.205 32.186 1.00 93.50 685 SER A O 1
ATOM 5672 N N . LEU A 1 686 ? 1.347 -11.343 30.265 1.00 93.56 686 LEU A N 1
ATOM 5673 C CA . LEU A 1 686 ? 0.851 -10.244 29.423 1.00 93.56 686 LEU A CA 1
ATOM 5674 C C . LEU A 1 686 ? -0.647 -10.003 29.598 1.00 93.56 686 LEU A C 1
ATOM 5676 O O . LEU A 1 686 ? -1.070 -8.848 29.600 1.00 93.56 686 LEU A O 1
ATOM 5680 N N . LYS A 1 687 ? -1.438 -11.068 29.760 1.00 92.69 687 LYS A N 1
ATOM 5681 C CA . LYS A 1 687 ? -2.897 -10.993 29.917 1.00 92.69 687 LYS A CA 1
ATOM 5682 C C . LYS A 1 687 ? -3.326 -10.141 31.125 1.00 92.69 687 LYS A C 1
ATOM 5684 O O . LYS A 1 687 ? -3.994 -9.131 30.898 1.00 92.69 687 LYS A O 1
ATOM 5689 N N . PRO A 1 688 ? -2.881 -10.424 32.369 1.00 93.56 688 PRO A N 1
ATOM 5690 C CA . PRO A 1 688 ? -3.245 -9.600 33.522 1.00 93.56 688 PRO A CA 1
ATOM 5691 C C . PRO A 1 688 ? -2.705 -8.167 33.412 1.00 93.56 688 PRO A C 1
ATOM 5693 O O . PRO A 1 688 ? -3.399 -7.225 33.782 1.00 93.56 688 PRO A O 1
ATOM 5696 N N . LYS A 1 689 ? -1.510 -7.966 32.834 1.00 94.12 689 LYS A N 1
ATOM 5697 C CA . LYS A 1 689 ? -0.948 -6.620 32.608 1.00 94.12 689 LYS A CA 1
ATOM 5698 C C . LYS A 1 689 ? -1.773 -5.805 31.608 1.00 94.12 689 LYS A C 1
ATOM 5700 O O . LYS A 1 689 ? -1.929 -4.597 31.781 1.00 94.12 689 LYS A O 1
ATOM 5705 N N . ALA A 1 690 ? -2.288 -6.441 30.555 1.00 93.44 690 ALA A N 1
ATOM 5706 C CA . ALA A 1 690 ? -3.149 -5.788 29.575 1.00 93.44 690 ALA A CA 1
ATOM 5707 C C . ALA A 1 690 ? -4.500 -5.409 30.194 1.00 93.44 690 ALA A C 1
ATOM 5709 O O . ALA A 1 690 ? -4.952 -4.280 30.019 1.00 93.44 690 ALA A O 1
ATOM 5710 N N . GLU A 1 691 ? -5.100 -6.310 30.974 1.00 92.50 691 GLU A N 1
ATOM 5711 C CA . GLU A 1 691 ? -6.351 -6.062 31.701 1.00 92.50 691 GLU A CA 1
ATOM 5712 C C . GLU A 1 691 ? -6.212 -4.927 32.726 1.00 92.50 691 GLU A C 1
ATOM 5714 O O . GLU A 1 691 ? -7.052 -4.027 32.770 1.00 92.50 691 GLU A O 1
ATOM 5719 N N . GLU A 1 692 ? -5.125 -4.907 33.502 1.00 92.06 692 GLU A N 1
ATOM 5720 C CA . GLU A 1 692 ? -4.815 -3.817 34.436 1.00 92.06 692 GLU A CA 1
ATOM 5721 C C . GLU A 1 692 ? -4.659 -2.479 33.700 1.00 92.06 692 GLU A C 1
ATOM 5723 O O . GLU A 1 692 ? -5.196 -1.452 34.125 1.00 92.06 692 GLU A O 1
ATOM 5728 N N . ARG A 1 693 ? -3.981 -2.479 32.545 1.00 91.75 693 ARG A N 1
ATOM 5729 C CA . ARG A 1 693 ? -3.813 -1.267 31.741 1.00 91.75 693 ARG A CA 1
ATOM 5730 C C . ARG A 1 693 ? -5.132 -0.782 31.139 1.00 91.75 693 ARG A C 1
ATOM 5732 O O . ARG A 1 693 ? -5.359 0.425 31.126 1.00 91.75 693 ARG A O 1
ATOM 5739 N N . ILE A 1 694 ? -6.011 -1.682 30.693 1.00 92.06 694 ILE A N 1
ATOM 5740 C CA . ILE A 1 694 ? -7.364 -1.336 30.227 1.00 92.06 694 ILE A CA 1
ATOM 5741 C C . ILE A 1 694 ? -8.156 -0.667 31.354 1.00 92.06 694 ILE A C 1
ATOM 5743 O O . ILE A 1 694 ? -8.734 0.395 31.128 1.00 92.06 694 ILE A O 1
ATOM 5747 N N . LYS A 1 695 ? -8.128 -1.223 32.574 1.00 91.19 695 LYS A N 1
ATOM 5748 C CA . LYS A 1 695 ? -8.766 -0.602 33.749 1.00 91.19 695 LYS A CA 1
ATOM 5749 C C . LYS A 1 695 ? -8.182 0.775 34.044 1.00 91.19 695 LYS A C 1
ATOM 5751 O O . LYS A 1 695 ? -8.923 1.737 34.209 1.00 91.19 695 LYS A O 1
ATOM 5756 N 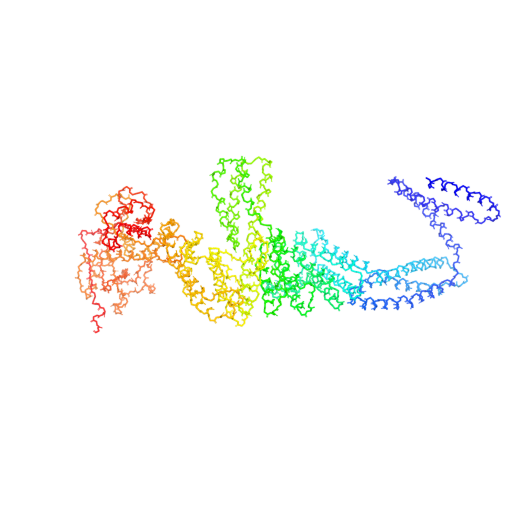N . SER A 1 696 ? -6.855 0.909 34.020 1.00 90.62 696 SER A N 1
ATOM 5757 C CA . SER A 1 696 ? -6.183 2.203 34.183 1.00 90.62 696 SER A CA 1
ATOM 5758 C C . SER A 1 696 ? -6.642 3.227 33.133 1.00 90.62 696 SER A C 1
ATOM 5760 O O . SER A 1 696 ? -6.948 4.366 33.489 1.00 90.62 696 SER A O 1
ATOM 5762 N N . LEU A 1 697 ? -6.764 2.837 31.858 1.00 89.94 697 LEU A N 1
ATOM 5763 C CA . LEU A 1 697 ? -7.289 3.711 30.802 1.00 89.94 697 LEU A CA 1
ATOM 5764 C C . LEU A 1 697 ? -8.750 4.100 31.049 1.00 89.94 697 LEU A C 1
ATOM 5766 O O . LEU A 1 697 ? -9.095 5.262 30.857 1.00 89.94 697 LEU A O 1
ATOM 5770 N N . LEU A 1 698 ? -9.590 3.164 31.496 1.00 91.19 698 LEU A N 1
ATOM 5771 C CA . LEU A 1 698 ? -10.991 3.433 31.825 1.00 91.19 698 LEU A CA 1
ATOM 5772 C C . LEU A 1 698 ? -11.119 4.462 32.960 1.00 91.19 698 LEU A C 1
ATOM 5774 O O . LEU A 1 698 ? -11.904 5.402 32.854 1.00 91.19 698 LEU A O 1
ATOM 5778 N N . ARG A 1 699 ? -10.295 4.337 34.006 1.00 90.94 699 ARG A N 1
ATOM 5779 C CA . ARG A 1 699 ? -10.275 5.255 35.160 1.00 90.94 699 ARG A CA 1
ATOM 5780 C C . ARG A 1 699 ? -9.775 6.655 34.792 1.00 90.94 699 ARG A C 1
ATOM 5782 O O . ARG A 1 699 ? -10.303 7.644 35.280 1.00 90.94 699 ARG A O 1
ATOM 5789 N N . THR A 1 700 ? -8.781 6.743 33.906 1.00 89.62 700 THR A N 1
ATOM 5790 C CA . THR A 1 700 ? -8.063 7.999 33.595 1.00 89.62 700 THR A CA 1
ATOM 5791 C C . THR A 1 700 ? -8.579 8.778 32.388 1.00 89.62 700 THR A C 1
ATOM 5793 O O . THR A 1 700 ? -8.394 9.991 32.345 1.00 89.62 700 THR A O 1
ATOM 5796 N N . LYS A 1 701 ? -9.197 8.128 31.394 1.00 90.06 701 LYS A N 1
ATOM 5797 C CA . LYS A 1 701 ? -9.749 8.829 30.222 1.00 90.06 701 LYS A CA 1
ATOM 5798 C C . LYS A 1 701 ? -11.026 9.579 30.585 1.00 90.06 701 LYS A C 1
ATOM 5800 O O . LYS A 1 701 ? -11.878 9.019 31.266 1.00 90.06 701 LYS A O 1
ATOM 5805 N N . ASN A 1 702 ? -11.198 10.786 30.061 1.00 92.75 702 ASN A N 1
ATOM 5806 C CA . ASN A 1 702 ? -12.439 11.540 30.238 1.00 92.75 702 ASN A CA 1
ATOM 5807 C C . ASN A 1 702 ? -13.549 11.023 29.316 1.00 92.75 702 ASN A C 1
ATOM 5809 O O . ASN A 1 702 ? -13.269 10.517 28.221 1.00 92.75 702 ASN A O 1
ATOM 5813 N N . ILE A 1 703 ? -14.804 11.186 29.736 1.00 93.62 703 ILE A N 1
ATOM 5814 C CA . ILE A 1 703 ? -15.960 10.951 28.864 1.00 93.62 703 ILE A CA 1
ATOM 5815 C C . ILE A 1 703 ? -16.009 11.972 27.716 1.00 93.62 703 ILE A C 1
ATOM 5817 O O . ILE A 1 703 ? -15.579 13.118 27.840 1.00 93.62 703 ILE A O 1
ATOM 5821 N N . SER A 1 704 ? -16.526 11.546 26.566 1.00 93.81 704 SER A N 1
ATOM 5822 C CA . SER A 1 704 ? -16.666 12.375 25.371 1.00 93.81 704 SER A CA 1
ATOM 5823 C C . SER A 1 704 ? -17.990 13.128 25.374 1.00 93.81 704 SER A C 1
ATOM 5825 O O . SER A 1 704 ? -19.058 12.513 25.406 1.00 93.81 704 SER A O 1
ATOM 5827 N N . SER A 1 705 ? -17.927 14.454 25.224 1.00 91.44 705 SER A N 1
ATOM 5828 C CA . SER A 1 705 ? -19.114 15.292 25.020 1.00 91.44 705 SER A CA 1
ATOM 5829 C C . SER A 1 705 ? -19.919 14.844 23.801 1.00 91.44 705 SER A C 1
ATOM 5831 O O . SER A 1 705 ? -21.129 14.693 23.887 1.00 91.44 705 SER A O 1
ATOM 5833 N N . LYS A 1 706 ? -19.250 14.498 22.697 1.00 93.06 706 LYS A N 1
ATOM 5834 C CA . LYS A 1 706 ? -19.903 14.015 21.476 1.00 93.06 706 LYS A CA 1
ATOM 5835 C C . LYS A 1 706 ? -20.669 12.706 21.703 1.00 93.06 706 LYS A C 1
ATOM 5837 O O . LYS A 1 706 ? -21.750 12.532 21.143 1.00 93.06 706 LYS A O 1
ATOM 5842 N N . LYS A 1 707 ? -20.143 11.784 22.520 1.00 93.19 707 LYS A N 1
ATOM 5843 C CA . LYS A 1 707 ? -20.857 10.548 22.894 1.00 93.19 707 LYS A CA 1
ATOM 5844 C C . LYS A 1 707 ? -22.064 10.837 23.781 1.00 93.19 707 LYS A C 1
ATOM 5846 O O . LYS A 1 707 ? -23.115 10.238 23.572 1.00 93.19 707 LYS A O 1
ATOM 5851 N N . VAL A 1 708 ? -21.923 11.758 24.733 1.00 93.56 708 VAL A N 1
ATOM 5852 C CA . VAL A 1 708 ? -23.023 12.212 25.597 1.00 93.56 708 VAL A CA 1
ATOM 5853 C C . VAL A 1 708 ? -24.127 12.885 24.773 1.00 93.56 708 VAL A C 1
ATOM 5855 O O . VAL A 1 708 ? -25.298 12.558 24.945 1.00 93.56 708 VAL A O 1
ATOM 5858 N N . ASP A 1 709 ? -23.775 13.753 23.827 1.00 92.44 709 ASP A N 1
ATOM 5859 C CA . ASP A 1 709 ? -24.732 14.429 22.943 1.00 92.44 709 ASP A CA 1
ATOM 5860 C C . ASP A 1 709 ? -25.460 13.434 22.035 1.00 92.44 709 ASP A C 1
ATOM 5862 O O . ASP A 1 709 ? -26.679 13.508 21.869 1.00 92.44 709 ASP A O 1
ATOM 5866 N N . GLN A 1 710 ? -24.728 12.455 21.492 1.00 93.06 710 GLN A N 1
ATOM 5867 C CA . GLN A 1 710 ? -25.320 11.374 20.711 1.00 93.06 710 GLN A CA 1
ATOM 5868 C C . GLN A 1 710 ? -26.307 10.557 21.554 1.00 93.06 710 GLN A C 1
ATOM 5870 O O . GLN A 1 710 ? -27.417 10.293 21.100 1.00 93.06 710 GLN A O 1
ATOM 5875 N N . PHE A 1 711 ? -25.944 10.218 22.795 1.00 95.00 711 PHE A N 1
ATOM 5876 C CA . PHE A 1 711 ? -26.842 9.539 23.726 1.00 95.00 711 PHE A CA 1
ATOM 5877 C C . PHE A 1 711 ? -28.114 10.356 23.988 1.00 95.00 711 PHE A C 1
ATOM 5879 O O . PHE A 1 711 ? -29.209 9.814 23.861 1.00 95.00 711 PHE A O 1
ATOM 5886 N N . LYS A 1 712 ? -27.992 11.654 24.303 1.00 94.50 712 LYS A N 1
ATOM 5887 C CA . LYS A 1 712 ? -29.132 12.556 24.563 1.00 94.50 712 LYS A CA 1
ATOM 5888 C C . LYS A 1 712 ? -30.080 12.640 23.369 1.00 94.50 712 LYS A C 1
ATOM 5890 O O . LYS A 1 712 ? -31.302 12.607 23.538 1.00 94.50 712 LYS A O 1
ATOM 5895 N N . LYS A 1 713 ? -29.518 12.723 22.162 1.00 94.38 713 LYS A N 1
ATOM 5896 C CA . LYS A 1 713 ? -30.283 12.742 20.915 1.00 94.38 713 LYS A CA 1
ATOM 5897 C C . LYS A 1 713 ? -31.016 11.421 20.687 1.00 94.38 713 LYS A C 1
ATOM 5899 O O . LYS A 1 713 ? -32.228 11.431 20.505 1.00 94.38 713 LYS A O 1
ATOM 5904 N N . ASP A 1 714 ? -30.301 10.298 20.741 1.00 95.12 714 ASP A N 1
ATOM 5905 C CA . ASP A 1 714 ? -30.888 8.974 20.516 1.00 95.12 714 ASP A CA 1
ATOM 5906 C C . ASP A 1 714 ? -31.958 8.645 21.559 1.00 95.12 714 ASP A C 1
ATOM 5908 O O . ASP A 1 714 ? -32.981 8.047 21.224 1.00 95.12 714 ASP A O 1
ATOM 5912 N N . PHE A 1 715 ? -31.743 9.066 22.805 1.00 95.94 715 PHE A N 1
ATOM 5913 C CA . PHE A 1 715 ? -32.732 8.995 23.870 1.00 95.94 715 PHE A CA 1
ATOM 5914 C C . PHE A 1 715 ? -34.002 9.766 23.507 1.00 95.94 715 PHE A C 1
ATOM 5916 O O . PHE A 1 715 ? -35.077 9.170 23.469 1.00 95.94 715 PHE A O 1
ATOM 5923 N N . SER A 1 716 ? -33.875 11.055 23.184 1.00 94.19 716 SER A N 1
ATOM 5924 C CA . SER A 1 716 ? -35.023 11.927 22.900 1.00 94.19 716 SER A CA 1
ATOM 5925 C C . SER A 1 716 ? -35.819 11.420 21.695 1.00 94.19 716 SER A C 1
ATOM 5927 O O . SER A 1 716 ? -37.027 11.215 21.785 1.00 94.19 716 SER A O 1
ATOM 5929 N N . ASP A 1 717 ? -35.123 11.088 20.603 1.00 94.81 717 ASP A N 1
ATOM 5930 C CA . ASP A 1 717 ? -35.737 10.579 19.375 1.00 94.81 717 ASP A CA 1
ATOM 5931 C C . ASP A 1 717 ? -36.529 9.284 19.618 1.00 94.81 717 ASP A C 1
ATOM 5933 O O . ASP A 1 717 ? -37.550 9.045 18.968 1.00 94.81 717 ASP A O 1
ATOM 5937 N N . ASN A 1 718 ? -36.055 8.403 20.505 1.00 94.88 718 ASN A N 1
ATOM 5938 C CA . ASN A 1 718 ? -36.712 7.120 20.767 1.00 94.88 718 ASN A CA 1
ATOM 5939 C C . ASN A 1 718 ? -37.760 7.180 21.872 1.00 94.88 718 ASN A C 1
ATOM 5941 O O . ASN A 1 718 ? -38.715 6.399 21.808 1.00 94.88 718 ASN A O 1
ATOM 5945 N N . PHE A 1 719 ? -37.627 8.112 22.816 1.00 95.44 719 PHE A N 1
ATOM 5946 C CA . PHE A 1 719 ? -38.695 8.463 23.742 1.00 95.44 719 PHE A CA 1
ATOM 5947 C C . PHE A 1 719 ? -39.906 8.978 22.961 1.00 95.44 719 PHE A C 1
ATOM 5949 O O . PHE A 1 719 ? -40.954 8.335 22.976 1.00 95.44 719 PHE A O 1
ATOM 5956 N N . ASP A 1 720 ? -39.728 10.017 22.138 1.00 91.88 720 ASP A N 1
ATOM 5957 C CA . ASP A 1 720 ? -40.812 10.629 21.357 1.00 91.88 720 ASP A CA 1
ATOM 5958 C C . ASP A 1 720 ? -41.495 9.624 20.420 1.00 91.88 720 ASP A C 1
ATOM 5960 O O . ASP A 1 720 ? -42.722 9.595 20.286 1.00 91.88 720 ASP A O 1
ATOM 5964 N N . LYS A 1 721 ? -40.709 8.735 19.797 1.00 91.56 721 LYS A N 1
ATOM 5965 C CA . LYS A 1 721 ? -41.244 7.644 18.970 1.00 91.56 721 LYS A CA 1
ATOM 5966 C C . LYS A 1 721 ? -42.029 6.617 19.773 1.00 91.56 721 LYS A C 1
ATOM 5968 O O . LYS A 1 721 ? -42.830 5.905 19.169 1.00 91.56 721 LYS A O 1
ATOM 5973 N N . SER A 1 722 ? -41.763 6.438 21.062 1.00 92.12 722 SER A N 1
ATOM 5974 C CA . SER A 1 722 ? -42.322 5.362 21.894 1.00 92.12 722 SER A CA 1
ATOM 5975 C C . SER A 1 722 ? -43.447 5.824 22.817 1.00 92.12 722 SER A C 1
ATOM 5977 O O . SER A 1 722 ? -44.258 4.995 23.231 1.00 92.12 722 SER A O 1
ATOM 5979 N N . THR A 1 723 ? -43.562 7.124 23.064 1.00 92.38 723 THR A N 1
ATOM 5980 C CA . THR A 1 723 ? -44.643 7.722 23.844 1.00 92.38 723 THR A CA 1
ATOM 5981 C C . THR A 1 723 ? -45.968 7.668 23.080 1.00 92.38 723 THR A C 1
ATOM 5983 O O . THR A 1 723 ? -46.060 8.050 21.910 1.00 92.38 723 THR A O 1
ATOM 5986 N N . ILE A 1 724 ? -47.025 7.171 23.730 1.00 93.94 724 ILE A N 1
ATOM 5987 C CA . ILE A 1 724 ? -48.347 6.997 23.105 1.00 93.94 724 ILE A CA 1
ATOM 5988 C C . ILE A 1 724 ? -49.416 7.762 23.883 1.00 93.94 724 ILE A C 1
ATOM 5990 O O . ILE A 1 724 ? -50.140 8.560 23.292 1.00 93.94 724 ILE A O 1
ATOM 5994 N N . ILE A 1 725 ? -49.494 7.579 25.203 1.00 94.56 725 ILE A N 1
ATOM 5995 C CA . ILE A 1 725 ? -50.567 8.146 26.031 1.00 94.56 725 ILE A CA 1
ATOM 5996 C C . ILE A 1 725 ? -50.518 9.668 26.047 1.00 94.56 725 ILE A C 1
ATOM 5998 O O . ILE A 1 725 ? -51.521 10.315 25.752 1.00 94.56 725 ILE A O 1
ATOM 6002 N N . ARG A 1 726 ? -49.341 10.251 26.284 1.00 93.94 726 ARG A N 1
ATOM 6003 C CA . ARG A 1 726 ? -49.146 11.704 26.194 1.00 93.94 726 ARG A CA 1
ATOM 6004 C C . ARG A 1 726 ? -49.557 12.245 24.826 1.00 93.94 726 ARG A C 1
ATOM 6006 O O . ARG A 1 726 ? -50.252 13.251 24.760 1.00 93.94 726 ARG A O 1
ATOM 6013 N N . ASN A 1 727 ? -49.201 11.560 23.739 1.00 94.50 727 ASN A N 1
ATOM 6014 C CA . ASN A 1 727 ? -49.560 11.978 22.381 1.00 94.50 727 ASN A CA 1
ATOM 6015 C C . ASN A 1 727 ? -51.081 11.936 22.140 1.00 94.50 727 ASN A C 1
ATOM 6017 O O . ASN A 1 727 ? -51.627 12.849 21.517 1.00 94.50 727 ASN A O 1
ATOM 6021 N N . ILE A 1 728 ? -51.782 10.935 22.685 1.00 94.06 728 ILE A N 1
ATOM 6022 C CA . ILE A 1 728 ? -53.252 10.852 22.660 1.00 94.06 728 ILE A CA 1
ATOM 6023 C C . ILE A 1 728 ? -53.875 12.005 23.460 1.00 94.06 728 ILE A C 1
ATOM 6025 O O . ILE A 1 728 ? -54.771 12.691 22.963 1.00 94.06 728 ILE A O 1
ATOM 6029 N N . LEU A 1 729 ? -53.390 12.268 24.676 1.00 94.19 729 LEU A N 1
ATOM 6030 C CA . LEU A 1 729 ? -53.890 13.365 25.510 1.00 94.19 729 LEU A CA 1
ATOM 6031 C C . LEU A 1 729 ? -53.642 14.730 24.849 1.00 94.19 729 LEU A C 1
ATOM 6033 O O . LEU A 1 729 ? -54.557 15.552 24.782 1.00 94.19 729 LEU A O 1
ATOM 6037 N N . SER A 1 730 ? -52.462 14.944 24.263 1.00 93.69 730 SER A N 1
ATOM 6038 C CA . SER A 1 730 ? -52.134 16.135 23.470 1.00 93.69 730 SER A CA 1
ATOM 6039 C C . SER A 1 730 ? -53.072 16.318 22.278 1.00 93.69 730 SER A C 1
ATOM 6041 O O . SER A 1 730 ? -53.612 17.410 22.087 1.00 93.69 730 SER A O 1
ATOM 6043 N N . TYR A 1 731 ? -53.350 15.253 21.517 1.00 92.56 731 TYR A N 1
ATOM 6044 C CA . TYR A 1 731 ? -54.304 15.287 20.402 1.00 92.56 731 TYR A CA 1
ATOM 6045 C C . TYR A 1 731 ? -55.706 15.730 20.838 1.00 92.56 731 TYR A C 1
ATOM 6047 O O . TYR A 1 731 ? -56.380 16.494 20.142 1.00 92.56 731 TYR A O 1
ATOM 6055 N N . HIS A 1 732 ? -56.129 15.318 22.032 1.00 91.75 732 HIS A N 1
ATOM 6056 C CA . HIS A 1 732 ? -57.411 15.700 22.613 1.00 91.75 732 HIS A CA 1
ATOM 6057 C C . HIS A 1 732 ? -57.398 17.042 23.364 1.00 91.75 732 HIS A C 1
ATOM 6059 O O . HIS A 1 732 ? -58.451 17.441 23.866 1.00 91.75 732 HIS A O 1
ATOM 6065 N N . ARG A 1 733 ? -56.273 17.777 23.366 1.00 93.88 733 ARG A N 1
ATOM 6066 C CA . ARG A 1 733 ? -56.051 19.031 24.119 1.00 93.88 733 ARG A CA 1
ATOM 6067 C C . ARG A 1 733 ? -56.165 18.861 25.641 1.00 93.88 733 ARG A C 1
ATOM 6069 O O . ARG A 1 733 ? -56.590 19.776 26.341 1.00 93.88 733 ARG A O 1
ATOM 6076 N N . LEU A 1 734 ? -55.782 17.686 26.133 1.00 94.62 734 LEU A N 1
ATOM 6077 C CA . LEU A 1 734 ? -55.731 17.306 27.548 1.00 94.62 734 LEU A CA 1
ATOM 6078 C C . LEU A 1 734 ? -54.287 17.256 28.081 1.00 94.62 734 LEU A C 1
ATOM 6080 O O . LEU A 1 734 ? -54.027 16.639 29.108 1.00 94.62 734 LEU A O 1
ATOM 6084 N N . TYR A 1 735 ? -53.347 17.886 27.377 1.00 95.38 735 TYR A N 1
ATOM 6085 C CA . TYR A 1 735 ? -51.965 18.073 27.810 1.00 95.38 735 TYR A CA 1
ATOM 6086 C C . TYR A 1 735 ? -51.699 19.558 28.047 1.00 95.38 735 TYR A C 1
ATOM 6088 O O . TYR A 1 735 ? -52.099 20.398 27.236 1.00 95.38 735 TYR A O 1
ATOM 6096 N N . GLU A 1 736 ? -51.032 19.876 29.151 1.00 94.00 736 GLU A N 1
ATOM 6097 C CA . GLU A 1 736 ? -50.655 21.235 29.519 1.00 94.00 736 GLU A CA 1
ATOM 6098 C C . GLU A 1 736 ? -49.161 21.299 29.840 1.00 94.00 736 GLU A C 1
ATOM 6100 O O . GLU A 1 736 ? -48.673 20.609 30.734 1.00 94.00 736 GLU A O 1
ATOM 6105 N N . ASP A 1 737 ? -48.436 22.144 29.111 1.00 90.69 737 ASP A N 1
ATOM 6106 C CA . ASP A 1 737 ? -47.014 22.383 29.335 1.00 90.69 737 ASP A CA 1
ATOM 6107 C C . ASP A 1 737 ? -46.819 23.572 30.289 1.00 90.69 737 ASP A C 1
ATOM 6109 O O . ASP A 1 737 ? -47.136 24.719 29.960 1.00 90.69 737 ASP A O 1
ATOM 6113 N N . ARG A 1 738 ? -46.302 23.284 31.487 1.00 90.50 738 ARG A N 1
ATOM 6114 C CA . ARG A 1 738 ? -45.938 24.253 32.529 1.00 90.50 738 ARG A CA 1
ATOM 6115 C C . ARG A 1 738 ? -44.432 24.258 32.817 1.00 90.50 738 ARG A C 1
ATOM 6117 O O . ARG A 1 738 ? -44.019 24.761 33.861 1.00 90.50 738 ARG A O 1
ATOM 6124 N N . ILE A 1 739 ? -43.578 23.784 31.903 1.00 84.44 739 ILE A N 1
ATOM 6125 C CA . ILE A 1 739 ? -42.112 23.751 32.103 1.00 84.44 739 ILE A CA 1
ATOM 6126 C C . ILE A 1 739 ? -41.536 25.143 32.414 1.00 84.44 739 ILE A C 1
ATOM 6128 O O . ILE A 1 739 ? -40.570 25.266 33.170 1.00 84.44 739 ILE A O 1
ATOM 6132 N N . HIS A 1 740 ? -42.142 26.201 31.872 1.00 81.19 740 HIS A N 1
ATOM 6133 C CA . HIS A 1 740 ? -41.710 27.589 32.066 1.00 81.19 740 HIS A CA 1
ATOM 6134 C C . HIS A 1 740 ? -42.515 28.366 33.124 1.00 81.19 740 HIS A C 1
ATOM 6136 O O . HIS A 1 740 ? -42.247 29.548 33.335 1.00 81.19 740 HIS A O 1
ATOM 6142 N N . ALA A 1 741 ? -43.491 27.740 33.792 1.00 72.62 741 ALA A N 1
ATOM 6143 C CA . ALA A 1 741 ? -44.432 28.431 34.681 1.00 72.62 741 ALA A CA 1
ATOM 6144 C C . ALA A 1 741 ? -43.900 28.688 36.111 1.00 72.62 741 ALA A C 1
ATOM 6146 O O . ALA A 1 741 ? -44.577 29.344 36.901 1.00 72.62 741 ALA A O 1
ATOM 6147 N N . GLY A 1 742 ? -42.685 28.232 36.437 1.00 65.88 742 GLY A N 1
ATOM 6148 C CA . GLY A 1 742 ? -42.056 28.370 37.758 1.00 65.88 742 GLY A CA 1
ATOM 6149 C C . GLY A 1 742 ? -41.766 27.019 38.424 1.00 65.88 742 GLY A C 1
ATOM 6150 O O . GLY A 1 742 ? -42.104 25.968 37.888 1.00 65.88 742 GLY A O 1
ATOM 6151 N N . LEU A 1 743 ? -41.087 27.038 39.578 1.00 65.44 743 LEU A N 1
ATOM 6152 C CA . LEU A 1 743 ? -40.778 25.827 40.350 1.00 65.44 743 LEU A CA 1
ATOM 6153 C C . LEU A 1 743 ? -42.015 25.372 41.136 1.00 65.44 743 LEU A C 1
ATOM 6155 O O . LEU A 1 743 ? -42.417 26.032 42.094 1.00 65.44 743 LEU A O 1
ATOM 6159 N N . GLU A 1 744 ? -42.578 24.225 40.766 1.00 67.38 744 GLU A N 1
ATOM 6160 C CA . GLU A 1 744 ? -43.628 23.560 41.541 1.00 67.38 744 GLU A CA 1
ATOM 6161 C C . GLU A 1 744 ? -42.977 22.674 42.619 1.00 67.38 744 GLU A C 1
ATOM 6163 O O . GLU A 1 744 ? -42.226 21.742 42.311 1.00 67.38 744 GLU A O 1
ATOM 6168 N N . MET A 1 745 ? -43.223 22.970 43.899 1.00 63.88 745 MET A N 1
ATOM 6169 C CA . MET A 1 745 ? -42.703 22.166 45.010 1.00 63.88 745 MET A CA 1
ATOM 6170 C C . MET A 1 745 ? -43.673 21.029 45.354 1.00 63.88 745 MET A C 1
ATOM 6172 O O . MET A 1 745 ? -44.857 21.274 45.557 1.00 63.88 745 MET A O 1
ATOM 6176 N N . GLY A 1 746 ? -43.159 19.801 45.486 1.00 73.00 746 GLY A N 1
ATOM 6177 C CA . GLY A 1 746 ? -43.924 18.639 45.967 1.00 73.00 746 GLY A CA 1
ATOM 6178 C C . GLY A 1 746 ? -44.230 17.554 44.929 1.00 73.00 746 GLY A C 1
ATOM 6179 O O . GLY A 1 746 ? -44.824 16.542 45.290 1.00 73.00 746 GLY A O 1
ATOM 6180 N N . ILE A 1 747 ? -43.802 17.720 43.673 1.00 80.88 747 ILE A N 1
ATOM 6181 C CA . ILE A 1 747 ? -43.939 16.692 42.629 1.00 80.88 747 ILE A CA 1
ATOM 6182 C C . ILE A 1 747 ? -42.662 15.855 42.562 1.00 80.88 747 ILE A C 1
ATOM 6184 O O . ILE A 1 747 ? -41.573 16.377 42.308 1.00 80.88 747 ILE A O 1
ATOM 6188 N N . ASN A 1 748 ? -42.806 14.547 42.785 1.00 84.25 748 ASN A N 1
ATOM 6189 C CA . ASN A 1 748 ? -41.691 13.608 42.717 1.00 84.25 748 ASN A CA 1
ATOM 6190 C C . ASN A 1 748 ? -41.224 13.420 41.263 1.00 84.25 748 ASN A C 1
ATOM 6192 O O . ASN A 1 748 ? -42.070 13.233 40.383 1.00 84.25 748 ASN A O 1
ATOM 6196 N N . PRO A 1 749 ? -39.905 13.421 41.004 1.00 88.38 749 PRO A N 1
ATOM 6197 C CA . PRO A 1 749 ? -39.375 13.142 39.676 1.00 88.38 749 PRO A CA 1
ATOM 6198 C C . PRO A 1 749 ? -39.711 11.713 39.239 1.00 88.38 749 PRO A C 1
ATOM 6200 O O . PRO A 1 749 ? -39.739 10.782 40.046 1.00 88.38 749 PRO A O 1
ATOM 6203 N N . PHE A 1 750 ? -39.961 11.549 37.945 1.00 91.88 750 PHE A N 1
ATOM 6204 C CA . PHE A 1 750 ? -40.130 10.269 37.275 1.00 91.88 750 PHE A CA 1
ATOM 6205 C C . PHE A 1 750 ? -38.969 10.058 36.315 1.00 91.88 750 PHE A C 1
ATOM 6207 O O . PHE A 1 750 ? -38.716 10.908 35.463 1.00 91.88 750 PHE A O 1
ATOM 6214 N N . GLY A 1 751 ? -38.242 8.955 36.457 1.00 92.50 751 GLY A N 1
ATOM 6215 C CA . GLY A 1 751 ? -37.026 8.777 35.686 1.00 92.50 751 GLY A CA 1
ATOM 6216 C C . GLY A 1 751 ? -36.150 7.622 36.133 1.00 92.50 751 GLY A C 1
ATOM 6217 O O . GLY A 1 751 ? -36.550 6.776 36.931 1.00 92.50 751 GLY A O 1
ATOM 6218 N N . ILE A 1 752 ? -34.932 7.636 35.605 1.00 91.88 752 ILE A N 1
ATOM 6219 C CA . ILE A 1 752 ? -33.864 6.674 35.831 1.00 91.88 752 ILE A CA 1
ATOM 6220 C C . ILE A 1 752 ? -32.710 7.416 36.508 1.00 91.88 752 ILE A C 1
ATOM 6222 O O . ILE A 1 752 ? -32.224 8.428 36.002 1.00 91.88 752 ILE A O 1
ATOM 6226 N N . ILE A 1 753 ? -32.271 6.899 37.653 1.00 91.06 753 ILE A N 1
ATOM 6227 C CA . ILE A 1 753 ? -31.041 7.319 38.325 1.00 91.06 753 ILE A CA 1
ATOM 6228 C C . ILE A 1 753 ? -30.248 6.052 38.597 1.00 91.06 753 ILE A C 1
ATOM 6230 O O . ILE A 1 753 ? -30.663 5.222 39.406 1.00 91.06 753 ILE A O 1
ATOM 6234 N N . GLU A 1 754 ? -29.117 5.890 37.921 1.00 93.38 754 GLU A N 1
ATOM 6235 C CA . GLU A 1 754 ? -28.317 4.674 38.044 1.00 93.38 754 GLU A CA 1
ATOM 6236 C C . GLU A 1 754 ? -26.817 4.910 37.852 1.00 93.38 754 GLU A C 1
ATOM 6238 O O . GLU A 1 754 ? -26.368 5.953 37.373 1.00 93.38 754 GLU A O 1
ATOM 6243 N N . VAL A 1 755 ? -26.042 3.897 38.240 1.00 93.75 755 VAL A N 1
ATOM 6244 C CA . VAL A 1 755 ? -24.595 3.834 38.046 1.00 93.75 755 VAL A CA 1
ATOM 6245 C C . VAL A 1 755 ? -24.318 2.853 36.911 1.00 93.75 755 VAL A C 1
ATOM 6247 O O . VAL A 1 755 ? -24.581 1.660 37.050 1.00 93.75 755 VAL A O 1
ATOM 6250 N N . SER A 1 756 ? -23.773 3.353 35.804 1.00 93.75 756 SER A N 1
ATOM 6251 C CA . SER A 1 756 ? -23.536 2.587 34.578 1.00 93.75 756 SER A CA 1
ATOM 6252 C C . SER A 1 756 ? -22.060 2.595 34.172 1.00 93.75 756 SER A C 1
ATOM 6254 O O . SER A 1 756 ? -21.222 3.256 34.790 1.00 93.75 756 SER A O 1
ATOM 6256 N N . ASP A 1 757 ? -21.714 1.807 33.158 1.00 93.12 757 ASP A N 1
ATOM 6257 C CA . ASP A 1 757 ? -20.340 1.665 32.678 1.00 93.12 757 ASP A CA 1
ATOM 6258 C C . ASP A 1 757 ? -19.863 2.932 31.949 1.00 93.12 757 ASP A C 1
ATOM 6260 O O . ASP A 1 757 ? -20.455 3.367 30.957 1.00 93.12 757 ASP A O 1
ATOM 6264 N N . LYS A 1 758 ? -18.751 3.508 32.418 1.00 94.56 758 LYS A N 1
ATOM 6265 C CA . LYS A 1 758 ? -18.142 4.705 31.825 1.00 94.56 758 LYS A CA 1
ATOM 6266 C C . LYS A 1 758 ? -17.683 4.475 30.388 1.00 94.56 758 LYS A C 1
ATOM 6268 O O . LYS A 1 758 ? -17.686 5.405 29.581 1.00 94.56 758 LYS A O 1
ATOM 6273 N N . ALA A 1 759 ? -17.309 3.241 30.054 1.00 93.31 759 ALA A N 1
ATOM 6274 C CA . ALA A 1 759 ? -16.770 2.881 28.749 1.00 93.31 759 ALA A CA 1
ATOM 6275 C C . ALA A 1 759 ? -17.705 3.229 27.577 1.00 93.31 759 ALA A C 1
ATOM 6277 O O . ALA A 1 759 ? -17.227 3.520 26.478 1.00 93.31 759 ALA A O 1
ATOM 6278 N N . ALA A 1 760 ? -19.020 3.273 27.814 1.00 92.50 760 ALA A N 1
ATOM 6279 C CA . ALA A 1 760 ? -20.018 3.655 26.817 1.00 92.50 760 ALA A CA 1
ATOM 6280 C C . ALA A 1 760 ? -19.849 5.081 26.275 1.00 92.50 760 ALA A C 1
ATOM 6282 O O . ALA A 1 760 ? -20.245 5.372 25.143 1.00 92.50 760 ALA A O 1
ATOM 6283 N N . PHE A 1 761 ? -19.216 5.953 27.060 1.00 94.25 761 PHE A N 1
ATOM 6284 C CA . PHE A 1 761 ? -19.058 7.370 26.756 1.00 94.25 761 PHE A CA 1
ATOM 6285 C C . PHE A 1 761 ? -17.635 7.739 26.324 1.00 94.25 761 PHE A C 1
ATOM 6287 O O . PHE A 1 761 ? -17.328 8.918 26.189 1.00 94.25 761 PHE A O 1
ATOM 6294 N N . LEU A 1 762 ? -16.759 6.766 26.059 1.00 92.06 762 LEU A N 1
ATOM 6295 C CA . LEU A 1 762 ? -15.422 7.014 25.507 1.00 92.06 762 LEU A CA 1
ATOM 6296 C C . LEU A 1 762 ? -15.470 7.048 23.963 1.00 92.06 762 LEU A C 1
ATOM 6298 O O . LEU A 1 762 ? -16.154 6.230 23.348 1.00 92.06 762 LEU A O 1
ATOM 6302 N N . GLU A 1 763 ? -14.745 7.977 23.314 1.00 83.94 763 GLU A N 1
ATOM 6303 C CA . GLU A 1 763 ? -14.682 8.060 21.832 1.00 83.94 763 GLU A CA 1
ATOM 6304 C C . GLU A 1 763 ? -14.182 6.746 21.213 1.00 83.94 763 GLU A C 1
ATOM 6306 O O . GLU A 1 763 ? -14.821 6.175 20.328 1.00 83.94 763 GLU A O 1
ATOM 6311 N N . GLU A 1 764 ? -13.049 6.251 21.716 1.00 80.38 764 GLU A N 1
ATOM 6312 C CA . GLU A 1 764 ? -12.373 5.061 21.207 1.00 80.38 764 GLU A CA 1
ATOM 6313 C C . GLU A 1 764 ? -12.227 4.006 22.300 1.00 80.38 764 GLU A C 1
ATOM 6315 O O . GLU A 1 764 ? -11.300 4.020 23.124 1.00 80.38 764 GLU A O 1
ATOM 6320 N N . TRP A 1 765 ? -13.161 3.059 22.277 1.00 89.19 765 TRP A N 1
ATOM 6321 C CA . TRP A 1 765 ? -13.143 1.879 23.125 1.00 89.19 765 TRP A CA 1
ATOM 6322 C C . TRP A 1 765 ? -13.167 0.593 22.295 1.00 89.19 765 TRP A C 1
ATOM 6324 O O . TRP A 1 765 ? -13.511 0.594 21.107 1.00 89.19 765 TRP A O 1
ATOM 6334 N N . TYR A 1 766 ? -12.732 -0.507 22.906 1.00 84.12 766 TYR A N 1
ATOM 6335 C CA . TYR A 1 766 ? -12.688 -1.815 22.251 1.00 84.12 766 TYR A CA 1
ATOM 6336 C C . TYR A 1 766 ? -14.060 -2.501 22.213 1.00 84.12 766 TYR A C 1
ATOM 6338 O O . TYR A 1 766 ? -14.306 -3.306 21.317 1.00 84.12 766 TYR A O 1
ATOM 6346 N N . VAL A 1 767 ? -14.961 -2.138 23.132 1.00 84.81 767 VAL A N 1
ATOM 6347 C CA . VAL A 1 767 ? -16.367 -2.569 23.150 1.00 84.81 767 VAL A CA 1
ATOM 6348 C C . VAL A 1 767 ? -17.241 -1.499 22.506 1.00 84.81 767 VAL A C 1
ATOM 6350 O O . VAL A 1 767 ? -17.054 -0.305 22.742 1.00 84.81 767 VAL A O 1
ATOM 6353 N N . THR A 1 768 ? -18.212 -1.931 21.703 1.00 81.12 768 THR A N 1
ATOM 6354 C CA . THR A 1 768 ? -19.225 -1.039 21.130 1.00 81.12 768 THR A CA 1
ATOM 6355 C C . THR A 1 768 ? -20.471 -1.068 22.006 1.00 81.12 768 THR A C 1
ATOM 6357 O O . THR A 1 768 ? -21.064 -2.126 22.185 1.00 81.12 768 THR A O 1
ATOM 6360 N N . TYR A 1 769 ? -20.872 0.091 22.524 1.00 81.31 769 TYR A N 1
ATOM 6361 C CA . TYR A 1 769 ? -22.112 0.276 23.284 1.00 81.31 769 TYR A CA 1
ATOM 6362 C C . TYR A 1 769 ? -23.172 0.901 22.371 1.00 81.31 769 TYR A C 1
ATOM 6364 O O . TYR A 1 769 ? -23.512 2.076 22.511 1.00 81.31 769 TYR A O 1
ATOM 6372 N N . SER A 1 770 ? -23.615 0.154 21.355 1.00 72.25 770 SER A N 1
ATOM 6373 C CA . SER A 1 770 ? -24.692 0.622 20.480 1.00 72.25 770 SER A CA 1
ATOM 6374 C C . SER A 1 770 ? -26.018 0.659 21.243 1.00 72.25 770 SER A C 1
ATOM 6376 O O . SER A 1 770 ? -26.226 -0.093 22.191 1.00 72.25 770 SER A O 1
ATOM 6378 N N . ASP A 1 771 ? -26.912 1.557 20.830 1.00 87.38 771 ASP A N 1
ATOM 6379 C CA . ASP A 1 771 ? -28.331 1.557 21.211 1.00 87.38 771 ASP A CA 1
ATOM 6380 C C . ASP A 1 771 ? -28.653 1.864 22.682 1.00 87.38 771 ASP A C 1
ATOM 6382 O O . ASP A 1 771 ? -29.805 1.726 23.102 1.00 87.38 771 ASP A O 1
ATOM 6386 N N . MET A 1 772 ? -27.684 2.337 23.471 1.00 91.19 772 MET A N 1
ATOM 6387 C CA . MET A 1 772 ? -27.939 2.667 24.875 1.00 91.19 772 MET A CA 1
ATOM 6388 C C . MET A 1 772 ? -28.973 3.802 24.998 1.00 91.19 772 MET A C 1
ATOM 6390 O O . MET A 1 772 ? -30.013 3.608 25.617 1.00 91.19 772 MET A O 1
ATOM 6394 N N . GLY A 1 773 ? -28.778 4.937 24.310 1.00 93.00 773 GLY A N 1
ATOM 6395 C CA . GLY A 1 773 ? -29.769 6.027 24.291 1.00 93.00 773 GLY A CA 1
ATOM 6396 C C . GLY A 1 773 ? -31.137 5.570 23.767 1.00 93.00 773 GLY A C 1
ATOM 6397 O O . GLY A 1 773 ? -32.165 5.856 24.375 1.00 93.00 773 GLY A O 1
ATOM 6398 N N . ILE A 1 774 ? -31.145 4.759 22.701 1.00 94.12 774 ILE A N 1
ATOM 6399 C CA . ILE A 1 774 ? -32.358 4.174 22.102 1.00 94.12 774 ILE A CA 1
ATOM 6400 C C . ILE A 1 774 ? -33.159 3.377 23.137 1.00 94.12 774 ILE A C 1
ATOM 6402 O O . ILE A 1 774 ? -34.374 3.551 23.258 1.00 94.12 774 ILE A O 1
ATOM 6406 N N . THR A 1 775 ? -32.475 2.505 23.878 1.00 93.81 775 THR A N 1
ATOM 6407 C CA . THR A 1 775 ? -33.092 1.620 24.867 1.00 93.81 775 THR A CA 1
ATOM 6408 C C . THR A 1 775 ? -33.673 2.430 26.022 1.00 93.81 775 THR A C 1
ATOM 6410 O O . THR A 1 775 ? -34.843 2.252 26.343 1.00 93.81 775 THR A O 1
ATOM 6413 N N . TYR A 1 776 ? -32.921 3.388 26.576 1.00 95.06 776 TYR A N 1
ATOM 6414 C CA . TYR A 1 776 ? -33.398 4.214 27.697 1.00 95.06 776 TYR A CA 1
ATOM 6415 C C . TYR A 1 776 ? -34.605 5.059 27.288 1.00 95.06 776 TYR A C 1
ATOM 6417 O O . TYR A 1 776 ? -35.575 5.134 28.039 1.00 95.06 776 TYR A O 1
ATOM 6425 N N . GLY A 1 777 ? -34.582 5.646 26.085 1.00 95.44 777 GLY A N 1
ATOM 6426 C CA . GLY A 1 777 ? -35.702 6.437 25.572 1.00 95.44 777 GLY A CA 1
ATOM 6427 C C . GLY A 1 777 ? -36.970 5.599 25.432 1.00 95.44 777 GLY A C 1
ATOM 6428 O O . GLY A 1 777 ? -38.041 5.989 25.896 1.00 95.44 777 GLY A O 1
ATOM 6429 N N . ARG A 1 778 ? -36.849 4.401 24.850 1.00 94.31 778 ARG A N 1
ATOM 6430 C CA . ARG A 1 778 ? -37.976 3.478 24.682 1.00 94.31 778 ARG A CA 1
ATOM 6431 C C . ARG A 1 778 ? -38.535 2.986 26.020 1.00 94.31 778 ARG A C 1
ATOM 6433 O O . ARG A 1 778 ? -39.751 3.008 26.198 1.00 94.31 778 ARG A O 1
ATOM 6440 N N . GLU A 1 779 ? -37.677 2.526 26.926 1.00 93.31 779 GLU A N 1
ATOM 6441 C CA . GLU A 1 779 ? -38.092 1.968 28.220 1.00 93.31 779 GLU A CA 1
ATOM 6442 C C . GLU A 1 779 ? -38.756 3.024 29.109 1.00 93.31 779 GLU A C 1
ATOM 6444 O O . GLU A 1 779 ? -39.792 2.754 29.726 1.00 93.31 779 GLU A O 1
ATOM 6449 N N . LEU A 1 780 ? -38.218 4.250 29.127 1.00 94.75 780 LEU A N 1
ATOM 6450 C CA . LEU A 1 780 ? -38.813 5.328 29.910 1.00 94.75 780 LEU A CA 1
ATOM 6451 C C . LEU A 1 780 ? -40.184 5.733 29.357 1.00 94.75 780 LEU A C 1
ATOM 6453 O O . LEU A 1 780 ? -41.117 5.893 30.137 1.00 94.75 780 LEU A O 1
ATOM 6457 N N . ALA A 1 781 ? -40.345 5.811 28.033 1.00 94.38 781 ALA A N 1
ATOM 6458 C CA . ALA A 1 781 ? -41.638 6.096 27.408 1.00 94.38 781 ALA A CA 1
ATOM 6459 C C . ALA A 1 781 ? -42.694 5.016 27.702 1.00 94.38 781 ALA A C 1
ATOM 6461 O O . ALA A 1 781 ? -43.862 5.324 27.938 1.00 94.38 781 ALA A O 1
ATOM 6462 N N . ILE A 1 782 ? -42.309 3.734 27.698 1.00 92.44 782 ILE A N 1
ATOM 6463 C CA . ILE A 1 782 ? -43.227 2.640 28.058 1.00 92.44 782 ILE A CA 1
ATOM 6464 C C . ILE A 1 782 ? -43.624 2.742 29.534 1.00 92.44 782 ILE A C 1
ATOM 6466 O O . ILE A 1 782 ? -44.806 2.621 29.858 1.00 92.44 782 ILE A O 1
ATOM 6470 N N . SER A 1 783 ? -42.660 3.022 30.410 1.00 93.12 783 SER A N 1
ATOM 6471 C CA . SER A 1 783 ? -42.903 3.202 31.844 1.00 93.12 783 SER A CA 1
ATOM 6472 C C . SER A 1 783 ? -43.802 4.412 32.125 1.00 93.12 783 SER A C 1
ATOM 6474 O O . SER A 1 783 ? -44.681 4.345 32.981 1.00 93.12 783 SER A O 1
ATOM 6476 N N . GLU A 1 784 ? -43.621 5.506 31.383 1.00 94.38 784 GLU A N 1
ATOM 6477 C CA . GLU A 1 784 ? -44.466 6.700 31.447 1.00 94.38 784 GLU A CA 1
ATOM 6478 C C . GLU A 1 784 ? -45.910 6.374 31.042 1.00 94.38 784 GLU A C 1
ATOM 6480 O O . GLU A 1 784 ? -46.847 6.674 31.784 1.00 94.38 784 GLU A O 1
ATOM 6485 N N . ASN A 1 785 ? -46.092 5.703 29.895 1.00 93.69 785 ASN A N 1
ATOM 6486 C CA . ASN A 1 785 ? -47.408 5.263 29.434 1.00 93.69 785 ASN A CA 1
ATOM 6487 C C . ASN A 1 785 ? -48.108 4.422 30.512 1.00 93.69 785 ASN A C 1
ATOM 6489 O O . ASN A 1 785 ? -49.269 4.684 30.821 1.00 93.69 785 ASN A O 1
ATOM 6493 N N . LEU A 1 786 ? -47.403 3.444 31.095 1.00 92.81 786 LEU A N 1
ATOM 6494 C CA . LEU A 1 786 ? -47.941 2.575 32.141 1.00 92.81 786 LEU A CA 1
ATOM 6495 C C . LEU A 1 786 ? -48.365 3.377 33.375 1.00 92.81 786 LEU A C 1
ATOM 6497 O O . LEU A 1 786 ? -49.488 3.212 33.842 1.00 92.81 786 LEU A O 1
ATOM 6501 N N . ARG A 1 787 ? -47.511 4.286 33.859 1.00 93.56 787 ARG A N 1
ATOM 6502 C CA . ARG A 1 787 ? -47.820 5.120 35.024 1.00 93.56 787 ARG A CA 1
ATOM 6503 C C . ARG A 1 787 ? -49.078 5.961 34.811 1.00 93.56 787 ARG A C 1
ATOM 6505 O O . ARG A 1 787 ? -49.938 6.000 35.685 1.00 93.56 787 ARG A O 1
ATOM 6512 N N . ILE A 1 788 ? -49.206 6.616 33.654 1.00 94.25 788 ILE A N 1
ATOM 6513 C CA . ILE A 1 788 ? -50.386 7.442 33.353 1.00 94.25 788 ILE A CA 1
ATOM 6514 C C . ILE A 1 788 ? -51.642 6.567 33.243 1.00 94.25 788 ILE A C 1
ATOM 6516 O O . ILE A 1 788 ? -52.698 6.941 33.752 1.00 94.25 788 ILE A O 1
ATOM 6520 N N . ILE A 1 789 ? -51.538 5.396 32.605 1.00 93.56 789 ILE A N 1
ATOM 6521 C CA . ILE A 1 789 ? -52.643 4.433 32.510 1.00 93.56 789 ILE A CA 1
ATOM 6522 C C . ILE A 1 789 ? -53.094 4.001 33.907 1.00 93.56 789 ILE A C 1
ATOM 6524 O O . ILE A 1 789 ? -54.280 4.086 34.197 1.00 93.56 789 ILE A O 1
ATOM 6528 N N . GLU A 1 790 ? -52.176 3.597 34.786 1.00 92.50 790 GLU A N 1
ATOM 6529 C CA . GLU A 1 790 ? -52.498 3.176 36.155 1.00 92.50 790 GLU A CA 1
ATOM 6530 C C . GLU A 1 790 ? -53.147 4.304 36.973 1.00 92.50 790 GLU A C 1
ATOM 6532 O O . GLU A 1 790 ? -54.116 4.066 37.698 1.00 92.50 790 GLU A O 1
ATOM 6537 N N . GLU A 1 791 ? -52.666 5.544 36.837 1.00 93.38 791 GLU A N 1
ATOM 6538 C CA . GLU A 1 791 ? -53.278 6.714 37.480 1.00 93.38 791 GLU A CA 1
ATOM 6539 C C . GLU A 1 791 ? -54.732 6.931 37.009 1.00 93.38 791 GLU A C 1
ATOM 6541 O O . GLU A 1 791 ? -55.603 7.206 37.836 1.00 93.38 791 GLU A O 1
ATOM 6546 N N . ILE A 1 792 ? -55.024 6.749 35.714 1.00 94.88 792 ILE A N 1
ATOM 6547 C CA . ILE A 1 792 ? -56.384 6.865 35.153 1.00 94.88 792 ILE A CA 1
ATOM 6548 C C . ILE A 1 792 ? -57.262 5.665 35.544 1.00 94.88 792 ILE A C 1
ATOM 6550 O O . ILE A 1 792 ? -58.427 5.839 35.908 1.00 94.88 792 ILE A O 1
ATOM 6554 N N . GLU A 1 793 ? -56.727 4.446 35.492 1.00 93.12 793 GLU A N 1
ATOM 6555 C CA . GLU A 1 793 ? -57.444 3.208 35.818 1.00 93.12 793 GLU A CA 1
ATOM 6556 C C . GLU A 1 793 ? -57.972 3.204 37.244 1.00 93.12 793 GLU A C 1
ATOM 6558 O O . GLU A 1 793 ? -59.123 2.836 37.470 1.00 93.12 793 GLU A O 1
ATOM 6563 N N . ASN A 1 794 ? -57.162 3.672 38.194 1.00 93.00 794 ASN A N 1
ATOM 6564 C CA . ASN A 1 794 ? -57.539 3.756 39.604 1.00 93.00 794 ASN A CA 1
ATOM 6565 C C . ASN A 1 794 ? -58.718 4.712 39.868 1.00 93.00 794 ASN A C 1
ATOM 6567 O O . ASN A 1 794 ? -59.299 4.682 40.953 1.00 93.00 794 ASN A O 1
ATOM 6571 N N . LEU A 1 795 ? -59.074 5.562 38.899 1.00 94.00 795 LEU A N 1
ATOM 6572 C CA . LEU A 1 795 ? -60.222 6.469 38.963 1.00 94.00 795 LEU A CA 1
ATOM 6573 C C . LEU A 1 795 ? -61.464 5.917 38.247 1.00 94.00 795 LEU A C 1
ATOM 6575 O O . LEU A 1 795 ? -62.561 6.434 38.455 1.00 94.00 795 LEU A O 1
ATOM 6579 N N . CYS A 1 796 ? -61.308 4.895 37.404 1.00 95.31 796 CYS A N 1
ATOM 6580 C CA . CYS A 1 796 ? -62.386 4.351 36.586 1.00 95.31 796 CYS A CA 1
ATOM 6581 C C . CYS A 1 796 ? -63.315 3.428 37.381 1.00 95.31 796 CYS A C 1
ATOM 6583 O O . CYS A 1 796 ? -62.897 2.684 38.267 1.00 95.31 796 CYS A O 1
ATOM 6585 N N . GLN A 1 797 ? -64.594 3.424 37.007 1.00 94.56 797 GLN A N 1
ATOM 6586 C CA . GLN A 1 797 ? -65.559 2.450 37.501 1.00 94.56 797 GLN A CA 1
ATOM 6587 C C . GLN A 1 797 ? -65.422 1.137 36.718 1.00 94.56 797 GLN A C 1
ATOM 6589 O O . GLN A 1 797 ? -65.504 1.124 35.491 1.00 94.56 797 GLN A O 1
ATOM 6594 N N . GLU A 1 798 ? -65.246 0.017 37.417 1.00 95.44 798 GLU A N 1
ATOM 6595 C CA . GLU A 1 798 ? -65.159 -1.301 36.778 1.00 95.44 798 GLU A CA 1
ATOM 6596 C C . GLU A 1 798 ? -66.541 -1.771 36.284 1.00 95.44 798 GLU A C 1
ATOM 6598 O O . GLU A 1 798 ? -67.522 -1.725 37.033 1.00 95.44 798 GLU A O 1
ATOM 6603 N N . ILE A 1 799 ? -66.616 -2.207 35.022 1.00 94.50 799 ILE A N 1
ATOM 6604 C CA . ILE A 1 799 ? -67.830 -2.722 34.367 1.00 94.50 799 ILE A CA 1
ATOM 6605 C C . ILE A 1 799 ? -67.527 -4.015 33.593 1.00 94.50 799 ILE A C 1
ATOM 6607 O O . ILE A 1 799 ? -66.377 -4.297 33.251 1.00 94.50 799 ILE A O 1
ATOM 6611 N N . ASP A 1 800 ? -68.562 -4.800 33.287 1.00 89.50 800 ASP A N 1
ATOM 6612 C CA . ASP A 1 800 ? -68.424 -6.032 32.500 1.00 89.50 800 ASP A CA 1
ATOM 6613 C C . ASP A 1 800 ? -68.384 -5.749 30.984 1.00 89.50 800 ASP A C 1
ATOM 6615 O O . ASP A 1 800 ? -68.993 -4.796 30.494 1.00 89.50 800 ASP A O 1
ATOM 6619 N N . ILE A 1 801 ? -67.721 -6.612 30.203 1.00 87.62 801 ILE A N 1
ATOM 6620 C CA . ILE A 1 801 ? -67.622 -6.471 28.738 1.00 87.62 801 ILE A CA 1
ATOM 6621 C C . ILE A 1 801 ? -68.990 -6.468 28.030 1.00 87.62 801 ILE A C 1
ATOM 6623 O O . ILE A 1 801 ? -69.144 -5.850 26.971 1.00 87.62 801 ILE A O 1
ATOM 6627 N N . SER A 1 802 ? -70.009 -7.111 28.612 1.00 84.88 802 SER A N 1
ATOM 6628 C CA . SER A 1 802 ? -71.394 -7.061 28.121 1.00 84.88 802 SER A CA 1
ATOM 6629 C C . SER A 1 802 ? -71.998 -5.654 28.172 1.00 84.88 802 SER A C 1
ATOM 6631 O O . SER A 1 802 ? -72.919 -5.357 27.414 1.00 84.88 802 SER A O 1
ATOM 6633 N N . GLN A 1 803 ? -71.453 -4.767 29.007 1.00 87.94 803 GLN A N 1
ATOM 6634 C CA . GLN A 1 803 ? -71.892 -3.381 29.164 1.00 87.94 803 GLN A CA 1
ATOM 6635 C C . GLN A 1 803 ? -71.138 -2.409 28.245 1.00 87.94 803 GLN A C 1
ATOM 6637 O O . GLN A 1 803 ? -71.424 -1.217 28.275 1.00 87.94 803 GLN A O 1
ATOM 6642 N N . PHE A 1 804 ? -70.212 -2.892 27.407 1.00 87.44 804 PHE A N 1
ATOM 6643 C CA . PHE A 1 804 ? -69.376 -2.047 26.547 1.00 87.44 804 PHE A CA 1
ATOM 6644 C C . PHE A 1 804 ? -70.188 -1.099 25.656 1.00 87.44 804 PHE A C 1
ATOM 6646 O O . PHE A 1 804 ? -69.923 0.095 25.655 1.00 87.44 804 PHE A O 1
ATOM 6653 N N . ASP A 1 805 ? -71.192 -1.596 24.922 1.00 83.69 805 ASP A N 1
ATOM 6654 C CA . ASP A 1 805 ? -71.978 -0.738 24.017 1.00 83.69 805 ASP A CA 1
ATOM 6655 C C . ASP A 1 805 ? -72.793 0.300 24.800 1.00 83.69 805 ASP A C 1
ATOM 6657 O O . ASP A 1 805 ? -72.801 1.476 24.446 1.00 83.69 805 ASP A O 1
ATOM 6661 N N . ALA A 1 806 ? -73.380 -0.113 25.929 1.00 84.94 806 ALA A N 1
ATOM 6662 C CA . ALA A 1 806 ? -74.107 0.789 26.816 1.00 84.94 806 ALA A CA 1
ATOM 6663 C C . ALA A 1 806 ? -73.193 1.880 27.401 1.00 84.94 806 ALA A C 1
ATOM 6665 O O . ALA A 1 806 ? -73.608 3.028 27.503 1.00 84.94 806 ALA A O 1
ATOM 6666 N N . ALA A 1 807 ? -71.950 1.544 27.752 1.00 85.25 807 ALA A N 1
ATOM 6667 C CA . ALA A 1 807 ? -70.967 2.489 28.274 1.00 85.25 807 ALA A CA 1
ATOM 6668 C C . ALA A 1 807 ? -70.530 3.526 27.228 1.00 85.25 807 ALA A C 1
ATOM 6670 O O . ALA A 1 807 ? -70.318 4.688 27.569 1.00 85.25 807 ALA A O 1
ATOM 6671 N N . ILE A 1 808 ? -70.433 3.140 25.952 1.00 84.94 808 ILE A N 1
ATOM 6672 C CA . ILE A 1 808 ? -70.125 4.087 24.872 1.00 84.94 808 ILE A CA 1
ATOM 6673 C C . ILE A 1 808 ? -71.335 4.994 24.583 1.00 84.94 808 ILE A C 1
ATOM 6675 O O . ILE A 1 808 ? -71.160 6.203 24.408 1.00 84.94 808 ILE A O 1
ATOM 6679 N N . ASP A 1 809 ? -72.559 4.456 24.614 1.00 82.81 809 ASP A N 1
ATOM 6680 C CA . ASP A 1 809 ? -73.794 5.232 24.410 1.00 82.81 809 ASP A CA 1
ATOM 6681 C C . ASP A 1 809 ? -73.984 6.355 25.452 1.00 82.81 809 ASP A C 1
ATOM 6683 O O . ASP A 1 809 ? -74.592 7.385 25.140 1.00 82.81 809 ASP A O 1
ATOM 6687 N N . VAL A 1 810 ? -73.436 6.201 26.668 1.00 82.94 810 VAL A N 1
ATOM 6688 C CA . VAL A 1 810 ? -73.470 7.235 27.724 1.00 82.94 810 VAL A CA 1
ATOM 6689 C C . VAL A 1 810 ? -72.692 8.491 27.310 1.00 82.94 810 VAL A C 1
ATOM 6691 O O . VAL A 1 810 ? -73.174 9.604 27.528 1.00 82.94 810 VAL A O 1
ATOM 6694 N N . PHE A 1 811 ? -71.521 8.341 26.682 1.00 81.19 811 PHE A N 1
ATOM 6695 C CA . PHE A 1 811 ? -70.613 9.461 26.387 1.00 81.19 811 PHE A CA 1
ATOM 6696 C C . PHE A 1 811 ? -70.685 9.982 24.940 1.00 81.19 811 PHE A C 1
ATOM 6698 O O . PHE A 1 811 ? -70.215 11.089 24.655 1.00 81.19 811 PHE A O 1
ATOM 6705 N N . LYS A 1 812 ? -71.287 9.219 24.017 1.00 79.44 812 LYS A N 1
ATOM 6706 C CA . LYS A 1 812 ? -71.477 9.582 22.598 1.00 79.44 812 LYS A CA 1
ATOM 6707 C C . LYS A 1 812 ? -70.178 10.018 21.895 1.00 79.44 812 LYS A C 1
ATOM 6709 O O . LYS A 1 812 ? -69.236 9.246 21.801 1.00 79.44 812 LYS A O 1
ATOM 6714 N N . GLU A 1 813 ? -70.110 11.235 21.349 1.00 79.19 813 GLU A N 1
ATOM 6715 C CA . GLU A 1 813 ? -68.942 11.723 20.593 1.00 79.19 813 GLU A CA 1
ATOM 6716 C C . GLU A 1 813 ? -67.773 12.180 21.482 1.00 79.19 813 GLU A C 1
ATOM 6718 O O . GLU A 1 813 ? -66.677 12.448 20.989 1.00 79.19 813 GLU A O 1
ATOM 6723 N N . ASN A 1 814 ? -67.986 12.282 22.794 1.00 84.62 814 ASN A N 1
ATOM 6724 C CA . ASN A 1 814 ? -67.055 12.922 23.714 1.00 84.62 814 ASN A CA 1
ATOM 6725 C C . ASN A 1 814 ? -66.248 11.908 24.533 1.00 84.62 814 ASN A C 1
ATOM 6727 O O . ASN A 1 814 ? -66.095 12.063 25.743 1.00 84.62 814 ASN A O 1
ATOM 6731 N N . LEU A 1 815 ? -65.736 10.859 23.885 1.00 90.25 815 LEU A N 1
ATOM 6732 C CA . LEU A 1 815 ? -65.030 9.785 24.579 1.00 90.25 815 LEU A CA 1
ATOM 6733 C C . LEU A 1 815 ? -63.732 9.342 23.906 1.00 90.25 815 LEU A C 1
ATOM 6735 O O . LEU A 1 815 ? -63.541 9.509 22.701 1.00 90.25 815 LEU A O 1
ATOM 6739 N N . ILE A 1 816 ? -62.843 8.773 24.718 1.00 91.62 816 ILE A N 1
ATOM 6740 C CA . ILE A 1 816 ? -61.582 8.150 24.311 1.00 91.62 816 ILE A CA 1
ATOM 6741 C C . ILE A 1 816 ? -61.681 6.660 24.637 1.00 91.62 816 ILE A C 1
ATOM 6743 O O . ILE A 1 816 ? -61.946 6.300 25.784 1.00 91.62 816 ILE A O 1
ATOM 6747 N N . ILE A 1 817 ? -61.451 5.804 23.636 1.00 92.44 817 ILE A N 1
ATOM 6748 C CA . ILE A 1 817 ? -61.324 4.356 23.838 1.00 92.44 817 ILE A CA 1
ATOM 6749 C C . ILE A 1 817 ? -59.846 3.993 23.767 1.00 92.44 817 ILE A C 1
ATOM 6751 O O . ILE A 1 817 ? -59.204 4.181 22.729 1.00 92.44 817 ILE A O 1
ATOM 6755 N N . LEU A 1 818 ? -59.320 3.453 24.863 1.00 94.12 818 LEU A N 1
ATOM 6756 C CA . LEU A 1 818 ? -57.952 2.965 24.949 1.00 94.12 818 LEU A CA 1
ATOM 6757 C C . LEU A 1 818 ? -57.964 1.469 25.254 1.00 94.12 818 LEU A C 1
ATOM 6759 O O . LEU A 1 818 ? -58.503 1.041 26.271 1.00 94.12 818 LEU A O 1
ATOM 6763 N N . THR A 1 819 ? -57.345 0.674 24.391 1.00 92.81 819 THR A N 1
ATOM 6764 C CA . THR A 1 819 ? -57.085 -0.737 24.660 1.00 92.81 819 THR A CA 1
ATOM 6765 C C . THR A 1 819 ? -55.651 -0.946 25.102 1.00 92.81 819 THR A C 1
ATOM 6767 O O . THR A 1 819 ? -54.720 -0.349 24.560 1.00 92.81 819 THR A O 1
ATOM 6770 N N . ILE A 1 820 ? -55.466 -1.806 26.094 1.00 93.00 820 ILE A N 1
ATOM 6771 C CA . ILE A 1 820 ? -54.156 -2.119 26.649 1.00 93.00 820 ILE A CA 1
ATOM 6772 C C . ILE A 1 820 ? -53.896 -3.612 26.474 1.00 93.00 820 ILE A C 1
ATOM 6774 O O . ILE A 1 820 ? -54.742 -4.436 26.824 1.00 93.00 820 ILE A O 1
ATOM 6778 N N . ASN A 1 821 ? -52.752 -3.944 25.866 1.00 89.56 821 ASN A N 1
ATOM 6779 C CA . ASN A 1 821 ? -52.340 -5.304 25.483 1.00 89.56 821 ASN A CA 1
ATOM 6780 C C . ASN A 1 821 ? -53.356 -6.070 24.624 1.00 89.56 821 ASN A C 1
ATOM 6782 O O . ASN A 1 821 ? -53.349 -7.300 24.572 1.00 89.56 821 ASN A O 1
ATOM 6786 N N . LEU A 1 822 ? -54.229 -5.340 23.933 1.00 87.50 822 LEU A N 1
ATOM 6787 C CA . LEU A 1 822 ? -55.366 -5.898 23.223 1.00 87.50 822 LEU A CA 1
ATOM 6788 C C . LEU A 1 822 ? -55.497 -5.273 21.834 1.00 87.50 822 LEU A C 1
ATOM 6790 O O . LEU A 1 822 ? -55.595 -4.052 21.693 1.00 87.50 822 LEU A O 1
ATOM 6794 N N . ASP A 1 823 ? -55.571 -6.134 20.820 1.00 81.94 823 ASP A N 1
ATOM 6795 C CA . ASP A 1 823 ? -55.980 -5.759 19.469 1.00 81.94 823 ASP A CA 1
ATOM 6796 C C . ASP A 1 823 ? -57.510 -5.740 19.379 1.00 81.94 823 ASP A C 1
ATOM 6798 O O . ASP A 1 823 ? -58.177 -6.747 19.612 1.00 81.94 823 ASP A O 1
ATOM 6802 N N . MET A 1 824 ? -58.092 -4.601 19.012 1.00 78.06 824 MET A N 1
ATOM 6803 C CA . MET A 1 824 ? -59.545 -4.496 18.867 1.00 78.06 824 MET A CA 1
ATOM 6804 C C . MET A 1 824 ? -60.109 -5.429 17.798 1.00 78.06 824 MET A C 1
ATOM 6806 O O . MET A 1 824 ? -61.258 -5.860 17.913 1.00 78.06 824 MET A O 1
ATOM 6810 N N . ASN A 1 825 ? -59.307 -5.799 16.794 1.00 74.19 825 ASN A N 1
ATOM 6811 C CA . ASN A 1 825 ? -59.732 -6.759 15.779 1.00 74.19 825 ASN A CA 1
ATOM 6812 C C . ASN A 1 825 ? -59.933 -8.169 16.357 1.00 74.19 825 ASN A C 1
ATOM 6814 O O . ASN A 1 825 ? -60.769 -8.912 15.844 1.00 74.19 825 ASN A O 1
ATOM 6818 N N . SER A 1 826 ? -59.195 -8.547 17.411 1.00 71.12 826 SER A N 1
ATOM 6819 C CA . SER A 1 826 ? -59.312 -9.875 18.028 1.00 71.12 826 SER A CA 1
ATOM 6820 C C . SER A 1 826 ? -60.473 -9.965 19.020 1.00 71.12 826 SER A C 1
ATOM 6822 O O . SER A 1 826 ? -61.080 -11.027 19.146 1.00 71.12 826 SER A O 1
ATOM 6824 N N . LEU A 1 827 ? -60.832 -8.856 19.673 1.00 69.69 827 LEU A N 1
ATOM 6825 C CA . LEU A 1 827 ? -61.950 -8.802 20.617 1.00 69.69 827 LEU A CA 1
ATOM 6826 C C . LEU A 1 827 ? -63.323 -8.722 19.927 1.00 69.69 827 LEU A C 1
ATOM 6828 O O . LEU A 1 827 ? -64.310 -9.258 20.433 1.00 69.69 827 LEU A O 1
ATOM 6832 N N . LEU A 1 828 ? -63.406 -8.037 18.780 1.00 64.12 828 LEU A N 1
ATOM 6833 C CA . LEU A 1 828 ? -64.672 -7.672 18.135 1.00 64.12 828 LEU A CA 1
ATOM 6834 C C . LEU A 1 828 ? -64.887 -8.217 16.704 1.00 64.12 828 LEU A C 1
ATOM 6836 O O . LEU A 1 828 ? -65.531 -7.523 15.914 1.00 64.12 828 LEU A O 1
ATOM 6840 N N . PRO A 1 829 ? -64.469 -9.446 16.327 1.00 51.25 829 PRO A N 1
ATOM 6841 C CA . PRO A 1 829 ? -64.638 -9.943 14.953 1.00 51.25 829 PRO A CA 1
ATOM 6842 C C . PRO A 1 829 ? -66.107 -10.020 14.478 1.00 51.25 829 PRO A C 1
ATOM 6844 O O . PRO A 1 829 ? -66.3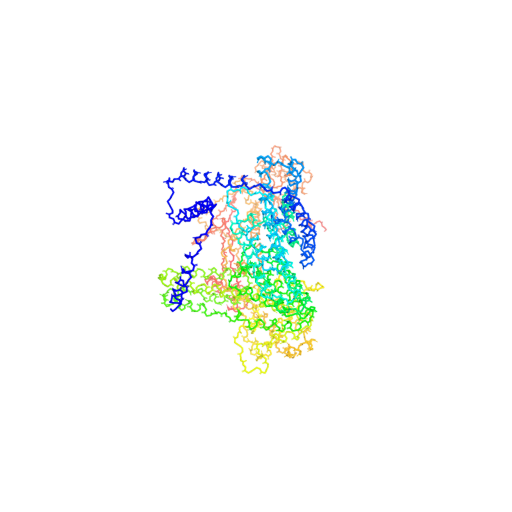51 -10.196 13.289 1.00 51.25 829 PRO A O 1
ATOM 6847 N N . ASN A 1 830 ? -67.084 -9.836 15.381 1.00 50.31 830 ASN A N 1
ATOM 6848 C CA . ASN A 1 830 ? -68.525 -9.854 15.107 1.00 50.31 830 ASN A CA 1
ATOM 6849 C C . ASN A 1 830 ? -69.279 -8.532 15.387 1.00 50.31 830 ASN A C 1
ATOM 6851 O O . ASN A 1 830 ? -70.506 -8.526 15.277 1.00 50.31 830 ASN A O 1
ATOM 6855 N N . ARG A 1 831 ? -68.624 -7.410 15.741 1.00 61.97 831 ARG A N 1
ATOM 6856 C CA . ARG A 1 831 ? -69.332 -6.116 15.883 1.00 61.97 831 ARG A CA 1
ATOM 6857 C C . ARG A 1 831 ? -69.189 -5.290 14.609 1.00 61.97 831 ARG A C 1
ATOM 6859 O O . ARG A 1 831 ? -68.111 -4.791 14.309 1.00 61.97 831 ARG A O 1
ATOM 6866 N N . ALA A 1 832 ? -70.304 -5.086 13.903 1.00 63.09 832 ALA A N 1
ATOM 6867 C CA . ALA A 1 832 ? -70.394 -4.290 12.670 1.00 63.09 832 ALA A CA 1
ATOM 6868 C C . ALA A 1 832 ? -69.908 -2.829 12.811 1.00 63.09 832 ALA A C 1
ATOM 6870 O O . ALA A 1 832 ? -69.721 -2.140 11.812 1.00 63.09 832 ALA A O 1
ATOM 6871 N N . ASN A 1 833 ? -69.707 -2.368 14.046 1.00 80.44 833 ASN A N 1
ATOM 6872 C CA . ASN A 1 833 ? -69.455 -0.977 14.381 1.00 80.44 833 ASN A CA 1
ATOM 6873 C C . ASN A 1 833 ? -67.963 -0.601 14.412 1.00 80.44 833 ASN A C 1
ATOM 6875 O O . ASN A 1 833 ? -67.666 0.587 14.354 1.00 80.44 833 ASN A O 1
ATOM 6879 N N . PHE A 1 834 ? -67.009 -1.538 14.482 1.00 86.88 834 PHE A N 1
ATOM 6880 C CA . PHE A 1 834 ? -65.580 -1.186 14.446 1.00 86.88 834 PHE A CA 1
ATOM 6881 C C . PHE A 1 834 ? -65.029 -1.205 13.018 1.00 86.88 834 PHE A C 1
ATOM 6883 O O . PHE A 1 834 ? -65.147 -2.202 12.306 1.00 86.88 834 PHE A O 1
ATOM 6890 N N . LYS A 1 835 ? -64.380 -0.110 12.622 1.00 87.00 835 LYS A N 1
ATOM 6891 C CA . LYS A 1 835 ? -63.706 0.037 11.333 1.00 87.00 835 LYS A CA 1
ATOM 6892 C C . LYS A 1 835 ? -62.208 0.157 11.537 1.00 87.00 835 LYS A C 1
ATOM 6894 O O . LYS A 1 835 ? -61.739 1.102 12.168 1.00 87.00 835 LYS A O 1
ATOM 6899 N N . SER A 1 836 ? -61.454 -0.790 10.990 1.00 86.06 836 SER A N 1
ATOM 6900 C CA . SER A 1 836 ? -59.992 -0.793 11.080 1.00 86.06 836 SER A CA 1
ATOM 6901 C C . SER A 1 836 ? -59.396 0.384 10.308 1.00 86.06 836 SER A C 1
ATOM 6903 O O . SER A 1 836 ? -59.883 0.744 9.237 1.00 86.06 836 SER A O 1
ATOM 6905 N N . LYS A 1 837 ? -58.270 0.929 10.784 1.00 87.19 837 LYS A N 1
ATOM 6906 C CA . LYS A 1 837 ? -57.521 2.006 10.106 1.00 87.19 837 LYS A CA 1
ATOM 6907 C C . LYS A 1 837 ? -57.092 1.684 8.669 1.00 87.19 837 LYS A C 1
ATOM 6909 O O . LYS A 1 837 ? -56.683 2.581 7.939 1.00 87.19 837 LYS A O 1
ATOM 6914 N N . GLN A 1 838 ? -57.111 0.405 8.283 1.00 84.12 838 GLN A N 1
ATOM 6915 C CA . GLN A 1 838 ? -56.804 -0.052 6.924 1.00 84.12 838 GLN A CA 1
ATOM 6916 C C . GLN A 1 838 ? -57.976 0.147 5.948 1.00 84.12 838 GLN A C 1
ATOM 6918 O O . GLN A 1 838 ? -57.776 0.084 4.736 1.00 84.12 838 GLN A O 1
ATOM 6923 N N . GLN A 1 839 ? -59.192 0.370 6.452 1.00 82.38 839 GLN A N 1
ATOM 6924 C CA . GLN A 1 839 ? -60.386 0.578 5.639 1.00 82.38 839 GLN A CA 1
ATOM 6925 C C . GLN A 1 839 ? -60.489 2.046 5.192 1.00 82.38 839 GLN A C 1
ATOM 6927 O O . GLN A 1 839 ? -60.214 2.969 5.956 1.00 82.38 839 GLN A O 1
ATOM 6932 N N . ASN A 1 840 ? -60.885 2.267 3.932 1.00 79.12 840 ASN A N 1
ATOM 6933 C CA . ASN A 1 840 ? -60.889 3.595 3.295 1.00 79.12 840 ASN A CA 1
ATOM 6934 C C . ASN A 1 840 ? -61.878 4.594 3.920 1.00 79.12 840 ASN A C 1
ATOM 6936 O O . ASN A 1 840 ? -61.742 5.797 3.715 1.00 79.12 840 ASN A O 1
ATOM 6940 N N . ASP A 1 841 ? -62.883 4.101 4.635 1.00 80.94 841 ASP A N 1
ATOM 6941 C CA . ASP A 1 841 ? -63.936 4.869 5.295 1.00 80.94 841 ASP A CA 1
ATOM 6942 C C . ASP A 1 841 ? -63.628 5.180 6.773 1.00 80.94 841 ASP A C 1
ATOM 6944 O O . ASP A 1 841 ? -64.449 5.797 7.452 1.00 80.94 841 ASP A O 1
ATOM 6948 N N . CYS A 1 842 ? -62.442 4.798 7.265 1.00 82.62 842 CYS A N 1
ATOM 6949 C CA . CYS A 1 842 ? -61.924 5.196 8.570 1.00 82.62 842 CYS A CA 1
ATOM 6950 C C . CYS A 1 842 ? -61.090 6.493 8.455 1.00 82.62 842 CYS A C 1
ATOM 6952 O O . CYS A 1 842 ? -60.224 6.592 7.579 1.00 82.62 842 CYS A O 1
ATOM 6954 N N . PRO A 1 843 ? -61.281 7.487 9.347 1.00 83.81 843 PRO A N 1
ATOM 6955 C CA . PRO A 1 843 ? -60.400 8.647 9.453 1.00 83.81 843 PRO A CA 1
ATOM 6956 C C . PRO A 1 843 ? -58.921 8.254 9.570 1.00 83.81 843 PRO A C 1
ATOM 6958 O O . PRO A 1 843 ? -58.561 7.351 10.326 1.00 83.81 843 PRO A O 1
ATOM 6961 N N . LYS A 1 844 ? -58.049 8.961 8.842 1.00 85.44 844 LYS A N 1
ATOM 6962 C CA . LYS A 1 844 ? -56.595 8.774 8.918 1.00 85.44 844 LYS A CA 1
ATOM 6963 C C . LYS A 1 844 ? -56.025 9.648 10.030 1.00 85.44 844 LYS A C 1
ATOM 6965 O O . LYS A 1 844 ? -55.787 10.834 9.822 1.00 85.44 844 LYS A O 1
ATOM 6970 N N . ILE A 1 845 ? -55.837 9.061 11.208 1.00 88.31 845 ILE A N 1
ATOM 6971 C CA . ILE A 1 845 ? -55.193 9.718 12.348 1.00 88.31 845 ILE A CA 1
ATOM 6972 C C . ILE A 1 845 ? -53.729 9.276 12.399 1.00 88.31 845 ILE A C 1
ATOM 6974 O O . ILE A 1 845 ? -53.434 8.094 12.576 1.00 88.31 845 ILE A O 1
ATOM 6978 N N . GLU A 1 846 ? -52.809 10.231 12.251 1.00 87.19 846 GLU A N 1
ATOM 6979 C CA . GLU A 1 846 ? -51.356 10.007 12.302 1.00 87.19 846 GLU A CA 1
ATOM 6980 C C . GLU A 1 846 ? -50.835 9.992 13.749 1.00 87.19 846 GLU A C 1
ATOM 6982 O O . GLU A 1 846 ? -49.941 10.744 14.122 1.00 87.19 846 GLU A O 1
ATOM 6987 N N . LEU A 1 847 ? -51.414 9.130 14.590 1.00 89.62 847 LEU A N 1
ATOM 6988 C CA . LEU A 1 847 ? -50.943 8.890 15.955 1.00 89.62 847 LEU A CA 1
ATOM 6989 C C . LEU A 1 847 ? -50.528 7.438 16.130 1.00 89.62 847 LEU A C 1
ATOM 6991 O O . LEU A 1 847 ? -51.236 6.505 15.729 1.00 89.62 847 LEU A O 1
ATOM 6995 N N . LYS A 1 848 ? -49.382 7.237 16.781 1.00 87.44 848 LYS A N 1
ATOM 6996 C CA . LYS A 1 848 ? -48.940 5.903 17.175 1.00 87.44 848 LYS A CA 1
ATOM 6997 C C . LYS A 1 848 ? -49.970 5.297 18.132 1.00 87.44 848 LYS A C 1
ATOM 6999 O O . LYS A 1 848 ? -50.474 5.975 19.016 1.00 87.44 848 LYS A O 1
ATOM 7004 N N . GLY A 1 849 ? -50.309 4.029 17.914 1.00 87.50 849 GLY A N 1
ATOM 7005 C CA . GLY A 1 849 ? -51.351 3.336 18.674 1.00 87.50 849 GLY A CA 1
ATOM 7006 C C . GLY A 1 849 ? -52.756 3.435 18.075 1.00 87.50 849 GLY A C 1
ATOM 7007 O O . GLY A 1 849 ? -53.595 2.624 18.438 1.00 87.50 849 GLY A O 1
ATOM 7008 N N . PHE A 1 850 ? -53.038 4.322 17.112 1.00 92.88 850 PHE A N 1
ATOM 7009 C CA . PHE A 1 850 ? -54.349 4.333 16.447 1.00 92.88 850 PHE A CA 1
ATOM 7010 C C . PHE A 1 850 ? -54.613 2.997 15.727 1.00 92.88 850 PHE A C 1
ATOM 7012 O O . PHE A 1 850 ? -53.774 2.533 14.937 1.00 92.88 850 PHE A O 1
ATOM 7019 N N . GLN A 1 851 ? -55.761 2.369 16.003 1.00 90.06 851 GLN A N 1
ATOM 7020 C CA . GLN A 1 851 ? -56.173 1.092 15.402 1.00 90.06 851 GLN A CA 1
ATOM 7021 C C . GLN A 1 851 ? -57.355 1.219 14.443 1.00 90.06 851 GLN A C 1
ATOM 7023 O O . GLN A 1 851 ? -57.462 0.422 13.509 1.00 90.06 851 GLN A O 1
ATOM 7028 N N . GLY A 1 852 ? -58.211 2.218 14.628 1.00 89.62 852 GLY A N 1
ATOM 7029 C CA . GLY A 1 852 ? -59.419 2.391 13.835 1.00 89.62 852 GLY A CA 1
ATOM 7030 C C . GLY A 1 852 ? -60.459 3.221 14.572 1.00 89.62 852 GLY A C 1
ATOM 7031 O O . GLY A 1 852 ? -60.161 3.828 15.602 1.00 89.62 852 GLY A O 1
ATOM 7032 N N . CYS A 1 853 ? -61.686 3.229 14.064 1.00 89.38 853 CYS A N 1
ATOM 7033 C CA . CYS A 1 853 ? -62.791 3.954 14.672 1.00 89.38 853 CYS A CA 1
ATOM 7034 C C . CYS A 1 853 ? -63.940 3.026 15.057 1.00 89.38 853 CYS A C 1
ATOM 7036 O O . CYS A 1 853 ? -64.346 2.167 14.277 1.00 89.38 853 CYS A O 1
ATOM 7038 N N . TYR A 1 854 ? -64.506 3.248 16.239 1.00 87.94 854 TYR A N 1
ATOM 7039 C CA . TYR A 1 854 ? -65.791 2.687 16.628 1.00 87.94 854 TYR A CA 1
ATOM 7040 C C . TYR A 1 854 ? -66.908 3.620 16.148 1.00 87.94 854 TYR A C 1
ATOM 7042 O O . TYR A 1 854 ? -66.871 4.822 16.408 1.00 87.94 854 TYR A O 1
ATOM 7050 N N . THR A 1 855 ? -67.868 3.087 15.399 1.00 84.06 855 THR A N 1
ATOM 7051 C CA . THR A 1 855 ? -68.962 3.846 14.788 1.00 84.06 855 THR A CA 1
ATOM 7052 C C . THR A 1 855 ? -70.243 3.676 15.588 1.00 84.06 855 THR A C 1
ATOM 7054 O O . THR A 1 855 ? -70.737 2.566 15.767 1.00 84.06 855 THR A O 1
ATOM 7057 N N . ILE A 1 856 ? -70.780 4.794 16.069 1.00 79.94 856 ILE A N 1
ATOM 7058 C CA . ILE A 1 856 ? -72.095 4.873 16.708 1.00 79.94 856 ILE A CA 1
ATOM 7059 C C . ILE A 1 856 ? -72.864 6.000 16.034 1.00 79.94 856 ILE A C 1
ATOM 7061 O O . ILE A 1 856 ? -72.374 7.127 15.943 1.00 79.94 856 ILE A O 1
ATOM 7065 N N . GLU A 1 857 ? -74.065 5.686 15.549 1.00 76.00 857 GLU A N 1
ATOM 7066 C CA . GLU A 1 857 ? -74.901 6.597 14.762 1.00 76.00 857 GLU A CA 1
ATOM 7067 C C . GLU A 1 857 ? -74.120 7.222 13.583 1.00 76.00 857 GLU A C 1
ATOM 7069 O O . GLU A 1 857 ? -73.802 6.525 12.621 1.00 76.00 857 GLU A O 1
ATOM 7074 N N . ASN A 1 858 ? -73.794 8.520 13.665 1.00 75.50 858 ASN A N 1
ATOM 7075 C CA . ASN A 1 858 ? -73.039 9.279 12.660 1.00 75.50 858 ASN A CA 1
ATOM 7076 C C . ASN A 1 858 ? -71.619 9.670 13.122 1.00 75.50 858 ASN A C 1
ATOM 7078 O O . ASN A 1 858 ? -70.947 10.436 12.428 1.00 75.50 858 ASN A O 1
ATOM 7082 N N . PHE A 1 859 ? -71.153 9.179 14.274 1.00 82.56 859 PHE A N 1
ATOM 7083 C CA . PHE A 1 859 ? -69.861 9.549 14.857 1.00 82.56 859 PHE A CA 1
ATOM 7084 C C . PHE A 1 859 ? -68.822 8.435 14.698 1.00 82.56 859 PHE A C 1
ATOM 7086 O O . PHE A 1 859 ? -69.125 7.250 14.839 1.00 82.56 859 PHE A O 1
ATOM 7093 N N . ALA A 1 860 ? -67.578 8.831 14.421 1.00 86.25 860 ALA A N 1
ATOM 7094 C CA . ALA A 1 860 ? -66.422 7.942 14.345 1.00 86.25 860 ALA A CA 1
ATOM 7095 C C . ALA A 1 860 ? -65.496 8.218 15.535 1.00 86.25 860 ALA A C 1
ATOM 7097 O O . ALA A 1 860 ? -64.764 9.208 15.549 1.00 86.25 860 ALA A O 1
ATOM 7098 N N . ILE A 1 861 ? -65.545 7.346 16.538 1.00 88.44 861 ILE A N 1
ATOM 7099 C CA . ILE A 1 861 ? -64.777 7.484 17.775 1.00 88.44 861 ILE A CA 1
ATOM 7100 C C . ILE A 1 861 ? -63.417 6.811 17.583 1.00 88.44 861 ILE A C 1
ATOM 7102 O O . ILE A 1 861 ? -63.383 5.619 17.274 1.00 88.44 861 ILE A O 1
ATOM 7106 N N . PRO A 1 862 ? -62.290 7.518 17.751 1.00 90.19 862 PRO A N 1
ATOM 7107 C CA . PRO A 1 862 ? -60.979 6.916 17.583 1.00 90.19 862 PRO A CA 1
ATOM 7108 C C . PRO A 1 862 ? -60.680 5.911 18.698 1.00 90.19 862 PRO A C 1
ATOM 7110 O O . PRO A 1 862 ? -60.889 6.190 19.878 1.00 90.19 862 PRO A O 1
ATOM 7113 N N . VAL A 1 863 ? -60.155 4.752 18.303 1.00 91.44 863 VAL A N 1
ATOM 7114 C CA . VAL A 1 863 ? -59.674 3.724 19.222 1.00 91.44 863 VAL A CA 1
ATOM 7115 C C . VAL A 1 863 ? -58.160 3.643 19.143 1.00 91.44 863 VAL A C 1
ATOM 7117 O O . VAL A 1 863 ? -57.576 3.495 18.059 1.00 91.44 863 VAL A O 1
ATOM 7120 N N . PHE A 1 864 ? -57.531 3.737 20.306 1.00 93.75 864 PHE A N 1
ATOM 7121 C CA . PHE A 1 864 ? -56.088 3.684 20.458 1.00 93.75 864 PHE A CA 1
ATOM 7122 C C . PHE A 1 864 ? -55.673 2.449 21.238 1.00 93.75 864 PHE A C 1
ATOM 7124 O O . PHE A 1 864 ? -56.407 1.972 22.097 1.00 93.75 864 PHE A O 1
ATOM 7131 N N . THR A 1 865 ? -54.465 1.975 20.972 1.00 91.88 865 THR A N 1
ATOM 7132 C CA . THR A 1 865 ? -53.893 0.805 21.624 1.00 91.88 865 THR A CA 1
ATOM 7133 C C . THR A 1 865 ? -52.504 1.089 22.134 1.00 91.88 865 THR A C 1
ATOM 7135 O O . THR A 1 865 ? -51.660 1.641 21.420 1.00 91.88 865 THR A O 1
ATOM 7138 N N . VAL A 1 866 ? -52.272 0.641 23.359 1.00 92.12 866 VAL A N 1
ATOM 7139 C CA . VAL A 1 866 ? -50.980 0.667 24.030 1.00 92.12 866 VAL A CA 1
ATOM 7140 C C . VAL A 1 866 ? -50.624 -0.744 24.468 1.00 92.12 866 VAL A C 1
ATOM 7142 O O . VAL A 1 866 ? -51.484 -1.538 24.836 1.00 92.12 866 VAL A O 1
ATOM 7145 N N . TYR A 1 867 ? -49.340 -1.065 24.386 1.00 87.62 867 TYR A N 1
ATOM 7146 C CA . TYR A 1 867 ? -48.796 -2.312 24.899 1.00 87.62 867 TYR A CA 1
ATOM 7147 C C . TYR A 1 867 ? -47.892 -1.978 26.082 1.00 87.62 867 TYR A C 1
ATOM 7149 O O . TYR A 1 867 ? -47.083 -1.053 25.986 1.00 87.62 867 TYR A O 1
ATOM 7157 N N . ASP A 1 868 ? -48.048 -2.713 27.176 1.00 84.19 868 ASP A N 1
ATOM 7158 C CA . ASP A 1 868 ? -47.245 -2.592 28.390 1.00 84.19 868 ASP A CA 1
ATOM 7159 C C . ASP A 1 868 ? -46.731 -3.968 28.853 1.00 84.19 868 ASP A C 1
ATOM 7161 O O . ASP A 1 868 ? -47.050 -5.007 28.271 1.00 84.19 868 ASP A O 1
ATOM 7165 N N . TYR A 1 869 ? -45.906 -3.979 29.900 1.00 81.44 869 TYR A N 1
ATOM 7166 C CA . TYR A 1 869 ? -45.267 -5.197 30.407 1.00 81.44 869 TYR A CA 1
ATOM 7167 C C . TYR A 1 869 ? -46.158 -6.057 31.312 1.00 81.44 869 TYR A C 1
ATOM 7169 O O . TYR A 1 869 ? -45.741 -7.142 31.712 1.00 81.44 869 TYR A O 1
ATOM 7177 N N . THR A 1 870 ? -47.370 -5.609 31.651 1.00 80.44 870 THR A N 1
ATOM 7178 C CA . THR A 1 870 ? -48.251 -6.349 32.567 1.00 80.44 870 THR A CA 1
ATOM 7179 C C . THR A 1 870 ? -48.895 -7.561 31.900 1.00 80.44 870 THR A C 1
ATOM 7181 O O . THR A 1 870 ? -49.323 -8.482 32.592 1.00 80.44 870 THR A O 1
ATOM 7184 N N . GLY A 1 871 ? -49.009 -7.554 30.566 1.00 76.69 871 GLY A N 1
ATOM 7185 C CA . GLY A 1 871 ? -49.718 -8.577 29.790 1.00 76.69 871 GLY A CA 1
ATOM 7186 C C . GLY A 1 871 ? -51.237 -8.594 30.002 1.00 76.69 871 GLY A C 1
ATOM 7187 O O . GLY A 1 871 ? -51.948 -9.293 29.283 1.00 76.69 871 GLY A O 1
ATOM 7188 N N . ASN A 1 872 ? -51.760 -7.800 30.941 1.00 85.25 872 ASN A N 1
ATOM 7189 C CA . ASN A 1 872 ? -53.179 -7.762 31.261 1.00 85.25 872 ASN A CA 1
ATOM 7190 C C . ASN A 1 872 ? -53.947 -7.060 30.143 1.00 85.25 872 ASN A C 1
ATOM 7192 O O . ASN A 1 872 ? -53.657 -5.910 29.803 1.00 85.25 872 ASN A O 1
ATOM 7196 N N . GLN A 1 873 ? -54.943 -7.752 29.596 1.00 90.50 873 GLN A N 1
ATOM 7197 C CA . GLN A 1 873 ? -55.836 -7.197 28.588 1.00 90.50 873 GLN A CA 1
ATOM 7198 C C . GLN A 1 873 ? -56.947 -6.398 29.258 1.00 90.50 873 GLN A C 1
ATOM 7200 O O . GLN A 1 873 ? -57.691 -6.912 30.097 1.00 90.50 873 GLN A O 1
ATOM 7205 N N . ARG A 1 874 ? -57.066 -5.126 28.889 1.00 91.88 874 ARG A N 1
ATOM 7206 C CA . ARG A 1 874 ? -58.031 -4.207 29.499 1.00 91.88 874 ARG A CA 1
ATOM 7207 C C . ARG A 1 874 ? -58.442 -3.106 28.532 1.00 91.88 874 ARG A C 1
ATOM 7209 O O . ARG A 1 874 ? -57.722 -2.797 27.580 1.00 91.88 874 ARG A O 1
ATOM 7216 N N . ILE A 1 875 ? -59.627 -2.549 28.759 1.00 93.50 875 ILE A N 1
ATOM 7217 C CA . ILE A 1 875 ? -60.191 -1.466 27.954 1.00 93.50 875 ILE A CA 1
ATOM 7218 C C . ILE A 1 875 ? -60.630 -0.336 28.870 1.00 93.50 875 ILE A C 1
ATOM 7220 O O . ILE A 1 875 ? -61.341 -0.567 29.847 1.00 93.50 875 ILE A O 1
ATOM 7224 N N . LEU A 1 876 ? -60.237 0.879 28.511 1.00 94.50 876 LEU A N 1
ATOM 7225 C CA . LEU A 1 876 ? -60.679 2.114 29.133 1.00 94.50 876 LEU A CA 1
ATOM 7226 C C . LEU A 1 876 ? -61.616 2.867 28.194 1.00 94.50 876 LEU A C 1
ATOM 7228 O O . LEU A 1 876 ? -61.293 3.085 27.024 1.00 94.50 876 LEU A O 1
ATOM 7232 N N . ILE A 1 877 ? -62.764 3.276 28.729 1.00 94.25 877 ILE A N 1
ATOM 7233 C CA . ILE A 1 877 ? -63.746 4.137 28.063 1.00 94.25 877 ILE A CA 1
ATOM 7234 C C . ILE A 1 877 ? -63.840 5.416 28.894 1.00 94.25 877 ILE A C 1
ATOM 7236 O O . ILE A 1 877 ? -64.360 5.389 30.006 1.00 94.25 877 ILE A O 1
ATOM 7240 N N . LEU A 1 878 ? -63.305 6.522 28.385 1.00 94.62 878 LEU A N 1
ATOM 7241 C CA . LEU A 1 878 ? -63.083 7.745 29.166 1.00 94.62 878 LEU A CA 1
ATOM 7242 C C . LEU A 1 878 ? -63.893 8.913 28.596 1.00 94.62 878 LEU A C 1
ATOM 7244 O O . LEU A 1 878 ? -63.797 9.162 27.395 1.00 94.62 878 LEU A O 1
ATOM 7248 N N . ASP A 1 879 ? -64.622 9.670 29.426 1.00 92.75 879 ASP A N 1
ATOM 7249 C CA . ASP A 1 879 ? -65.247 10.933 29.001 1.00 92.75 879 ASP A CA 1
ATOM 7250 C C . ASP A 1 879 ? -64.163 12.004 28.833 1.00 92.75 879 ASP A C 1
ATOM 7252 O O . ASP A 1 879 ? -63.548 12.466 29.796 1.00 92.75 879 ASP A O 1
ATOM 7256 N N . LYS A 1 880 ? -63.948 12.449 27.595 1.00 91.19 880 LYS A N 1
ATOM 7257 C CA . LYS A 1 880 ? -62.914 13.428 27.246 1.00 91.19 880 LYS A CA 1
ATOM 7258 C C . LYS A 1 880 ? -63.080 14.757 27.994 1.00 91.19 880 LYS A C 1
ATOM 7260 O O . LYS A 1 880 ? -62.079 15.397 28.304 1.00 91.19 880 LYS A O 1
ATOM 7265 N N . SER A 1 881 ? -64.309 15.197 28.272 1.00 90.75 881 SER A N 1
ATOM 7266 C CA . SER A 1 881 ? -64.556 16.461 28.988 1.00 90.75 881 SER A CA 1
ATOM 7267 C C . SER A 1 881 ? -64.355 16.361 30.496 1.00 90.75 881 SER A C 1
ATOM 7269 O O . SER A 1 881 ? -64.083 17.375 31.137 1.00 90.75 881 SER A O 1
ATOM 7271 N N . LYS A 1 882 ? -64.459 15.148 31.048 1.00 92.88 882 LYS A N 1
ATOM 7272 C CA . LYS A 1 882 ? -64.356 14.868 32.483 1.00 92.88 882 LYS A CA 1
ATOM 7273 C C . LYS A 1 882 ? -63.099 14.079 32.857 1.00 92.88 882 LYS A C 1
ATOM 7275 O O . LYS A 1 882 ? -62.927 13.728 34.014 1.00 92.88 882 LYS A O 1
ATOM 7280 N N . LEU A 1 883 ? -62.191 13.812 31.920 1.00 92.81 883 LEU A N 1
ATOM 7281 C CA . LEU A 1 883 ? -60.972 13.047 32.193 1.00 92.81 883 LEU A CA 1
ATOM 7282 C C . LEU A 1 883 ? -60.010 13.819 33.117 1.00 92.81 883 LEU A C 1
ATOM 7284 O O . LEU A 1 883 ? -59.527 13.289 34.114 1.00 92.81 883 LEU A O 1
ATOM 7288 N N . GLY A 1 884 ? -59.776 15.098 32.822 1.00 93.38 884 GLY A N 1
ATOM 7289 C CA . GLY A 1 884 ? -58.711 15.892 33.441 1.00 93.38 884 GLY A CA 1
ATOM 7290 C C . GLY A 1 884 ? -57.595 16.198 32.444 1.00 93.38 884 GLY A C 1
ATOM 7291 O O . GLY A 1 884 ? -57.834 16.191 31.235 1.00 93.38 884 GLY A O 1
ATOM 7292 N N . LYS A 1 885 ? -56.389 16.498 32.932 1.00 95.31 885 LYS A N 1
ATOM 7293 C CA . LYS A 1 885 ? -55.235 16.849 32.093 1.00 95.31 885 LYS A CA 1
ATOM 7294 C C . LYS A 1 885 ? -53.937 16.231 32.600 1.00 95.31 885 LYS A C 1
ATOM 7296 O O . LYS A 1 885 ? -53.718 16.138 33.801 1.00 95.31 885 LYS A O 1
ATOM 7301 N N . LEU A 1 886 ? -53.040 15.901 31.677 1.00 96.12 886 LEU A N 1
ATOM 7302 C CA . LEU A 1 886 ? -51.636 15.642 31.982 1.00 96.12 886 LEU A CA 1
ATOM 7303 C C . LEU A 1 886 ? -50.883 16.974 32.002 1.00 96.12 886 LEU A C 1
ATOM 7305 O O . LEU A 1 886 ? -50.817 17.659 30.980 1.00 96.12 886 LEU A O 1
ATOM 7309 N N . VAL A 1 887 ? -50.324 17.334 33.152 1.00 93.94 887 VAL A N 1
ATOM 7310 C CA . VAL A 1 887 ? -49.555 18.566 33.328 1.00 93.94 887 VAL A CA 1
ATOM 7311 C C . VAL A 1 887 ? -48.074 18.227 33.416 1.00 93.94 887 VAL A C 1
ATOM 7313 O O . VAL A 1 887 ? -47.660 17.441 34.268 1.00 93.94 887 VAL A O 1
ATOM 7316 N N . GLN A 1 888 ? -47.279 18.819 32.528 1.00 93.50 888 GLN A N 1
ATOM 7317 C CA . GLN A 1 888 ? -45.824 18.719 32.540 1.00 93.50 888 GLN A CA 1
ATOM 7318 C C . GLN A 1 888 ? -45.226 19.897 33.302 1.00 93.50 888 GLN A C 1
ATOM 7320 O O . GLN A 1 888 ? -45.458 21.050 32.948 1.00 93.50 888 GLN A O 1
ATOM 7325 N N . TYR A 1 889 ? -44.389 19.611 34.291 1.00 91.19 889 TYR A N 1
ATOM 7326 C CA . TYR A 1 889 ? -43.671 20.613 35.071 1.00 91.19 889 TYR A CA 1
ATOM 7327 C C . TYR A 1 889 ? -42.192 20.638 34.693 1.00 91.19 889 TYR A C 1
ATOM 7329 O O . TYR A 1 889 ? -41.665 19.726 34.047 1.00 91.19 889 TYR A O 1
ATOM 7337 N N . SER A 1 890 ? -41.505 21.697 35.125 1.00 87.12 890 SER A N 1
ATOM 7338 C CA . SER A 1 890 ? -40.055 21.787 34.986 1.00 87.12 890 SER A CA 1
ATOM 7339 C C . SER A 1 890 ? -39.386 20.670 35.792 1.00 87.12 890 SER A C 1
ATOM 7341 O O . SER A 1 890 ? -39.644 20.571 36.996 1.00 87.12 890 SER A O 1
ATOM 7343 N N . PRO A 1 891 ? -38.497 19.855 35.198 1.00 86.94 891 PRO A N 1
ATOM 7344 C CA . PRO A 1 891 ? -37.778 18.838 35.958 1.00 86.94 891 PRO A CA 1
ATOM 7345 C C . PRO A 1 891 ? -36.793 19.452 36.961 1.00 86.94 891 PRO A C 1
ATOM 7347 O O . PRO A 1 891 ? -36.456 18.795 37.941 1.00 86.94 891 PRO A O 1
ATOM 7350 N N . ARG A 1 892 ? -36.397 20.721 36.782 1.00 79.69 892 ARG A N 1
ATOM 7351 C CA . ARG A 1 892 ? -35.395 21.393 37.617 1.00 79.69 892 ARG A CA 1
ATOM 7352 C C . ARG A 1 892 ? -35.750 21.385 39.104 1.00 79.69 892 ARG A C 1
ATOM 7354 O O . ARG A 1 892 ? -36.905 21.598 39.489 1.00 79.69 892 ARG A O 1
ATOM 7361 N N . ASN A 1 893 ? -34.734 21.207 39.942 1.00 66.00 893 ASN A N 1
ATOM 7362 C CA . ASN A 1 893 ? -34.792 21.424 41.383 1.00 66.00 893 ASN A CA 1
ATOM 7363 C C . ASN A 1 893 ? -33.913 22.629 41.760 1.00 66.00 893 ASN A C 1
ATOM 7365 O O . ASN A 1 893 ? -32.694 22.533 41.831 1.00 66.00 893 ASN A O 1
ATOM 7369 N N . GLY A 1 894 ? -34.516 23.788 42.042 1.00 64.06 894 GLY A N 1
ATOM 7370 C CA . GLY A 1 894 ? -33.773 24.928 42.596 1.00 64.06 894 GLY A CA 1
ATOM 7371 C C . GLY A 1 894 ? -32.684 25.494 41.667 1.00 64.06 894 GLY A C 1
ATOM 7372 O O . GLY A 1 894 ? -32.991 25.935 40.564 1.00 64.06 894 GLY A O 1
ATOM 7373 N N . SER A 1 895 ? -31.431 25.556 42.141 1.00 52.62 895 SER A N 1
ATOM 7374 C CA . SER A 1 895 ? -30.302 26.273 41.513 1.00 52.62 895 SER A CA 1
ATOM 7375 C C . SER A 1 895 ? -29.567 25.512 40.397 1.00 52.62 895 SER A C 1
ATOM 7377 O O . SER A 1 895 ? -28.441 25.874 40.061 1.00 52.62 895 SER A O 1
ATOM 7379 N N . GLU A 1 896 ? -30.160 24.459 39.835 1.00 60.28 896 GLU A N 1
ATOM 7380 C CA . GLU A 1 896 ? -29.585 23.706 38.714 1.00 60.28 896 GLU A CA 1
ATOM 7381 C C . GLU A 1 896 ? -29.432 24.593 37.464 1.00 60.28 896 GLU A C 1
ATOM 7383 O O . GLU A 1 896 ? -30.399 25.165 36.953 1.00 60.28 896 GLU A O 1
ATOM 7388 N N . THR A 1 897 ? -28.199 24.711 36.967 1.00 56.84 897 THR A N 1
ATOM 7389 C CA . THR A 1 897 ? -27.840 25.526 35.793 1.00 56.84 897 THR A CA 1
ATOM 7390 C C . THR A 1 897 ? -27.809 24.735 34.483 1.00 56.84 897 THR A C 1
ATOM 7392 O O . THR A 1 897 ? -27.673 25.346 33.424 1.00 56.84 897 THR A O 1
ATOM 7395 N N . GLU A 1 898 ? -27.950 23.404 34.525 1.00 61.72 898 GLU A N 1
ATOM 7396 C CA . GLU A 1 898 ? -27.872 22.550 33.333 1.00 61.72 898 GLU A CA 1
ATOM 7397 C C . GLU A 1 898 ? -29.030 22.801 32.347 1.00 61.72 898 GLU A C 1
ATOM 7399 O O . GLU A 1 898 ? -30.186 23.060 32.714 1.00 61.72 898 GLU A O 1
ATOM 7404 N N . GLU A 1 899 ? -28.697 22.750 31.057 1.00 69.50 899 GLU A N 1
ATOM 7405 C CA . GLU A 1 899 ? -29.626 22.938 29.945 1.00 69.50 899 GLU A CA 1
ATOM 7406 C C . GLU A 1 899 ? -30.546 21.715 29.802 1.00 69.50 899 GLU A C 1
ATOM 7408 O O . GLU A 1 899 ? -30.095 20.568 29.831 1.00 69.50 899 GLU A O 1
ATOM 7413 N N . LEU A 1 900 ? -31.855 21.959 29.690 1.00 81.56 900 LEU A N 1
ATOM 7414 C CA . LEU A 1 900 ? -32.849 20.895 29.554 1.00 81.56 900 LEU A CA 1
ATOM 7415 C C . LEU A 1 900 ? -32.774 20.267 28.164 1.00 81.56 900 LEU A C 1
ATOM 7417 O O . LEU A 1 900 ? -32.634 20.967 27.163 1.00 81.56 900 LEU A O 1
ATOM 7421 N N . THR A 1 901 ? -32.931 18.946 28.098 1.00 83.81 901 THR A N 1
ATOM 7422 C CA . THR A 1 901 ? -33.089 18.230 26.828 1.00 83.81 901 THR A CA 1
ATOM 7423 C C . THR A 1 901 ? -34.579 17.969 26.619 1.00 83.81 901 THR A C 1
ATOM 7425 O O . THR A 1 901 ? -35.123 16.973 27.091 1.00 83.81 901 THR A O 1
ATOM 7428 N N . GLY A 1 902 ? -35.268 18.920 25.981 1.00 86.44 902 GLY A N 1
ATOM 7429 C CA . GLY A 1 902 ? -36.727 18.891 25.859 1.00 86.44 902 GLY A CA 1
ATOM 7430 C C . GLY A 1 902 ? -37.407 18.994 27.228 1.00 86.44 902 GLY A C 1
ATOM 7431 O O . GLY A 1 902 ? -37.225 19.982 27.938 1.00 86.44 902 GLY A O 1
ATOM 7432 N N . ILE A 1 903 ? -38.172 17.964 27.601 1.00 90.44 903 ILE A N 1
ATOM 7433 C CA . ILE A 1 903 ? -38.879 17.880 28.892 1.00 90.44 903 ILE A CA 1
ATOM 7434 C C . ILE A 1 903 ? -38.031 17.264 30.019 1.00 90.44 903 ILE A C 1
ATOM 7436 O O . ILE A 1 903 ? -38.476 17.215 31.167 1.00 90.44 903 ILE A O 1
ATOM 7440 N N . PHE A 1 904 ? -36.819 16.798 29.703 1.00 92.62 904 PHE A N 1
ATOM 7441 C CA . PHE A 1 904 ? -35.977 16.034 30.618 1.00 92.62 904 PHE A CA 1
ATOM 7442 C C . PHE A 1 904 ? -34.816 16.847 31.176 1.00 92.62 904 PHE A C 1
ATOM 7444 O O . PHE A 1 904 ? -34.177 17.645 30.482 1.00 92.62 904 PHE A O 1
ATOM 7451 N N . HIS A 1 905 ? -34.479 16.543 32.425 1.00 91.00 905 HIS A N 1
ATOM 7452 C CA . HIS A 1 905 ? -33.120 16.694 32.914 1.00 91.00 905 HIS A CA 1
ATOM 7453 C C . HIS A 1 905 ? -32.332 15.434 32.529 1.00 91.00 905 HIS A C 1
ATOM 7455 O O . HIS A 1 905 ? -32.753 14.332 32.880 1.00 91.00 905 HIS A O 1
ATOM 7461 N N . ILE A 1 906 ? -31.223 15.599 31.796 1.00 92.38 906 ILE A N 1
ATOM 7462 C CA . ILE A 1 906 ? -30.310 14.507 31.429 1.00 92.38 906 ILE A CA 1
ATOM 7463 C C . ILE A 1 906 ? -28.882 14.894 31.807 1.00 92.38 906 ILE A C 1
ATOM 7465 O O . ILE A 1 906 ? -28.247 15.688 31.100 1.00 92.38 906 ILE A O 1
ATOM 7469 N N . SER A 1 907 ? -28.370 14.278 32.870 1.00 91.38 907 SER A N 1
ATOM 7470 C CA . SER A 1 907 ? -26.994 14.447 33.335 1.00 91.38 907 SER A CA 1
ATOM 7471 C C . SER A 1 907 ? -26.248 13.117 33.292 1.00 91.38 907 SER A C 1
ATOM 7473 O O . SER A 1 907 ? -26.753 12.078 33.717 1.00 91.38 907 SER A O 1
ATOM 7475 N N . ILE A 1 908 ? -25.040 13.145 32.727 1.00 94.12 908 ILE A N 1
ATOM 7476 C CA . ILE A 1 908 ? -24.138 11.993 32.652 1.00 94.12 908 ILE A CA 1
ATOM 7477 C C . ILE A 1 908 ? -22.812 12.450 33.226 1.00 94.12 908 ILE A C 1
ATOM 7479 O O . ILE A 1 908 ? -22.093 13.230 32.600 1.00 94.12 908 ILE A O 1
ATOM 7483 N N . GLN A 1 909 ? -22.512 11.989 34.434 1.00 93.81 909 GLN A N 1
ATOM 7484 C CA . GLN A 1 909 ? -21.357 12.450 35.190 1.00 93.81 909 GLN A CA 1
ATOM 7485 C C . GLN A 1 909 ? -20.422 11.291 35.495 1.00 93.81 909 GLN A C 1
ATOM 7487 O O . GLN A 1 909 ? -20.815 10.269 36.051 1.00 93.81 909 GLN A O 1
ATOM 7492 N N . SER A 1 910 ? -19.158 11.460 35.131 1.00 95.25 910 SER A N 1
ATOM 7493 C CA . SER A 1 910 ? -18.095 10.503 35.412 1.00 95.25 910 SER A CA 1
ATOM 7494 C C . SER A 1 910 ? -17.608 10.667 36.848 1.00 95.25 910 SER A C 1
ATOM 7496 O O . SER A 1 910 ? -17.205 11.756 37.258 1.00 95.25 910 SER A O 1
ATOM 7498 N N . PHE A 1 911 ? -17.618 9.581 37.621 1.00 94.88 911 PHE A N 1
ATOM 7499 C CA . PHE A 1 911 ? -17.156 9.601 39.013 1.00 94.88 911 PHE A CA 1
ATOM 7500 C C . PHE A 1 911 ? -15.655 9.907 39.120 1.00 94.88 911 PHE A C 1
ATOM 7502 O O . PHE A 1 911 ? -15.226 10.517 40.094 1.00 94.88 911 PHE A O 1
ATOM 7509 N N . SER A 1 912 ? -14.847 9.533 38.120 1.00 92.69 912 SER A N 1
ATOM 7510 C CA . SER A 1 912 ? -13.414 9.865 38.096 1.00 92.69 912 SER A CA 1
ATOM 7511 C C . SER A 1 912 ? -13.139 11.349 37.823 1.00 92.69 912 SER A C 1
ATOM 7513 O O . SER A 1 912 ? -12.027 11.815 38.045 1.00 92.69 912 SER A O 1
ATOM 7515 N N . GLU A 1 913 ? -14.119 12.075 37.281 1.00 91.81 913 GLU A N 1
ATOM 7516 C CA . GLU A 1 913 ? -14.001 13.492 36.909 1.00 91.81 913 GLU A CA 1
ATOM 7517 C C . GLU A 1 913 ? -14.686 14.411 37.933 1.00 91.81 913 GLU A C 1
ATOM 7519 O O . GLU A 1 913 ? -14.320 15.579 38.047 1.00 91.81 913 GLU A O 1
ATOM 7524 N N . ASN A 1 914 ? -15.646 13.886 38.707 1.00 92.00 914 ASN A N 1
ATOM 7525 C CA . ASN A 1 914 ? -16.393 14.626 39.719 1.00 92.00 914 ASN A CA 1
ATOM 7526 C C . ASN A 1 914 ? -16.127 14.084 41.136 1.00 92.00 914 ASN A C 1
ATOM 7528 O O . ASN A 1 914 ? -16.732 13.109 41.591 1.00 92.00 914 ASN A O 1
ATOM 7532 N N . GLN A 1 915 ? -15.239 14.769 41.859 1.00 90.06 915 GLN A N 1
ATOM 7533 C CA . GLN A 1 915 ? -14.827 14.373 43.205 1.00 90.06 915 GLN A CA 1
ATOM 7534 C C . GLN A 1 915 ? -15.936 14.543 44.253 1.00 90.06 915 GLN A C 1
ATOM 7536 O O . GLN A 1 915 ? -15.966 13.791 45.227 1.00 90.06 915 GLN A O 1
ATOM 7541 N N . GLU A 1 916 ? -16.832 15.517 44.079 1.00 90.44 916 GLU A N 1
ATOM 7542 C CA . GLU A 1 916 ? -17.972 15.718 44.982 1.00 90.44 916 GLU A CA 1
ATOM 7543 C C . GLU A 1 916 ? -18.933 14.536 44.867 1.00 90.44 916 GLU A C 1
ATOM 7545 O O . GLU A 1 916 ? -19.201 13.871 45.865 1.00 90.44 916 GLU A O 1
ATOM 7550 N N . LEU A 1 917 ? -19.306 14.174 43.636 1.00 91.19 917 LEU A N 1
ATOM 7551 C CA . LEU A 1 917 ? -20.140 13.008 43.349 1.00 91.19 917 LEU A CA 1
ATOM 7552 C C . LEU A 1 917 ? -19.549 11.705 43.922 1.00 91.19 917 LEU A C 1
ATOM 7554 O O . LEU A 1 917 ? -20.264 10.893 44.513 1.00 91.19 917 LEU A O 1
ATOM 7558 N N . MET A 1 918 ? -18.238 11.505 43.759 1.00 92.12 918 MET A N 1
ATOM 7559 C CA . MET A 1 918 ? -17.513 10.366 44.331 1.00 92.12 918 MET A CA 1
ATOM 7560 C C . MET A 1 918 ? -17.599 10.345 45.862 1.00 92.12 918 MET A C 1
ATOM 7562 O O . MET A 1 918 ? -17.902 9.314 46.464 1.00 92.12 918 MET A O 1
ATOM 7566 N N . ASN A 1 919 ? -17.322 11.481 46.503 1.00 91.25 919 ASN A N 1
ATOM 7567 C CA . ASN A 1 919 ? -17.303 11.579 47.958 1.00 91.25 919 ASN A CA 1
ATOM 7568 C C . ASN A 1 919 ? -18.696 11.387 48.561 1.00 91.25 919 ASN A C 1
ATOM 7570 O O . ASN A 1 919 ? -18.811 10.704 49.578 1.00 91.25 919 ASN A O 1
ATOM 7574 N N . ASP A 1 920 ? -19.732 11.937 47.931 1.00 89.88 920 ASP A N 1
ATOM 7575 C CA . ASP A 1 920 ? -21.115 11.817 48.390 1.00 89.88 920 ASP A CA 1
ATOM 7576 C C . ASP A 1 920 ? -21.552 10.349 48.451 1.00 89.88 920 ASP A C 1
ATOM 7578 O O . ASP A 1 920 ? -22.099 9.899 49.463 1.00 89.88 920 ASP A O 1
ATOM 7582 N N . LEU A 1 921 ? -21.226 9.566 47.416 1.00 89.94 921 LEU A N 1
ATOM 7583 C CA . LEU A 1 921 ? -21.570 8.146 47.376 1.00 89.94 921 LEU A CA 1
ATOM 7584 C C . LEU A 1 921 ? -20.714 7.305 48.344 1.00 89.94 921 LEU A C 1
ATOM 7586 O O . LEU A 1 921 ? -21.218 6.354 48.933 1.00 89.94 921 LEU A O 1
ATOM 7590 N N . LEU A 1 922 ? -19.443 7.660 48.567 1.00 90.81 922 LEU A N 1
ATOM 7591 C CA . LEU A 1 922 ? -18.550 6.948 49.500 1.00 90.81 922 LEU A CA 1
ATOM 7592 C C . LEU A 1 922 ? -18.786 7.281 50.984 1.00 90.81 922 LEU A C 1
ATOM 7594 O O . LEU A 1 922 ? -18.337 6.535 51.863 1.00 90.81 922 LEU A O 1
ATOM 7598 N N . GLN A 1 923 ? -19.429 8.409 51.299 1.00 91.69 923 GLN A N 1
ATOM 7599 C CA . GLN A 1 923 ? -19.784 8.762 52.677 1.00 91.69 923 GLN A CA 1
ATOM 7600 C C . GLN A 1 923 ? -20.933 7.902 53.200 1.00 91.69 923 GLN A C 1
ATOM 7602 O O . GLN A 1 923 ? -20.869 7.453 54.344 1.00 91.69 923 GLN A O 1
ATOM 7607 N N . ASN A 1 924 ? -21.929 7.634 52.352 1.00 88.94 924 ASN A N 1
ATOM 7608 C CA . ASN A 1 924 ? -23.084 6.798 52.670 1.00 88.94 924 ASN A CA 1
ATOM 7609 C C . ASN A 1 924 ? -23.309 5.754 51.557 1.00 88.94 924 ASN A C 1
ATOM 7611 O O . ASN A 1 924 ? -24.273 5.873 50.795 1.00 88.94 924 ASN A O 1
ATOM 7615 N N . PRO A 1 925 ? -22.419 4.750 51.430 1.00 88.69 925 PRO A N 1
ATOM 7616 C CA . PRO A 1 925 ? -22.467 3.799 50.329 1.00 88.69 925 PRO A CA 1
ATOM 7617 C C . PRO A 1 925 ? -23.723 2.917 50.406 1.00 88.69 925 PRO A C 1
ATOM 7619 O O . PRO A 1 925 ? -24.052 2.410 51.483 1.00 88.69 925 PRO A O 1
ATOM 7622 N N . PRO A 1 926 ? -24.425 2.693 49.281 1.00 89.19 926 PRO A N 1
ATOM 7623 C CA . PRO A 1 926 ? -25.511 1.721 49.224 1.00 89.19 926 PRO A CA 1
ATOM 7624 C C . PRO A 1 926 ? -24.980 0.296 49.439 1.00 89.19 926 PRO A C 1
ATOM 7626 O O . PRO A 1 926 ? -23.797 0.025 49.229 1.00 89.19 926 PRO A O 1
ATOM 7629 N N . THR A 1 927 ? -25.863 -0.634 49.811 1.00 91.06 927 THR A N 1
ATOM 7630 C CA . THR A 1 927 ? -25.498 -2.029 50.133 1.00 91.06 927 THR A CA 1
ATOM 7631 C C . THR A 1 927 ? -24.684 -2.704 49.030 1.00 91.06 927 THR A C 1
ATOM 7633 O O . THR A 1 927 ? -23.640 -3.291 49.300 1.00 91.06 927 THR A O 1
ATOM 7636 N N . TRP A 1 928 ? -25.090 -2.525 47.771 1.00 91.81 928 TRP A N 1
ATOM 7637 C CA . TRP A 1 928 ? -24.376 -3.089 46.624 1.00 91.81 928 TRP A CA 1
ATOM 7638 C C . TRP A 1 928 ? -22.931 -2.576 46.494 1.00 91.81 928 TRP A C 1
ATOM 7640 O O . TRP A 1 928 ? -22.083 -3.282 45.957 1.00 91.81 928 TRP A O 1
ATOM 7650 N N . LEU A 1 929 ? -22.632 -1.363 46.979 1.00 90.62 929 LEU A N 1
ATOM 7651 C CA . LEU A 1 929 ? -21.286 -0.784 46.961 1.00 90.62 929 LEU A CA 1
ATOM 7652 C C . LEU A 1 929 ? -20.472 -1.265 48.166 1.00 90.62 929 LEU A C 1
ATOM 7654 O O . LEU A 1 929 ? -19.290 -1.560 48.020 1.00 90.62 929 LEU A O 1
ATOM 7658 N N . THR A 1 930 ? -21.092 -1.405 49.343 1.00 89.44 930 THR A N 1
ATOM 7659 C CA . THR A 1 930 ? -20.411 -1.975 50.518 1.00 89.44 930 THR A CA 1
ATOM 7660 C C . THR A 1 930 ? -20.001 -3.429 50.312 1.00 89.44 930 THR A C 1
ATOM 7662 O O . THR A 1 930 ? -18.958 -3.840 50.816 1.00 89.44 930 THR A O 1
ATOM 7665 N N . ASP A 1 931 ? -20.772 -4.183 49.526 1.00 92.31 931 ASP A N 1
ATOM 7666 C CA . ASP A 1 931 ? -20.492 -5.589 49.216 1.00 92.31 931 ASP A CA 1
ATOM 7667 C C . ASP A 1 931 ? -19.226 -5.775 48.353 1.00 92.31 931 ASP A C 1
ATOM 7669 O O . ASP A 1 931 ? -18.658 -6.867 48.319 1.00 92.31 931 ASP A O 1
ATOM 7673 N N . LEU A 1 932 ? -18.740 -4.714 47.690 1.00 88.94 932 LEU A N 1
ATOM 7674 C CA . LEU A 1 932 ? -17.515 -4.739 46.877 1.00 88.94 932 LEU A CA 1
ATOM 7675 C C . LEU A 1 932 ? -16.224 -4.683 47.708 1.00 88.94 932 LEU A C 1
ATOM 7677 O O . LEU A 1 932 ? -15.156 -4.997 47.181 1.00 88.94 932 LEU A O 1
ATOM 7681 N N . GLY A 1 933 ? -16.318 -4.315 48.990 1.00 91.25 933 GLY A N 1
ATOM 7682 C CA . GLY A 1 933 ? -15.206 -4.343 49.935 1.00 91.25 933 GLY A CA 1
ATOM 7683 C C . GLY A 1 933 ? -14.882 -2.986 50.552 1.00 91.25 933 GLY A C 1
ATOM 7684 O O . GLY A 1 933 ? -15.783 -2.240 50.939 1.00 91.25 933 GLY A O 1
ATOM 7685 N N . ASP A 1 934 ? -13.597 -2.686 50.736 1.00 92.00 934 ASP A N 1
ATOM 7686 C CA . ASP A 1 934 ? -13.164 -1.481 51.451 1.00 92.00 934 ASP A CA 1
ATOM 7687 C C . ASP A 1 934 ? -13.345 -0.186 50.633 1.00 92.00 934 ASP A C 1
ATOM 7689 O O . ASP A 1 934 ? -13.668 -0.198 49.446 1.00 92.00 934 ASP A O 1
ATOM 7693 N N . LYS A 1 935 ? -13.127 0.974 51.267 1.00 89.94 935 LYS A N 1
ATOM 7694 C CA . LYS A 1 935 ? -13.283 2.278 50.596 1.00 89.94 935 LYS A CA 1
ATOM 7695 C C . LYS A 1 935 ? -12.374 2.453 49.375 1.00 89.94 935 LYS A C 1
ATOM 7697 O O . LYS A 1 935 ? -12.715 3.238 48.494 1.00 89.94 935 LYS A O 1
ATOM 7702 N N . ILE A 1 936 ? -11.226 1.775 49.323 1.00 91.00 936 ILE A N 1
ATOM 7703 C CA . ILE A 1 936 ? -10.307 1.857 48.184 1.00 91.00 936 ILE A CA 1
ATOM 7704 C C . ILE A 1 936 ? -10.907 1.076 47.015 1.00 91.00 936 ILE A C 1
ATOM 7706 O O . ILE A 1 936 ? -11.043 1.630 45.929 1.00 91.00 936 ILE A O 1
ATOM 7710 N N . GLN A 1 937 ? -11.362 -0.153 47.257 1.00 90.19 937 GLN A N 1
ATOM 7711 C CA . GLN A 1 937 ? -12.032 -0.993 46.261 1.00 90.19 937 GLN A CA 1
ATOM 7712 C C . GLN A 1 937 ? -13.316 -0.341 45.733 1.00 90.19 937 GLN A C 1
ATOM 7714 O O . GLN A 1 937 ? -13.561 -0.340 44.528 1.00 90.19 937 GLN A O 1
ATOM 7719 N N . GLN A 1 938 ? -14.098 0.282 46.618 1.00 92.31 938 GLN A N 1
ATOM 7720 C CA . GLN A 1 938 ? -15.287 1.052 46.246 1.00 92.31 938 GLN A CA 1
ATOM 7721 C C . GLN A 1 938 ? -14.937 2.237 45.343 1.00 92.31 938 GLN A C 1
ATOM 7723 O O . GLN A 1 938 ? -15.580 2.442 44.316 1.00 92.31 938 GLN A O 1
ATOM 7728 N N . LYS A 1 939 ? -13.902 3.005 45.703 1.00 92.25 939 LYS A N 1
ATOM 7729 C CA . LYS A 1 939 ? -13.449 4.145 44.905 1.00 92.25 939 LYS A CA 1
ATOM 7730 C C . LYS A 1 939 ? -12.969 3.699 43.525 1.00 92.25 939 LYS A C 1
ATOM 7732 O O . LYS A 1 939 ? -13.397 4.267 42.528 1.00 92.25 939 LYS A O 1
ATOM 7737 N N . GLU A 1 940 ? -12.123 2.675 43.464 1.00 90.94 940 GLU A N 1
ATOM 7738 C CA . GLU A 1 940 ? -11.619 2.131 42.201 1.00 90.94 940 GLU A CA 1
ATOM 7739 C C . GLU A 1 940 ? -12.743 1.619 41.296 1.00 90.94 940 GLU A C 1
ATOM 7741 O O . GLU A 1 940 ? -12.702 1.842 40.088 1.00 90.94 940 GLU A O 1
ATOM 7746 N N . TYR A 1 941 ? -13.759 0.967 41.872 1.00 92.50 941 TYR A N 1
ATOM 7747 C CA . TYR A 1 941 ? -14.946 0.555 41.129 1.00 92.50 941 TYR A CA 1
ATOM 7748 C C . TYR A 1 941 ? -15.687 1.763 40.554 1.00 92.50 941 TYR A C 1
ATOM 7750 O O . TYR A 1 941 ? -16.031 1.761 39.377 1.00 92.50 941 TYR A O 1
ATOM 7758 N N . LEU A 1 942 ? -15.918 2.805 41.360 1.00 93.81 942 LEU A N 1
ATOM 7759 C CA . LEU A 1 942 ? -16.632 4.001 40.918 1.00 93.81 942 LEU A CA 1
ATOM 7760 C C . LEU A 1 942 ? -15.860 4.789 39.856 1.00 93.81 942 LEU A C 1
ATOM 7762 O O . LEU A 1 942 ? -16.487 5.301 38.941 1.00 93.81 942 LEU A O 1
ATOM 7766 N N . GLU A 1 943 ? -14.525 4.838 39.895 1.00 94.75 943 GLU A N 1
ATOM 7767 C CA . GLU A 1 943 ? -13.708 5.493 38.852 1.00 94.75 943 GLU A CA 1
ATOM 7768 C C . GLU A 1 943 ? -13.935 4.898 37.444 1.00 94.75 943 GLU A C 1
ATOM 7770 O O . GLU A 1 943 ? -13.671 5.556 36.435 1.00 94.75 943 GLU A O 1
ATOM 7775 N N . GLU A 1 944 ? -14.459 3.673 37.361 1.00 94.44 944 GLU A N 1
ATOM 7776 C CA . GLU A 1 944 ? -14.831 2.983 36.121 1.00 94.44 944 GLU A CA 1
ATOM 7777 C C . GLU A 1 944 ? -16.306 3.206 35.720 1.00 94.44 944 GLU A C 1
ATOM 7779 O O . GLU A 1 944 ? -16.790 2.609 34.755 1.00 94.44 944 GLU A O 1
ATOM 7784 N N . LYS A 1 945 ? -17.047 4.050 36.448 1.00 95.69 945 LYS A N 1
ATOM 7785 C CA . LYS A 1 945 ? -18.491 4.253 36.284 1.00 95.69 945 LYS A CA 1
ATOM 7786 C C . LYS A 1 945 ? -18.870 5.696 35.981 1.00 95.69 945 LYS A C 1
ATOM 7788 O O . LYS A 1 945 ? -18.130 6.649 36.234 1.00 95.69 945 LYS A O 1
ATOM 7793 N N . VAL A 1 946 ? -20.081 5.841 35.462 1.00 95.88 946 VAL A N 1
ATOM 7794 C CA . VAL A 1 946 ? -20.799 7.109 35.337 1.00 95.88 946 VAL A CA 1
ATOM 7795 C C . VAL A 1 946 ? -22.103 7.033 36.118 1.00 95.88 946 VAL A C 1
ATOM 7797 O O . VAL A 1 946 ? -22.701 5.964 36.237 1.00 95.88 946 VAL A O 1
ATOM 7800 N N . LYS A 1 947 ? -22.561 8.169 36.631 1.00 95.44 947 LYS A N 1
ATOM 7801 C CA . LYS A 1 947 ? -23.937 8.347 37.079 1.00 95.44 947 LYS A CA 1
ATOM 7802 C C . LYS A 1 947 ? -24.755 8.868 35.904 1.00 95.44 947 LYS A C 1
ATOM 7804 O O . LYS A 1 947 ? -24.383 9.877 35.306 1.00 95.44 947 LYS A O 1
ATOM 7809 N N . ILE A 1 948 ? -25.836 8.170 35.579 1.00 94.88 948 ILE A N 1
ATOM 7810 C CA . ILE A 1 948 ? -26.816 8.591 34.578 1.00 94.88 948 ILE A CA 1
ATOM 7811 C C . ILE A 1 948 ? -28.070 9.022 35.329 1.00 94.88 948 ILE A C 1
ATOM 7813 O O . ILE A 1 948 ? -28.652 8.234 36.074 1.00 94.88 948 ILE A O 1
ATOM 7817 N N . GLU A 1 949 ? -28.477 10.270 35.125 1.00 93.38 949 GLU A N 1
ATOM 7818 C CA . GLU A 1 949 ? -29.713 10.838 35.656 1.00 93.38 949 GLU A CA 1
ATOM 7819 C C . GLU A 1 949 ? -30.564 11.312 34.491 1.00 93.38 949 GLU A C 1
ATOM 7821 O O . GLU A 1 949 ? -30.179 12.225 33.766 1.00 93.38 949 GLU A O 1
ATOM 7826 N N . ILE A 1 950 ? -31.715 10.678 34.305 1.00 94.31 950 ILE A N 1
ATOM 7827 C CA . ILE A 1 950 ? -32.703 11.038 33.295 1.00 94.31 950 ILE A CA 1
ATOM 7828 C C . ILE A 1 950 ? -34.040 11.122 34.001 1.00 94.31 950 ILE A C 1
ATOM 7830 O O . ILE A 1 950 ? -34.562 10.092 34.414 1.00 94.31 950 ILE A O 1
ATOM 7834 N N . TYR A 1 951 ? -34.618 12.308 34.142 1.00 92.88 951 TYR A N 1
ATOM 7835 C CA . TYR A 1 951 ? -35.935 12.419 34.761 1.00 92.88 951 TYR A CA 1
ATOM 7836 C C . TYR A 1 951 ? -36.749 13.605 34.254 1.00 92.88 951 TYR A C 1
ATOM 7838 O O . TYR A 1 951 ? -36.227 14.617 33.784 1.00 92.88 951 TYR A O 1
ATOM 7846 N N . GLU A 1 952 ? -38.060 13.462 34.393 1.00 92.88 952 GLU A N 1
ATOM 7847 C CA . GLU A 1 952 ? -39.078 14.474 34.150 1.00 92.88 952 GLU A CA 1
ATOM 7848 C C . GLU A 1 952 ? -39.985 14.640 35.382 1.00 92.88 952 GLU A C 1
ATOM 7850 O O . GLU A 1 952 ? -39.921 13.861 36.336 1.00 92.88 952 GLU A O 1
ATOM 7855 N N . LYS A 1 953 ? -40.848 15.660 35.381 1.00 92.44 953 LYS A N 1
ATOM 7856 C CA . LYS A 1 953 ? -41.905 15.826 36.387 1.00 92.44 953 LYS A CA 1
ATOM 7857 C C . LYS A 1 953 ? -43.234 16.060 35.696 1.00 92.44 953 LYS A C 1
ATOM 7859 O O . LYS A 1 953 ? -43.419 17.087 35.051 1.00 92.44 953 LYS A O 1
ATOM 7864 N N . PHE A 1 954 ? -44.172 15.150 35.887 1.00 93.19 954 PHE A N 1
ATOM 7865 C CA . PHE A 1 954 ? -45.536 15.307 35.404 1.00 93.19 954 PHE A CA 1
ATOM 7866 C C . PHE A 1 954 ? -46.534 14.833 36.454 1.00 93.19 954 PHE A C 1
ATOM 7868 O O . PHE A 1 954 ? -46.186 14.096 37.380 1.00 93.19 954 PHE A O 1
ATOM 7875 N N . GLN A 1 955 ? -47.781 15.260 36.292 1.00 92.94 955 GLN A N 1
ATOM 7876 C CA . GLN A 1 955 ? -48.902 14.800 37.099 1.00 92.94 955 GLN A CA 1
ATOM 7877 C C . GLN A 1 955 ? -50.163 14.723 36.244 1.00 92.94 955 GLN A C 1
ATOM 7879 O O . GLN A 1 955 ? -50.428 15.613 35.433 1.00 92.94 955 GLN A O 1
ATOM 7884 N N . PHE A 1 956 ? -50.969 13.684 36.451 1.00 94.12 956 PHE A N 1
ATOM 7885 C CA . PHE A 1 956 ? -52.333 13.663 35.949 1.00 94.12 956 PHE A CA 1
ATOM 7886 C C . PHE A 1 956 ? -53.274 14.400 36.923 1.00 94.12 956 PHE A C 1
ATOM 7888 O O . PHE A 1 956 ? -53.584 13.924 38.018 1.00 94.12 956 PHE A O 1
ATOM 7895 N N . GLU A 1 957 ? -53.721 15.597 36.542 1.00 93.62 957 GLU A N 1
ATOM 7896 C CA . GLU A 1 957 ? -54.713 16.388 37.275 1.00 93.62 957 GLU A CA 1
ATOM 7897 C C . GLU A 1 957 ? -56.127 15.941 36.861 1.00 93.62 957 GLU A C 1
ATOM 7899 O O . GLU A 1 957 ? -56.625 16.313 35.794 1.00 93.62 957 GLU A O 1
ATOM 7904 N N . LYS A 1 958 ? -56.796 15.138 37.699 1.00 92.25 958 LYS A N 1
ATOM 7905 C CA . LYS A 1 958 ? -58.165 14.671 37.418 1.00 92.25 958 LYS A CA 1
ATOM 7906 C C . LYS A 1 958 ? -59.189 15.813 37.418 1.00 92.25 958 LYS A C 1
ATOM 7908 O O . LYS A 1 958 ? -59.081 16.766 38.192 1.00 92.25 958 LYS A O 1
ATOM 7913 N N . HIS A 1 959 ? -60.250 15.668 36.627 1.00 93.94 959 HIS A N 1
ATOM 7914 C CA . HIS A 1 959 ? -61.425 16.535 36.744 1.00 93.94 959 HIS A CA 1
ATOM 7915 C C . HIS A 1 959 ? -62.185 16.263 38.061 1.00 93.94 959 HIS A C 1
ATOM 7917 O O . HIS A 1 959 ? -62.146 15.149 38.589 1.00 93.94 959 HIS A O 1
ATOM 7923 N N . GLN A 1 960 ? -62.898 17.264 38.596 1.00 90.81 960 GLN A N 1
ATOM 7924 C CA . GLN A 1 960 ? -63.685 17.100 39.833 1.00 90.81 960 GLN A CA 1
ATOM 7925 C C . GLN A 1 960 ? -64.796 16.054 39.666 1.00 90.81 960 GLN A C 1
ATOM 7927 O O . GLN A 1 960 ? -64.971 15.199 40.530 1.00 90.81 960 GLN A O 1
ATOM 7932 N N . ASP A 1 961 ? -65.459 16.082 38.512 1.00 92.38 961 ASP A N 1
ATOM 7933 C CA . ASP A 1 961 ? -66.540 15.166 38.142 1.00 92.38 961 ASP A CA 1
ATOM 7934 C C . ASP A 1 961 ? -66.048 14.028 37.233 1.00 92.38 961 ASP A C 1
ATOM 7936 O O . ASP A 1 961 ? -66.654 13.780 36.198 1.00 92.38 961 ASP A O 1
ATOM 7940 N N . PHE A 1 962 ? -64.908 13.397 37.545 1.00 94.31 962 PHE A N 1
ATOM 7941 C CA . PHE A 1 962 ? -64.329 12.342 36.699 1.00 94.31 962 PHE A CA 1
ATOM 7942 C C . PHE A 1 962 ? -65.340 11.242 36.351 1.00 94.31 962 PHE A C 1
ATOM 7944 O O . PHE A 1 962 ? -66.020 10.718 37.234 1.00 94.31 962 PHE A O 1
ATOM 7951 N N . GLU A 1 963 ? -65.386 10.855 35.075 1.00 92.44 963 GLU A N 1
ATOM 7952 C CA . GLU A 1 963 ? -66.243 9.774 34.591 1.00 92.44 963 GLU A CA 1
ATOM 7953 C C . GLU A 1 963 ? -65.493 8.911 33.566 1.00 92.44 963 GLU A C 1
ATOM 7955 O O . GLU A 1 963 ? -64.988 9.400 32.552 1.00 92.44 963 GLU A O 1
ATOM 7960 N N . GLY A 1 964 ? -65.397 7.612 33.847 1.00 94.62 964 GLY A N 1
ATOM 7961 C CA . GLY A 1 964 ? -64.699 6.652 33.002 1.00 94.62 964 GLY A CA 1
ATOM 7962 C C . GLY A 1 964 ? -64.927 5.221 33.471 1.00 94.62 964 GLY A C 1
ATOM 7963 O O . GLY A 1 964 ? -65.183 4.978 34.654 1.00 94.62 964 GLY A O 1
ATOM 7964 N N . TYR A 1 965 ? -64.835 4.279 32.540 1.00 95.88 965 TYR A N 1
ATOM 7965 C CA . TYR A 1 965 ? -65.079 2.863 32.775 1.00 95.88 965 TYR A CA 1
ATOM 7966 C C . TYR A 1 965 ? -63.859 2.010 32.443 1.00 95.88 965 TYR A C 1
ATOM 7968 O O . TYR A 1 965 ? -63.182 2.246 31.441 1.00 95.88 965 TYR A O 1
ATOM 7976 N N . LEU A 1 966 ? -63.624 0.989 33.266 1.00 95.75 966 LEU A N 1
ATOM 7977 C CA . LEU A 1 966 ? -62.580 -0.016 33.086 1.00 95.75 966 LEU A CA 1
ATOM 7978 C C . LEU A 1 966 ? -63.217 -1.387 32.861 1.00 95.75 966 LEU A C 1
ATOM 7980 O O . LEU A 1 966 ? -64.033 -1.838 33.661 1.00 95.75 966 LEU A O 1
ATOM 7984 N N . ILE A 1 967 ? -62.796 -2.072 31.802 1.00 93.69 967 ILE A N 1
ATOM 7985 C CA . ILE A 1 967 ? -63.152 -3.464 31.528 1.00 93.69 967 ILE A CA 1
ATOM 7986 C C . ILE A 1 967 ? -61.877 -4.292 31.589 1.00 93.69 967 ILE A C 1
ATOM 7988 O O . ILE A 1 967 ? -60.970 -4.096 30.778 1.00 93.69 967 ILE A O 1
ATOM 7992 N N . LYS A 1 968 ? -61.813 -5.234 32.529 1.00 91.75 968 LYS A N 1
ATOM 7993 C CA . LYS A 1 968 ? -60.733 -6.223 32.609 1.00 91.75 968 LYS A CA 1
ATOM 7994 C C . LYS A 1 968 ? -61.145 -7.474 31.850 1.00 91.75 968 LYS A C 1
ATOM 7996 O O . LYS A 1 968 ? -62.254 -7.973 32.029 1.00 91.75 968 LYS A O 1
ATOM 8001 N N . LEU A 1 969 ? -60.257 -7.981 31.006 1.00 86.25 969 LEU A N 1
ATOM 8002 C CA . LEU A 1 969 ? -60.498 -9.198 30.243 1.00 86.25 969 LEU A CA 1
ATOM 8003 C C . LEU A 1 969 ? -59.730 -10.367 30.868 1.00 86.25 969 LEU A C 1
ATOM 8005 O O . LEU A 1 969 ? -58.628 -10.172 31.388 1.00 86.25 969 LEU A O 1
ATOM 8009 N N . PRO A 1 970 ? -60.295 -11.585 30.842 1.00 74.25 970 PRO A N 1
ATOM 8010 C CA . PRO A 1 970 ? -59.596 -12.764 31.327 1.00 74.25 970 PRO A CA 1
ATOM 8011 C C . PRO A 1 970 ? -58.327 -12.992 30.499 1.00 74.25 970 PRO A C 1
ATOM 8013 O O . PRO A 1 970 ? -58.354 -12.938 29.270 1.00 74.25 970 PRO A O 1
ATOM 8016 N N . ASN A 1 971 ? -57.214 -13.239 31.188 1.00 61.34 971 ASN A N 1
ATOM 8017 C CA . ASN A 1 971 ? -55.911 -13.452 30.568 1.00 61.34 971 ASN A CA 1
ATOM 8018 C C . ASN A 1 971 ? -55.989 -14.671 29.616 1.00 61.34 971 ASN A C 1
ATOM 8020 O O . ASN A 1 971 ? -56.458 -15.726 30.064 1.00 61.34 971 ASN A O 1
ATOM 8024 N N . PRO A 1 972 ? -55.577 -14.577 28.334 1.00 55.59 972 PRO A N 1
ATOM 8025 C CA . PRO A 1 972 ? -55.706 -15.676 27.369 1.00 55.59 972 PRO A CA 1
ATOM 8026 C C . PRO A 1 972 ? -55.018 -16.989 27.793 1.00 55.59 972 PRO A C 1
ATOM 8028 O O . PRO A 1 972 ? -55.447 -18.052 27.354 1.00 55.59 972 PRO A O 1
ATOM 8031 N N . ASP A 1 973 ? -54.054 -16.949 28.720 1.00 49.34 973 ASP A N 1
ATOM 8032 C CA . ASP A 1 973 ? -53.401 -18.144 29.286 1.00 49.34 973 ASP A CA 1
ATOM 8033 C C . ASP A 1 973 ? -54.249 -18.908 30.329 1.00 49.34 973 ASP A C 1
ATOM 8035 O O . ASP A 1 973 ? -53.812 -19.927 30.859 1.00 49.34 973 ASP A O 1
ATOM 8039 N N . SER A 1 974 ? -55.474 -18.455 30.630 1.00 38.06 974 SER A N 1
ATOM 8040 C CA . SER A 1 974 ? -56.418 -19.168 31.514 1.00 38.06 974 SER A CA 1
ATOM 8041 C C . SER A 1 974 ? -57.334 -20.172 30.793 1.00 38.06 974 SER A C 1
ATOM 8043 O O . SER A 1 974 ? -58.134 -20.845 31.441 1.00 38.06 974 SER A O 1
ATOM 8045 N N . TYR A 1 975 ? -57.187 -20.316 29.471 1.00 37.66 975 TYR A N 1
ATOM 8046 C CA . TYR A 1 975 ? -57.780 -21.394 28.674 1.00 37.66 975 TYR A CA 1
ATOM 8047 C C . TYR A 1 975 ? -56.682 -22.314 28.118 1.00 37.66 975 TYR A C 1
ATOM 8049 O O . TYR A 1 975 ? -56.408 -22.324 26.920 1.00 37.66 975 TYR A O 1
ATOM 8057 N N . ASN A 1 976 ? -56.061 -23.095 29.002 1.00 31.92 976 ASN A N 1
ATOM 8058 C CA . ASN A 1 976 ? -55.402 -24.359 28.665 1.00 31.92 976 ASN A CA 1
ATOM 8059 C C . ASN A 1 976 ? -55.650 -25.383 29.770 1.00 31.92 976 ASN A C 1
ATOM 8061 O O . ASN A 1 976 ? -55.346 -25.064 30.943 1.00 31.92 976 ASN A O 1
#

Organism: NCBI:txid447716

Secondary structure (DSSP, 8-state):
-HHHHHHHHTTTGGGSSSS---S-TTSHHHHHHHHHHHHHHHHHHHHHHH---SS-HHHHHHHHHHHHHHHHHHHHHS---THHHHHHHHHHHHHHHHHHHHHHHHHHHHHHHH--HHHHHHHHHSHHHHHHHHHHHHHHHHHHHHHHHS-TT---HHHHHHHHHHHHHHHHHHHHHHHHHHHHHHHHH-HHHHHHHHHHHHHHHHSPPPTTSPPPHHHHHHHHHHHHHHHHHHHHHHHHHHHTT--HHHHHHHHHHHHHHHHHHHHHHHH-HHHHHHHHS-HHHHHHHHH-HHHHHHHHHH-HHHH-HHHHHHHHHHHHHHHHHHHTT-HHHHHHHHHHHHHHHHHHTTSTT-HHHHHHHHHHHHHHHHHHHTTT-TTHHIIIIIHHHHHHTSTT--GGGHHHHHHHHHHHHHHHHHTT-HHHHHHHHHHHHH-HHHH---THHHHHHHHHHHHH-HHHHTT--HHHHHHHHGGG--SHHHHHHHHHHHHHHHHHHGGG--HHHHHHHHHHHHHHHHHHHHHHHHHHHHHHHHHHHHHHHHTT-HHHHHHHHHSSS-TT--S---SPPSS--SHHHHHHHHHSTTSTTSTTSS--GGG--SHHHHHHHHHHHHHHHHHTS-HHHHHHH----TT--HHHHHHHHHHHHHHHHHHHHHTT-HHHHHHTT--THHIIIIIHHHHHHHHHHHHHHHHHHHHHSPPPHHHHHHHHHHHHHHHHHH--HHHHHHHTT-EEEETTS---TTPPPEEEEEEEEGGGG-SS-SS--TTHHHHHHHHHHHHHHHHHHHHHHTTSEE--GGGHHHHHHHHTTSEEEEEES--HHHH-TT-TTEEETTSTTS-----TTEEEEEEETTEEEEEEEE--TT---EEEEEETTTSEEEEEE----TT--PPPBTTBEEEEEETTT-HHHHHHHHHS--HHHHTT-SHHHHHHHHHTEEEEEEEEEEEEEE-TT--EEEEEPPPGGG--